Protein AF-0000000087065482 (afdb_homodimer)

Solvent-accessible surface area (backbone atoms only — not comparable to full-atom values): 40815 Å² total; per-residue (Å²): 97,74,73,60,77,60,77,69,69,95,68,48,76,60,43,48,53,49,53,46,51,50,52,52,36,44,49,33,24,51,51,35,50,45,48,53,46,38,72,64,52,52,76,45,61,90,49,74,65,44,70,29,66,30,63,21,30,50,22,56,90,40,60,22,90,38,36,29,34,67,36,28,48,53,86,35,71,38,40,22,32,47,19,33,72,34,11,63,23,33,34,43,20,55,79,52,82,34,69,70,69,41,76,53,77,70,40,51,54,90,76,18,91,61,50,42,74,32,43,43,86,34,71,69,29,38,45,27,20,79,38,45,74,28,58,45,45,62,44,82,91,70,42,34,12,23,43,45,40,68,58,50,47,78,24,34,37,26,32,38,29,26,24,22,35,33,30,47,55,87,44,76,39,74,68,39,61,32,34,39,19,22,42,36,46,63,84,58,29,29,35,38,35,35,40,10,48,14,45,25,64,57,3,52,42,48,66,38,23,58,46,21,58,31,22,33,30,38,21,40,27,52,82,52,88,86,41,22,2,31,38,31,38,16,77,63,69,84,79,58,71,53,83,48,74,70,28,44,25,59,47,47,60,36,69,85,52,53,40,50,49,27,32,41,39,53,40,42,29,51,56,84,43,64,60,67,58,81,80,53,41,80,37,64,25,33,52,24,43,59,39,49,61,23,30,29,29,37,68,59,34,52,53,51,50,52,54,48,50,62,75,48,58,90,52,50,70,32,75,59,52,89,76,22,72,51,24,24,34,47,51,90,48,65,68,56,90,72,72,47,42,36,41,31,28,46,78,76,10,48,43,73,36,32,76,79,19,46,48,39,70,69,34,64,69,28,53,32,30,21,42,40,48,30,62,39,95,47,72,88,51,73,22,34,48,14,35,37,51,43,21,35,18,36,42,35,41,32,54,49,75,40,28,37,30,25,23,48,17,80,39,59,61,128,97,74,73,60,76,60,76,71,68,95,68,49,76,60,43,47,51,49,52,45,52,50,52,50,38,45,50,32,23,51,52,35,51,46,48,53,46,39,71,65,52,51,75,47,62,92,48,74,65,45,70,30,67,31,65,20,30,48,21,57,90,40,58,22,89,40,35,28,36,67,34,27,48,53,88,35,71,39,40,21,32,47,20,33,72,36,12,62,20,33,35,43,21,54,79,52,82,35,71,71,69,41,74,54,78,70,40,50,56,90,77,17,91,61,49,43,74,32,43,42,87,35,72,69,30,39,44,26,20,80,36,45,72,29,60,45,45,63,46,85,92,69,42,35,14,22,42,46,41,66,59,49,46,78,23,36,37,26,32,39,29,26,24,22,33,33,30,46,56,88,43,77,39,75,68,38,62,33,34,39,20,21,41,35,45,63,84,58,29,28,35,39,36,36,41,10,47,14,44,24,66,58,3,52,42,47,66,38,23,58,45,22,59,31,21,33,30,38,20,40,28,53,81,52,88,86,41,22,2,31,39,32,38,16,78,63,69,81,78,57,72,54,80,48,75,70,28,45,26,61,47,46,60,36,69,83,51,55,40,50,47,28,34,40,38,53,41,44,31,50,58,83,42,65,60,66,58,82,79,54,41,80,39,63,25,35,52,25,42,58,40,50,61,22,31,29,30,37,71,62,33,51,54,51,50,52,54,47,47,61,76,48,58,90,52,50,71,32,76,60,53,89,78,22,72,49,23,24,35,47,51,88,48,66,68,55,91,73,71,47,42,34,43,29,30,47,78,76,9,49,44,70,36,31,74,78,20,46,51,37,71,69,33,65,69,28,55,32,30,21,40,40,49,29,60,39,95,47,72,87,50,72,22,33,47,14,34,36,52,43,22,34,18,37,41,35,40,32,54,50,76,40,28,37,30,25,22,49,17,80,38,59,61,129

Sequence (828 aa):
MKHRDYCYGGRHKDWNKLLNKRLILDDLRVRSLQTRIKKTMSPAEKQDVSVARIPLTSGVELGTLNYIVTVEIGSRKMTVIVDTGSDLTWVQCQPCKSCYGQKEPIFNPSASPSYRTVSCNSSECQSLAFATGNTGICGENPPTCNYVVSYGDGSYTRGDLAHDRINLGKTPVENFIFGCGRNNKGLFGGASGLLGLGRSSISLVSQTWAIFGGFFSYCLPSTESGASGSLVLGGSSSVYNTSNPFSYTRMIPNPKLSTFYFLNLTGVGVGGVTLRDSSIGKTTMLIDSGTVITRLPPTLYKALKTEFQKQFSGFPTAPAFSILDTCFNLSAYQEVDVPTLKLQFEGNAEMNVDVTGVFYFVKTDASQVCLALASLTFEDEIGIIANYQQRNQRVIYDTKGSRLGFAQESCSFSMKHRDYCYGGRHKDWNKLLNKRLILDDLRVRSLQTRIKKTMSPAEKQDVSVARIPLTSGVELGTLNYIVTVEIGSRKMTVIVDTGSDLTWVQCQPCKSCYGQKEPIFNPSASPSYRTVSCNSSECQSLAFATGNTGICGENPPTCNYVVSYGDGSYTRGDLAHDRINLGKTPVENFIFGCGRNNKGLFGGASGLLGLGRSSISLVSQTWAIFGGFFSYCLPSTESGASGSLVLGGSSSVYNTSNPFSYTRMIPNPKLSTFYFLNLTGVGVGGVTLRDSSIGKTTMLIDSGTVITRLPPTLYKALKTEFQKQFSGFPTAPAFSILDTCFNLSAYQEVDVPTLKLQFEGNAEMNVDVTGVFYFVKTDASQVCLALASLTFEDEIGIIANYQQRNQRVIYDTKGSRLGFAQESCSFS

Structure (mmCIF, N/CA/C/O backbone):
data_AF-0000000087065482-model_v1
#
loop_
_entity.id
_entity.type
_entity.pdbx_description
1 polymer 'Putative transporter'
#
loop_
_atom_site.group_PDB
_atom_site.id
_atom_site.type_symbol
_atom_site.label_atom_id
_atom_site.label_alt_id
_atom_site.label_comp_id
_atom_site.label_asym_id
_atom_site.label_entity_id
_atom_site.label_seq_id
_atom_site.pdbx_PDB_ins_code
_atom_site.Cartn_x
_atom_site.Cartn_y
_atom_site.Cartn_z
_atom_site.occupancy
_atom_site.B_iso_or_equiv
_atom_site.auth_seq_id
_atom_site.auth_comp_id
_atom_site.auth_asym_id
_atom_site.auth_atom_id
_atom_site.pdbx_PDB_model_num
ATOM 1 N N . MET A 1 1 ? 13.516 -28.094 -28.219 1 41.69 1 MET A N 1
ATOM 2 C CA . MET A 1 1 ? 12.641 -28.812 -27.297 1 41.69 1 MET A CA 1
ATOM 3 C C . MET A 1 1 ? 12.602 -30.297 -27.609 1 41.69 1 MET A C 1
ATOM 5 O O . MET A 1 1 ? 12.375 -30.688 -28.766 1 41.69 1 MET A O 1
ATOM 9 N N . LYS A 1 2 ? 13.477 -31.172 -26.984 1 46.5 2 LYS A N 1
ATOM 10 C CA . LYS A 1 2 ? 13.508 -32.625 -27.188 1 46.5 2 LYS A CA 1
ATOM 11 C C . LYS A 1 2 ? 12.242 -33.281 -26.641 1 46.5 2 LYS A C 1
ATOM 13 O O . LYS A 1 2 ? 11.703 -32.844 -25.625 1 46.5 2 LYS A O 1
ATOM 18 N N . HIS A 1 3 ? 11.586 -34.062 -27.562 1 45.88 3 HIS A N 1
ATOM 19 C CA . HIS A 1 3 ? 10.383 -34.844 -27.266 1 45.88 3 HIS A CA 1
ATOM 20 C C . HIS A 1 3 ? 10.625 -35.844 -26.141 1 45.88 3 HIS A C 1
ATOM 22 O O . HIS A 1 3 ? 11.508 -36.688 -26.25 1 45.88 3 HIS A O 1
ATOM 28 N N . ARG A 1 4 ? 10.609 -35.656 -25.031 1 43.78 4 ARG A N 1
ATOM 29 C CA . ARG A 1 4 ? 10.672 -36.812 -24.141 1 43.78 4 ARG A CA 1
ATOM 30 C C . ARG A 1 4 ? 9.273 -37.375 -23.891 1 43.78 4 ARG A C 1
ATOM 32 O O . ARG A 1 4 ? 8.312 -36.594 -23.734 1 43.78 4 ARG A O 1
ATOM 39 N N . ASP A 1 5 ? 9.094 -38.688 -24.25 1 38.38 5 ASP A N 1
ATOM 40 C CA . ASP A 1 5 ? 7.945 -39.562 -24.016 1 38.38 5 ASP A CA 1
ATOM 41 C C . ASP A 1 5 ? 7.477 -39.5 -22.578 1 38.38 5 ASP A C 1
ATOM 43 O O . ASP A 1 5 ? 8.211 -39.875 -21.656 1 38.38 5 ASP A O 1
ATOM 47 N N . TYR A 1 6 ? 6.895 -38.5 -22.234 1 38.62 6 TYR A N 1
ATOM 48 C CA . TYR A 1 6 ? 6.254 -38.688 -20.938 1 38.62 6 TYR A CA 1
ATOM 49 C C . TYR A 1 6 ? 5.301 -39.875 -20.969 1 38.62 6 TYR A C 1
ATOM 51 O O . TYR A 1 6 ? 4.344 -39.906 -21.75 1 38.62 6 TYR A O 1
ATOM 59 N N . CYS A 1 7 ? 5.797 -41.156 -20.922 1 34.09 7 CYS A N 1
ATOM 60 C CA . CYS A 1 7 ? 5.086 -42.438 -20.844 1 34.09 7 CYS A CA 1
ATOM 61 C C . CYS A 1 7 ? 3.998 -42.375 -19.781 1 34.09 7 CYS A C 1
ATOM 63 O O . CYS A 1 7 ? 4.211 -42.844 -18.656 1 34.09 7 CYS A O 1
ATOM 65 N N . TYR A 1 8 ? 3.23 -41.375 -19.688 1 39.06 8 TYR A N 1
ATOM 66 C CA . TYR A 1 8 ? 2.119 -41.719 -18.797 1 39.06 8 TYR A CA 1
ATOM 67 C C . TYR A 1 8 ? 1.177 -42.719 -19.453 1 39.06 8 TYR A C 1
ATOM 69 O O . TYR A 1 8 ? 0.503 -42.406 -20.438 1 39.06 8 TYR A O 1
ATOM 77 N N . GLY A 1 9 ? 1.363 -44.031 -19.547 1 35.66 9 GLY A N 1
ATOM 78 C CA . GLY A 1 9 ? 0.613 -45.125 -20.109 1 35.66 9 GLY A CA 1
ATOM 79 C C . GLY A 1 9 ? -0.869 -44.844 -20.25 1 35.66 9 GLY A C 1
ATOM 80 O O . GLY A 1 9 ? -1.259 -43.906 -20.938 1 35.66 9 GLY A O 1
ATOM 81 N N . GLY A 1 10 ? -1.895 -45.812 -19.719 1 43.22 10 GLY A N 1
ATOM 82 C CA . GLY A 1 10 ? -3.305 -46.125 -19.875 1 43.22 10 GLY A CA 1
ATOM 83 C C . GLY A 1 10 ? -4.215 -44.938 -19.656 1 43.22 10 GLY A C 1
ATOM 84 O O . GLY A 1 10 ? -5.426 -45.031 -19.859 1 43.22 10 GLY A O 1
ATOM 85 N N . ARG A 1 11 ? -4.164 -43.938 -18.688 1 48.19 11 ARG A N 1
ATOM 86 C CA . ARG A 1 11 ? -5.039 -42.938 -18.094 1 48.19 11 ARG A CA 1
ATOM 87 C C . ARG A 1 11 ? -4.922 -41.625 -18.844 1 48.19 11 ARG A C 1
ATOM 89 O O . ARG A 1 11 ? -5.035 -40.531 -18.234 1 48.19 11 ARG A O 1
ATOM 96 N N . HIS A 1 12 ? -4.695 -41.531 -20.141 1 51.88 12 HIS A N 1
ATOM 97 C CA . HIS A 1 12 ? -4.492 -40.406 -21.047 1 51.88 12 HIS A CA 1
ATOM 98 C C . HIS A 1 12 ? -5.754 -39.562 -21.156 1 51.88 12 HIS A C 1
ATOM 100 O O . HIS A 1 12 ? -5.695 -38.312 -21.094 1 51.88 12 HIS A O 1
ATOM 106 N N . LYS A 1 13 ? -6.918 -40.25 -21.625 1 56.06 13 LYS A N 1
ATOM 107 C CA . LYS A 1 13 ? -8.164 -39.5 -21.828 1 56.06 13 LYS A CA 1
ATOM 108 C C . LYS A 1 13 ? -8.531 -38.688 -20.578 1 56.06 13 LYS A C 1
ATOM 110 O O . LYS A 1 13 ? -8.992 -37.562 -20.672 1 56.06 13 LYS A O 1
ATOM 115 N N . ASP A 1 14 ? -8.141 -39.312 -19.516 1 71.12 14 ASP A N 1
ATOM 116 C CA . ASP A 1 14 ? -8.484 -38.688 -18.234 1 71.12 14 ASP A CA 1
ATOM 117 C C . ASP A 1 14 ? -7.562 -37.5 -17.938 1 71.12 14 ASP A C 1
ATOM 119 O O . ASP A 1 14 ? -8.008 -36.469 -17.406 1 71.12 14 ASP A O 1
ATOM 123 N N . TRP A 1 15 ? -6.438 -37.438 -18.719 1 71.81 15 TRP A N 1
ATOM 124 C CA . TRP A 1 15 ? -5.473 -36.375 -18.469 1 71.81 15 TRP A CA 1
ATOM 125 C C . TRP A 1 15 ? -5.84 -35.094 -19.234 1 71.81 15 TRP A C 1
ATOM 127 O O . TRP A 1 15 ? -5.793 -34 -18.688 1 71.81 15 TRP A O 1
ATOM 137 N N . ASN A 1 16 ? -6.262 -35.312 -20.516 1 75 16 ASN A N 1
ATOM 138 C CA . ASN A 1 16 ? -6.66 -34.188 -21.344 1 75 16 ASN A CA 1
ATOM 139 C C . ASN A 1 16 ? -7.875 -33.469 -20.766 1 75 16 ASN A C 1
ATOM 141 O O . ASN A 1 16 ? -7.953 -32.219 -20.797 1 75 16 ASN A O 1
ATOM 145 N N . LYS A 1 17 ? -8.75 -34.281 -20.328 1 76.12 17 LYS A N 1
ATOM 146 C CA . LYS A 1 17 ? -9.93 -33.719 -19.703 1 76.12 17 LYS A CA 1
ATOM 147 C C . LYS A 1 17 ? -9.562 -32.906 -18.453 1 76.12 17 LYS A C 1
ATOM 149 O O . LYS A 1 17 ? -10.078 -31.828 -18.219 1 76.12 17 LYS A O 1
ATOM 154 N N . LEU A 1 18 ? -8.648 -33.5 -17.719 1 77.19 18 LEU A N 1
ATOM 155 C CA . LEU A 1 18 ? -8.188 -32.812 -16.516 1 77.19 18 LEU A CA 1
ATOM 156 C C . LEU A 1 18 ? -7.469 -31.516 -16.844 1 77.19 18 LEU A C 1
ATOM 158 O O . LEU A 1 18 ? -7.707 -30.484 -16.219 1 77.19 18 LEU A O 1
ATOM 162 N N . LEU A 1 19 ? -6.613 -31.547 -17.906 1 78.94 19 LEU A N 1
ATOM 163 C CA . LEU A 1 19 ? -5.879 -30.359 -18.328 1 78.94 19 LEU A CA 1
ATOM 164 C C . LEU A 1 19 ? -6.832 -29.281 -18.812 1 78.94 19 LEU A C 1
ATOM 166 O O . LEU A 1 19 ? -6.641 -28.094 -18.516 1 78.94 19 LEU A O 1
ATOM 170 N N . ASN A 1 20 ? -7.875 -29.719 -19.562 1 82.75 20 ASN A N 1
ATOM 171 C CA . ASN A 1 20 ? -8.867 -28.766 -20.047 1 82.75 20 ASN A CA 1
ATOM 172 C C . ASN A 1 20 ? -9.609 -28.109 -18.891 1 82.75 20 ASN A C 1
ATOM 174 O O . ASN A 1 20 ? -9.812 -26.891 -18.891 1 82.75 20 ASN A O 1
ATOM 178 N N . LYS A 1 21 ? -10.016 -28.953 -17.969 1 78.81 21 LYS A N 1
ATOM 179 C CA . LYS A 1 21 ? -10.695 -28.406 -16.797 1 78.81 21 LYS A CA 1
ATOM 180 C C . LYS A 1 21 ? -9.812 -27.406 -16.062 1 78.81 21 LYS A C 1
ATOM 182 O O . LYS A 1 21 ? -10.289 -26.359 -15.625 1 78.81 21 LYS A O 1
ATOM 187 N N . ARG A 1 22 ? -8.531 -27.656 -15.953 1 83.5 22 ARG A N 1
ATOM 188 C CA . ARG A 1 22 ? -7.602 -26.781 -15.25 1 83.5 22 ARG A CA 1
ATOM 189 C C . ARG A 1 22 ? -7.445 -25.453 -15.984 1 83.5 22 ARG A C 1
ATOM 191 O O . ARG A 1 22 ? -7.363 -24.391 -15.359 1 83.5 22 ARG A O 1
ATOM 198 N N . LEU A 1 23 ? -7.367 -25.469 -17.312 1 81.88 23 LEU A N 1
ATOM 199 C CA . LEU A 1 23 ? -7.25 -24.25 -18.078 1 81.88 23 LEU A CA 1
ATOM 200 C C . LEU A 1 23 ? -8.531 -23.422 -18 1 81.88 23 LEU A C 1
ATOM 202 O O . LEU A 1 23 ? -8.492 -22.188 -18 1 81.88 23 LEU A O 1
ATOM 206 N N . ILE A 1 24 ? -9.68 -24.188 -17.938 1 79.75 24 ILE A N 1
ATOM 207 C CA . ILE A 1 24 ? -10.961 -23.5 -17.781 1 79.75 24 ILE A CA 1
ATOM 208 C C . ILE A 1 24 ? -10.984 -22.781 -16.422 1 79.75 24 ILE A C 1
ATOM 210 O O . ILE A 1 24 ? -11.391 -21.625 -16.344 1 79.75 24 ILE A O 1
ATOM 214 N N . LEU A 1 25 ? -10.547 -23.438 -15.367 1 79.31 25 LEU A N 1
ATOM 215 C CA . LEU A 1 25 ? -10.508 -22.844 -14.039 1 79.31 25 LEU A CA 1
ATOM 216 C C . LEU A 1 25 ? -9.516 -21.672 -13.992 1 79.31 25 LEU A C 1
ATOM 218 O O . LEU A 1 25 ? -9.773 -20.672 -13.336 1 79.31 25 LEU A O 1
ATOM 222 N N . ASP A 1 26 ? -8.391 -21.844 -14.695 1 85 26 ASP A N 1
ATOM 223 C CA . ASP A 1 26 ? -7.426 -20.766 -14.812 1 85 26 ASP A CA 1
ATOM 224 C C . ASP A 1 26 ? -8.055 -19.531 -15.461 1 85 26 ASP A C 1
ATOM 226 O O . ASP A 1 26 ? -7.824 -18.406 -15.023 1 85 26 ASP A O 1
ATOM 230 N N . ASP A 1 27 ? -8.82 -19.75 -16.484 1 82.69 27 ASP A N 1
ATOM 231 C CA . ASP A 1 27 ? -9.492 -18.656 -17.188 1 82.69 27 ASP A CA 1
ATOM 232 C C . ASP A 1 27 ? -10.523 -17.984 -16.281 1 82.69 27 ASP A C 1
ATOM 234 O O . ASP A 1 27 ? -10.672 -16.766 -16.297 1 82.69 27 ASP A O 1
ATOM 238 N N . LEU A 1 28 ? -11.242 -18.781 -15.531 1 77.38 28 LEU A N 1
ATOM 239 C CA . LEU A 1 28 ? -12.219 -18.25 -14.594 1 77.38 28 LEU A CA 1
ATOM 240 C C . LEU A 1 28 ? -11.531 -17.391 -13.523 1 77.38 28 LEU A C 1
ATOM 242 O O . LEU A 1 28 ? -12.047 -16.344 -13.141 1 77.38 28 LEU A O 1
ATOM 246 N N . ARG A 1 29 ? -10.406 -17.828 -13.055 1 80.06 29 ARG A N 1
ATOM 247 C CA . ARG A 1 29 ? -9.633 -17.062 -12.086 1 80.06 29 ARG A CA 1
ATOM 248 C C . ARG A 1 29 ? -9.227 -15.711 -12.672 1 80.06 29 ARG A C 1
ATOM 250 O O . ARG A 1 29 ? -9.375 -14.672 -12.016 1 80.06 29 ARG A O 1
ATOM 257 N N . VAL A 1 30 ? -8.758 -15.727 -13.898 1 83.12 30 VAL A N 1
ATOM 258 C CA . VAL A 1 30 ? -8.336 -14.492 -14.555 1 83.12 30 VAL A CA 1
ATOM 259 C C . VAL A 1 30 ? -9.523 -13.555 -14.703 1 83.12 30 VAL A C 1
ATOM 261 O O . VAL A 1 30 ? -9.414 -12.352 -14.43 1 83.12 30 VAL A O 1
ATOM 264 N N . ARG A 1 31 ? -10.672 -14.094 -15.109 1 78.44 31 ARG A N 1
ATOM 265 C CA . ARG A 1 31 ? -11.867 -13.266 -15.25 1 78.44 31 ARG A CA 1
ATOM 266 C C . ARG A 1 31 ? -12.273 -12.656 -13.914 1 78.44 31 ARG A C 1
ATOM 268 O O . ARG A 1 31 ? -12.688 -11.5 -13.852 1 78.44 31 ARG A O 1
ATOM 275 N N . SER A 1 32 ? -12.125 -13.438 -12.898 1 73.88 32 SER A N 1
ATOM 276 C CA . SER A 1 32 ? -12.438 -12.938 -11.562 1 73.88 32 SER A CA 1
ATOM 277 C C . SER A 1 32 ? -11.469 -11.836 -11.148 1 73.88 32 SER A C 1
ATOM 279 O O . SER A 1 32 ? -11.883 -10.828 -10.57 1 73.88 32 SER A O 1
ATOM 281 N N . LEU A 1 33 ? -10.203 -12.055 -11.414 1 74.62 33 LEU A N 1
ATOM 282 C CA . LEU A 1 33 ? -9.203 -11.031 -11.117 1 74.62 33 LEU A CA 1
ATOM 283 C C . LEU A 1 33 ? -9.5 -9.742 -11.875 1 74.62 33 LEU A C 1
ATOM 285 O O . LEU A 1 33 ? -9.422 -8.656 -11.312 1 74.62 33 LEU A O 1
ATOM 289 N N . GLN A 1 34 ? -9.922 -9.906 -13.156 1 74.88 34 GLN A N 1
ATOM 290 C CA . GLN A 1 34 ? -10.266 -8.734 -13.969 1 74.88 34 GLN A CA 1
ATOM 291 C C . GLN A 1 34 ? -11.461 -7.992 -13.383 1 74.88 34 GLN A C 1
ATOM 293 O O . GLN A 1 34 ? -11.484 -6.762 -13.367 1 74.88 34 GLN A O 1
ATOM 298 N N . THR A 1 35 ? -12.453 -8.758 -12.961 1 67.44 35 THR A N 1
ATOM 299 C CA . THR A 1 35 ? -13.633 -8.148 -12.352 1 67.44 35 THR A CA 1
ATOM 300 C C . THR A 1 35 ? -13.25 -7.375 -11.094 1 67.44 35 THR A C 1
ATOM 302 O O . THR A 1 35 ? -13.727 -6.258 -10.875 1 67.44 35 THR A O 1
ATOM 305 N N . ARG A 1 36 ? -12.391 -7.992 -10.297 1 63.03 36 ARG A N 1
ATOM 306 C CA . ARG A 1 36 ? -11.914 -7.332 -9.086 1 63.03 36 ARG A CA 1
ATOM 307 C C . ARG A 1 36 ? -11.148 -6.055 -9.422 1 63.03 36 ARG A C 1
ATOM 309 O O . ARG A 1 36 ? -11.352 -5.02 -8.781 1 63.03 36 ARG A O 1
ATOM 316 N N . ILE A 1 37 ? -10.32 -6.137 -10.414 1 64.06 37 ILE A N 1
ATOM 317 C CA . ILE A 1 37 ? -9.523 -4.992 -10.852 1 64.06 37 ILE A CA 1
ATOM 318 C C . ILE A 1 37 ? -10.445 -3.904 -11.406 1 64.06 37 ILE A C 1
ATOM 320 O O . ILE A 1 37 ? -10.305 -2.73 -11.055 1 64.06 37 ILE A O 1
ATOM 324 N N . LYS A 1 38 ? -11.398 -4.383 -12.305 1 59.84 38 LYS A N 1
ATOM 325 C CA . LYS A 1 38 ? -12.32 -3.432 -12.914 1 59.84 38 LYS A CA 1
ATOM 326 C C . LYS A 1 38 ? -13.172 -2.74 -11.859 1 59.84 38 LYS A C 1
ATOM 328 O O . LYS A 1 38 ? -13.422 -1.534 -11.945 1 59.84 38 LYS A O 1
ATOM 333 N N . LYS A 1 39 ? -13.727 -3.656 -11 1 54.41 39 LYS A N 1
ATOM 334 C CA . LYS A 1 39 ? -14.555 -3.094 -9.938 1 54.41 39 LYS A CA 1
ATOM 335 C C . LYS A 1 39 ? -13.789 -2.041 -9.141 1 54.41 39 LYS A C 1
ATOM 337 O O . LYS A 1 39 ? -14.375 -1.046 -8.703 1 54.41 39 LYS A O 1
ATOM 342 N N . THR A 1 40 ? -12.57 -2.469 -9.086 1 54.56 40 THR A N 1
ATOM 343 C CA . THR A 1 40 ? -11.734 -1.572 -8.297 1 54.56 40 THR A CA 1
ATOM 344 C C . THR A 1 40 ? -11.281 -0.38 -9.133 1 54.56 40 THR A C 1
ATOM 346 O O . THR A 1 40 ? -11.18 0.739 -8.625 1 54.56 40 THR A O 1
ATOM 349 N N . MET A 1 41 ? -10.922 -0.793 -10.508 1 46.75 41 MET A N 1
ATOM 350 C CA . MET A 1 41 ? -10.422 0.255 -11.398 1 46.75 41 MET A CA 1
ATOM 351 C C . MET A 1 41 ? -11.578 0.994 -12.062 1 46.75 41 MET A C 1
ATOM 353 O O . MET A 1 41 ? -11.352 1.877 -12.891 1 46.75 41 MET A O 1
ATOM 357 N N . SER A 1 42 ? -12.836 0.489 -12.055 1 43.59 42 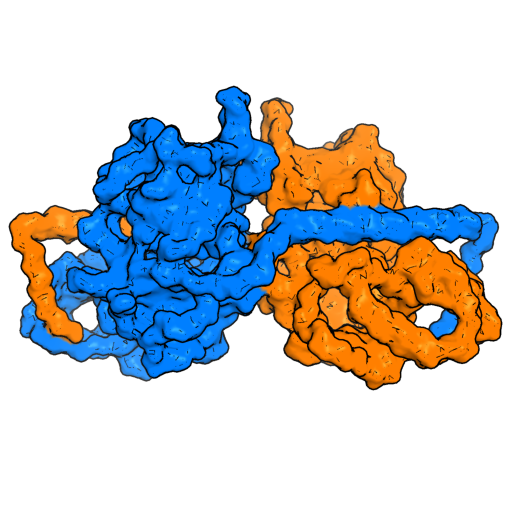SER A N 1
ATOM 358 C CA . SER A 1 42 ? -13.875 1.147 -12.844 1 43.59 42 SER A CA 1
ATOM 359 C C . SER A 1 42 ? -13.422 2.525 -13.305 1 43.59 42 SER A C 1
ATOM 361 O O . SER A 1 42 ? -12.844 3.291 -12.531 1 43.59 42 SER A O 1
ATOM 363 N N . PRO A 1 43 ? -13.461 2.459 -14.773 1 35.88 43 PRO A N 1
ATOM 364 C CA . PRO A 1 43 ? -13.023 3.609 -15.57 1 35.88 43 PRO A CA 1
ATOM 365 C C . PRO A 1 43 ? -13.375 4.945 -14.914 1 35.88 43 PRO A C 1
ATOM 367 O O . PRO A 1 43 ? -14.539 5.195 -14.602 1 35.88 43 PRO A O 1
ATOM 370 N N . ALA A 1 44 ? -12.75 5.375 -14.086 1 33.41 44 ALA A N 1
ATOM 371 C CA . ALA A 1 44 ? -12.812 6.82 -14.297 1 33.41 44 ALA A CA 1
ATOM 372 C C . ALA A 1 44 ? -12.695 7.16 -15.781 1 33.41 44 ALA A C 1
ATOM 374 O O . ALA A 1 44 ? -11.883 6.57 -16.5 1 33.41 44 ALA A O 1
ATOM 375 N N . GLU A 1 45 ? -13.562 7.402 -16.625 1 31.23 45 GLU A N 1
ATOM 376 C CA . GLU A 1 45 ? -13.484 8.086 -17.906 1 31.23 45 GLU A CA 1
ATOM 377 C C . GLU A 1 45 ? -12.109 8.711 -18.125 1 31.23 45 GLU A C 1
ATOM 379 O O . GLU A 1 45 ? -11.469 9.148 -17.172 1 31.23 45 GLU A O 1
ATOM 384 N N . LYS A 1 46 ? -11.328 8.266 -19.25 1 36.78 46 LYS A N 1
ATOM 385 C CA . LYS A 1 46 ? -10.242 9.078 -19.781 1 36.78 46 LYS A CA 1
ATOM 386 C C . LYS A 1 46 ? -10.398 10.547 -19.375 1 36.78 46 LYS A C 1
ATOM 388 O O . LYS A 1 46 ? -10.898 11.359 -20.156 1 36.78 46 LYS A O 1
ATOM 393 N N . GLN A 1 47 ? -10.969 10.875 -18.391 1 36.22 47 GLN A N 1
ATOM 394 C CA . GLN A 1 47 ? -11.062 12.32 -18.234 1 36.22 47 GLN A CA 1
ATOM 395 C C . GLN A 1 47 ? -9.672 12.945 -18.109 1 36.22 47 GLN A C 1
ATOM 397 O O . GLN A 1 47 ? -8.766 12.344 -17.531 1 36.22 47 GLN A O 1
ATOM 402 N N . ASP A 1 48 ? -9.273 13.719 -18.906 1 45.19 48 ASP A N 1
ATOM 403 C CA . ASP A 1 48 ? -8.25 14.75 -18.734 1 45.19 48 ASP A CA 1
ATOM 404 C C . ASP A 1 48 ? -7.953 14.984 -17.25 1 45.19 48 ASP A C 1
ATOM 406 O O . ASP A 1 48 ? -8.859 15.312 -16.484 1 45.19 48 ASP A O 1
ATOM 410 N N . VAL A 1 49 ? -7.027 14.203 -16.734 1 56.44 49 VAL A N 1
ATOM 411 C CA . VAL A 1 49 ? -6.621 14.461 -15.352 1 56.44 49 VAL A CA 1
ATOM 412 C C . VAL A 1 49 ? -6.812 15.938 -15.023 1 56.44 49 VAL A C 1
ATOM 414 O O . VAL A 1 49 ? -6.324 16.812 -15.742 1 56.44 49 VAL A O 1
ATOM 417 N N . SER A 1 50 ? -7.824 16.25 -14.312 1 75.56 50 SER A N 1
ATOM 418 C CA . SER A 1 50 ? -8.195 17.594 -13.891 1 75.56 50 SER A CA 1
ATOM 419 C C . SER A 1 50 ? -7.277 18.109 -12.781 1 75.56 50 SER A C 1
ATOM 421 O O . SER A 1 50 ? -6.441 17.359 -12.273 1 75.56 50 SER A O 1
ATOM 423 N N . VAL A 1 51 ? -7.059 19.203 -12.852 1 85.12 51 VAL A N 1
ATOM 424 C CA . VAL A 1 51 ? -6.328 19.875 -11.781 1 85.12 51 VAL A CA 1
ATOM 425 C C . VAL A 1 51 ? -7.285 20.766 -10.977 1 85.12 51 VAL A C 1
ATOM 427 O O . VAL A 1 51 ? -8.133 21.453 -11.547 1 85.12 51 VAL A O 1
ATOM 430 N N . ALA A 1 52 ? -7.293 20.547 -9.664 1 91.12 52 ALA A N 1
ATOM 431 C CA . ALA A 1 52 ? -8.039 21.438 -8.773 1 91.12 52 ALA A CA 1
ATOM 432 C C . ALA A 1 52 ? -7.094 22.203 -7.848 1 91.12 52 ALA A C 1
ATOM 434 O O . ALA A 1 52 ? -6.172 21.609 -7.27 1 91.12 52 ALA A O 1
ATOM 435 N N . ARG A 1 53 ? -7.281 23.453 -7.852 1 93.06 53 ARG A N 1
ATOM 436 C CA . ARG A 1 53 ? -6.508 24.312 -6.965 1 93.06 53 ARG A CA 1
ATOM 437 C C . ARG A 1 53 ? -7.387 24.891 -5.863 1 93.06 53 ARG A C 1
ATOM 439 O O . ARG A 1 53 ? -8.422 25.5 -6.148 1 93.06 53 ARG A O 1
ATOM 446 N N . ILE A 1 54 ? -7.004 24.688 -4.609 1 95.94 54 ILE A N 1
ATOM 447 C CA . ILE A 1 54 ? -7.758 25.156 -3.453 1 95.94 54 ILE A CA 1
ATOM 448 C C . ILE A 1 54 ? -6.871 26.047 -2.582 1 95.94 54 ILE A C 1
ATOM 450 O O . ILE A 1 54 ? -5.738 25.672 -2.258 1 95.94 54 ILE A O 1
ATOM 454 N N . PRO A 1 55 ? -7.363 27.25 -2.234 1 96.38 55 PRO A N 1
ATOM 455 C CA . PRO A 1 55 ? -6.566 28.078 -1.324 1 96.38 55 PRO A CA 1
ATOM 456 C C . PRO A 1 55 ? -6.309 27.391 0.017 1 96.38 55 PRO A C 1
ATOM 458 O O . PRO A 1 55 ? -7.207 26.75 0.572 1 96.38 55 PRO A O 1
ATOM 461 N N . LEU A 1 56 ? -5.102 27.438 0.433 1 97.81 56 LEU A N 1
ATOM 462 C CA . LEU A 1 56 ? -4.656 26.859 1.696 1 97.81 56 LEU A CA 1
ATOM 463 C C . LEU A 1 56 ? -4.055 27.938 2.6 1 97.81 56 LEU A C 1
ATOM 465 O O . LEU A 1 56 ? -3.27 28.766 2.145 1 97.81 56 LEU A O 1
ATOM 469 N N . THR A 1 57 ? -4.527 28 3.896 1 97.31 57 THR A N 1
ATOM 470 C CA . THR A 1 57 ? -4.02 28.984 4.844 1 97.31 57 THR A CA 1
ATOM 471 C C . THR A 1 57 ? -3.674 28.328 6.176 1 97.31 57 THR A C 1
ATOM 473 O O . THR A 1 57 ? -4.07 27.188 6.434 1 97.31 57 THR A O 1
ATOM 476 N N . SER A 1 58 ? -2.875 29.078 6.902 1 95.44 58 SER A N 1
ATOM 477 C CA . SER A 1 58 ? -2.652 28.656 8.281 1 95.44 58 SER A CA 1
ATOM 478 C C . SER A 1 58 ? -3.947 28.703 9.086 1 95.44 58 SER A C 1
ATOM 480 O O . SER A 1 58 ? -4.777 29.594 8.898 1 95.44 58 SER A O 1
ATOM 482 N N . GLY A 1 59 ? -4.109 27.781 9.992 1 94.25 59 GLY A N 1
ATOM 483 C CA . GLY A 1 59 ? -5.297 27.719 10.828 1 94.25 59 GLY A CA 1
ATOM 484 C C . GLY A 1 59 ? -5.184 28.547 12.086 1 94.25 59 GLY A C 1
ATOM 485 O O . GLY A 1 59 ? -6.039 28.469 12.977 1 94.25 59 GLY A O 1
ATOM 486 N N . VAL A 1 60 ? -4.195 29.328 12.172 1 88 60 VAL A N 1
ATOM 487 C CA . VAL A 1 60 ? -3.904 30.062 13.406 1 88 60 VAL A CA 1
ATOM 488 C C . VAL A 1 60 ? -5.102 30.922 13.789 1 88 60 VAL A C 1
ATOM 490 O O . VAL A 1 60 ? -5.445 31.031 14.969 1 88 60 VAL A O 1
ATOM 493 N N . GLU A 1 61 ? -5.762 31.531 12.836 1 87.75 61 GLU A N 1
ATOM 494 C CA . GLU A 1 61 ? -6.918 32.375 13.117 1 87.75 61 GLU A CA 1
ATOM 495 C C . GLU A 1 61 ? -8.078 31.562 13.664 1 87.75 61 GLU A C 1
ATOM 497 O O . GLU A 1 61 ? -8.984 32.094 14.312 1 87.75 61 GLU A O 1
ATOM 502 N N . LEU A 1 62 ? -8.055 30.328 13.375 1 90.25 62 LEU A N 1
ATOM 503 C CA . LEU A 1 62 ? -9.094 29.453 13.891 1 90.25 62 LEU A CA 1
ATOM 504 C C . LEU A 1 62 ? -8.625 28.734 15.148 1 90.25 62 LEU A C 1
ATOM 506 O O . LEU A 1 62 ? -9.344 27.891 15.695 1 90.25 62 LEU A O 1
ATOM 510 N N . GLY A 1 63 ? -7.469 28.984 15.57 1 86.12 63 GLY A N 1
ATOM 511 C CA . GLY A 1 63 ? -6.988 28.406 16.812 1 86.12 63 GLY A CA 1
ATOM 512 C C . GLY A 1 63 ? -6.285 27.078 16.625 1 86.12 63 GLY A C 1
ATOM 513 O O . GLY A 1 63 ? -6.242 26.266 17.562 1 86.12 63 GLY A O 1
ATOM 514 N N . THR A 1 64 ? -5.883 26.703 15.477 1 88.06 64 THR A N 1
ATOM 515 C CA . THR A 1 64 ? -5.074 25.516 15.242 1 88.06 64 THR A CA 1
ATOM 516 C C . THR A 1 64 ? -3.754 25.891 14.57 1 88.06 64 THR A C 1
ATOM 518 O O . THR A 1 64 ? -3.674 26.891 13.852 1 88.06 64 THR A O 1
ATOM 521 N N . LEU A 1 65 ? -2.73 25.094 14.859 1 89.06 65 LEU A N 1
ATOM 522 C CA . LEU A 1 65 ? -1.417 25.344 14.281 1 89.06 65 LEU A CA 1
ATOM 523 C C . LEU A 1 65 ? -1.254 24.594 12.961 1 89.06 65 LEU A C 1
ATOM 525 O O . LEU A 1 65 ? -0.206 24.688 12.32 1 89.06 65 LEU A O 1
ATOM 529 N N . ASN A 1 66 ? -2.344 23.938 12.555 1 94.5 66 ASN A N 1
ATOM 530 C CA . ASN A 1 66 ? -2.336 23.188 11.305 1 94.5 66 ASN A CA 1
ATOM 531 C C . ASN A 1 66 ? -2.854 24.031 10.148 1 94.5 66 ASN A C 1
ATOM 533 O O . ASN A 1 66 ? -3.219 25.203 10.336 1 94.5 66 ASN A O 1
ATOM 537 N N . TYR A 1 67 ? -2.736 23.516 9.031 1 97.62 67 TYR A N 1
ATOM 538 C CA . TYR A 1 67 ? -3.18 24.234 7.836 1 97.62 67 TYR A CA 1
ATOM 539 C C . TYR A 1 67 ? -4.559 23.75 7.398 1 97.62 67 TYR A C 1
ATOM 541 O O . TYR A 1 67 ? -4.926 22.594 7.633 1 97.62 67 TYR A O 1
ATOM 549 N N . ILE A 1 68 ? -5.305 24.719 6.801 1 97.75 68 ILE A N 1
ATOM 550 C CA . ILE A 1 68 ? -6.715 24.438 6.551 1 97.75 68 ILE A CA 1
ATOM 551 C C . ILE A 1 68 ? -7.066 24.797 5.109 1 97.75 68 ILE A C 1
ATOM 553 O O . ILE A 1 68 ? -6.43 25.672 4.512 1 97.75 68 ILE A O 1
ATOM 557 N N . VAL A 1 69 ? -7.992 24.109 4.578 1 98.25 69 VAL A N 1
ATOM 558 C CA . VAL A 1 69 ? -8.656 24.422 3.32 1 98.25 69 VAL A CA 1
ATOM 559 C C . VAL A 1 69 ? -10.172 24.406 3.52 1 98.25 69 VAL A C 1
ATOM 561 O O . VAL A 1 69 ? -10.664 23.844 4.504 1 98.25 69 VAL A O 1
ATOM 564 N N . THR A 1 70 ? -10.82 25.109 2.623 1 97.75 70 THR A N 1
ATOM 565 C CA . THR A 1 70 ? -12.281 25.047 2.6 1 97.75 70 THR A CA 1
ATOM 566 C C . THR A 1 70 ? -12.766 24.234 1.409 1 97.75 70 THR A C 1
ATOM 568 O O . THR A 1 70 ? -12.391 24.5 0.266 1 97.75 70 THR A O 1
ATOM 571 N N . VAL A 1 71 ? -13.547 23.219 1.737 1 97.81 71 VAL A N 1
ATOM 572 C CA . VAL A 1 71 ? -14.172 22.391 0.712 1 97.81 71 VAL A CA 1
ATOM 573 C C . VAL A 1 71 ? -15.688 22.453 0.852 1 97.81 71 VAL A C 1
ATOM 575 O O . VAL A 1 71 ? -16.203 23.016 1.816 1 97.81 71 VAL A O 1
ATOM 578 N N . GLU A 1 72 ? -16.312 21.969 -0.176 1 97.38 72 GLU A N 1
ATOM 579 C CA . GLU A 1 72 ? -17.766 21.922 -0.11 1 97.38 72 GLU A CA 1
ATOM 580 C C . GLU A 1 72 ? -18.281 20.484 -0.062 1 97.38 72 GLU A C 1
ATOM 582 O O . GLU A 1 72 ? -18.016 19.703 -0.971 1 97.38 72 GLU A O 1
ATOM 587 N N . ILE A 1 73 ? -18.938 20.172 1.016 1 96.88 73 ILE A N 1
ATOM 588 C CA . ILE A 1 73 ? -19.578 18.875 1.153 1 96.88 73 ILE A CA 1
ATOM 589 C C . ILE A 1 73 ? -21.109 19.047 1.156 1 96.88 73 ILE A C 1
ATOM 591 O O . ILE A 1 73 ? -21.641 19.828 1.936 1 96.88 73 ILE A O 1
ATOM 595 N N . GLY A 1 74 ? -21.812 18.297 0.317 1 95.19 74 GLY A N 1
ATOM 596 C CA . GLY A 1 74 ? -23.266 18.438 0.24 1 95.19 74 GLY A CA 1
ATOM 597 C C . GLY A 1 74 ? -23.719 19.875 0.073 1 95.19 74 GLY A C 1
ATOM 598 O O . GLY A 1 74 ? -24.609 20.344 0.787 1 95.19 74 GLY A O 1
ATOM 599 N N . SER A 1 75 ? -22.938 20.656 -0.596 1 91.38 75 SER A N 1
ATOM 600 C CA . SER A 1 75 ? -23.219 22.047 -0.942 1 91.38 75 SER A CA 1
ATOM 601 C C . SER A 1 75 ? -23 22.969 0.255 1 91.38 75 SER A C 1
ATOM 603 O O . SER A 1 75 ? -23.5 24.094 0.27 1 91.38 75 SER A O 1
ATOM 605 N N . ARG A 1 76 ? -22.375 22.5 1.197 1 96.44 76 ARG A N 1
ATOM 606 C CA . ARG A 1 76 ? -22.016 23.328 2.346 1 96.44 76 ARG A CA 1
ATOM 607 C C . ARG A 1 76 ? -20.5 23.469 2.469 1 96.44 76 ARG A C 1
ATOM 609 O O . ARG A 1 76 ? -19.781 22.469 2.379 1 96.44 76 ARG A O 1
ATOM 616 N N . LYS A 1 77 ? -20.109 24.656 2.67 1 97.19 77 LYS A N 1
ATOM 617 C CA . LYS A 1 77 ? -18.672 24.891 2.859 1 97.19 77 LYS A CA 1
ATOM 618 C C . LYS A 1 77 ? -18.219 24.406 4.227 1 97.19 77 LYS A C 1
ATOM 620 O O . LYS A 1 77 ? -18.891 24.609 5.234 1 97.19 77 LYS A O 1
ATOM 625 N N . MET A 1 78 ? -17.156 23.688 4.266 1 98.12 78 MET A N 1
ATOM 626 C CA . MET A 1 78 ? -16.516 23.172 5.477 1 98.12 78 MET A CA 1
ATOM 627 C C . MET A 1 78 ? -15.023 23.453 5.469 1 98.12 78 MET A C 1
ATOM 629 O O . MET A 1 78 ? -14.328 23.078 4.52 1 98.12 78 MET A O 1
ATOM 633 N N . THR A 1 79 ? -14.555 24.125 6.492 1 98.19 79 THR A N 1
ATOM 634 C CA . THR A 1 79 ? -13.117 24.328 6.664 1 98.19 79 THR A CA 1
ATOM 635 C C . THR A 1 79 ? -12.492 23.141 7.402 1 98.19 79 THR A C 1
ATOM 637 O O . THR A 1 79 ? -12.875 22.828 8.531 1 98.19 79 THR A O 1
ATOM 640 N N . VAL A 1 80 ? -11.547 22.5 6.719 1 98.5 80 VAL A N 1
ATOM 641 C CA . VAL A 1 80 ? -10.992 21.266 7.277 1 98.5 80 VAL A CA 1
ATOM 642 C C . VAL A 1 80 ? -9.469 21.359 7.336 1 98.5 80 VAL A C 1
ATOM 644 O O . VAL A 1 80 ? -8.852 22.078 6.539 1 98.5 80 VAL A O 1
ATOM 647 N N . ILE A 1 81 ? -8.859 20.656 8.297 1 96.75 81 ILE A N 1
ATOM 648 C CA . ILE A 1 81 ? -7.418 20.578 8.469 1 96.75 81 ILE A CA 1
ATOM 649 C C . ILE A 1 81 ? -6.824 19.625 7.438 1 96.75 81 ILE A C 1
ATOM 651 O O . ILE A 1 81 ? -7.328 18.5 7.254 1 96.75 81 ILE A O 1
ATOM 655 N N . VAL A 1 82 ? -5.789 20.016 6.766 1 97.81 82 VAL A N 1
ATOM 656 C CA . VAL A 1 82 ? -5.09 19.172 5.797 1 97.81 82 VAL A CA 1
ATOM 657 C C . VAL A 1 82 ? -4.105 18.266 6.523 1 97.81 82 VAL A C 1
ATOM 659 O O . VAL A 1 82 ? -3.201 18.734 7.215 1 97.81 82 VAL A O 1
ATOM 662 N N . ASP A 1 83 ? -4.266 16.938 6.348 1 96.12 83 ASP A N 1
ATOM 663 C CA . ASP A 1 83 ? -3.479 16.031 7.172 1 96.12 83 ASP A CA 1
ATOM 664 C C . ASP A 1 83 ? -2.996 14.836 6.355 1 96.12 83 ASP A C 1
ATOM 666 O O . ASP A 1 83 ? -3.781 13.945 6.023 1 96.12 83 ASP A O 1
ATOM 670 N N . THR A 1 84 ? -1.683 14.773 6.098 1 96.44 84 THR A N 1
ATOM 671 C CA . THR A 1 84 ? -1.093 13.672 5.348 1 96.44 84 THR A CA 1
ATOM 672 C C . THR A 1 84 ? -0.859 12.469 6.258 1 96.44 84 THR A C 1
ATOM 674 O O . THR A 1 84 ? -0.574 11.367 5.777 1 96.44 84 THR A O 1
ATOM 677 N N . GLY A 1 85 ? -1.06 12.633 7.551 1 91 85 GLY A N 1
ATOM 678 C CA . GLY A 1 85 ? -0.873 11.539 8.492 1 91 85 GLY A CA 1
ATOM 679 C C . GLY A 1 85 ? -2.164 10.82 8.844 1 91 85 GLY A C 1
ATOM 680 O O . GLY A 1 85 ? -2.168 9.906 9.664 1 91 85 GLY A O 1
ATOM 681 N N . SER A 1 86 ? -3.24 11.25 8.219 1 89.44 86 SER A N 1
ATOM 682 C CA . SER A 1 86 ? -4.547 10.641 8.438 1 89.44 86 SER A CA 1
ATOM 683 C C . SER A 1 86 ? -5.211 10.273 7.117 1 89.44 86 SER A C 1
ATOM 685 O O . SER A 1 86 ? -4.875 10.828 6.07 1 89.44 86 SER A O 1
ATOM 687 N N . ASP A 1 87 ? -6.18 9.359 7.195 1 89.75 87 ASP A N 1
ATOM 688 C CA . ASP A 1 87 ? -6.738 8.805 5.965 1 89.75 87 ASP A CA 1
ATOM 689 C C . ASP A 1 87 ? -8.18 9.266 5.762 1 89.75 87 ASP A C 1
ATOM 691 O O . ASP A 1 87 ? -8.531 9.766 4.691 1 89.75 87 ASP A O 1
ATOM 695 N N . LEU A 1 88 ? -8.984 9.156 6.777 1 92.81 88 LEU A N 1
ATOM 696 C CA . LEU A 1 88 ? -10.414 9.414 6.637 1 92.81 88 LEU A CA 1
ATOM 697 C C . LEU A 1 88 ? -10.711 10.906 6.75 1 92.81 88 LEU A C 1
ATOM 699 O O . LEU A 1 88 ? -10.328 11.547 7.734 1 92.81 88 LEU A O 1
ATOM 703 N N . THR A 1 89 ? -11.328 11.398 5.719 1 96.88 89 THR A N 1
ATOM 704 C CA . THR A 1 89 ? -11.922 12.727 5.82 1 96.88 89 THR A CA 1
ATOM 705 C C . THR A 1 89 ? -13.195 12.688 6.66 1 96.88 89 THR A C 1
ATOM 707 O O . THR A 1 89 ? -14.008 11.766 6.527 1 96.88 89 THR A O 1
ATOM 710 N N . TRP A 1 90 ? -13.32 13.711 7.512 1 97.31 90 TRP A N 1
ATOM 711 C CA . TRP A 1 90 ? -14.531 13.766 8.312 1 97.31 90 TRP A CA 1
ATOM 712 C C . TRP A 1 90 ? -14.891 15.211 8.664 1 97.31 90 TRP A C 1
ATOM 714 O O . TRP A 1 90 ? -14.031 16.094 8.617 1 97.31 90 TRP A O 1
ATOM 724 N N . VAL A 1 91 ? -16.188 15.445 8.945 1 98.44 91 VAL A N 1
ATOM 725 C CA . VAL A 1 91 ? -16.688 16.703 9.477 1 98.44 91 VAL A CA 1
ATOM 726 C C . VAL A 1 91 ? -17.688 16.438 10.586 1 98.44 91 VAL A C 1
ATOM 728 O O . VAL A 1 91 ? -18.266 15.344 10.664 1 98.44 91 VAL A O 1
ATOM 731 N N . GLN A 1 92 ? -17.844 17.469 11.445 1 97.75 92 GLN A N 1
ATOM 732 C CA . GLN A 1 92 ? -18.891 17.344 12.453 1 97.75 92 GLN A CA 1
ATOM 733 C C . GLN A 1 92 ? -20.281 17.391 11.82 1 97.75 92 GLN A C 1
ATOM 735 O O . GLN A 1 92 ? -20.531 18.188 10.914 1 97.75 92 GLN A O 1
ATOM 740 N N . CYS A 1 93 ? -21.156 16.484 12.32 1 97.25 93 CYS A N 1
ATOM 741 C CA . CYS A 1 93 ? -22.469 16.344 11.695 1 97.25 93 CYS A CA 1
ATOM 742 C C . CYS A 1 93 ? -23.578 16.438 12.727 1 97.25 93 CYS A C 1
ATOM 744 O O . CYS A 1 93 ? -23.406 16.047 13.883 1 97.25 93 CYS A O 1
ATOM 746 N N . GLN A 1 94 ? -24.688 16.984 12.25 1 96.5 94 GLN A N 1
ATOM 747 C CA . GLN A 1 94 ? -25.906 16.938 13.031 1 96.5 94 GLN A CA 1
ATOM 748 C C . GLN A 1 94 ? -26.594 15.578 12.875 1 96.5 94 GLN A C 1
ATOM 750 O O . GLN A 1 94 ? -26.578 14.984 11.789 1 96.5 94 GLN A O 1
ATOM 755 N N . PRO A 1 95 ? -27.375 15.109 13.961 1 95.12 95 PRO A N 1
ATOM 756 C CA . PRO A 1 95 ? -27.234 15.625 15.328 1 95.12 95 PRO A CA 1
ATOM 757 C C . PRO A 1 95 ? -25.844 15.359 15.914 1 95.12 95 PRO A C 1
ATOM 759 O O . PRO A 1 95 ? -25.234 14.328 15.625 1 95.12 95 PRO A O 1
ATOM 762 N N . CYS A 1 96 ? -25.438 16.234 16.562 1 94.31 96 CYS A N 1
ATOM 763 C CA . CYS A 1 96 ? -24.109 16.172 17.156 1 94.31 96 CYS A CA 1
ATOM 764 C C . CYS A 1 96 ? -24.203 16.047 18.672 1 94.31 96 CYS A C 1
ATOM 766 O O . CYS A 1 96 ? -24.531 17.016 19.359 1 94.31 96 CYS A O 1
ATOM 768 N N . LYS A 1 97 ? -23.891 14.844 19.156 1 89.19 97 LYS A N 1
ATOM 769 C CA . LYS A 1 97 ? -23.969 14.578 20.594 1 89.19 97 LYS A CA 1
ATOM 770 C C . LYS A 1 97 ? -22.875 15.328 21.344 1 89.19 97 LYS A C 1
ATOM 772 O O . LYS A 1 97 ? -23.109 15.875 22.422 1 89.19 97 LYS A O 1
ATOM 777 N N . SER A 1 98 ? -21.719 15.203 20.891 1 91.12 98 SER A N 1
ATOM 778 C CA . SER A 1 98 ? -20.578 15.953 21.406 1 91.12 98 SER A CA 1
ATOM 779 C C . SER A 1 98 ? -19.812 16.625 20.266 1 91.12 98 SER A C 1
ATOM 781 O O . SER A 1 98 ? -19.234 15.938 19.422 1 91.12 98 SER A O 1
ATOM 783 N N . CYS A 1 99 ? -19.875 18 20.281 1 93.56 99 CYS A N 1
ATOM 784 C CA . CYS A 1 99 ? -19.203 18.75 19.234 1 93.56 99 CYS A CA 1
ATOM 785 C C . CYS A 1 99 ? -18.469 19.953 19.812 1 93.56 99 CYS A C 1
ATOM 787 O O . CYS A 1 99 ? -18.812 20.453 20.875 1 93.56 99 CYS A O 1
ATOM 789 N N . TYR A 1 100 ? -17.422 20.328 19.172 1 92.06 100 TYR A N 1
ATOM 790 C CA . TYR A 1 100 ? -16.719 21.562 19.5 1 92.06 100 TYR A CA 1
ATOM 791 C C . TYR A 1 100 ? -17.125 22.703 18.578 1 92.06 100 TYR A C 1
ATOM 793 O O . TYR A 1 100 ? -17.812 22.484 17.578 1 92.06 100 TYR A O 1
ATOM 801 N N . GLY A 1 101 ? -16.828 23.906 19.016 1 93.31 101 GLY A N 1
ATOM 802 C CA . GLY A 1 101 ? -17.141 25.062 18.203 1 93.31 101 GLY A CA 1
ATOM 803 C C . GLY A 1 101 ? -16.359 25.109 16.891 1 93.31 101 GLY A C 1
ATOM 804 O O . GLY A 1 101 ? -15.172 24.766 16.859 1 93.31 101 GLY A O 1
ATOM 805 N N . GLN A 1 102 ? -17.062 25.406 15.766 1 95.44 102 GLN A N 1
ATOM 806 C CA . GLN A 1 102 ? -16.422 25.531 14.469 1 95.44 102 GLN A CA 1
ATOM 807 C C . GLN A 1 102 ? -16.875 26.797 13.734 1 95.44 102 GLN A C 1
ATOM 809 O O . GLN A 1 102 ? -17.891 27.406 14.109 1 95.44 102 GLN A O 1
ATOM 814 N N . LYS A 1 103 ? -16.094 27.172 12.75 1 95 103 LYS A N 1
ATOM 815 C CA . LYS A 1 103 ? -16.344 28.406 12 1 95 103 LYS A CA 1
ATOM 816 C C . LYS A 1 103 ? -17.688 28.359 11.297 1 95 103 LYS A C 1
ATOM 818 O O . LYS A 1 103 ? -18.484 29.297 11.398 1 95 103 LYS A O 1
ATOM 823 N N . GLU A 1 104 ? -18 27.297 10.578 1 96.31 104 GLU A N 1
ATOM 824 C CA . GLU A 1 104 ? -19.25 27.125 9.852 1 96.31 104 GLU A CA 1
ATOM 825 C C . GLU A 1 104 ? -20.281 26.375 10.688 1 96.31 104 GLU A C 1
ATOM 827 O O . GLU A 1 104 ? -19.922 25.703 11.664 1 96.31 104 GLU A O 1
ATOM 832 N N . PRO A 1 105 ? -21.562 26.516 10.266 1 95.69 105 PRO A N 1
ATOM 833 C CA . PRO A 1 105 ? -22.531 25.625 10.906 1 95.69 105 PRO A CA 1
ATOM 834 C C . PRO A 1 105 ? -22.172 24.156 10.758 1 95.69 105 PRO A C 1
ATOM 836 O O . PRO A 1 105 ? -21.609 23.75 9.734 1 95.69 105 PRO A O 1
ATOM 839 N N . ILE A 1 106 ? -22.547 23.438 11.773 1 97.62 106 ILE A N 1
ATOM 840 C CA . ILE A 1 106 ? -22.328 22 11.719 1 97.62 106 ILE A CA 1
ATOM 841 C C . ILE A 1 106 ? -23.078 21.406 10.516 1 97.62 106 ILE A C 1
ATOM 843 O O . ILE A 1 106 ? -24.203 21.812 10.227 1 97.62 106 ILE A O 1
ATOM 847 N N . PHE A 1 107 ? -22.453 20.469 9.883 1 98.06 107 PHE A N 1
ATOM 848 C CA . PHE A 1 107 ? -23.031 19.875 8.688 1 98.06 107 PHE A CA 1
ATOM 849 C C . PHE A 1 107 ? -24.328 19.156 9.016 1 98.06 107 PHE A C 1
ATOM 851 O O . PHE A 1 107 ? -24.391 18.375 9.969 1 98.06 107 PHE A O 1
ATOM 858 N N . ASN A 1 108 ? -25.297 19.438 8.234 1 97.31 108 ASN A N 1
ATOM 859 C CA . ASN A 1 108 ? -26.594 18.781 8.375 1 97.31 108 ASN A CA 1
ATOM 860 C C . ASN A 1 108 ? -26.859 17.812 7.227 1 97.31 108 ASN A C 1
ATOM 862 O O . ASN A 1 108 ? -27.266 18.219 6.141 1 97.31 108 ASN A O 1
ATOM 866 N N . PRO A 1 109 ? -26.688 16.484 7.512 1 95.62 109 PRO A N 1
ATOM 867 C CA . PRO A 1 109 ? -26.891 15.492 6.449 1 95.62 109 PRO A CA 1
ATOM 868 C C . PRO A 1 109 ? -28.297 15.531 5.863 1 95.62 109 PRO A C 1
ATOM 870 O O . PRO A 1 109 ? -28.484 15.242 4.68 1 95.62 109 PRO A O 1
ATOM 873 N N . SER A 1 110 ? -29.266 15.875 6.625 1 94.75 110 SER A N 1
ATOM 874 C CA . SER A 1 110 ? -30.656 15.883 6.168 1 94.75 110 SER A CA 1
ATOM 875 C C . SER A 1 110 ? -30.891 16.953 5.117 1 94.75 110 SER A C 1
ATOM 877 O O . SER A 1 110 ? -31.859 16.906 4.359 1 94.75 110 SER A O 1
ATOM 879 N N . ALA A 1 111 ? -30.047 17.875 5.09 1 95 111 ALA A N 1
ATOM 880 C CA . ALA A 1 111 ? -30.188 18.984 4.141 1 95 111 ALA A CA 1
ATOM 881 C C . ALA A 1 111 ? -29.453 18.688 2.844 1 95 111 ALA A C 1
ATOM 883 O O . ALA A 1 111 ? -29.422 19.516 1.929 1 95 111 ALA A O 1
ATOM 884 N N . SER A 1 112 ? -28.75 17.562 2.738 1 95.56 112 SER A N 1
ATOM 885 C CA . SER A 1 112 ? -28 17.188 1.546 1 95.56 112 SER A CA 1
ATOM 886 C C . SER A 1 112 ? -28.672 16.016 0.823 1 95.56 112 SER A C 1
ATOM 888 O O . SER A 1 112 ? -28.641 14.883 1.31 1 95.56 112 SER A O 1
ATOM 890 N N . PRO A 1 113 ? -29.188 16.203 -0.38 1 92.81 113 PRO A N 1
ATOM 891 C CA . PRO A 1 113 ? -29.859 15.125 -1.106 1 92.81 113 PRO A CA 1
ATOM 892 C C . PRO A 1 113 ? -28.906 14.008 -1.521 1 92.81 113 PRO A C 1
ATOM 894 O O . PRO A 1 113 ? -29.328 12.883 -1.765 1 92.81 113 PRO A O 1
ATOM 897 N N . SER A 1 114 ? -27.625 14.297 -1.585 1 93.69 114 SER A N 1
ATOM 898 C CA . SER A 1 114 ? -26.656 13.305 -2.047 1 93.69 114 SER A CA 1
ATOM 899 C C . SER A 1 114 ? -26.078 12.516 -0.879 1 93.69 114 SER A C 1
ATOM 901 O O . SER A 1 114 ? -25.297 11.578 -1.082 1 93.69 114 SER A O 1
ATOM 903 N N . TYR A 1 115 ? -26.531 12.852 0.302 1 95.88 115 TYR A N 1
ATOM 904 C CA . TYR A 1 115 ? -26.031 12.164 1.484 1 95.88 115 TYR A CA 1
ATOM 905 C C . TYR A 1 115 ? -26.625 10.766 1.603 1 95.88 115 TYR A C 1
ATOM 907 O O . TYR A 1 115 ? -27.844 10.594 1.455 1 95.88 115 TYR A O 1
ATOM 915 N N . ARG A 1 116 ? -25.719 9.758 1.812 1 93.12 116 ARG A N 1
ATOM 916 C CA . ARG A 1 116 ? -26.156 8.398 2.111 1 93.12 116 ARG A CA 1
ATOM 917 C C . ARG A 1 116 ? -25.188 7.711 3.064 1 93.12 116 ARG A C 1
ATOM 919 O O . ARG A 1 116 ? -23.969 7.879 2.949 1 93.12 116 ARG A O 1
ATOM 926 N N . THR A 1 117 ? -25.719 6.961 3.982 1 91.19 117 THR A N 1
ATOM 927 C CA . THR A 1 117 ? -24.875 6.184 4.875 1 91.19 117 THR A CA 1
ATOM 928 C C . THR A 1 117 ? -24.281 4.98 4.145 1 91.19 117 THR A C 1
ATOM 930 O O . THR A 1 117 ? -24.844 4.516 3.148 1 91.19 117 THR A O 1
ATOM 933 N N . VAL A 1 118 ? -23.141 4.594 4.598 1 86.31 118 VAL A N 1
ATOM 934 C CA . VAL A 1 118 ? -22.453 3.428 4.047 1 86.31 118 VAL A CA 1
ATOM 935 C C . VAL A 1 118 ? -22.891 2.17 4.793 1 86.31 118 VAL A C 1
ATOM 937 O O . VAL A 1 118 ? -23.031 2.184 6.016 1 86.31 118 VAL A O 1
ATOM 940 N N . SER A 1 119 ? -23.172 1.172 3.996 1 79.75 119 SER A N 1
ATOM 941 C CA . SER A 1 119 ? -23.609 -0.078 4.605 1 79.75 119 SER A CA 1
ATOM 942 C C . SER A 1 119 ? -22.453 -0.816 5.262 1 79.75 119 SER A C 1
ATOM 944 O O . SER A 1 119 ? -21.312 -0.693 4.824 1 79.75 119 SER A O 1
ATOM 946 N N . CYS A 1 120 ? -22.812 -1.593 6.238 1 70.75 120 CYS A N 1
ATOM 947 C CA . CYS A 1 120 ? -21.812 -2.34 6.996 1 70.75 120 CYS A CA 1
ATOM 948 C C . CYS A 1 120 ? -21.109 -3.359 6.105 1 70.75 120 CYS A C 1
ATOM 950 O O . CYS A 1 120 ? -19.953 -3.686 6.332 1 70.75 120 CYS A O 1
ATOM 952 N N . ASN A 1 121 ? -21.781 -3.742 5.121 1 61.56 121 ASN A N 1
ATOM 953 C CA . ASN A 1 121 ? -21.219 -4.797 4.281 1 61.56 121 ASN A CA 1
ATOM 954 C C . ASN A 1 121 ? -20.453 -4.219 3.092 1 61.56 121 ASN A C 1
ATOM 956 O O . ASN A 1 121 ? -20.016 -4.965 2.215 1 61.56 121 ASN A O 1
ATOM 960 N N . SER A 1 122 ? -20.219 -2.979 3.168 1 69.31 122 SER A N 1
ATOM 961 C CA . SER A 1 122 ? -19.531 -2.324 2.059 1 69.31 122 SER A CA 1
ATOM 962 C C . SER A 1 122 ? -18.016 -2.475 2.176 1 69.31 122 SER A C 1
ATOM 964 O O . SER A 1 122 ? -17.484 -2.703 3.268 1 69.31 122 SER A O 1
ATOM 966 N N . SER A 1 123 ? -17.281 -2.389 1.049 1 65.5 123 SER A N 1
ATOM 967 C CA . SER A 1 123 ? -15.812 -2.387 1.031 1 65.5 123 SER A CA 1
ATOM 968 C C . SER A 1 123 ? -15.258 -1.181 1.777 1 65.5 123 SER A C 1
ATOM 970 O O . SER A 1 123 ? -14.203 -1.271 2.412 1 65.5 123 SER A O 1
ATOM 972 N N . GLU A 1 124 ? -15.953 -0.102 1.723 1 73.25 124 GLU A N 1
ATOM 973 C CA . GLU A 1 124 ? -15.531 1.106 2.426 1 73.25 124 GLU A CA 1
ATOM 974 C C . GLU A 1 124 ? -15.539 0.895 3.938 1 73.25 124 GLU A C 1
ATOM 976 O O . GLU A 1 124 ? -14.617 1.337 4.633 1 73.25 124 GLU A O 1
ATOM 981 N N . CYS A 1 125 ? -16.516 0.241 4.387 1 75.19 125 CYS A N 1
ATOM 982 C CA . CYS A 1 125 ? -16.578 -0.049 5.812 1 75.19 125 CYS A CA 1
ATOM 983 C C . CYS A 1 125 ? -15.438 -0.973 6.234 1 75.19 125 CYS A C 1
ATOM 985 O O . CYS A 1 125 ? -14.836 -0.784 7.289 1 75.19 125 CYS A O 1
ATOM 987 N N . GLN A 1 126 ? -15.125 -1.75 5.367 1 63.09 126 GLN A N 1
ATOM 988 C CA . GLN A 1 126 ? -14.07 -2.713 5.652 1 63.09 126 GLN A CA 1
ATOM 989 C C . GLN A 1 126 ? -12.695 -2.041 5.656 1 63.09 126 GLN A C 1
ATOM 991 O O . GLN A 1 126 ? -11.797 -2.463 6.379 1 63.09 126 GLN A O 1
ATOM 996 N N . SER A 1 127 ? -12.539 -1.021 4.961 1 65 127 SER A N 1
ATOM 997 C CA . SER A 1 127 ? -11.266 -0.332 4.812 1 65 127 SER A CA 1
ATOM 998 C C . SER A 1 127 ? -10.953 0.521 6.035 1 65 127 SER A C 1
ATOM 1000 O O . SER A 1 127 ? -9.836 1.021 6.184 1 65 127 SER A O 1
ATOM 1002 N N . LEU A 1 128 ? -11.875 0.621 6.945 1 67.31 128 LEU A N 1
ATOM 1003 C CA . LEU A 1 128 ? -11.711 1.505 8.094 1 67.31 128 LEU A CA 1
ATOM 1004 C C . LEU A 1 128 ? -10.586 1.018 9 1 67.31 128 LEU A C 1
ATOM 1006 O O . LEU A 1 128 ? -9.844 1.825 9.57 1 67.31 128 LEU A O 1
ATOM 1010 N N . ALA A 1 129 ? -10.508 -0.206 9.039 1 59.62 129 ALA A N 1
ATOM 1011 C CA . ALA A 1 129 ? -9.469 -0.748 9.914 1 59.62 129 ALA A CA 1
ATOM 1012 C C . ALA A 1 129 ? -8.086 -0.307 9.461 1 59.62 129 ALA A C 1
ATOM 1014 O O . ALA A 1 129 ? -7.266 0.125 10.281 1 59.62 129 ALA A O 1
ATOM 1015 N N . PHE A 1 130 ? -7.855 -0.447 8.227 1 60.16 130 PHE A N 1
ATOM 1016 C CA . PHE A 1 130 ? -6.574 -0.058 7.648 1 60.16 130 PHE A CA 1
ATOM 1017 C C . PHE A 1 130 ? -6.406 1.456 7.68 1 60.16 130 PHE A C 1
ATOM 1019 O O . PHE A 1 130 ? -5.309 1.957 7.934 1 60.16 130 PHE A O 1
ATOM 1026 N N . ALA A 1 131 ? -7.43 2.133 7.512 1 64.25 131 ALA A N 1
ATOM 1027 C CA . ALA A 1 131 ? -7.387 3.586 7.371 1 64.25 131 ALA A CA 1
ATOM 1028 C C . ALA A 1 131 ? -7.285 4.266 8.734 1 64.25 131 ALA A C 1
ATOM 1030 O O . ALA A 1 131 ? -6.617 5.293 8.875 1 64.25 131 ALA A O 1
ATOM 1031 N N . THR A 1 132 ? -7.973 3.684 9.75 1 70.38 132 THR A N 1
ATOM 1032 C CA . THR A 1 132 ? -8.125 4.418 11 1 70.38 132 THR A CA 1
ATOM 1033 C C . THR A 1 132 ? -7.559 3.621 12.172 1 70.38 132 THR A C 1
ATOM 1035 O O . THR A 1 132 ? -7.41 4.148 13.273 1 70.38 132 THR A O 1
ATOM 1038 N N . GLY A 1 133 ? -7.191 2.441 11.867 1 60.69 133 GLY A N 1
ATOM 1039 C CA . GLY A 1 133 ? -6.762 1.57 12.945 1 60.69 133 GLY A CA 1
ATOM 1040 C C . GLY A 1 133 ? -7.918 0.937 13.695 1 60.69 133 GLY A C 1
ATOM 1041 O O . GLY A 1 133 ? -7.711 0.091 14.57 1 60.69 133 GLY A O 1
ATOM 1042 N N . ASN A 1 134 ? -9.227 1.406 13.359 1 63.78 134 ASN A N 1
ATOM 1043 C CA . ASN A 1 134 ? -10.438 0.901 14 1 63.78 134 ASN A CA 1
ATOM 1044 C C . ASN A 1 134 ? -11.406 0.311 12.984 1 63.78 134 ASN A C 1
ATOM 1046 O O . ASN A 1 134 ? -11.633 0.897 11.922 1 63.78 134 ASN A O 1
ATOM 1050 N N . THR A 1 135 ? -11.945 -0.862 13.344 1 60.59 135 THR A N 1
ATOM 1051 C CA . THR A 1 135 ? -12.945 -1.469 12.469 1 60.59 135 THR A CA 1
ATOM 1052 C C . THR A 1 135 ? -14.258 -0.686 12.523 1 60.59 135 THR A C 1
ATOM 1054 O O . THR A 1 135 ? -14.547 -0.014 13.516 1 60.59 135 THR A O 1
ATOM 1057 N N . GLY A 1 136 ? -14.945 -0.812 11.398 1 64.81 136 GLY A N 1
ATOM 1058 C CA . GLY A 1 136 ? -16.281 -0.237 11.406 1 64.81 136 GLY A CA 1
ATOM 1059 C C . GLY A 1 136 ? -17.219 -0.925 12.375 1 64.81 136 GLY A C 1
ATOM 1060 O O . GLY A 1 136 ? -17.156 -2.143 12.555 1 64.81 136 GLY A O 1
ATOM 1061 N N . ILE A 1 137 ? -17.984 -0.194 13.062 1 67.44 137 ILE A N 1
ATOM 1062 C CA . ILE A 1 137 ? -18.984 -0.708 13.984 1 67.44 137 ILE A CA 1
ATOM 1063 C C . ILE A 1 137 ? -20.359 -0.659 13.328 1 67.44 137 ILE A C 1
ATOM 1065 O O . ILE A 1 137 ? -20.766 0.378 12.797 1 67.44 137 ILE A O 1
ATOM 1069 N N . CYS A 1 138 ? -20.875 -1.931 13.141 1 71.81 138 CYS A N 1
ATOM 1070 C CA . CYS A 1 138 ? -22.141 -2.002 12.422 1 71.81 138 CYS A CA 1
ATOM 1071 C C . CYS A 1 138 ? -23.312 -1.844 13.375 1 71.81 138 CYS A C 1
ATOM 1073 O O . CYS A 1 138 ? -23.328 -2.439 14.453 1 71.81 138 CYS A O 1
ATOM 1075 N N . GLY A 1 139 ? -24.156 -0.852 13.094 1 58.97 139 GLY A N 1
ATOM 1076 C CA . GLY A 1 139 ? -25.391 -0.66 13.836 1 58.97 139 GLY A CA 1
ATOM 1077 C C . GLY A 1 139 ? -26.469 -1.651 13.461 1 58.97 139 GLY A C 1
ATOM 1078 O O . GLY A 1 139 ? -26.297 -2.449 12.531 1 58.97 139 GLY A O 1
ATOM 1079 N N . GLU A 1 140 ? -27.406 -2.15 14.305 1 55.59 140 GLU A N 1
ATOM 1080 C CA . GLU A 1 140 ? -28.453 -3.158 14.102 1 55.59 140 GLU A CA 1
ATOM 1081 C C . GLU A 1 140 ? -29.406 -2.75 12.984 1 55.59 140 GLU A C 1
ATOM 1083 O O . GLU A 1 140 ? -29.734 -3.557 12.109 1 55.59 140 GLU A O 1
ATOM 1088 N N . ASN A 1 141 ? -30.328 -1.72 12.992 1 57.12 141 ASN A N 1
ATOM 1089 C CA . ASN A 1 141 ? -31.469 -1.367 12.156 1 57.12 141 ASN A CA 1
ATOM 1090 C C . ASN A 1 141 ? -31.281 -0.002 11.5 1 57.12 141 ASN A C 1
ATOM 1092 O O . ASN A 1 141 ? -31.562 1.03 12.117 1 57.12 141 ASN A O 1
ATOM 1096 N N . PRO A 1 142 ? -31.031 -0.021 10.102 1 55.59 142 PRO A N 1
ATOM 1097 C CA . PRO A 1 142 ? -30.234 -0.699 9.07 1 55.59 142 PRO A CA 1
ATOM 1098 C C . PRO A 1 142 ? -28.75 -0.786 9.43 1 55.59 142 PRO A C 1
ATOM 1100 O O . PRO A 1 142 ? -28.234 0.063 10.164 1 55.59 142 PRO A O 1
ATOM 1103 N N . PRO A 1 143 ? -28.156 -1.762 8.992 1 71.88 143 PRO A N 1
ATOM 1104 C CA . PRO A 1 143 ? -26.766 -1.959 9.406 1 71.88 143 PRO A CA 1
ATOM 1105 C C . PRO A 1 143 ? -25.812 -0.953 8.766 1 71.88 143 PRO A C 1
ATOM 1107 O O . PRO A 1 143 ? -25.266 -1.219 7.695 1 71.88 143 PRO A O 1
ATOM 1110 N N . THR A 1 144 ? -25.828 0.288 9.367 1 79.94 144 THR A N 1
ATOM 1111 C CA . THR A 1 144 ? -24.953 1.355 8.906 1 79.94 144 THR A CA 1
ATOM 1112 C C . THR A 1 144 ? -23.562 1.208 9.523 1 79.94 144 THR A C 1
ATOM 1114 O O . THR A 1 144 ? -23.422 0.779 10.672 1 79.94 144 THR A O 1
ATOM 1117 N N . CYS A 1 145 ? -22.641 1.573 8.68 1 83.56 145 CYS A N 1
ATOM 1118 C CA . CYS A 1 145 ? -21.266 1.485 9.125 1 83.56 145 CYS A CA 1
ATOM 1119 C C . CYS A 1 145 ? -20.859 2.719 9.922 1 83.56 145 CYS A C 1
ATOM 1121 O O . CYS A 1 145 ? -21 3.846 9.445 1 83.56 145 CYS A O 1
ATOM 1123 N N . ASN A 1 146 ? -20.422 2.473 11.18 1 85.19 146 ASN A N 1
ATOM 1124 C CA . ASN A 1 146 ? -19.891 3.549 12.008 1 85.19 146 ASN A CA 1
ATOM 1125 C C . ASN A 1 146 ? -18.359 3.498 12.086 1 85.19 146 ASN A C 1
ATOM 1127 O O . ASN A 1 146 ? -17.781 2.416 12.055 1 85.19 146 ASN A O 1
ATOM 1131 N N . TYR A 1 147 ? -17.797 4.695 12.109 1 87.94 147 TYR A N 1
ATOM 1132 C CA . TYR A 1 147 ? -16.344 4.762 12.203 1 87.94 147 TYR A CA 1
ATOM 1133 C C . TYR A 1 147 ? -15.914 5.344 13.547 1 87.94 147 TYR A C 1
ATOM 1135 O O . TYR A 1 147 ? -16.703 5.996 14.227 1 87.94 147 TYR A O 1
ATOM 1143 N N . VAL A 1 148 ? -14.656 5.043 13.93 1 83 148 VAL A N 1
ATOM 1144 C CA . VAL A 1 148 ? -13.961 5.672 15.047 1 83 148 VAL A CA 1
ATOM 1145 C C . VAL A 1 148 ? -12.531 6.012 14.633 1 83 148 VAL A C 1
ATOM 1147 O O . VAL A 1 148 ? -11.828 5.188 14.039 1 83 148 VAL A O 1
ATOM 1150 N N . VAL A 1 149 ? -12.172 7.23 14.789 1 87.88 149 VAL A N 1
ATOM 1151 C CA . VAL A 1 149 ? -10.797 7.684 14.578 1 87.88 149 VAL A CA 1
ATOM 1152 C C . VAL A 1 149 ? -10.273 8.352 15.844 1 87.88 149 VAL A C 1
ATOM 1154 O O . VAL A 1 149 ? -10.969 9.172 16.453 1 87.88 149 VAL A O 1
ATOM 1157 N N . SER A 1 150 ? -9.117 7.961 16.281 1 80.31 150 SER A N 1
ATOM 1158 C CA . SER A 1 150 ? -8.398 8.609 17.375 1 80.31 150 SER A CA 1
ATOM 1159 C C . SER A 1 150 ? -7.035 9.125 16.906 1 80.31 150 SER A C 1
ATOM 1161 O O . SER A 1 150 ? -6.344 8.461 16.141 1 80.31 150 SER A O 1
ATOM 1163 N N . TYR A 1 151 ? -6.676 10.258 17.328 1 76.44 151 TYR A N 1
ATOM 1164 C CA . TYR A 1 151 ? -5.473 10.898 16.797 1 76.44 151 TYR A CA 1
ATOM 1165 C C . TYR A 1 151 ? -4.336 10.836 17.812 1 76.44 151 TYR A C 1
ATOM 1167 O O . TYR A 1 151 ? -3.238 11.328 17.547 1 76.44 151 TYR A O 1
ATOM 1175 N N . GLY A 1 152 ? -4.504 10.234 18.922 1 68.31 152 GLY A N 1
ATOM 1176 C CA . GLY A 1 152 ? -3.43 9.992 19.859 1 68.31 152 GLY A CA 1
ATOM 1177 C C . GLY A 1 152 ? -3.225 11.133 20.844 1 68.31 152 GLY A C 1
ATOM 1178 O O . GLY A 1 152 ? -2.588 10.961 21.891 1 68.31 152 GLY A O 1
ATOM 1179 N N . ASP A 1 153 ? -3.773 12.297 20.562 1 72.06 153 ASP A N 1
ATOM 1180 C CA . ASP A 1 153 ? -3.664 13.453 21.438 1 72.06 153 ASP A CA 1
ATOM 1181 C C . ASP A 1 153 ? -4.91 13.602 22.312 1 72.06 153 ASP A C 1
ATOM 1183 O O . ASP A 1 153 ? -5.145 14.664 22.891 1 72.06 153 ASP A O 1
ATOM 1187 N N . GLY A 1 154 ? -5.695 12.578 22.375 1 70.38 154 GLY A N 1
ATOM 1188 C CA . GLY A 1 154 ? -6.949 12.641 23.109 1 70.38 154 GLY A CA 1
ATOM 1189 C C . GLY A 1 154 ? -8.133 13.039 22.25 1 70.38 154 GLY A C 1
ATOM 1190 O O . GLY A 1 154 ? -9.281 12.82 22.625 1 70.38 154 GLY A O 1
ATOM 1191 N N . SER A 1 155 ? -7.828 13.562 21.141 1 81.31 155 SER A N 1
ATOM 1192 C CA . SER A 1 155 ? -8.906 13.922 20.219 1 81.31 155 SER A CA 1
ATOM 1193 C C . SER A 1 155 ? -9.43 12.695 19.469 1 81.31 155 SER A C 1
ATOM 1195 O O . SER A 1 155 ? -8.695 11.727 19.266 1 81.31 155 SER A O 1
ATOM 1197 N N . TYR A 1 156 ? -10.68 12.742 19.172 1 86.31 156 TYR A N 1
ATOM 1198 C CA . TYR A 1 156 ? -11.305 11.641 18.438 1 86.31 156 TYR A CA 1
ATOM 1199 C C . TYR A 1 156 ? -12.555 12.117 17.719 1 86.31 156 TYR A C 1
ATOM 1201 O O . TYR A 1 156 ? -13.062 13.203 17.984 1 86.31 156 TYR A O 1
ATOM 1209 N N . THR A 1 157 ? -12.938 11.383 16.781 1 92 157 THR A N 1
ATOM 1210 C CA . THR A 1 157 ? -14.219 11.539 16.094 1 92 157 THR A CA 1
ATOM 1211 C C . THR A 1 157 ? -14.875 10.18 15.859 1 92 157 THR A C 1
ATOM 1213 O O . THR A 1 157 ? -14.188 9.195 15.57 1 92 157 THR A O 1
ATOM 1216 N N . ARG A 1 158 ? -16.125 10.109 16.094 1 91.38 158 ARG A N 1
ATOM 1217 C CA . ARG A 1 158 ? -16.891 8.914 15.758 1 91.38 158 ARG A CA 1
ATOM 1218 C C . ARG A 1 158 ? -18.281 9.281 15.258 1 91.38 158 ARG A C 1
ATOM 1220 O O . ARG A 1 158 ? -18.828 10.32 15.633 1 91.38 158 ARG A O 1
ATOM 1227 N N . GLY A 1 159 ? -18.766 8.453 14.406 1 92.94 159 GLY A N 1
ATOM 1228 C CA . GLY A 1 159 ? -20.062 8.672 13.797 1 92.94 159 GLY A CA 1
ATOM 1229 C C . GLY A 1 159 ? -20.344 7.727 12.641 1 92.94 159 GLY A C 1
ATOM 1230 O O . GLY A 1 159 ? -19.938 6.566 12.672 1 92.94 159 GLY A O 1
ATOM 1231 N N . ASP A 1 160 ? -21.094 8.305 11.695 1 91.81 160 ASP A N 1
ATOM 1232 C CA . ASP A 1 160 ? -21.469 7.496 10.547 1 91.81 160 ASP A CA 1
ATOM 1233 C C . ASP A 1 160 ? -20.453 7.605 9.422 1 91.81 160 ASP A C 1
ATOM 1235 O O . ASP A 1 160 ? -19.953 8.695 9.133 1 91.81 160 ASP A O 1
ATOM 1239 N N . LEU A 1 161 ? -20.078 6.402 8.938 1 92.25 161 LEU A N 1
ATOM 1240 C CA . LEU A 1 161 ? -19.469 6.453 7.613 1 92.25 161 LEU A CA 1
ATOM 1241 C C . LEU A 1 161 ? -20.531 6.719 6.539 1 92.25 161 LEU A C 1
ATOM 1243 O O . LEU A 1 161 ? -21.562 6.066 6.516 1 92.25 161 LEU A O 1
ATOM 1247 N N . ALA A 1 162 ? -20.297 7.734 5.703 1 94.5 162 ALA A N 1
ATOM 1248 C CA . ALA A 1 162 ? -21.297 8.141 4.727 1 94.5 162 ALA A CA 1
ATOM 1249 C C . ALA A 1 162 ? -20.641 8.57 3.412 1 94.5 162 ALA A C 1
ATOM 1251 O O . ALA A 1 162 ? -19.406 8.617 3.309 1 94.5 162 ALA A O 1
ATOM 1252 N N . HIS A 1 163 ? -21.438 8.68 2.367 1 92.94 163 HIS A N 1
ATOM 1253 C CA . HIS A 1 163 ? -20.953 9.312 1.146 1 92.94 163 HIS A CA 1
ATOM 1254 C C . HIS A 1 163 ? -21.812 10.508 0.764 1 92.94 163 HIS A C 1
ATOM 1256 O O . HIS A 1 163 ? -22.984 10.578 1.136 1 92.94 163 HIS A O 1
ATOM 1262 N N . ASP A 1 164 ? -21.219 11.438 0.253 1 96.56 164 ASP A N 1
ATOM 1263 C CA . ASP A 1 164 ? -21.828 12.672 -0.248 1 96.56 164 ASP A CA 1
ATOM 1264 C C . ASP A 1 164 ? -21 13.258 -1.396 1 96.56 164 ASP A C 1
ATOM 1266 O O . ASP A 1 164 ? -19.953 12.711 -1.753 1 96.56 164 ASP A O 1
ATOM 1270 N N . ARG A 1 165 ? -21.625 14.234 -2.055 1 94.81 165 ARG A N 1
ATOM 1271 C CA . ARG A 1 165 ? -20.844 14.977 -3.043 1 94.81 165 ARG A CA 1
ATOM 1272 C C . ARG A 1 165 ? -19.859 15.93 -2.365 1 94.81 165 ARG A C 1
ATOM 1274 O O . ARG A 1 165 ? -20.219 16.609 -1.398 1 94.81 165 ARG A O 1
ATOM 1281 N N . ILE A 1 166 ? -18.609 15.906 -2.838 1 96.94 166 ILE A N 1
ATOM 1282 C CA . ILE A 1 166 ? -17.641 16.891 -2.377 1 96.94 166 ILE A CA 1
ATOM 1283 C C . ILE A 1 166 ? -17.141 17.719 -3.562 1 96.94 166 ILE A C 1
ATOM 1285 O O . ILE A 1 166 ? -16.922 17.172 -4.648 1 96.94 166 ILE A O 1
ATOM 1289 N N . ASN A 1 167 ? -17.125 18.969 -3.428 1 96 167 ASN A N 1
ATOM 1290 C CA . ASN A 1 167 ? -16.5 19.844 -4.41 1 96 167 ASN A CA 1
ATOM 1291 C C . ASN A 1 167 ? -15.102 20.266 -3.973 1 96 167 ASN A C 1
ATOM 1293 O O . ASN A 1 167 ? -14.938 20.891 -2.928 1 96 167 ASN A O 1
ATOM 1297 N N . LEU A 1 168 ? -14.148 19.906 -4.727 1 95.94 168 LEU A N 1
ATOM 1298 C CA . LEU A 1 168 ? -12.766 20.328 -4.562 1 95.94 168 LEU A CA 1
ATOM 1299 C C . LEU A 1 168 ? -12.406 21.438 -5.539 1 95.94 168 LEU A C 1
ATOM 1301 O O . LEU A 1 168 ? -12.031 21.172 -6.684 1 95.94 168 LEU A O 1
ATOM 1305 N N . GLY A 1 169 ? -12.414 22.641 -4.934 1 92.19 169 GLY A N 1
ATOM 1306 C CA . GLY A 1 169 ? -12.461 23.734 -5.887 1 92.19 169 GLY A CA 1
ATOM 1307 C C . GLY A 1 169 ? -13.68 23.688 -6.789 1 92.19 169 GLY A C 1
ATOM 1308 O O . GLY A 1 169 ? -14.812 23.625 -6.305 1 92.19 169 GLY A O 1
ATOM 1309 N N . LYS A 1 170 ? -13.383 23.625 -8.062 1 90.06 170 LYS A N 1
ATOM 1310 C CA . LYS A 1 170 ? -14.477 23.594 -9.023 1 90.06 170 LYS A CA 1
ATOM 1311 C C . LYS A 1 170 ? -14.758 22.172 -9.484 1 90.06 170 LYS A C 1
ATOM 1313 O O . LYS A 1 170 ? -15.648 21.938 -10.305 1 90.06 170 LYS A O 1
ATOM 1318 N N . THR A 1 171 ? -14.109 21.266 -8.938 1 92.19 171 THR A N 1
ATOM 1319 C CA . THR A 1 171 ? -14.234 19.875 -9.391 1 92.19 171 THR A CA 1
ATOM 1320 C C . THR A 1 171 ? -15.125 19.078 -8.453 1 92.19 171 THR A C 1
ATOM 1322 O O . THR A 1 171 ? -14.773 18.828 -7.301 1 92.19 171 THR A O 1
ATOM 1325 N N . PRO A 1 172 ? -16.25 18.641 -8.984 1 93.06 172 PRO A N 1
ATOM 1326 C CA . PRO A 1 172 ? -17.125 17.812 -8.148 1 93.06 172 PRO A CA 1
ATOM 1327 C C . PRO A 1 172 ? -16.672 16.344 -8.102 1 93.06 172 PRO A C 1
ATOM 1329 O O . PRO A 1 172 ? -16.203 15.812 -9.109 1 93.06 172 PRO A O 1
ATOM 1332 N N . VAL A 1 173 ? -16.75 15.742 -6.984 1 92.5 173 VAL A N 1
ATOM 1333 C CA . VAL A 1 173 ? -16.547 14.312 -6.773 1 92.5 173 VAL A CA 1
ATOM 1334 C C . VAL A 1 173 ? -17.797 13.695 -6.172 1 92.5 173 VAL A C 1
ATOM 1336 O O . VAL A 1 173 ? -18.219 14.07 -5.07 1 92.5 173 VAL A O 1
ATOM 1339 N N . GLU A 1 174 ? -18.391 12.781 -6.871 1 90.88 174 GLU A N 1
ATOM 1340 C CA . GLU A 1 174 ? -19.625 12.141 -6.414 1 90.88 174 GLU A CA 1
ATOM 1341 C C . GLU A 1 174 ? -19.328 10.961 -5.492 1 90.88 174 GLU A C 1
ATOM 1343 O O . GLU A 1 174 ? -18.266 10.344 -5.586 1 90.88 174 GLU A O 1
ATOM 1348 N N . ASN A 1 175 ? -20.25 10.734 -4.59 1 90.94 175 ASN A N 1
ATOM 1349 C CA . ASN A 1 175 ? -20.219 9.578 -3.707 1 90.94 175 ASN A CA 1
ATOM 1350 C C . ASN A 1 175 ? -18.922 9.508 -2.92 1 90.94 175 ASN A C 1
ATOM 1352 O O . ASN A 1 175 ? -18.328 8.43 -2.777 1 90.94 175 ASN A O 1
ATOM 1356 N N . PHE A 1 176 ? -18.438 10.617 -2.527 1 94.88 176 PHE A N 1
ATOM 1357 C CA . PHE A 1 176 ? -17.203 10.68 -1.736 1 94.88 176 PHE A CA 1
ATOM 1358 C C . PHE A 1 176 ? -17.453 10.156 -0.326 1 94.88 176 PHE A C 1
ATOM 1360 O O . PHE A 1 176 ? -18.328 10.641 0.384 1 94.88 176 PHE A O 1
ATOM 1367 N N . ILE A 1 177 ? -16.641 9.18 0.075 1 92.69 177 ILE A N 1
ATOM 1368 C CA . ILE A 1 177 ? -16.766 8.57 1.396 1 92.69 177 ILE A CA 1
ATOM 1369 C C . ILE A 1 177 ? -16.109 9.477 2.441 1 92.69 177 ILE A C 1
ATOM 1371 O O . ILE A 1 177 ? -14.969 9.914 2.273 1 92.69 177 ILE A O 1
ATOM 1375 N N . PHE A 1 178 ? -16.844 9.789 3.504 1 96.31 178 PHE A N 1
ATOM 1376 C CA . PHE A 1 178 ? -16.312 10.578 4.609 1 96.31 178 PHE A CA 1
ATOM 1377 C C . PHE A 1 178 ? -16.984 10.188 5.922 1 96.31 178 PHE A C 1
ATOM 1379 O O . PHE A 1 178 ? -17.969 9.43 5.926 1 96.31 178 PHE A O 1
ATOM 1386 N N . GLY A 1 179 ? -16.375 10.602 7.008 1 96.75 179 GLY A N 1
ATOM 1387 C CA . GLY A 1 179 ? -16.984 10.406 8.312 1 96.75 179 GLY A CA 1
ATOM 1388 C C . GLY A 1 179 ? -17.891 11.547 8.727 1 96.75 179 GLY A C 1
ATOM 1389 O O . GLY A 1 179 ? -17.469 12.703 8.773 1 96.75 179 GLY A O 1
ATOM 1390 N N . CYS A 1 180 ? -19.109 11.211 8.969 1 97 180 CYS A N 1
ATOM 1391 C CA . CYS A 1 180 ? -20.047 12.133 9.602 1 97 180 CYS A CA 1
ATOM 1392 C C . CYS A 1 180 ? -19.984 12.016 11.125 1 97 180 CYS A C 1
ATOM 1394 O O . CYS A 1 180 ? -20.703 11.203 11.719 1 97 180 CYS A O 1
ATOM 1396 N N . GLY A 1 181 ? -19.188 12.977 11.719 1 96.44 181 GLY A N 1
ATOM 1397 C CA . GLY A 1 181 ? -18.859 12.875 13.133 1 96.44 181 GLY A CA 1
ATOM 1398 C C . GLY A 1 181 ? -19.969 13.375 14.031 1 96.44 181 GLY A C 1
ATOM 1399 O O . GLY A 1 181 ? -20.359 14.539 13.961 1 96.44 181 GLY A O 1
ATOM 1400 N N . ARG A 1 182 ? -20.438 12.492 14.93 1 93.94 182 ARG A N 1
ATOM 1401 C CA . ARG A 1 182 ? -21.531 12.836 15.828 1 93.94 182 ARG A CA 1
ATOM 1402 C C . ARG A 1 182 ? -21.047 13.008 17.25 1 93.94 182 ARG A C 1
ATOM 1404 O O . ARG A 1 182 ? -21.719 13.633 18.078 1 93.94 182 ARG A O 1
ATOM 1411 N N . ASN A 1 183 ? -19.984 12.359 17.562 1 89.56 183 ASN A N 1
ATOM 1412 C CA . ASN A 1 183 ? -19.266 12.492 18.812 1 89.56 183 ASN A CA 1
ATOM 1413 C C . ASN A 1 183 ? -17.812 12.859 18.594 1 89.56 183 ASN A C 1
ATOM 1415 O O . ASN A 1 183 ? -17 12 18.219 1 89.56 183 ASN A O 1
ATOM 1419 N N . ASN A 1 184 ? -17.5 14.117 18.828 1 93.06 184 ASN A N 1
ATOM 1420 C CA . ASN A 1 184 ? -16.188 14.648 18.484 1 93.06 184 ASN A CA 1
ATOM 1421 C C . ASN A 1 184 ? -15.555 15.383 19.672 1 93.06 184 ASN A C 1
ATOM 1423 O O . ASN A 1 184 ? -16.25 16.094 20.406 1 93.06 184 ASN A O 1
ATOM 1427 N N . LYS A 1 185 ? -14.336 15.047 19.859 1 86.19 185 LYS A N 1
ATOM 1428 C CA . LYS A 1 185 ? -13.586 15.727 20.906 1 86.19 185 LYS A CA 1
ATOM 1429 C C . LYS A 1 185 ? -12.18 16.078 20.422 1 86.19 185 LYS A C 1
ATOM 1431 O O . LYS A 1 185 ? -11.539 15.297 19.719 1 86.19 185 LYS A O 1
ATOM 1436 N N . GLY A 1 186 ? -11.758 17.281 20.781 1 84.88 186 GLY A N 1
ATOM 1437 C CA . GLY A 1 186 ? -10.383 17.656 20.484 1 84.88 186 GLY A CA 1
ATOM 1438 C C . GLY A 1 186 ? -10.219 19.125 20.188 1 84.88 186 GLY A C 1
ATOM 1439 O O . GLY A 1 186 ? -11.195 19.875 20.141 1 84.88 186 GLY A O 1
ATOM 1440 N N . LEU A 1 187 ? -8.969 19.531 20.125 1 77.38 187 LEU A N 1
ATOM 1441 C CA . LEU A 1 187 ? -8.633 20.922 19.828 1 77.38 187 LEU A CA 1
ATOM 1442 C C . LEU A 1 187 ? -8.344 21.109 18.344 1 77.38 187 LEU A C 1
ATOM 1444 O O . LEU A 1 187 ? -7.195 21.328 17.953 1 77.38 187 LEU A O 1
ATOM 1448 N N . PHE A 1 188 ? -9.414 21.047 17.547 1 89.25 188 PHE A N 1
ATOM 1449 C CA . PHE A 1 188 ? -9.297 21.219 16.109 1 89.25 188 PHE A CA 1
ATOM 1450 C C . PHE A 1 188 ? -9.484 22.688 15.719 1 89.25 188 PHE A C 1
ATOM 1452 O O . PHE A 1 188 ? -9.633 23 14.539 1 89.25 188 PHE A O 1
ATOM 1459 N N . GLY A 1 189 ? -9.484 23.484 16.844 1 89.75 189 GLY A N 1
ATOM 1460 C CA . GLY A 1 189 ? -9.805 24.891 16.609 1 89.75 189 GLY A CA 1
ATOM 1461 C C . GLY A 1 189 ? -11.195 25.094 16.047 1 89.75 189 GLY A C 1
ATOM 1462 O O . GLY A 1 189 ? -12.156 24.484 16.5 1 89.75 189 GLY A O 1
ATOM 1463 N N . GLY A 1 190 ? -11.289 26.078 15.109 1 93.12 190 GLY A N 1
ATOM 1464 C CA . GLY A 1 190 ? -12.57 26.344 14.477 1 93.12 190 GLY A CA 1
ATOM 1465 C C . GLY A 1 190 ? -12.797 25.547 13.219 1 93.12 190 GLY A C 1
ATOM 1466 O O . GLY A 1 190 ? -13.719 25.828 12.445 1 93.12 190 GLY A O 1
ATOM 1467 N N . ALA A 1 191 ? -11.945 24.516 12.969 1 96.25 191 ALA A N 1
ATOM 1468 C CA . ALA A 1 191 ? -12.117 23.688 11.781 1 96.25 191 ALA A CA 1
ATOM 1469 C C . ALA A 1 191 ? -13.32 22.75 11.938 1 96.25 191 ALA A C 1
ATOM 1471 O O . ALA A 1 191 ? -13.664 22.344 13.047 1 96.25 191 ALA A O 1
ATOM 1472 N N . SER A 1 192 ? -13.922 22.391 10.836 1 97.88 192 SER A N 1
ATOM 1473 C CA . SER A 1 192 ? -15.094 21.531 10.805 1 97.88 192 SER A CA 1
ATOM 1474 C C . SER A 1 192 ? -14.695 20.062 10.914 1 97.88 192 SER A C 1
ATOM 1476 O O . SER A 1 192 ? -15.531 19.203 11.195 1 97.88 192 SER A O 1
ATOM 1478 N N . GLY A 1 193 ? -13.492 19.797 10.664 1 97.56 193 GLY A N 1
ATOM 1479 C CA . GLY A 1 193 ? -12.977 18.438 10.617 1 97.56 193 GLY A CA 1
ATOM 1480 C C . GLY A 1 193 ? -11.602 18.344 9.984 1 97.56 193 GLY A C 1
ATOM 1481 O O . GLY A 1 193 ? -10.766 19.219 10.18 1 97.56 193 GLY A O 1
ATOM 1482 N N . LEU A 1 194 ? -11.414 17.219 9.352 1 96.62 194 LEU A N 1
ATOM 1483 C CA . LEU A 1 194 ? -10.086 16.906 8.82 1 96.62 194 LEU A CA 1
ATOM 1484 C C . LEU A 1 194 ? -10.188 16.328 7.414 1 96.62 194 LEU A C 1
ATOM 1486 O O . LEU A 1 194 ? -11.141 15.602 7.102 1 96.62 194 LEU A O 1
ATOM 1490 N N . LEU A 1 195 ? -9.289 16.781 6.547 1 97.75 195 LEU A N 1
ATOM 1491 C CA . LEU A 1 195 ? -9.109 16.234 5.211 1 97.75 195 LEU A CA 1
ATOM 1492 C C . LEU A 1 195 ? -7.973 15.203 5.203 1 97.75 195 LEU A C 1
ATOM 1494 O O . LEU A 1 195 ? -6.801 15.57 5.277 1 97.75 195 LEU A O 1
ATOM 1498 N N . GLY A 1 196 ? -8.328 13.961 5.066 1 96.5 196 GLY A N 1
ATOM 1499 C CA . GLY A 1 196 ? -7.336 12.891 5.113 1 96.5 196 GLY A CA 1
ATOM 1500 C C . GLY A 1 196 ? -6.625 12.68 3.789 1 96.5 196 GLY A C 1
ATOM 1501 O O . GLY A 1 196 ? -7.242 12.258 2.809 1 96.5 196 GLY A O 1
ATOM 1502 N N . LEU A 1 197 ? -5.309 12.875 3.836 1 96.56 197 LEU A N 1
ATOM 1503 C CA . LEU A 1 197 ? -4.516 12.789 2.615 1 96.56 197 LEU A CA 1
ATOM 1504 C C . LEU A 1 197 ? -3.586 11.578 2.654 1 96.56 197 LEU A C 1
ATOM 1506 O O . LEU A 1 197 ? -2.6 11.523 1.916 1 96.56 197 LEU A O 1
ATOM 1510 N N . GLY A 1 198 ? -3.895 10.68 3.541 1 93 198 GLY A N 1
ATOM 1511 C CA . GLY A 1 198 ? -3.117 9.445 3.562 1 93 198 GLY A CA 1
ATOM 1512 C C . GLY A 1 198 ? -3.26 8.625 2.293 1 93 198 GLY A C 1
ATOM 1513 O O . GLY A 1 198 ? -3.439 9.188 1.207 1 93 198 GLY A O 1
ATOM 1514 N N . ARG A 1 199 ? -3.041 7.266 2.424 1 85.69 199 ARG A N 1
ATOM 1515 C CA . ARG A 1 199 ? -2.949 6.477 1.199 1 85.69 199 ARG A CA 1
ATOM 1516 C C . ARG A 1 199 ? -3.916 5.297 1.235 1 85.69 199 ARG A C 1
ATOM 1518 O O . ARG A 1 199 ? -3.918 4.461 0.328 1 85.69 199 ARG A O 1
ATOM 1525 N N . SER A 1 200 ? -4.75 5.262 2.256 1 81.31 200 SER A N 1
ATOM 1526 C CA . SER A 1 200 ? -5.727 4.176 2.279 1 81.31 200 SER A CA 1
ATOM 1527 C C . SER A 1 200 ? -6.766 4.344 1.178 1 81.31 200 SER A C 1
ATOM 1529 O O . SER A 1 200 ? -6.832 5.391 0.532 1 81.31 200 SER A O 1
ATOM 1531 N N . SER A 1 201 ? -7.594 3.365 1.052 1 76.88 201 SER A N 1
ATOM 1532 C CA . SER A 1 201 ? -8.586 3.375 -0.022 1 76.88 201 SER A CA 1
ATOM 1533 C C . SER A 1 201 ? -9.648 4.445 0.215 1 76.88 201 SER A C 1
ATOM 1535 O O . SER A 1 201 ? -10.289 4.906 -0.729 1 76.88 201 SER A O 1
ATOM 1537 N N . ILE A 1 202 ? -9.773 4.875 1.48 1 86.25 202 ILE A N 1
ATOM 1538 C CA . ILE A 1 202 ? -10.852 5.828 1.743 1 86.25 202 ILE A CA 1
ATOM 1539 C C . ILE A 1 202 ? -10.266 7.227 1.925 1 86.25 202 ILE A C 1
ATOM 1541 O O . ILE A 1 202 ? -10.984 8.164 2.289 1 86.25 202 ILE A O 1
ATOM 1545 N N . SER A 1 203 ? -8.961 7.344 1.656 1 91.75 203 SER A N 1
ATOM 1546 C CA . SER A 1 203 ? -8.359 8.672 1.677 1 91.75 203 SER A CA 1
ATOM 1547 C C . SER A 1 203 ? -8.82 9.508 0.489 1 91.75 203 SER A C 1
ATOM 1549 O O . SER A 1 203 ? -9.305 8.969 -0.507 1 91.75 203 SER A O 1
ATOM 1551 N N . LEU A 1 204 ? -8.68 10.797 0.642 1 94.94 204 LEU A N 1
ATOM 1552 C CA . LEU A 1 204 ? -9.016 11.68 -0.468 1 94.94 204 LEU A CA 1
ATOM 1553 C C . LEU A 1 204 ? -8.227 11.305 -1.72 1 94.94 204 LEU A C 1
ATOM 1555 O O . LEU A 1 204 ? -8.781 11.281 -2.82 1 94.94 204 LEU A O 1
ATOM 1559 N N . VAL A 1 205 ? -6.992 11.008 -1.559 1 92.19 205 VAL A N 1
ATOM 1560 C CA . VAL A 1 205 ? -6.078 10.766 -2.666 1 92.19 205 VAL A CA 1
ATOM 1561 C C . VAL A 1 205 ? -6.52 9.523 -3.439 1 92.19 205 VAL A C 1
ATOM 1563 O O . VAL A 1 205 ? -6.602 9.547 -4.668 1 92.19 205 VAL A O 1
ATOM 1566 N N . SER A 1 206 ? -6.844 8.523 -2.715 1 85.38 206 SER A N 1
ATOM 1567 C CA . SER A 1 206 ? -7.242 7.27 -3.348 1 85.38 206 SER A CA 1
ATOM 1568 C C . SER A 1 206 ? -8.625 7.387 -3.984 1 85.38 206 SER A C 1
ATOM 1570 O O . SER A 1 206 ? -8.852 6.867 -5.078 1 85.38 206 SER A O 1
ATOM 1572 N N . GLN A 1 207 ? -9.516 8.055 -3.334 1 86.25 207 GLN A N 1
ATOM 1573 C CA . GLN A 1 207 ? -10.883 8.172 -3.838 1 86.25 207 GLN A CA 1
ATOM 1574 C C . GLN A 1 207 ? -10.93 9.031 -5.102 1 86.25 207 GLN A C 1
ATOM 1576 O O . GLN A 1 207 ? -11.836 8.883 -5.922 1 86.25 207 GLN A O 1
ATOM 1581 N N . THR A 1 208 ? -9.969 9.891 -5.262 1 90.88 208 THR A N 1
ATOM 1582 C CA . THR A 1 208 ? -9.992 10.789 -6.41 1 90.88 208 THR A CA 1
ATOM 1583 C C . THR A 1 208 ? -8.914 10.398 -7.422 1 90.88 208 THR A C 1
ATOM 1585 O O . THR A 1 208 ? -8.523 11.211 -8.258 1 90.88 208 THR A O 1
ATOM 1588 N N . TRP A 1 209 ? -8.414 9.273 -7.293 1 82.94 209 TRP A N 1
ATOM 1589 C CA . TRP A 1 209 ? -7.324 8.797 -8.141 1 82.94 209 TRP A CA 1
ATOM 1590 C C . TRP A 1 209 ? -7.691 8.906 -9.617 1 82.94 209 TRP A C 1
ATOM 1592 O O . TRP A 1 209 ? -6.859 9.289 -10.445 1 82.94 209 TRP A O 1
ATOM 1602 N N . ALA A 1 210 ? -8.922 8.57 -10.023 1 77.5 210 ALA A N 1
ATOM 1603 C CA . ALA A 1 210 ? -9.367 8.578 -11.414 1 77.5 210 ALA A CA 1
ATOM 1604 C C . ALA A 1 210 ? -9.398 10 -11.969 1 77.5 210 ALA A C 1
ATOM 1606 O O . ALA A 1 210 ? -9.227 10.211 -13.172 1 77.5 210 ALA A O 1
ATOM 1607 N N . ILE A 1 211 ? -9.586 10.977 -11.086 1 85 211 ILE A N 1
ATOM 1608 C CA . ILE A 1 211 ? -9.734 12.367 -11.5 1 85 211 ILE A CA 1
ATOM 1609 C C . ILE A 1 211 ? -8.367 13.055 -11.484 1 85 211 ILE A C 1
ATOM 1611 O O . ILE A 1 211 ? -8.023 13.789 -12.414 1 85 211 ILE A O 1
ATOM 1615 N N . PHE A 1 212 ? -7.617 12.766 -10.438 1 90.44 212 PHE A N 1
ATOM 1616 C CA . PHE A 1 212 ? -6.41 13.555 -10.227 1 90.44 212 PHE A CA 1
ATOM 1617 C C . PHE A 1 212 ? -5.164 12.695 -10.391 1 90.44 212 PHE A C 1
ATOM 1619 O O . PHE A 1 212 ? -4.039 13.195 -10.305 1 90.44 212 PHE A O 1
ATOM 1626 N N . GLY A 1 213 ? -5.297 11.43 -10.562 1 81.06 213 GLY A N 1
ATOM 1627 C CA . GLY A 1 213 ? -4.199 10.539 -10.922 1 81.06 213 GLY A CA 1
ATOM 1628 C C . GLY A 1 213 ? -3.297 10.211 -9.75 1 81.06 213 GLY A C 1
ATOM 1629 O O . GLY A 1 213 ? -2.143 9.82 -9.938 1 81.06 213 GLY A O 1
ATOM 1630 N N . GLY A 1 214 ? -3.736 10.445 -8.539 1 87.31 214 GLY A N 1
ATOM 1631 C CA . GLY A 1 214 ? -2.939 10.133 -7.367 1 87.31 214 GLY A CA 1
ATOM 1632 C C . GLY A 1 214 ? -1.88 11.18 -7.07 1 87.31 214 GLY A C 1
ATOM 1633 O O . GLY A 1 214 ? -0.914 10.906 -6.355 1 87.31 214 GLY A O 1
ATOM 1634 N N . PHE A 1 215 ? -2.08 12.359 -7.645 1 89.31 215 PHE A N 1
ATOM 1635 C CA . PHE A 1 215 ? -1.148 13.469 -7.473 1 89.31 215 PHE A CA 1
ATOM 1636 C C . PHE A 1 215 ? -1.771 14.57 -6.629 1 89.31 215 PHE A C 1
ATOM 1638 O O . PHE A 1 215 ? -2.916 14.969 -6.859 1 89.31 215 PHE A O 1
ATOM 1645 N N . PHE A 1 216 ? -0.987 14.961 -5.637 1 96.06 216 PHE A N 1
ATOM 1646 C CA . PHE A 1 216 ? -1.354 16.203 -4.973 1 96.06 216 PHE A CA 1
ATOM 1647 C C . PHE A 1 216 ? -0.117 16.922 -4.434 1 96.06 216 PHE A C 1
ATOM 1649 O O . PHE A 1 216 ? 0.96 16.328 -4.352 1 96.06 216 PHE A O 1
ATOM 1656 N N . SER A 1 217 ? -0.299 18.156 -4.23 1 96.69 217 SER A N 1
ATOM 1657 C CA . SER A 1 217 ? 0.763 18.984 -3.67 1 96.69 217 SER A CA 1
ATOM 1658 C C . SER A 1 217 ? 0.191 20.141 -2.844 1 96.69 217 SER A C 1
ATOM 1660 O O . SER A 1 217 ? -0.997 20.453 -2.947 1 96.69 217 SER A O 1
ATOM 1662 N N . TYR A 1 218 ? 1.006 20.609 -1.963 1 97.69 218 TYR A N 1
ATOM 1663 C CA . TYR A 1 218 ? 0.599 21.828 -1.27 1 97.69 218 TYR A CA 1
ATOM 1664 C C . TYR A 1 218 ? 1.784 22.766 -1.067 1 97.69 218 TYR A C 1
ATOM 1666 O O . TYR A 1 218 ? 2.939 22.328 -1.101 1 97.69 218 TYR A O 1
ATOM 1674 N N . CYS A 1 219 ? 1.494 24 -1.036 1 97.25 219 CYS A N 1
ATOM 1675 C CA . CYS A 1 219 ? 2.375 25.062 -0.563 1 97.25 219 CYS A CA 1
ATOM 1676 C C . CYS A 1 219 ? 1.854 25.672 0.736 1 97.25 219 CYS A C 1
ATOM 1678 O O . CYS A 1 219 ? 0.812 26.328 0.748 1 97.25 219 CYS A O 1
ATOM 1680 N N . LEU A 1 220 ? 2.576 25.375 1.831 1 97.94 220 LEU A N 1
ATOM 1681 C CA . LEU A 1 220 ? 2.162 25.859 3.139 1 97.94 220 LEU A CA 1
ATOM 1682 C C . LEU A 1 220 ? 2.725 27.266 3.396 1 97.94 220 LEU A C 1
ATOM 1684 O O . LEU A 1 220 ? 3.943 27.438 3.469 1 97.94 220 LEU A O 1
ATOM 1688 N N . PRO A 1 221 ? 1.872 28.25 3.516 1 96.94 221 PRO A N 1
ATOM 1689 C CA . PRO A 1 221 ? 2.359 29.609 3.736 1 96.94 221 PRO A CA 1
ATOM 1690 C C . PRO A 1 221 ? 2.834 29.844 5.168 1 96.94 221 PRO A C 1
ATOM 1692 O O . PRO A 1 221 ? 2.631 28.984 6.035 1 96.94 221 PRO A O 1
ATOM 1695 N N . SER A 1 222 ? 3.5 30.984 5.32 1 92.19 222 SER A N 1
ATOM 1696 C CA . SER A 1 222 ? 3.783 31.406 6.688 1 92.19 222 SER A CA 1
ATOM 1697 C C . SER A 1 222 ? 2.496 31.688 7.457 1 92.19 222 SER A C 1
ATOM 1699 O O . SER A 1 222 ? 1.407 31.672 6.883 1 92.19 222 SER A O 1
ATOM 1701 N N . THR A 1 223 ? 2.637 31.828 8.75 1 88.69 223 THR A N 1
ATOM 1702 C CA . THR A 1 223 ? 1.459 32.031 9.586 1 88.69 223 THR A CA 1
ATOM 1703 C C . THR A 1 223 ? 1.072 33.531 9.617 1 88.69 223 THR A C 1
ATOM 1705 O O . THR A 1 223 ? 0.161 33.906 10.352 1 88.69 223 THR A O 1
ATOM 1708 N N . GLU A 1 224 ? 1.732 34.281 8.82 1 84.38 224 GLU A N 1
ATOM 1709 C CA . GLU A 1 224 ? 1.414 35.719 8.766 1 84.38 224 GLU A CA 1
ATOM 1710 C C . GLU A 1 224 ? 0.011 35.938 8.211 1 84.38 224 GLU A C 1
ATOM 1712 O O . GLU A 1 224 ? -0.446 35.219 7.336 1 84.38 224 GLU A O 1
ATOM 1717 N N . SER A 1 225 ? -0.609 37 8.812 1 83.44 225 SER A N 1
ATOM 1718 C CA . SER A 1 225 ? -1.946 37.344 8.344 1 83.44 225 SER A CA 1
ATOM 1719 C C . SER A 1 225 ? -1.949 37.625 6.844 1 83.44 225 SER A C 1
ATOM 1721 O O . SER A 1 225 ? -1.068 38.312 6.34 1 83.44 225 SER A O 1
ATOM 1723 N N . GLY A 1 226 ? -2.893 37.062 6.223 1 87 226 GLY A N 1
ATOM 1724 C CA . GLY A 1 226 ? -3.047 37.312 4.797 1 87 226 GLY A CA 1
ATOM 1725 C C . GLY A 1 226 ? -2.25 36.375 3.934 1 87 226 GLY A C 1
ATOM 1726 O O . GLY A 1 226 ? -2.488 36.25 2.729 1 87 226 GLY A O 1
ATOM 1727 N N . ALA A 1 227 ? -1.261 35.688 4.527 1 91.56 227 ALA A N 1
ATOM 1728 C CA . ALA A 1 227 ? -0.493 34.688 3.758 1 91.56 227 ALA A CA 1
ATOM 1729 C C . ALA A 1 227 ? -1.377 33.531 3.307 1 91.56 227 ALA A C 1
ATOM 1731 O O . ALA A 1 227 ? -2.264 33.094 4.047 1 91.56 227 ALA A O 1
ATOM 1732 N N . SER A 1 228 ? -1.173 33.125 2.061 1 94.88 228 SER A N 1
ATOM 1733 C CA . SER A 1 228 ? -1.957 32.031 1.515 1 94.88 228 SER A CA 1
ATOM 1734 C C . SER A 1 228 ? -1.111 31.156 0.601 1 94.88 228 SER A C 1
ATOM 1736 O O . SER A 1 228 ? -0.104 31.609 0.053 1 94.88 228 SER A O 1
ATOM 1738 N N . GLY A 1 229 ? -1.402 29.938 0.617 1 96.69 229 GLY A N 1
ATOM 1739 C CA . GLY A 1 229 ? -0.884 28.953 -0.326 1 96.69 229 GLY A CA 1
ATOM 1740 C C . GLY A 1 229 ? -1.975 28.172 -1.039 1 96.69 229 GLY A C 1
ATOM 1741 O O . GLY A 1 229 ? -3.055 28.719 -1.301 1 96.69 229 GLY A O 1
ATOM 1742 N N . SER A 1 230 ? -1.562 26.984 -1.47 1 96.31 230 SER A N 1
ATOM 1743 C CA . SER A 1 230 ? -2.561 26.219 -2.215 1 96.31 230 SER A CA 1
ATOM 1744 C C . SER A 1 230 ? -2.381 24.719 -2.008 1 96.31 230 SER A C 1
ATOM 1746 O O . SER A 1 230 ? -1.261 24.25 -1.812 1 96.31 230 SER A O 1
ATOM 1748 N N . LEU A 1 231 ? -3.473 24.078 -1.889 1 97.19 231 LEU A N 1
ATOM 1749 C CA . LEU A 1 231 ? -3.561 22.641 -2.131 1 97.19 231 LEU A CA 1
ATOM 1750 C C . LEU A 1 231 ? -3.947 22.359 -3.578 1 97.19 231 LEU A C 1
ATOM 1752 O O . LEU A 1 231 ? -4.977 22.828 -4.055 1 97.19 231 LEU A O 1
ATOM 1756 N N . VAL A 1 232 ? -3.092 21.656 -4.254 1 95.62 232 VAL A N 1
ATOM 1757 C CA . VAL A 1 232 ? -3.359 21.312 -5.648 1 95.62 232 VAL A CA 1
ATOM 1758 C C . VAL A 1 232 ? -3.559 19.812 -5.785 1 95.62 232 VAL A C 1
ATOM 1760 O O . VAL A 1 232 ? -2.711 19.016 -5.359 1 95.62 232 VAL A O 1
ATOM 1763 N N . LEU A 1 233 ? -4.691 19.484 -6.309 1 95.12 233 LEU A N 1
ATOM 1764 C CA . LEU A 1 233 ? -4.957 18.094 -6.668 1 95.12 233 LEU A CA 1
ATOM 1765 C C . LEU A 1 233 ? -4.738 17.859 -8.156 1 95.12 233 LEU A C 1
ATOM 1767 O O . LEU A 1 233 ? -5.254 18.625 -8.984 1 95.12 233 LEU A O 1
ATOM 1771 N N . GLY A 1 234 ? -3.908 16.844 -8.461 1 91.38 234 GLY A N 1
ATOM 1772 C CA . GLY A 1 234 ? -3.51 16.609 -9.844 1 91.38 234 GLY A CA 1
ATOM 1773 C C . GLY A 1 234 ? -2.062 16.969 -10.117 1 91.38 234 GLY A C 1
ATOM 1774 O O . GLY A 1 234 ? -1.412 17.625 -9.289 1 91.38 234 GLY A O 1
ATOM 1775 N N . GLY A 1 235 ? -1.515 16.516 -11.234 1 79.06 235 GLY A N 1
ATOM 1776 C CA . GLY A 1 235 ? -0.082 16.609 -11.469 1 79.06 235 GLY A CA 1
ATOM 1777 C C . GLY A 1 235 ? 0.298 17.688 -12.461 1 79.06 235 GLY A C 1
ATOM 1778 O O . GLY A 1 235 ? 1.318 17.594 -13.141 1 79.06 235 GLY A O 1
ATOM 1779 N N . SER A 1 236 ? -0.411 18.688 -12.594 1 74.94 236 SER A N 1
ATOM 1780 C CA . SER A 1 236 ? -0.053 19.719 -13.562 1 74.94 236 SER A CA 1
ATOM 1781 C C . SER A 1 236 ? 0.928 20.719 -12.961 1 74.94 236 SER A C 1
ATOM 1783 O O . SER A 1 236 ? 0.619 21.375 -11.969 1 74.94 236 SER A O 1
ATOM 1785 N N . SER A 1 237 ? 2.027 20.797 -13.594 1 71.56 237 SER A N 1
ATOM 1786 C CA . SER A 1 237 ? 3.086 21.672 -13.117 1 71.56 237 SER A CA 1
ATOM 1787 C C . SER A 1 237 ? 2.766 23.141 -13.422 1 71.56 237 SER A C 1
ATOM 1789 O O . SER A 1 237 ? 3.371 24.047 -12.844 1 71.56 237 SER A O 1
ATOM 1791 N N . SER A 1 238 ? 1.866 23.344 -14.219 1 72.88 238 SER A N 1
ATOM 1792 C CA . SER A 1 238 ? 1.574 24.703 -14.68 1 72.88 238 SER A CA 1
ATOM 1793 C C . SER A 1 238 ? 0.963 25.531 -13.562 1 72.88 238 SER A C 1
ATOM 1795 O O . SER A 1 238 ? 0.949 26.766 -13.641 1 72.88 238 SER A O 1
ATOM 1797 N N . VAL A 1 239 ? 0.615 24.969 -12.562 1 78 239 VAL A N 1
ATOM 1798 C CA . VAL A 1 239 ? -0.1 25.719 -11.531 1 78 239 VAL A CA 1
ATOM 1799 C C . VAL A 1 239 ? 0.854 26.078 -10.398 1 78 239 VAL A C 1
ATOM 1801 O O . VAL A 1 239 ? 0.47 26.766 -9.453 1 78 239 VAL A O 1
ATOM 1804 N N . TYR A 1 240 ? 2.057 25.703 -10.625 1 83.44 240 TYR A N 1
ATOM 1805 C CA . TYR A 1 240 ? 3.027 25.969 -9.57 1 83.44 240 TYR A CA 1
ATOM 1806 C C . TYR A 1 240 ? 3.803 27.25 -9.852 1 83.44 240 TYR A C 1
ATOM 1808 O O . TYR A 1 240 ? 3.947 27.656 -11.008 1 83.44 240 TYR A O 1
ATOM 1816 N N . ASN A 1 241 ? 4.199 27.953 -8.875 1 85.88 241 ASN A N 1
ATOM 1817 C CA . ASN A 1 241 ? 5.07 29.109 -8.961 1 85.88 241 ASN A CA 1
ATOM 1818 C C . ASN A 1 241 ? 6.41 28.875 -8.273 1 85.88 241 ASN A C 1
ATOM 1820 O O . ASN A 1 241 ? 6.824 29.656 -7.418 1 85.88 241 ASN A O 1
ATOM 1824 N N . THR A 1 242 ? 7.039 27.797 -8.734 1 86.94 242 THR A N 1
ATOM 1825 C CA . THR A 1 242 ? 8.281 27.406 -8.078 1 86.94 242 THR A CA 1
ATOM 1826 C C . THR A 1 242 ? 9.469 28.172 -8.656 1 86.94 242 THR A C 1
ATOM 1828 O O . THR A 1 242 ? 9.469 28.531 -9.828 1 86.94 242 THR A O 1
ATOM 1831 N N . SER A 1 243 ? 10.445 28.406 -7.887 1 85.44 243 SER A N 1
ATOM 1832 C CA . SER A 1 243 ? 11.633 29.156 -8.305 1 85.44 243 SER A CA 1
ATOM 1833 C C . SER A 1 243 ? 12.719 28.219 -8.82 1 85.44 243 SER A C 1
ATOM 1835 O O . SER A 1 243 ? 13.711 28.672 -9.406 1 85.44 243 SER A O 1
ATOM 1837 N N . ASN A 1 244 ? 12.609 26.969 -8.555 1 86.44 244 ASN A N 1
ATOM 1838 C CA . ASN A 1 244 ? 13.531 25.938 -9.023 1 86.44 244 ASN A CA 1
ATOM 1839 C C . ASN A 1 244 ? 12.781 24.656 -9.406 1 86.44 244 ASN A C 1
ATOM 1841 O O . ASN A 1 244 ? 11.617 24.484 -9.047 1 86.44 244 ASN A O 1
ATOM 1845 N N . PRO A 1 245 ? 13.445 23.797 -10.195 1 88.62 245 PRO A N 1
ATOM 1846 C CA . PRO A 1 245 ? 12.82 22.516 -10.531 1 88.62 245 PRO A CA 1
ATOM 1847 C C . PRO A 1 245 ? 12.625 21.625 -9.305 1 88.62 245 PRO A C 1
ATOM 1849 O O . PRO A 1 245 ? 13.367 21.734 -8.328 1 88.62 245 PRO A O 1
ATOM 1852 N N . PHE A 1 246 ? 11.734 20.812 -9.422 1 92.44 246 PHE A N 1
ATOM 1853 C CA . PHE A 1 246 ? 11.5 19.844 -8.352 1 92.44 246 PHE A CA 1
ATOM 1854 C C . PHE A 1 246 ? 12.664 18.875 -8.242 1 92.44 246 PHE A C 1
ATOM 1856 O O . PHE A 1 246 ? 13.219 18.438 -9.258 1 92.44 246 PHE A O 1
ATOM 1863 N N . SER A 1 247 ? 13.047 18.594 -7.047 1 94.44 247 SER A N 1
ATOM 1864 C CA . SER A 1 247 ? 13.906 17.453 -6.742 1 94.44 247 SER A CA 1
ATOM 1865 C C . SER A 1 247 ? 13.117 16.328 -6.082 1 94.44 247 SER A C 1
ATOM 1867 O O . SER A 1 247 ? 12.352 16.562 -5.145 1 94.44 247 SER A O 1
ATOM 1869 N N . TYR A 1 248 ? 13.312 15.141 -6.598 1 92.62 248 TYR A N 1
ATOM 1870 C CA . TYR A 1 248 ? 12.445 14.047 -6.172 1 92.62 248 TYR A CA 1
ATOM 1871 C C . TYR A 1 248 ? 13.227 13.016 -5.359 1 92.62 248 TYR A C 1
ATOM 1873 O O . TYR A 1 248 ? 14.43 12.844 -5.555 1 92.62 248 TYR A O 1
ATOM 1881 N N . THR A 1 249 ? 12.531 12.383 -4.418 1 92.81 249 THR A N 1
ATOM 1882 C CA . THR A 1 249 ? 13.008 11.227 -3.67 1 92.81 249 THR A CA 1
ATOM 1883 C C . THR A 1 249 ? 11.961 10.109 -3.676 1 92.81 249 THR A C 1
ATOM 1885 O O . THR A 1 249 ? 10.766 10.383 -3.791 1 92.81 249 THR A O 1
ATOM 1888 N N . ARG A 1 250 ? 12.43 8.922 -3.605 1 87.19 250 ARG A N 1
ATOM 1889 C CA . ARG A 1 250 ? 11.484 7.809 -3.598 1 87.19 250 ARG A CA 1
ATOM 1890 C C . ARG A 1 250 ? 10.773 7.707 -2.252 1 87.19 250 ARG A C 1
ATOM 1892 O O . ARG A 1 250 ? 11.375 7.945 -1.204 1 87.19 250 ARG A O 1
ATOM 1899 N N . MET A 1 251 ? 9.469 7.312 -2.254 1 86.94 251 MET A N 1
ATOM 1900 C CA . MET A 1 251 ? 8.758 6.922 -1.04 1 86.94 251 MET A CA 1
ATOM 1901 C C . MET A 1 251 ? 9.227 5.555 -0.548 1 86.94 251 MET A C 1
ATOM 1903 O O . MET A 1 251 ? 9.461 4.648 -1.349 1 86.94 251 MET A O 1
ATOM 1907 N N . ILE A 1 252 ? 9.43 5.504 0.738 1 78.19 252 ILE A N 1
ATOM 1908 C CA . ILE A 1 252 ? 9.852 4.23 1.313 1 78.19 252 ILE A CA 1
ATOM 1909 C C . ILE A 1 252 ? 8.625 3.406 1.695 1 78.19 252 ILE A C 1
ATOM 1911 O O . ILE A 1 252 ? 7.844 3.807 2.561 1 78.19 252 ILE A O 1
ATOM 1915 N N . PRO A 1 253 ? 8.523 2.32 0.985 1 65.56 253 PRO A N 1
ATOM 1916 C CA . PRO A 1 253 ? 7.359 1.491 1.299 1 65.56 253 PRO A CA 1
ATOM 1917 C C . PRO A 1 253 ? 7.461 0.828 2.672 1 65.56 253 PRO A C 1
ATOM 1919 O O . PRO A 1 253 ? 8.547 0.418 3.084 1 65.56 253 PRO A O 1
ATOM 1922 N N . ASN A 1 254 ? 6.375 0.927 3.385 1 63.16 254 ASN A N 1
ATOM 1923 C CA . ASN A 1 254 ? 6.168 0.185 4.625 1 63.16 254 ASN A CA 1
ATOM 1924 C C . ASN A 1 254 ? 4.82 -0.535 4.629 1 63.16 254 ASN A C 1
ATOM 1926 O O . ASN A 1 254 ? 3.775 0.096 4.781 1 63.16 254 ASN A O 1
ATOM 1930 N N . PRO A 1 255 ? 4.852 -1.815 4.457 1 54.53 255 PRO A N 1
ATOM 1931 C CA . PRO A 1 255 ? 3.584 -2.531 4.293 1 54.53 255 PRO A CA 1
ATOM 1932 C C . PRO A 1 255 ? 2.689 -2.439 5.527 1 54.53 255 PRO A C 1
ATOM 1934 O O . PRO A 1 255 ? 1.463 -2.496 5.41 1 54.53 255 PRO A O 1
ATOM 1937 N N . LYS A 1 256 ? 3.352 -2.35 6.676 1 57.25 256 LYS A N 1
ATOM 1938 C CA . LYS A 1 256 ? 2.559 -2.283 7.902 1 57.25 256 LYS A CA 1
ATOM 1939 C C . LYS A 1 256 ? 2.066 -0.862 8.164 1 57.25 256 LYS A C 1
ATOM 1941 O O . LYS A 1 256 ? 1.107 -0.658 8.906 1 57.25 256 LYS A O 1
ATOM 1946 N N . LEU A 1 257 ? 2.723 0.065 7.566 1 69 257 LEU A N 1
ATOM 1947 C CA . LEU A 1 257 ? 2.377 1.477 7.688 1 69 257 LEU A CA 1
ATOM 1948 C C . LEU A 1 257 ? 2.223 2.117 6.312 1 69 257 LEU A C 1
ATOM 1950 O O . LEU A 1 257 ? 2.775 3.189 6.055 1 69 257 LEU A O 1
ATOM 1954 N N . SER A 1 258 ? 1.527 1.373 5.516 1 68.62 258 SER A N 1
ATOM 1955 C CA . SER A 1 258 ? 1.534 1.694 4.094 1 68.62 258 SER A CA 1
ATOM 1956 C C . SER A 1 258 ? 0.75 2.973 3.812 1 68.62 258 SER A C 1
ATOM 1958 O O . SER A 1 258 ? 0.858 3.547 2.727 1 68.62 258 SER A O 1
ATOM 1960 N N . THR A 1 259 ? 0.048 3.498 4.793 1 81.06 259 THR A N 1
ATOM 1961 C CA . THR A 1 259 ? -0.771 4.672 4.512 1 81.06 259 THR A CA 1
ATOM 1962 C C . THR A 1 259 ? 0.019 5.957 4.762 1 81.06 259 THR A C 1
ATOM 1964 O O . THR A 1 259 ? -0.399 7.039 4.348 1 81.06 259 THR A O 1
ATOM 1967 N N . PHE A 1 260 ? 1.185 5.797 5.426 1 85.69 260 PHE A N 1
ATOM 1968 C CA . PHE A 1 260 ? 2.029 6.945 5.73 1 85.69 260 PHE A CA 1
ATOM 1969 C C . PHE A 1 260 ? 3.006 7.215 4.59 1 85.69 260 PHE A C 1
ATOM 1971 O O . PHE A 1 260 ? 3.232 6.352 3.742 1 85.69 260 PHE A O 1
ATOM 1978 N N . TYR A 1 261 ? 3.527 8.383 4.602 1 92.94 261 TYR A N 1
ATOM 1979 C CA . TYR A 1 261 ? 4.543 8.781 3.635 1 92.94 261 TYR A CA 1
ATOM 1980 C C . TYR A 1 261 ? 5.926 8.812 4.277 1 92.94 261 TYR A C 1
ATOM 1982 O O . TYR A 1 261 ? 6.211 9.68 5.109 1 92.94 261 TYR A O 1
ATOM 1990 N N . PHE A 1 262 ? 6.734 7.82 3.852 1 88.5 262 PHE A N 1
ATOM 1991 C CA . PHE A 1 262 ? 8.078 7.719 4.402 1 88.5 262 PHE A CA 1
ATOM 1992 C C . PHE A 1 262 ? 9.125 8.086 3.352 1 88.5 262 PHE A C 1
ATOM 1994 O O . PHE A 1 262 ? 8.922 7.855 2.158 1 88.5 262 PHE A O 1
ATOM 2001 N N . LEU A 1 263 ? 10.156 8.664 3.762 1 92 263 LEU A N 1
ATOM 2002 C CA . LEU A 1 263 ? 11.32 8.961 2.934 1 92 263 LEU A CA 1
ATOM 2003 C C . LEU A 1 263 ? 12.609 8.797 3.732 1 92 263 LEU A C 1
ATOM 2005 O O . LEU A 1 263 ? 12.578 8.688 4.961 1 92 263 LEU A O 1
ATOM 2009 N N . ASN A 1 264 ? 13.695 8.734 2.988 1 89.56 264 ASN A N 1
ATOM 2010 C CA . ASN A 1 264 ? 14.984 8.578 3.66 1 89.56 264 ASN A CA 1
ATOM 2011 C C . ASN A 1 264 ? 15.75 9.898 3.711 1 89.56 264 ASN A C 1
ATOM 2013 O O . ASN A 1 264 ? 16.062 10.477 2.672 1 89.56 264 ASN A O 1
ATOM 2017 N N . LEU A 1 265 ? 16.016 10.32 4.898 1 93.5 265 LEU A N 1
ATOM 2018 C CA . LEU A 1 265 ? 16.906 11.453 5.129 1 93.5 265 LEU A CA 1
ATOM 2019 C C . LEU A 1 265 ? 18.375 11.023 5.023 1 93.5 265 LEU A C 1
ATOM 2021 O O . LEU A 1 265 ? 18.797 10.094 5.703 1 93.5 265 LEU A O 1
ATOM 2025 N N . THR A 1 266 ? 19.141 11.672 4.152 1 92.44 266 THR A N 1
ATOM 2026 C CA . THR A 1 266 ? 20.516 11.266 3.928 1 92.44 266 THR A CA 1
ATOM 2027 C C . THR A 1 266 ? 21.484 12.305 4.48 1 92.44 266 THR A C 1
ATOM 2029 O O . THR A 1 266 ? 22.672 12.031 4.637 1 92.44 266 THR A O 1
ATOM 2032 N N . GLY A 1 267 ? 20.969 13.5 4.789 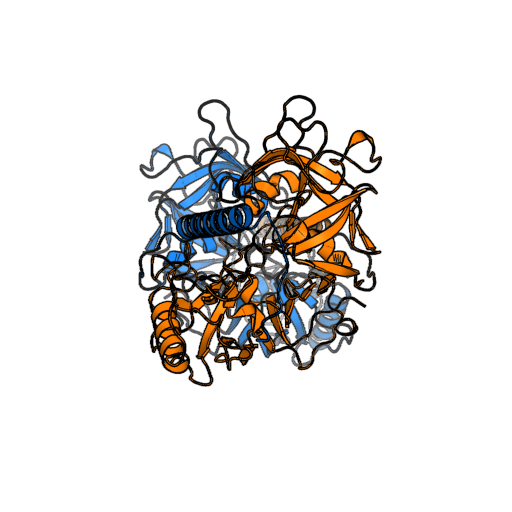1 92.62 267 GLY A N 1
ATOM 2033 C CA . GLY A 1 267 ? 21.828 14.539 5.328 1 92.62 267 GLY A CA 1
ATOM 2034 C C . GLY A 1 267 ? 21.062 15.734 5.848 1 92.62 267 GLY A C 1
ATOM 2035 O O . GLY A 1 267 ? 19.922 15.961 5.461 1 92.62 267 GLY A O 1
ATOM 2036 N N . VAL A 1 268 ? 21.766 16.438 6.738 1 94.69 268 VAL A N 1
ATOM 2037 C CA . VAL A 1 268 ? 21.25 17.703 7.266 1 94.69 268 VAL A CA 1
ATOM 2038 C C . VAL A 1 268 ? 22.344 18.766 7.215 1 94.69 268 VAL A C 1
ATOM 2040 O O . VAL A 1 268 ? 23.5 18.5 7.547 1 94.69 268 VAL A O 1
ATOM 2043 N N . GLY A 1 269 ? 21.969 19.922 6.727 1 94.62 269 GLY A N 1
ATOM 2044 C CA . GLY A 1 269 ? 22.875 21.062 6.699 1 94.62 269 GLY A CA 1
ATOM 2045 C C . GLY A 1 269 ? 22.422 22.203 7.59 1 94.62 269 GLY A C 1
ATOM 2046 O O . GLY A 1 269 ? 21.234 22.531 7.617 1 94.62 269 GLY A O 1
ATOM 2047 N N . VAL A 1 270 ? 23.359 22.781 8.32 1 96.44 270 VAL A N 1
ATOM 2048 C CA . VAL A 1 270 ? 23.109 23.953 9.148 1 96.44 270 VAL A CA 1
ATOM 2049 C C . VAL A 1 270 ? 24.109 25.062 8.797 1 96.44 270 VAL A C 1
ATOM 2051 O O . VAL A 1 270 ? 25.312 24.938 9.062 1 96.44 270 VAL A O 1
ATOM 2054 N N . GLY A 1 271 ? 23.531 26.172 8.203 1 95.69 271 GLY A N 1
ATOM 2055 C CA . GLY A 1 271 ? 24.391 27.297 7.852 1 95.69 271 GLY A CA 1
ATOM 2056 C C . GLY A 1 271 ? 25.547 26.906 6.953 1 95.69 271 GLY A C 1
ATOM 2057 O O . GLY A 1 271 ? 26.672 27.328 7.172 1 95.69 271 GLY A O 1
ATOM 2058 N N . GLY A 1 272 ? 25.281 25.984 6.164 1 91.5 272 GLY A N 1
ATOM 2059 C CA . GLY A 1 272 ? 26.312 25.562 5.223 1 91.5 272 GLY A CA 1
ATOM 2060 C C . GLY A 1 272 ? 27.156 24.422 5.73 1 91.5 272 GLY A C 1
ATOM 2061 O O . GLY A 1 272 ? 27.938 23.828 4.977 1 91.5 272 GLY A O 1
ATOM 2062 N N . VAL A 1 273 ? 27.078 24.062 6.902 1 92.75 273 VAL A N 1
ATOM 2063 C CA . VAL A 1 273 ? 27.828 22.938 7.469 1 92.75 273 VAL A CA 1
ATOM 2064 C C . VAL A 1 273 ? 27 21.656 7.375 1 92.75 273 VAL A C 1
ATOM 2066 O O . VAL A 1 273 ? 25.875 21.594 7.883 1 92.75 273 VAL A O 1
ATOM 2069 N N . THR A 1 274 ? 27.469 20.688 6.691 1 90.81 274 THR A N 1
ATOM 2070 C CA . THR A 1 274 ? 26.812 19.391 6.625 1 90.81 274 THR A CA 1
ATOM 2071 C C . THR A 1 274 ? 27.109 18.578 7.879 1 90.81 274 THR A C 1
ATOM 2073 O O . THR A 1 274 ? 28.266 18.406 8.258 1 90.81 274 THR A O 1
ATOM 2076 N N . LEU A 1 275 ? 26.016 18.219 8.453 1 88.62 275 LEU A N 1
ATOM 2077 C CA . LEU A 1 275 ? 26.188 17.453 9.672 1 88.62 275 LEU A CA 1
ATOM 2078 C C . LEU A 1 275 ? 26.688 16.047 9.352 1 88.62 275 LEU A C 1
ATOM 2080 O O . LEU A 1 275 ? 26.281 15.438 8.359 1 88.62 275 LEU A O 1
ATOM 2084 N N . ARG A 1 276 ? 27.984 15.625 9.508 1 61.41 276 ARG A N 1
ATOM 2085 C CA . ARG A 1 276 ? 28.688 14.391 9.219 1 61.41 276 ARG A CA 1
ATOM 2086 C C . ARG A 1 276 ? 28.234 13.266 10.141 1 61.41 276 ARG A C 1
ATOM 2088 O O . ARG A 1 276 ? 28.922 12.25 10.289 1 61.41 276 ARG A O 1
ATOM 2095 N N . ASP A 1 277 ? 27.266 13.359 10.82 1 51.75 277 ASP A N 1
ATOM 2096 C CA . ASP A 1 277 ? 27.297 12.219 11.734 1 51.75 277 ASP A CA 1
ATOM 2097 C C . ASP A 1 277 ? 27.25 10.898 10.969 1 51.75 277 ASP A C 1
ATOM 2099 O O . ASP A 1 277 ? 26.375 10.695 10.133 1 51.75 277 ASP A O 1
ATOM 2103 N N . SER A 1 278 ? 28.391 10.266 10.812 1 46.5 278 SER A N 1
ATOM 2104 C CA . SER A 1 278 ? 28.609 8.898 10.344 1 46.5 278 SER A CA 1
ATOM 2105 C C . SER A 1 278 ? 27.359 8.047 10.508 1 46.5 278 SER A C 1
ATOM 2107 O O . SER A 1 278 ? 27.188 7.051 9.805 1 46.5 278 SER A O 1
ATOM 2109 N N . SER A 1 2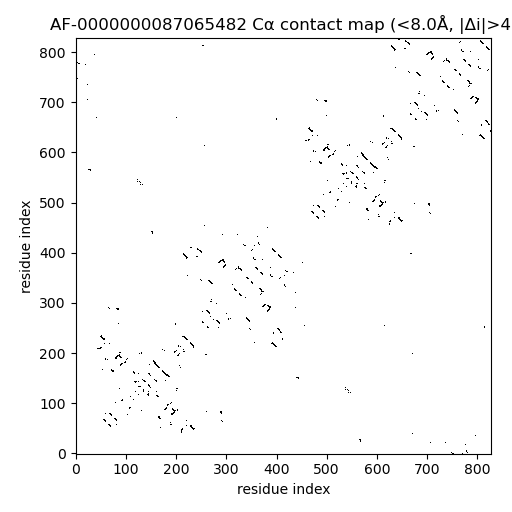79 ? 26.75 8.391 11.594 1 46.69 279 SER A N 1
ATOM 2110 C CA . SER A 1 279 ? 25.609 7.543 11.922 1 46.69 279 SER A CA 1
ATOM 2111 C C . SER A 1 279 ? 24.375 7.93 11.109 1 46.69 279 SER A C 1
ATOM 2113 O O . SER A 1 279 ? 23.344 7.258 11.172 1 46.69 279 SER A O 1
ATOM 2115 N N . ILE A 1 280 ? 24.609 9.148 10.531 1 54.38 280 ILE A N 1
ATOM 2116 C CA . ILE A 1 280 ? 23.406 9.531 9.805 1 54.38 280 ILE A CA 1
ATOM 2117 C C . ILE A 1 280 ? 23.281 8.695 8.531 1 54.38 280 ILE A C 1
ATOM 2119 O O . ILE A 1 280 ? 23.891 9.016 7.512 1 54.38 280 ILE A O 1
ATOM 2123 N N . GLY A 1 281 ? 23.641 7.66 8.602 1 57.72 281 GLY A N 1
ATOM 2124 C CA . GLY A 1 281 ? 23.219 6.848 7.473 1 57.72 281 GLY A CA 1
ATOM 2125 C C . GLY A 1 281 ? 21.812 7.156 7.004 1 57.72 281 GLY A C 1
ATOM 2126 O O . GLY A 1 281 ? 21.297 8.25 7.238 1 57.72 281 GLY A O 1
ATOM 2127 N N . LYS A 1 282 ? 21.266 6.484 6.195 1 73.56 282 LYS A N 1
ATOM 2128 C CA . LYS A 1 282 ? 19.891 6.566 5.73 1 73.56 282 LYS A CA 1
ATOM 2129 C C . LYS A 1 282 ? 18.906 6.379 6.883 1 73.56 282 LYS A C 1
ATOM 2131 O O . LYS A 1 282 ? 18.969 5.383 7.605 1 73.56 282 LYS A O 1
ATOM 2136 N N . THR A 1 283 ? 18.328 7.641 7.246 1 80.12 283 THR A N 1
ATOM 2137 C CA . THR A 1 283 ? 17.297 7.602 8.281 1 80.12 283 THR A CA 1
ATOM 2138 C C . THR A 1 283 ? 15.906 7.723 7.668 1 80.12 283 THR A C 1
ATOM 2140 O O . THR A 1 283 ? 15.602 8.703 6.984 1 80.12 283 THR A O 1
ATOM 2143 N N . THR A 1 284 ? 15.125 6.715 7.961 1 86.12 284 THR A N 1
ATOM 2144 C CA . THR A 1 284 ? 13.75 6.781 7.477 1 86.12 284 THR A CA 1
ATOM 2145 C C . THR A 1 284 ? 12.93 7.762 8.305 1 86.12 284 THR A C 1
ATOM 2147 O O . THR A 1 284 ? 12.977 7.73 9.539 1 86.12 284 THR A O 1
ATOM 2150 N N . MET A 1 285 ? 12.312 8.734 7.617 1 92.94 285 MET A N 1
ATOM 2151 C CA . MET A 1 285 ? 11.477 9.758 8.234 1 92.94 285 MET A CA 1
ATOM 2152 C C . MET A 1 285 ? 10.055 9.703 7.695 1 92.94 285 MET A C 1
ATOM 2154 O O . MET A 1 285 ? 9.828 9.25 6.566 1 92.94 285 MET A O 1
ATOM 2158 N N . LEU A 1 286 ? 9.148 10.039 8.586 1 92.56 286 LEU A N 1
ATOM 2159 C CA . LEU A 1 286 ? 7.789 10.344 8.156 1 92.56 286 LEU A CA 1
ATOM 2160 C C . LEU A 1 286 ? 7.648 11.812 7.781 1 92.56 286 LEU A C 1
ATOM 2162 O O . LEU A 1 286 ? 8.18 12.688 8.469 1 92.56 286 LEU A O 1
ATOM 2166 N N . ILE A 1 287 ? 7.09 12.148 6.66 1 96.81 287 ILE A N 1
ATOM 2167 C CA . ILE A 1 287 ? 6.695 13.531 6.383 1 96.81 287 ILE A CA 1
ATOM 2168 C C . ILE A 1 287 ? 5.195 13.695 6.621 1 96.81 287 ILE A C 1
ATOM 2170 O O . ILE A 1 287 ? 4.395 12.891 6.148 1 96.81 287 ILE A O 1
ATOM 2174 N N . ASP A 1 288 ? 4.855 14.672 7.383 1 96.38 288 ASP A N 1
ATOM 2175 C CA . ASP A 1 288 ? 3.484 14.797 7.871 1 96.38 288 ASP A CA 1
ATOM 2176 C C . ASP A 1 288 ? 3.088 16.266 8.031 1 96.38 288 ASP A C 1
ATOM 2178 O O . ASP A 1 288 ? 3.73 17 8.781 1 96.38 288 ASP A O 1
ATOM 2182 N N . SER A 1 289 ? 1.953 16.609 7.371 1 97.12 289 SER A N 1
ATOM 2183 C CA . SER A 1 289 ? 1.474 17.984 7.477 1 97.12 289 SER A CA 1
ATOM 2184 C C . SER A 1 289 ? 0.651 18.188 8.742 1 97.12 289 SER A C 1
ATOM 2186 O O . SER A 1 289 ? 0.388 19.328 9.148 1 97.12 289 SER A O 1
ATOM 2188 N N . GLY A 1 290 ? 0.247 17.094 9.383 1 94 290 GLY A N 1
ATOM 2189 C CA . GLY A 1 290 ? -0.629 17.188 10.539 1 94 290 GLY A CA 1
ATOM 2190 C C . GLY A 1 290 ? 0.121 17.406 11.836 1 94 290 GLY A C 1
ATOM 2191 O O . GLY A 1 290 ? -0.476 17.781 12.844 1 94 290 GLY A O 1
ATOM 2192 N N . THR A 1 291 ? 1.397 17.094 11.82 1 92.88 291 THR A N 1
ATOM 2193 C CA . THR A 1 291 ? 2.264 17.406 12.953 1 92.88 291 THR A CA 1
ATOM 2194 C C . THR A 1 291 ? 2.891 18.781 12.797 1 92.88 291 THR A C 1
ATOM 2196 O O . THR A 1 291 ? 3.197 19.219 11.688 1 92.88 291 THR A O 1
ATOM 2199 N N . VAL A 1 292 ? 3.072 19.469 13.898 1 93.19 292 VAL A N 1
ATOM 2200 C CA . VAL A 1 292 ? 3.465 20.875 13.836 1 93.19 292 VAL A CA 1
ATOM 2201 C C . VAL A 1 292 ? 4.984 20.984 13.93 1 93.19 292 VAL A C 1
ATOM 2203 O O . VAL A 1 292 ? 5.613 21.656 13.109 1 93.19 292 VAL A O 1
ATOM 2206 N N . ILE A 1 293 ? 5.578 20.359 14.953 1 95.06 293 ILE A N 1
ATOM 2207 C CA . ILE A 1 293 ? 7.008 20.484 15.203 1 95.06 293 ILE A CA 1
ATOM 2208 C C . ILE A 1 293 ? 7.734 19.25 14.695 1 95.06 293 ILE A C 1
ATOM 2210 O O . ILE A 1 293 ? 7.344 18.125 15.008 1 95.06 293 ILE A O 1
ATOM 2214 N N . THR A 1 294 ? 8.711 19.438 13.906 1 97.44 294 THR A N 1
ATOM 2215 C CA . THR A 1 294 ? 9.547 18.328 13.43 1 97.44 294 THR A CA 1
ATOM 2216 C C . THR A 1 294 ? 10.234 17.641 14.602 1 97.44 294 THR A C 1
ATOM 2218 O O . THR A 1 294 ? 10.727 18.281 15.523 1 97.44 294 THR A O 1
ATOM 2221 N N . ARG A 1 295 ? 10.242 16.328 14.547 1 94 295 ARG A N 1
ATOM 2222 C CA . ARG A 1 295 ? 10.922 15.5 15.531 1 94 295 ARG A CA 1
ATOM 2223 C C . ARG A 1 295 ? 12.07 14.727 14.898 1 94 295 ARG A C 1
ATOM 2225 O O . ARG A 1 295 ? 11.891 14.078 13.859 1 94 295 ARG A O 1
ATOM 2232 N N . LEU A 1 296 ? 13.227 14.828 15.5 1 94.44 296 LEU A N 1
ATOM 2233 C CA . LEU A 1 296 ? 14.398 14.109 15.016 1 94.44 296 LEU A CA 1
ATOM 2234 C C . LEU A 1 296 ? 14.875 13.094 16.047 1 94.44 296 LEU A C 1
ATOM 2236 O O . LEU A 1 296 ? 14.68 13.289 17.25 1 94.44 296 LEU A O 1
ATOM 2240 N N . PRO A 1 297 ? 15.484 11.992 15.523 1 88.25 297 PRO A N 1
ATOM 2241 C CA . PRO A 1 297 ? 16.156 11.125 16.5 1 88.25 297 PRO A CA 1
ATOM 2242 C C . PRO A 1 297 ? 17.141 11.875 17.375 1 88.25 297 PRO A C 1
ATOM 2244 O O . PRO A 1 297 ? 17.781 12.828 16.938 1 88.25 297 PRO A O 1
ATOM 2247 N N . PRO A 1 298 ? 17.281 11.422 18.641 1 87 298 PRO A N 1
ATOM 2248 C CA . PRO A 1 298 ? 18.047 12.172 19.641 1 87 298 PRO A CA 1
ATOM 2249 C C . PRO A 1 298 ? 19.453 12.508 19.156 1 87 298 PRO A C 1
ATOM 2251 O O . PRO A 1 298 ? 19.906 13.648 19.297 1 87 298 PRO A O 1
ATOM 2254 N N . THR A 1 299 ? 20.172 11.578 18.547 1 88.88 299 THR A N 1
ATOM 2255 C CA . THR A 1 299 ? 21.547 11.812 18.125 1 88.88 299 THR A CA 1
ATOM 2256 C C . THR A 1 299 ? 21.609 12.875 17.031 1 88.88 299 THR A C 1
ATOM 2258 O O . THR A 1 299 ? 22.438 13.773 17.078 1 88.88 299 THR A O 1
ATOM 2261 N N . LEU A 1 300 ? 20.766 12.766 16.094 1 91.81 300 LEU A N 1
ATOM 2262 C CA . LEU A 1 300 ? 20.703 13.734 15.008 1 91.81 300 LEU A CA 1
ATOM 2263 C C . LEU A 1 300 ? 20.297 15.109 15.516 1 91.81 300 LEU A C 1
ATOM 2265 O O . LEU A 1 300 ? 20.859 16.125 15.102 1 91.81 300 LEU A O 1
ATOM 2269 N N . TYR A 1 301 ? 19.297 15.172 16.406 1 95.38 301 TYR A N 1
ATOM 2270 C CA . TYR A 1 301 ? 18.844 16.438 16.953 1 95.38 301 TYR A CA 1
ATOM 2271 C C . TYR A 1 301 ? 19.969 17.125 17.734 1 95.38 301 TYR A C 1
ATOM 2273 O O . TYR A 1 301 ? 20.156 18.344 17.609 1 95.38 301 TYR A O 1
ATOM 2281 N N . LYS A 1 302 ? 20.625 16.344 18.562 1 93.81 302 LYS A N 1
ATOM 2282 C CA . LYS A 1 302 ? 21.719 16.906 19.344 1 93.81 302 LYS A CA 1
ATOM 2283 C C . LYS A 1 302 ? 22.766 17.531 18.438 1 93.81 302 LYS A C 1
ATOM 2285 O O . LYS A 1 302 ? 23.281 18.625 18.719 1 93.81 302 LYS A O 1
ATOM 2290 N N . ALA A 1 303 ? 23.141 16.797 17.344 1 93.56 303 ALA A N 1
ATOM 2291 C CA . ALA A 1 303 ? 24.125 17.312 16.406 1 93.56 303 ALA A CA 1
ATOM 2292 C C . ALA A 1 303 ? 23.625 18.609 15.773 1 93.56 303 ALA A C 1
ATOM 2294 O O . ALA A 1 303 ? 24.391 19.578 15.648 1 93.56 303 ALA A O 1
ATOM 2295 N N . LEU A 1 304 ? 22.406 18.641 15.352 1 95.81 304 LEU A N 1
ATOM 2296 C CA . LEU A 1 304 ? 21.828 19.812 14.727 1 95.81 304 LEU A CA 1
ATOM 2297 C C . LEU A 1 304 ? 21.781 20.984 15.703 1 95.81 304 LEU A C 1
ATOM 2299 O O . LEU A 1 304 ? 22.219 22.094 15.367 1 95.81 304 LEU A O 1
ATOM 2303 N N . LYS A 1 305 ? 21.328 20.734 16.891 1 95.88 305 LYS A N 1
ATOM 2304 C CA . LYS A 1 305 ? 21.219 21.734 17.938 1 95.88 305 LYS A CA 1
ATOM 2305 C C . LYS A 1 305 ? 22.578 22.359 18.266 1 95.88 305 LYS A C 1
ATOM 2307 O O . LYS A 1 305 ? 22.703 23.578 18.359 1 95.88 305 LYS A O 1
ATOM 2312 N N . THR A 1 306 ? 23.516 21.5 18.406 1 96 306 THR A N 1
ATOM 2313 C CA . THR A 1 306 ? 24.859 21.953 18.75 1 96 306 THR A CA 1
ATOM 2314 C C . THR A 1 306 ? 25.406 22.875 17.672 1 96 306 THR A C 1
ATOM 2316 O O . THR A 1 306 ? 25.938 23.953 17.969 1 96 306 THR A O 1
ATOM 2319 N N . GLU A 1 307 ? 25.328 22.469 16.422 1 96.12 307 GLU A N 1
ATOM 2320 C CA . GLU A 1 307 ? 25.828 23.281 15.328 1 96.12 307 GLU A CA 1
ATOM 2321 C C . GLU A 1 307 ? 25.078 24.609 15.219 1 96.12 307 GLU A C 1
ATOM 2323 O O . GLU A 1 307 ? 25.672 25.656 14.961 1 96.12 307 GLU A O 1
ATOM 2328 N N . PHE A 1 308 ? 23.797 24.594 15.383 1 97.5 308 PHE A N 1
ATOM 2329 C CA . PHE A 1 308 ? 22.984 25.797 15.297 1 97.5 308 PHE A CA 1
ATOM 2330 C C . PHE A 1 308 ? 23.359 26.781 16.391 1 97.5 308 PHE A C 1
ATOM 2332 O O . PHE A 1 308 ? 23.516 27.969 16.141 1 97.5 308 PHE A O 1
ATOM 2339 N N . GLN A 1 309 ? 23.438 26.266 17.625 1 97.31 309 GLN A N 1
ATOM 2340 C CA . GLN A 1 309 ? 23.781 27.109 18.766 1 97.31 309 GLN A CA 1
ATOM 2341 C C . GLN A 1 309 ? 25.172 27.719 18.594 1 97.31 309 GLN A C 1
ATOM 2343 O O . GLN A 1 309 ? 25.406 28.859 18.984 1 97.31 309 GLN A O 1
ATOM 2348 N N . LYS A 1 310 ? 26.047 26.906 18.016 1 97.19 310 LYS A N 1
ATOM 2349 C CA . LYS A 1 310 ? 27.375 27.422 17.734 1 97.19 310 LYS A CA 1
ATOM 2350 C C . LYS A 1 310 ? 27.328 28.609 16.797 1 97.19 310 LYS A C 1
ATOM 2352 O O . LYS A 1 310 ? 27.953 29.641 17.047 1 97.19 310 LYS A O 1
ATOM 2357 N N . GLN A 1 311 ? 26.562 28.531 15.734 1 96.31 311 GLN A N 1
ATOM 2358 C CA . GLN A 1 311 ? 26.484 29.578 14.727 1 96.31 311 GLN A CA 1
ATOM 2359 C C . GLN A 1 311 ? 25.641 30.75 15.219 1 96.31 311 GLN A C 1
ATOM 2361 O O . GLN A 1 311 ? 25.781 31.875 14.734 1 96.31 311 GLN A O 1
ATOM 2366 N N . PHE A 1 312 ? 24.828 30.547 16.141 1 96.75 312 PHE A N 1
ATOM 2367 C CA . PHE A 1 312 ? 23.906 31.562 16.656 1 96.75 312 PHE A CA 1
ATOM 2368 C C . PHE A 1 312 ? 24.312 32 18.047 1 96.75 312 PHE A C 1
ATOM 2370 O O . PHE A 1 312 ? 23.484 32.562 18.797 1 96.75 312 PHE A O 1
ATOM 2377 N N . SER A 1 313 ? 25.516 31.797 18.469 1 95.25 313 SER A N 1
ATOM 2378 C CA . SER A 1 313 ? 26.047 32.031 19.812 1 95.25 313 SER A CA 1
ATOM 2379 C C . SER A 1 313 ? 26.031 33.5 20.172 1 95.25 313 SER A C 1
ATOM 2381 O O . SER A 1 313 ? 26.125 33.875 21.344 1 95.25 313 SER A O 1
ATOM 2383 N N . GLY A 1 314 ? 25.938 34.406 19.25 1 94.06 314 GLY A N 1
ATOM 2384 C CA . GLY A 1 314 ? 25.984 35.812 19.5 1 94.06 314 GLY A CA 1
ATOM 2385 C C . GLY A 1 314 ? 24.688 36.375 20.047 1 94.06 314 GLY A C 1
ATOM 2386 O O . GLY A 1 314 ? 24.625 37.531 20.484 1 94.06 314 GLY A O 1
ATOM 2387 N N . PHE A 1 315 ? 23.688 35.562 20.125 1 96.06 315 PHE A N 1
ATOM 2388 C CA . PHE A 1 315 ? 22.375 36.031 20.562 1 96.06 315 PHE A CA 1
ATOM 2389 C C . PHE A 1 315 ? 22.031 35.438 21.938 1 96.06 315 PHE A C 1
ATOM 2391 O O . PHE A 1 315 ? 22.375 34.281 22.234 1 96.06 315 PHE A O 1
ATOM 2398 N N . PRO A 1 316 ? 21.375 36.188 22.734 1 96.81 316 PRO A N 1
ATOM 2399 C CA . PRO A 1 316 ? 21.047 35.719 24.078 1 96.81 316 PRO A CA 1
ATOM 2400 C C . PRO A 1 316 ? 20.047 34.562 24.078 1 96.81 316 PRO A C 1
ATOM 2402 O O . PRO A 1 316 ? 19.109 34.562 23.281 1 96.81 316 PRO A O 1
ATOM 2405 N N . THR A 1 317 ? 20.25 33.688 24.969 1 96.56 317 THR A N 1
ATOM 2406 C CA . THR A 1 317 ? 19.344 32.531 25.094 1 96.56 317 THR A CA 1
ATOM 2407 C C . THR A 1 317 ? 18.094 32.906 25.891 1 96.56 317 THR A C 1
ATOM 2409 O O . THR A 1 317 ? 18.078 33.938 26.578 1 96.56 317 THR A O 1
ATOM 2412 N N . ALA A 1 318 ? 17.047 32.219 25.656 1 96.44 318 ALA A N 1
ATOM 2413 C CA . ALA A 1 318 ? 15.797 32.312 26.406 1 96.44 318 ALA A CA 1
ATOM 2414 C C . ALA A 1 318 ? 15.406 30.938 26.969 1 96.44 318 ALA A C 1
ATOM 2416 O O . ALA A 1 318 ? 15.969 29.922 26.578 1 96.44 318 ALA A O 1
ATOM 2417 N N . PRO A 1 319 ? 14.523 30.875 27.984 1 92.56 319 PRO A N 1
ATOM 2418 C CA . PRO A 1 319 ? 14.094 29.594 28.547 1 92.56 319 PRO A CA 1
ATOM 2419 C C . PRO A 1 319 ? 13.406 28.703 27.516 1 92.56 319 PRO A C 1
ATOM 2421 O O . PRO A 1 319 ? 12.742 29.203 26.594 1 92.56 319 PRO A O 1
ATOM 2424 N N . ALA A 1 320 ? 13.57 27.438 27.734 1 92.94 320 ALA A N 1
ATOM 2425 C CA . ALA A 1 320 ? 12.867 26.469 26.922 1 92.94 320 ALA A CA 1
ATOM 2426 C C . ALA A 1 320 ? 11.352 26.672 27 1 92.94 320 ALA A C 1
ATOM 2428 O O . ALA A 1 320 ? 10.859 27.312 27.922 1 92.94 320 ALA A O 1
ATOM 2429 N N . PHE A 1 321 ? 10.656 26.25 26.016 1 89.31 321 PHE A N 1
ATOM 2430 C CA . PHE A 1 321 ? 9.195 26.312 25.953 1 89.31 321 PHE A CA 1
ATOM 2431 C C . PHE A 1 321 ? 8.617 24.984 25.5 1 89.31 321 PHE A C 1
ATOM 2433 O O . PHE A 1 321 ? 8.805 24.578 24.344 1 89.31 321 PHE A O 1
ATOM 2440 N N . SER A 1 322 ? 7.82 24.328 26.422 1 88.75 322 SER A N 1
ATOM 2441 C CA . SER A 1 322 ? 7.246 23.016 26.141 1 88.75 322 SER A CA 1
ATOM 2442 C C . SER A 1 322 ? 8.312 22.047 25.641 1 88.75 322 SER A C 1
ATOM 2444 O O . SER A 1 322 ? 9.344 21.859 26.297 1 88.75 322 SER A O 1
ATOM 2446 N N . ILE A 1 323 ? 8.156 21.5 24.406 1 88.19 323 ILE A N 1
ATOM 2447 C CA . ILE A 1 323 ? 9.07 20.5 23.891 1 88.19 323 ILE A CA 1
ATOM 2448 C C . ILE A 1 323 ? 10.242 21.172 23.188 1 88.19 323 ILE A C 1
ATOM 2450 O O . ILE A 1 323 ? 11.164 20.5 22.719 1 88.19 323 ILE A O 1
ATOM 2454 N N . LEU A 1 324 ? 10.242 22.469 23.125 1 94.75 324 LEU A N 1
ATOM 2455 C CA . LEU A 1 324 ? 11.289 23.234 22.453 1 94.75 324 LEU A CA 1
ATOM 2456 C C . LEU A 1 324 ? 12.367 23.656 23.438 1 94.75 324 LEU A C 1
ATOM 2458 O O . LEU A 1 324 ? 12.117 24.484 24.312 1 94.75 324 LEU A O 1
ATOM 2462 N N . ASP A 1 325 ? 13.586 23.188 23.25 1 95.56 325 ASP A N 1
ATOM 2463 C CA . ASP A 1 325 ? 14.594 23.375 24.297 1 95.56 325 ASP A CA 1
ATOM 2464 C C . ASP A 1 325 ? 15.727 24.281 23.812 1 95.56 325 ASP A C 1
ATOM 2466 O O . ASP A 1 325 ? 16.75 24.406 24.484 1 95.56 325 ASP A O 1
ATOM 2470 N N . THR A 1 326 ? 15.695 24.812 22.672 1 96.94 326 THR A N 1
ATOM 2471 C CA . THR A 1 326 ? 16.656 25.781 22.141 1 96.94 326 THR A CA 1
ATOM 2472 C C . THR A 1 326 ? 15.953 27.094 21.781 1 96.94 326 THR A C 1
ATOM 2474 O O . THR A 1 326 ? 15.383 27.219 20.703 1 96.94 326 THR A O 1
ATOM 2477 N N . CYS A 1 327 ? 16.062 28.062 22.75 1 97 327 CYS A N 1
ATOM 2478 C CA . CYS A 1 327 ? 15.305 29.297 22.609 1 97 327 CYS A CA 1
ATOM 2479 C C . CYS A 1 327 ? 16.203 30.516 22.812 1 97 327 CYS A C 1
ATOM 2481 O O . CYS A 1 327 ? 17.234 30.422 23.469 1 97 327 CYS A O 1
ATOM 2483 N N . PHE A 1 328 ? 15.828 31.625 22.203 1 97.44 328 PHE A N 1
ATOM 2484 C CA . PHE A 1 328 ? 16.609 32.844 22.219 1 97.44 328 PHE A CA 1
ATOM 2485 C C . PHE A 1 328 ? 15.719 34.062 22.469 1 97.44 328 PHE A C 1
ATOM 2487 O O . PHE A 1 328 ? 14.523 34.031 22.141 1 97.44 328 PHE A O 1
ATOM 2494 N N . ASN A 1 329 ? 16.266 35.031 23.062 1 97.44 329 ASN A N 1
ATOM 2495 C CA . ASN A 1 329 ? 15.656 36.375 23.172 1 97.44 329 ASN A CA 1
ATOM 2496 C C . ASN A 1 329 ? 16.188 37.312 22.094 1 97.44 329 ASN A C 1
ATOM 2498 O O . ASN A 1 329 ? 17.297 37.812 22.203 1 97.44 329 ASN A O 1
ATOM 2502 N N . LEU A 1 330 ? 15.391 37.562 21.125 1 95.12 330 LEU A N 1
ATOM 2503 C CA . LEU A 1 330 ? 15.828 38.375 19.984 1 95.12 330 LEU A CA 1
ATOM 2504 C C . LEU A 1 330 ? 15.109 39.719 19.984 1 95.12 330 LEU A C 1
ATOM 2506 O O . LEU A 1 330 ? 15.062 40.375 18.938 1 95.12 330 LEU A O 1
ATOM 2510 N N . SER A 1 331 ? 14.523 40.125 21.078 1 94.12 331 SER A N 1
ATOM 2511 C CA . SER A 1 331 ? 13.688 41.312 21.156 1 94.12 331 SER A CA 1
ATOM 2512 C C . SER A 1 331 ? 14.508 42.594 20.891 1 94.12 331 SER A C 1
ATOM 2514 O O . SER A 1 331 ? 13.969 43.594 20.453 1 94.12 331 SER A O 1
ATOM 2516 N N . ALA A 1 332 ? 15.727 42.531 21.094 1 93.75 332 ALA A N 1
ATOM 2517 C CA . ALA A 1 332 ? 16.578 43.719 20.984 1 93.75 332 ALA A CA 1
ATOM 2518 C C . ALA A 1 332 ? 17.109 43.875 19.547 1 93.75 332 ALA A C 1
ATOM 2520 O O . ALA A 1 332 ? 17.766 44.875 19.234 1 93.75 332 ALA A O 1
ATOM 2521 N N . TYR A 1 333 ? 16.797 42.938 18.734 1 92.19 333 TYR A N 1
ATOM 2522 C CA . TYR A 1 333 ? 17.391 42.938 17.406 1 92.19 333 TYR A CA 1
ATOM 2523 C C . TYR A 1 333 ? 16.328 43.156 16.328 1 92.19 333 TYR A C 1
ATOM 2525 O O . TYR A 1 333 ? 15.25 42.531 16.375 1 92.19 333 TYR A O 1
ATOM 2533 N N . GLN A 1 334 ? 16.594 44.031 15.43 1 87.06 334 GLN A N 1
ATOM 2534 C CA . GLN A 1 334 ? 15.664 44.281 14.328 1 87.06 334 GLN A CA 1
ATOM 2535 C C . GLN A 1 334 ? 15.812 43.219 13.227 1 87.06 334 GLN A C 1
ATOM 2537 O O . GLN A 1 334 ? 14.82 42.812 12.633 1 87.06 334 GLN A O 1
ATOM 2542 N N . GLU A 1 335 ? 17.047 42.875 12.953 1 89.88 335 GLU A N 1
ATOM 2543 C CA . GLU A 1 335 ? 17.359 41.875 11.953 1 89.88 335 GLU A CA 1
ATOM 2544 C C . GLU A 1 335 ? 18.438 40.906 12.453 1 89.88 335 GLU A C 1
ATOM 2546 O O . GLU A 1 335 ? 19.391 41.312 13.102 1 89.88 335 GLU A O 1
ATOM 2551 N N . VAL A 1 336 ? 18.125 39.688 12.227 1 91.75 336 VAL A N 1
ATOM 2552 C CA . VAL A 1 336 ? 19.109 38.688 12.641 1 91.75 336 VAL A CA 1
ATOM 2553 C C . VAL A 1 336 ? 19.406 37.75 11.469 1 91.75 336 VAL A C 1
ATOM 2555 O O . VAL A 1 336 ? 18.5 37.406 10.695 1 91.75 336 VAL A O 1
ATOM 2558 N N . ASP A 1 337 ? 20.656 37.406 11.305 1 92.06 337 ASP A N 1
ATOM 2559 C CA . ASP A 1 337 ? 21.047 36.406 10.32 1 92.06 337 ASP A CA 1
ATOM 2560 C C . ASP A 1 337 ? 20.891 35 10.883 1 92.06 337 ASP A C 1
ATOM 2562 O O . ASP A 1 337 ? 21.688 34.562 11.719 1 92.06 337 ASP A O 1
ATOM 2566 N N . VAL A 1 338 ? 19.906 34.25 10.414 1 95 338 VAL A N 1
ATOM 2567 C CA . VAL A 1 338 ? 19.594 32.938 10.914 1 95 338 VAL A CA 1
ATOM 2568 C C . VAL A 1 338 ? 20.297 31.875 10.055 1 95 338 VAL A C 1
ATOM 2570 O O . VAL A 1 338 ? 20.25 31.938 8.828 1 95 338 VAL A O 1
ATOM 2573 N N . PRO A 1 339 ? 21 30.922 10.68 1 96.25 339 PRO A N 1
ATOM 2574 C CA . PRO A 1 339 ? 21.594 29.828 9.891 1 96.25 339 PRO A CA 1
ATOM 2575 C C . PRO A 1 339 ? 20.578 29.078 9.039 1 96.25 339 PRO A C 1
ATOM 2577 O O . PRO A 1 339 ? 19.453 28.828 9.5 1 96.25 339 PRO A O 1
ATOM 2580 N N . THR A 1 340 ? 20.984 28.781 7.84 1 96.06 340 THR A N 1
ATOM 2581 C CA . THR A 1 340 ? 20.094 28.016 6.961 1 96.06 340 THR A CA 1
ATOM 2582 C C . THR A 1 340 ? 19.984 26.562 7.418 1 96.06 340 THR A C 1
ATOM 2584 O O . THR A 1 340 ? 20.906 26.031 8.039 1 96.06 340 THR A O 1
ATOM 2587 N N . LEU A 1 341 ? 18.844 26.016 7.207 1 97.06 341 LEU A N 1
ATOM 2588 C CA . LEU A 1 341 ? 18.625 24.594 7.441 1 97.06 341 LEU A CA 1
ATOM 2589 C C . LEU A 1 341 ? 18.266 23.891 6.141 1 97.06 341 LEU A C 1
ATOM 2591 O O . LEU A 1 341 ? 17.391 24.328 5.395 1 97.06 341 LEU A O 1
ATOM 2595 N N . LYS A 1 342 ? 18.969 22.844 5.891 1 95.94 342 LYS A N 1
ATOM 2596 C CA . LYS A 1 342 ? 18.75 22.047 4.688 1 95.94 342 LYS A CA 1
ATOM 2597 C C . LYS A 1 342 ? 18.594 20.578 5.031 1 95.94 342 LYS A C 1
ATOM 2599 O O . LYS A 1 342 ? 19.375 20.031 5.812 1 95.94 342 LYS A O 1
ATOM 2604 N N . LEU A 1 343 ? 17.562 19.969 4.508 1 95.94 343 LEU A N 1
ATOM 2605 C CA . LEU A 1 343 ? 17.375 18.516 4.617 1 95.94 343 LEU A CA 1
ATOM 2606 C C . LEU A 1 343 ? 17.609 17.844 3.273 1 95.94 343 LEU A C 1
ATOM 2608 O O . LEU A 1 343 ? 17.047 18.25 2.256 1 95.94 343 LEU A O 1
ATOM 2612 N N . GLN A 1 344 ? 18.422 16.875 3.307 1 95 344 GLN A N 1
ATOM 2613 C CA . GLN A 1 344 ? 18.766 16.141 2.086 1 95 344 GLN A CA 1
ATOM 2614 C C . GLN A 1 344 ? 18.203 14.727 2.111 1 95 344 GLN A C 1
ATOM 2616 O O . GLN A 1 344 ? 18.188 14.078 3.158 1 95 344 GLN A O 1
ATOM 2621 N N . PHE A 1 345 ? 17.75 14.289 0.905 1 94.19 345 PHE A N 1
ATOM 2622 C CA . PHE A 1 345 ? 17.109 12.977 0.79 1 94.19 345 PHE A CA 1
ATOM 2623 C C . PHE A 1 345 ? 17.75 12.164 -0.327 1 94.19 345 PHE A C 1
ATOM 2625 O O . PHE A 1 345 ? 18.641 12.648 -1.028 1 94.19 345 PHE A O 1
ATOM 2632 N N . GLU A 1 346 ? 17.297 10.922 -0.394 1 88.88 346 GLU A N 1
ATOM 2633 C CA . GLU A 1 346 ? 17.766 10.062 -1.475 1 88.88 346 GLU A CA 1
ATOM 2634 C C . GLU A 1 346 ? 17.484 10.688 -2.84 1 88.88 346 GLU A C 1
ATOM 2636 O O . GLU A 1 346 ? 16.516 11.438 -2.992 1 88.88 346 GLU A O 1
ATOM 2641 N N . GLY A 1 347 ? 18.312 10.422 -3.771 1 85.81 347 GLY A N 1
ATOM 2642 C CA . GLY A 1 347 ? 18.109 10.922 -5.121 1 85.81 347 GLY A CA 1
ATOM 2643 C C . GLY A 1 347 ? 18.469 12.391 -5.277 1 85.81 347 GLY A C 1
ATOM 2644 O O . GLY A 1 347 ? 17.953 13.07 -6.16 1 85.81 347 GLY A O 1
ATOM 2645 N N . ASN A 1 348 ? 19.172 12.883 -4.375 1 90.12 348 ASN A N 1
ATOM 2646 C CA . ASN A 1 348 ? 19.641 14.266 -4.355 1 90.12 348 ASN A CA 1
ATOM 2647 C C . ASN A 1 348 ? 18.484 15.25 -4.172 1 90.12 348 ASN A C 1
ATOM 2649 O O . ASN A 1 348 ? 18.562 16.391 -4.617 1 90.12 348 ASN A O 1
ATOM 2653 N N . ALA A 1 349 ? 17.5 14.766 -3.658 1 94.19 349 ALA A N 1
ATOM 2654 C CA . ALA A 1 349 ? 16.406 15.664 -3.299 1 94.19 349 ALA A CA 1
ATOM 2655 C C . ALA A 1 349 ? 16.75 16.469 -2.047 1 94.19 349 ALA A C 1
ATOM 2657 O O . ALA A 1 349 ? 17.453 15.984 -1.159 1 94.19 349 ALA A O 1
ATOM 2658 N N . GLU A 1 350 ? 16.25 17.703 -2.033 1 95.12 350 GLU A N 1
ATOM 2659 C CA . GLU A 1 350 ? 16.547 18.516 -0.858 1 95.12 350 GLU A CA 1
ATOM 2660 C C . GLU A 1 350 ? 15.391 19.453 -0.534 1 95.12 350 GLU A C 1
ATOM 2662 O O . GLU A 1 350 ? 14.648 19.859 -1.428 1 95.12 350 GLU A O 1
ATOM 2667 N N . MET A 1 351 ? 15.258 19.719 0.693 1 96 351 MET A N 1
ATOM 2668 C CA . MET A 1 351 ? 14.352 20.734 1.22 1 96 351 MET A CA 1
ATOM 2669 C C . MET A 1 351 ? 15.125 21.859 1.895 1 96 351 MET A C 1
ATOM 2671 O O . MET A 1 351 ? 15.836 21.641 2.877 1 96 351 MET A O 1
ATOM 2675 N N . ASN A 1 352 ? 15.047 23 1.274 1 95.31 352 ASN A N 1
ATOM 2676 C CA . ASN A 1 352 ? 15.57 24.188 1.93 1 95.31 352 ASN A CA 1
ATOM 2677 C C . ASN A 1 352 ? 14.523 24.828 2.842 1 95.31 352 ASN A C 1
ATOM 2679 O O . ASN A 1 352 ? 13.57 25.438 2.365 1 95.31 352 ASN A O 1
ATOM 2683 N N . VAL A 1 353 ? 14.789 24.734 4.117 1 96.69 353 VAL A N 1
ATOM 2684 C CA . VAL A 1 353 ? 13.805 25.219 5.086 1 96.69 353 VAL A CA 1
ATOM 2685 C C . VAL A 1 353 ? 13.734 26.734 5.051 1 96.69 353 VAL A C 1
ATOM 2687 O O . VAL A 1 353 ? 14.758 27.422 5.195 1 96.69 353 VAL A O 1
ATOM 2690 N N . ASP A 1 354 ? 12.555 27.25 4.781 1 93.5 354 ASP A N 1
ATOM 2691 C CA . ASP A 1 354 ? 12.336 28.703 4.836 1 93.5 354 ASP A CA 1
ATOM 2692 C C . ASP A 1 354 ? 12.633 29.25 6.23 1 93.5 354 ASP A C 1
ATOM 2694 O O . ASP A 1 354 ? 12.43 28.547 7.23 1 93.5 354 ASP A O 1
ATOM 2698 N N . VAL A 1 355 ? 13.016 30.5 6.266 1 93.62 355 VAL A N 1
ATOM 2699 C CA . VAL A 1 355 ? 13.367 31.109 7.543 1 93.62 355 VAL A CA 1
ATOM 2700 C C . VAL A 1 355 ? 12.172 31.031 8.5 1 93.62 355 VAL A C 1
ATOM 2702 O O . VAL A 1 355 ? 12.352 30.875 9.703 1 93.62 355 VAL A O 1
ATOM 2705 N N . THR A 1 356 ? 10.961 31.094 7.953 1 92.75 356 THR A N 1
ATOM 2706 C CA . THR A 1 356 ? 9.75 31.062 8.766 1 92.75 356 THR A CA 1
ATOM 2707 C C . THR A 1 356 ? 9.523 29.656 9.328 1 92.75 356 THR A C 1
ATOM 2709 O O . THR A 1 356 ? 8.688 29.469 10.219 1 92.75 356 THR A O 1
ATOM 2712 N N . GLY A 1 357 ? 10.281 28.703 8.883 1 95.75 357 GLY A N 1
ATOM 2713 C CA . GLY A 1 357 ? 10.18 27.328 9.367 1 95.75 357 GLY A CA 1
ATOM 2714 C C . GLY A 1 357 ? 11.281 26.953 10.336 1 95.75 357 GLY A C 1
ATOM 2715 O O . GLY A 1 357 ? 11.312 25.844 10.844 1 95.75 357 GLY A O 1
ATOM 2716 N N . VAL A 1 358 ? 12.164 27.906 10.625 1 96.44 358 VAL A N 1
ATOM 2717 C CA . VAL A 1 358 ? 13.305 27.609 11.477 1 96.44 358 VAL A CA 1
ATOM 2718 C C . VAL A 1 358 ? 12.938 27.875 12.938 1 96.44 358 VAL A C 1
ATOM 2720 O O . VAL A 1 358 ? 13.312 27.109 13.828 1 96.44 358 VAL A O 1
ATOM 2723 N N . PHE A 1 359 ? 12.195 28.969 13.148 1 95.25 359 PHE A N 1
ATOM 2724 C CA . PHE A 1 359 ? 11.922 29.375 14.523 1 95.25 359 PHE A CA 1
ATOM 2725 C C . PHE A 1 359 ? 10.43 29.297 14.82 1 95.25 359 PHE A C 1
ATOM 2727 O O . PHE A 1 359 ? 9.602 29.578 13.953 1 95.25 359 PHE A O 1
ATOM 2734 N N . TYR A 1 360 ? 10.148 28.891 15.984 1 94.19 360 TYR A N 1
ATOM 2735 C CA . TYR A 1 360 ? 8.82 28.969 16.594 1 94.19 360 TYR A CA 1
ATOM 2736 C C . TYR A 1 360 ? 8.727 30.188 17.516 1 94.19 360 TYR A C 1
ATOM 2738 O O . TYR A 1 360 ? 9.406 30.234 18.547 1 94.19 360 TYR A O 1
ATOM 2746 N N . PHE A 1 361 ? 7.914 31.172 17.203 1 90.38 361 PHE A N 1
ATOM 2747 C CA . PHE A 1 361 ? 7.758 32.375 18.016 1 90.38 361 PHE A CA 1
ATOM 2748 C C . PHE A 1 361 ? 6.785 32.125 19.156 1 90.38 361 PHE A C 1
ATOM 2750 O O . PHE A 1 361 ? 5.57 32.094 18.953 1 90.38 361 PHE A O 1
ATOM 2757 N N . VAL A 1 362 ? 7.363 32 20.297 1 88.81 362 VAL A N 1
ATOM 2758 C CA . VAL A 1 362 ? 6.555 31.812 21.5 1 88.81 362 VAL A CA 1
ATOM 2759 C C . VAL A 1 362 ? 5.883 33.125 21.875 1 88.81 362 VAL A C 1
ATOM 2761 O O . VAL A 1 362 ? 4.699 33.156 22.219 1 88.81 362 VAL A O 1
ATOM 2764 N N . LYS A 1 363 ? 6.703 34.156 21.844 1 88.44 363 LYS A N 1
ATOM 2765 C CA . LYS A 1 363 ? 6.199 35.5 22.078 1 88.44 363 LYS A CA 1
ATOM 2766 C C . LYS A 1 363 ? 6.328 36.375 20.828 1 88.44 363 LYS A C 1
ATOM 2768 O O . LYS A 1 363 ? 7.352 36.312 20.141 1 88.44 363 LYS A O 1
ATOM 2773 N N . THR A 1 364 ? 5.344 37.188 20.594 1 83.94 364 THR A N 1
ATOM 2774 C CA . THR A 1 364 ? 5.273 37.969 19.359 1 83.94 364 THR A CA 1
ATOM 2775 C C . THR A 1 364 ? 6.344 39.062 19.344 1 83.94 364 THR A C 1
ATOM 2777 O O . THR A 1 364 ? 6.73 39.531 18.281 1 83.94 364 THR A O 1
ATOM 2780 N N . ASP A 1 365 ? 6.816 39.469 20.516 1 89 365 ASP A N 1
ATOM 2781 C CA . ASP A 1 365 ? 7.828 40.531 20.578 1 89 365 ASP A CA 1
ATOM 2782 C C . ASP A 1 365 ? 9.234 39.938 20.406 1 89 365 ASP A C 1
ATOM 2784 O O . ASP A 1 365 ? 10.227 40.656 20.609 1 89 365 ASP A O 1
ATOM 2788 N N . ALA A 1 366 ? 9.344 38.625 20.203 1 91.19 366 ALA A N 1
ATOM 2789 C CA . ALA A 1 366 ? 10.578 37.906 19.906 1 91.19 366 ALA A CA 1
ATOM 2790 C C . ALA A 1 366 ? 11.438 37.75 21.172 1 91.19 366 ALA A C 1
ATOM 2792 O O . ALA A 1 366 ? 12.625 37.438 21.078 1 91.19 366 ALA A O 1
ATOM 2793 N N . SER A 1 367 ? 10.883 38.094 22.297 1 94 367 SER A N 1
ATOM 2794 C CA . SER A 1 367 ? 11.656 37.938 23.531 1 94 367 SER A CA 1
ATOM 2795 C C . SER A 1 367 ? 11.867 36.438 23.828 1 94 367 SER A C 1
ATOM 2797 O O . SER A 1 367 ? 12.711 36.094 24.656 1 94 367 SER A O 1
ATOM 2799 N N . GLN A 1 368 ? 11.031 35.594 23.141 1 94.06 368 GLN A N 1
ATOM 2800 C CA . GLN A 1 368 ? 11.195 34.156 23.234 1 94.06 368 GLN A CA 1
ATOM 2801 C C . GLN A 1 368 ? 10.883 33.469 21.906 1 94.06 368 GLN A C 1
ATOM 2803 O O . GLN A 1 368 ? 9.719 33.281 21.562 1 94.06 368 GLN A O 1
ATOM 2808 N N . VAL A 1 369 ? 11.938 33.188 21.266 1 95.25 369 VAL A N 1
ATOM 2809 C CA . VAL A 1 369 ? 11.891 32.5 19.984 1 95.25 369 VAL A CA 1
ATOM 2810 C C . VAL A 1 369 ? 12.695 31.203 20.047 1 95.25 369 VAL A C 1
ATOM 2812 O O . VAL A 1 369 ? 13.844 31.203 20.484 1 95.25 369 VAL A O 1
ATOM 2815 N N . CYS A 1 370 ? 12.031 30.062 19.688 1 95.81 370 CYS A N 1
ATOM 2816 C CA . CYS A 1 370 ? 12.68 28.766 19.844 1 95.81 370 CYS A CA 1
ATOM 2817 C C . CYS A 1 370 ? 12.891 28.078 18.5 1 95.81 370 CYS A C 1
ATOM 2819 O O . CYS A 1 370 ? 12.133 28.312 17.562 1 95.81 370 CYS A O 1
ATOM 2821 N N . LEU A 1 371 ? 13.953 27.297 18.406 1 97.19 371 LEU A N 1
ATOM 2822 C CA . LEU A 1 371 ? 14.094 26.406 17.25 1 97.19 371 LEU A CA 1
ATOM 2823 C C . LEU A 1 371 ? 12.875 25.5 17.109 1 97.19 371 LEU A C 1
ATOM 2825 O O . LEU A 1 371 ? 12.445 24.875 18.094 1 97.19 371 LEU A O 1
ATOM 2829 N N . ALA A 1 372 ? 12.25 25.438 15.922 1 97.25 372 ALA A N 1
ATOM 2830 C CA . ALA A 1 372 ? 11.031 24.672 15.688 1 97.25 372 ALA A CA 1
ATOM 2831 C C . ALA A 1 372 ? 11.344 23.203 15.43 1 97.25 372 ALA A C 1
ATOM 2833 O O . ALA A 1 372 ? 10.852 22.609 14.469 1 97.25 372 ALA A O 1
ATOM 2834 N N . LEU A 1 373 ? 12.211 22.656 16.156 1 97.62 373 LEU A N 1
ATOM 2835 C CA . LEU A 1 373 ? 12.609 21.25 16.156 1 97.62 373 LEU A CA 1
ATOM 2836 C C . LEU A 1 373 ? 12.695 20.719 17.578 1 97.62 373 LEU A C 1
ATOM 2838 O O . LEU A 1 373 ? 13 21.453 18.516 1 97.62 373 LEU A O 1
ATOM 2842 N N . ALA A 1 374 ? 12.383 19.469 17.719 1 95.56 374 ALA A N 1
ATOM 2843 C CA . ALA A 1 374 ? 12.508 18.812 19.016 1 95.56 374 ALA A CA 1
ATOM 2844 C C . ALA A 1 374 ? 13.031 17.391 18.859 1 95.56 374 ALA A C 1
ATOM 2846 O O . ALA A 1 374 ? 13.016 16.828 17.766 1 95.56 374 ALA A O 1
ATOM 2847 N N . SER A 1 375 ? 13.562 16.875 19.938 1 93.44 375 SER A N 1
ATOM 2848 C CA . SER A 1 375 ? 14.102 15.516 19.969 1 93.44 375 SER A CA 1
ATOM 2849 C C . SER A 1 375 ? 13.016 14.484 20.25 1 93.44 375 SER A C 1
ATOM 2851 O O . SER A 1 375 ? 12.109 14.742 21.047 1 93.44 375 SER A O 1
ATOM 2853 N N . LEU A 1 376 ? 13.164 13.383 19.531 1 88.12 376 LEU A N 1
ATOM 2854 C CA . LEU A 1 376 ? 12.438 12.203 19.984 1 88.12 376 LEU A CA 1
ATOM 2855 C C . LEU A 1 376 ? 13.047 11.664 21.281 1 88.12 376 LEU A C 1
ATOM 2857 O O . LEU A 1 376 ? 14.109 12.125 21.719 1 88.12 376 LEU A O 1
ATOM 2861 N N . THR A 1 377 ? 12.312 10.797 22 1 78.44 377 THR A N 1
ATOM 2862 C CA . THR A 1 377 ? 12.766 10.25 23.266 1 78.44 377 THR A CA 1
ATOM 2863 C C . THR A 1 377 ? 13.812 9.164 23.047 1 78.44 377 THR A C 1
ATOM 2865 O O . THR A 1 377 ? 14.789 9.078 23.797 1 78.44 377 THR A O 1
ATOM 2868 N N . PHE A 1 378 ? 13.555 8.289 21.984 1 78.75 378 PHE A N 1
ATOM 2869 C CA . PHE A 1 378 ? 14.422 7.137 21.766 1 78.75 378 PHE A CA 1
ATOM 2870 C C . PHE A 1 378 ? 14.992 7.141 20.359 1 78.75 378 PHE A C 1
ATOM 2872 O O . PHE A 1 378 ? 14.336 7.602 19.422 1 78.75 378 PHE A O 1
ATOM 2879 N N . GLU A 1 379 ? 16.188 6.555 20.172 1 80.31 379 GLU A N 1
ATOM 2880 C CA . GLU A 1 379 ? 16.906 6.562 18.906 1 80.31 379 GLU A CA 1
ATOM 2881 C C . GLU A 1 379 ? 16.188 5.727 17.859 1 80.31 379 GLU A C 1
ATOM 2883 O O . GLU A 1 379 ? 16.312 5.984 16.656 1 80.31 379 GLU A O 1
ATOM 2888 N N . ASP A 1 380 ? 15.414 4.738 18.25 1 73.44 380 ASP A N 1
ATOM 2889 C CA . ASP A 1 380 ? 14.82 3.801 17.297 1 73.44 380 ASP A CA 1
ATOM 2890 C C . ASP A 1 380 ? 13.445 4.273 16.844 1 73.44 380 ASP A C 1
ATOM 2892 O O . ASP A 1 380 ? 12.797 3.621 16.031 1 73.44 380 ASP A O 1
ATOM 2896 N N . GLU A 1 381 ? 12.984 5.41 17.297 1 80.44 381 GLU A N 1
ATOM 2897 C CA . GLU A 1 381 ? 11.734 6 16.844 1 80.44 381 GLU A CA 1
ATOM 2898 C C . GLU A 1 381 ? 11.891 6.637 15.469 1 80.44 381 GLU A C 1
ATOM 2900 O O . GLU A 1 381 ? 13 6.996 15.07 1 80.44 381 GLU A O 1
ATOM 2905 N N . ILE A 1 382 ? 10.75 6.727 14.734 1 85.62 382 ILE A N 1
ATOM 2906 C CA . ILE A 1 382 ? 10.781 7.273 13.383 1 85.62 382 ILE A CA 1
ATOM 2907 C C . ILE A 1 382 ? 10.633 8.789 13.438 1 85.62 382 ILE A C 1
ATOM 2909 O O . ILE A 1 382 ? 9.648 9.305 13.977 1 85.62 382 ILE A O 1
ATOM 2913 N N . GLY A 1 383 ? 11.617 9.492 12.977 1 92.75 383 GLY A N 1
ATOM 2914 C CA . GLY A 1 383 ? 11.531 10.945 12.898 1 92.75 383 GLY A CA 1
ATOM 2915 C C . GLY A 1 383 ? 10.383 11.43 12.039 1 92.75 383 GLY A C 1
ATOM 2916 O O . GLY A 1 383 ? 9.875 10.688 11.188 1 92.75 383 GLY A O 1
ATOM 2917 N N . ILE A 1 384 ? 9.953 12.656 12.281 1 93.75 384 ILE A N 1
ATOM 2918 C CA . ILE A 1 384 ? 8.836 13.258 11.547 1 93.75 384 ILE A CA 1
ATOM 2919 C C . ILE A 1 384 ? 9.25 14.625 11.016 1 93.75 384 ILE A C 1
ATOM 2921 O O . ILE A 1 384 ? 9.711 15.484 11.781 1 93.75 384 ILE A O 1
ATOM 2925 N N . ILE A 1 385 ? 9.203 14.828 9.75 1 97.56 385 ILE A N 1
ATOM 2926 C CA . ILE A 1 385 ? 9.273 16.156 9.164 1 97.56 385 ILE A CA 1
ATOM 2927 C C . ILE A 1 385 ? 7.891 16.812 9.203 1 97.56 385 ILE A C 1
ATOM 2929 O O . ILE A 1 385 ? 7.008 16.453 8.422 1 97.56 385 ILE A O 1
ATOM 2933 N N . ALA A 1 386 ? 7.734 17.781 10.031 1 97.38 386 ALA A N 1
ATOM 2934 C CA . ALA A 1 386 ? 6.426 18.344 10.344 1 97.38 386 ALA A C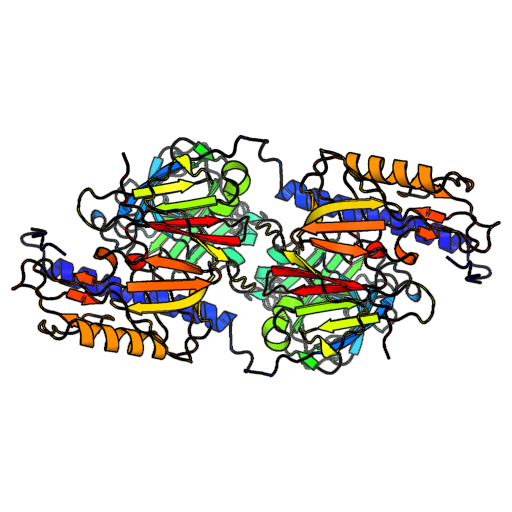A 1
ATOM 2935 C C . ALA A 1 386 ? 6.172 19.609 9.539 1 97.38 386 ALA A C 1
ATOM 2937 O O . ALA A 1 386 ? 6.965 19.969 8.664 1 97.38 386 ALA A O 1
ATOM 2938 N N . ASN A 1 387 ? 5.023 20.219 9.711 1 97.25 387 ASN A N 1
ATOM 2939 C CA . ASN A 1 387 ? 4.547 21.234 8.766 1 97.25 387 ASN A CA 1
ATOM 2940 C C . ASN A 1 387 ? 5.363 22.516 8.852 1 97.25 387 ASN A C 1
ATOM 2942 O O . ASN A 1 387 ? 5.48 23.25 7.871 1 97.25 387 ASN A O 1
ATOM 2946 N N . TYR A 1 388 ? 6.098 22.844 9.938 1 96.44 388 TYR A N 1
ATOM 2947 C CA . TYR A 1 388 ? 6.914 24.047 10.031 1 96.44 388 TYR A CA 1
ATOM 2948 C C . TYR A 1 388 ? 8 24.047 8.969 1 96.44 388 TYR A C 1
ATOM 2950 O O . TYR A 1 388 ? 8.242 25.078 8.32 1 96.44 388 TYR A O 1
ATOM 2958 N N . GLN A 1 389 ? 8.641 22.922 8.797 1 97.44 389 GLN A N 1
ATOM 2959 C CA . GLN A 1 389 ? 9.766 22.859 7.875 1 97.44 389 GLN A CA 1
ATOM 2960 C C . GLN A 1 389 ? 9.289 22.812 6.426 1 97.44 389 GLN A C 1
ATOM 2962 O O . GLN A 1 389 ? 10.078 23 5.496 1 97.44 389 GLN A O 1
ATOM 2967 N N . GLN A 1 390 ? 7.996 22.641 6.289 1 97.62 390 GLN A N 1
ATOM 2968 C CA . GLN A 1 390 ? 7.465 22.5 4.938 1 97.62 390 GLN A CA 1
ATOM 2969 C C . GLN A 1 390 ? 6.938 23.844 4.418 1 97.62 390 GLN A C 1
ATOM 2971 O O . GLN A 1 390 ? 6.387 23.906 3.316 1 97.62 390 GLN A O 1
ATOM 2976 N N . ARG A 1 391 ? 7.145 24.922 5.148 1 96.88 391 ARG A N 1
ATOM 2977 C CA . ARG A 1 391 ? 6.609 26.219 4.789 1 96.88 391 ARG A CA 1
ATOM 2978 C C . ARG A 1 391 ? 7.328 26.797 3.568 1 96.88 391 ARG A C 1
ATOM 2980 O O . ARG A 1 391 ? 8.539 26.609 3.41 1 96.88 391 ARG A O 1
ATOM 2987 N N . ASN A 1 392 ? 6.562 27.469 2.777 1 95.88 392 ASN A N 1
ATOM 2988 C CA . ASN A 1 392 ? 7.031 28.234 1.622 1 95.88 392 ASN A CA 1
ATOM 2989 C C . ASN A 1 392 ? 7.883 27.375 0.695 1 95.88 392 ASN A C 1
ATOM 2991 O O . ASN A 1 392 ? 8.984 27.766 0.317 1 95.88 392 ASN A O 1
ATOM 2995 N N . GLN A 1 393 ? 7.434 26.25 0.404 1 95.56 393 GLN A N 1
ATOM 2996 C CA . GLN A 1 393 ? 7.895 25.312 -0.617 1 95.56 393 GLN A CA 1
ATOM 2997 C C . GLN A 1 393 ? 6.758 24.406 -1.079 1 95.56 393 GLN A C 1
ATOM 2999 O O . GLN A 1 393 ? 5.789 24.188 -0.349 1 95.56 393 GLN A O 1
ATOM 3004 N N . ARG A 1 394 ? 6.918 24.047 -2.289 1 96 394 ARG A N 1
ATOM 3005 C CA . ARG A 1 394 ? 5.934 23.109 -2.826 1 96 394 ARG A CA 1
ATOM 3006 C C . ARG A 1 394 ? 6.367 21.672 -2.586 1 96 394 ARG A C 1
ATOM 3008 O O . ARG A 1 394 ? 7.465 21.266 -2.98 1 96 394 ARG A O 1
ATOM 3015 N N . VAL A 1 395 ? 5.535 20.969 -1.848 1 97 395 VAL A N 1
ATOM 3016 C CA . VAL A 1 395 ? 5.75 19.531 -1.636 1 97 395 VAL A CA 1
ATOM 3017 C C . VAL A 1 395 ? 4.781 18.734 -2.504 1 97 395 VAL A C 1
ATOM 3019 O O . VAL A 1 395 ? 3.562 18.875 -2.379 1 97 395 VAL A O 1
ATOM 3022 N N . ILE A 1 396 ? 5.328 17.922 -3.344 1 96 396 ILE A N 1
ATOM 3023 C CA . ILE A 1 396 ? 4.5 17.125 -4.25 1 96 396 ILE A CA 1
ATOM 3024 C C . ILE A 1 396 ? 4.492 15.672 -3.799 1 96 396 ILE A C 1
ATOM 3026 O O . ILE A 1 396 ? 5.535 15.125 -3.426 1 96 396 ILE A O 1
ATOM 3030 N N . TYR A 1 397 ? 3.316 15.133 -3.748 1 95.56 397 TYR A N 1
ATOM 3031 C CA . TYR A 1 397 ? 3.1 13.711 -3.504 1 95.56 397 TYR A CA 1
ATOM 3032 C C . TYR A 1 397 ? 2.662 13 -4.777 1 95.56 397 TYR A C 1
ATOM 3034 O O . TYR A 1 397 ? 1.537 13.188 -5.246 1 95.56 397 TYR A O 1
ATOM 3042 N N . ASP A 1 398 ? 3.584 12.305 -5.309 1 90.19 398 ASP A N 1
ATOM 3043 C CA . ASP A 1 398 ? 3.328 11.477 -6.48 1 90.19 398 ASP A CA 1
ATOM 3044 C C . ASP A 1 398 ? 3.145 10.016 -6.086 1 90.19 398 ASP A C 1
ATOM 3046 O O . ASP A 1 398 ? 4.086 9.219 -6.152 1 90.19 398 ASP A O 1
ATOM 3050 N N . THR A 1 399 ? 1.899 9.688 -5.688 1 85.5 399 THR A N 1
ATOM 3051 C CA . THR A 1 399 ? 1.654 8.344 -5.18 1 85.5 399 THR A CA 1
ATOM 3052 C C . THR A 1 399 ? 1.716 7.316 -6.309 1 85.5 399 THR A C 1
ATOM 3054 O O . THR A 1 399 ? 2.059 6.152 -6.082 1 85.5 399 THR A O 1
ATOM 3057 N N . LYS A 1 400 ? 1.424 7.75 -7.469 1 74.56 400 LYS A N 1
ATOM 3058 C CA . LYS A 1 400 ? 1.543 6.875 -8.633 1 74.56 400 LYS A CA 1
ATOM 3059 C C . LYS A 1 400 ? 2.992 6.457 -8.859 1 74.56 400 LYS A C 1
ATOM 3061 O O . LYS A 1 400 ? 3.275 5.281 -9.102 1 74.56 400 LYS A O 1
ATOM 3066 N N . GLY A 1 401 ? 3.844 7.418 -8.805 1 74.25 401 GLY A N 1
ATOM 3067 C CA . GLY A 1 401 ? 5.262 7.16 -9 1 74.25 401 GLY A CA 1
ATOM 3068 C C . GLY A 1 401 ? 5.988 6.809 -7.715 1 74.25 401 GLY A C 1
ATOM 3069 O O . GLY A 1 401 ? 7.195 6.566 -7.727 1 74.25 401 GLY A O 1
ATOM 3070 N N . SER A 1 402 ? 5.281 6.797 -6.625 1 79.25 402 SER A N 1
ATOM 3071 C CA . SER A 1 402 ? 5.832 6.539 -5.297 1 79.25 402 SER A CA 1
ATOM 3072 C C . SER A 1 402 ? 7.016 7.453 -5 1 79.25 402 SER A C 1
ATOM 3074 O O . SER A 1 402 ? 8.094 6.98 -4.637 1 79.25 402 SER A O 1
ATOM 3076 N N . ARG A 1 403 ? 6.836 8.633 -5.211 1 89.19 403 ARG A N 1
ATOM 3077 C CA . ARG A 1 403 ? 7.914 9.586 -4.949 1 89.19 403 ARG A CA 1
ATOM 3078 C C . ARG A 1 403 ? 7.371 10.891 -4.379 1 89.19 403 ARG A C 1
ATOM 3080 O O . ARG A 1 403 ? 6.188 11.195 -4.527 1 89.19 403 ARG A O 1
ATOM 3087 N N . LEU A 1 404 ? 8.219 11.555 -3.68 1 94.5 404 LEU A N 1
ATOM 3088 C CA . LEU A 1 404 ? 7.984 12.883 -3.141 1 94.5 404 LEU A CA 1
ATOM 3089 C C . LEU A 1 404 ? 8.891 13.914 -3.812 1 94.5 404 LEU A C 1
ATOM 3091 O O . LEU A 1 404 ? 10.031 13.609 -4.16 1 94.5 404 LEU A O 1
ATOM 3095 N N . GLY A 1 405 ? 8.398 15.109 -4.051 1 95.31 405 GLY A N 1
ATOM 3096 C CA . GLY A 1 405 ? 9.164 16.188 -4.664 1 95.31 405 GLY A CA 1
ATOM 3097 C C . GLY A 1 405 ? 9.141 17.469 -3.861 1 95.31 405 GLY A C 1
ATOM 3098 O O . GLY A 1 405 ? 8.141 17.781 -3.201 1 95.31 405 GLY A O 1
ATOM 3099 N N . PHE A 1 406 ? 10.227 18.219 -4.039 1 96.12 406 PHE A N 1
ATOM 3100 C CA . PHE A 1 406 ? 10.359 19.484 -3.311 1 96.12 406 PHE A CA 1
ATOM 3101 C C . PHE A 1 406 ? 10.852 20.594 -4.234 1 96.12 406 PHE A C 1
ATOM 3103 O O . PHE A 1 406 ? 11.719 20.359 -5.082 1 96.12 406 PHE A O 1
ATOM 3110 N N . ALA A 1 407 ? 10.266 21.734 -4.113 1 94.75 407 ALA A N 1
ATOM 3111 C CA . ALA A 1 407 ? 10.711 22.938 -4.816 1 94.75 407 ALA A CA 1
ATOM 3112 C C . ALA A 1 407 ? 10.383 24.188 -4.016 1 94.75 407 ALA A C 1
ATOM 3114 O O . ALA A 1 407 ? 9.328 24.266 -3.383 1 94.75 407 ALA A O 1
ATOM 3115 N N . GLN A 1 408 ? 11.289 25.094 -4.094 1 92.75 408 GLN A N 1
ATOM 3116 C CA . GLN A 1 408 ? 11.031 26.359 -3.408 1 92.75 408 GLN A CA 1
ATOM 3117 C C . GLN A 1 408 ? 9.914 27.141 -4.094 1 92.75 408 GLN A C 1
ATOM 3119 O O . GLN A 1 408 ? 9.852 27.203 -5.324 1 92.75 408 GLN A O 1
ATOM 3124 N N . GLU A 1 409 ? 9.039 27.547 -3.246 1 93.88 409 GLU A N 1
ATOM 3125 C CA . GLU A 1 409 ? 7.914 28.344 -3.727 1 93.88 409 GLU A CA 1
ATOM 3126 C C . GLU A 1 409 ? 7.465 29.359 -2.67 1 93.88 409 GLU A C 1
ATOM 3128 O O . GLU A 1 409 ? 7.23 28.984 -1.516 1 93.88 409 GLU A O 1
ATOM 3133 N N . SER A 1 410 ? 7.504 30.672 -3.047 1 90.38 410 SER A N 1
ATOM 3134 C CA . SER A 1 410 ? 6.812 31.641 -2.207 1 90.38 410 SER A CA 1
ATOM 3135 C C . SER A 1 410 ? 5.301 31.484 -2.303 1 90.38 410 SER A C 1
ATOM 3137 O O . SER A 1 410 ? 4.684 31.906 -3.283 1 90.38 410 SER A O 1
ATOM 3139 N N . CYS A 1 411 ? 4.746 30.922 -1.236 1 93.56 411 CYS A N 1
ATOM 3140 C CA . CYS A 1 411 ? 3.346 30.531 -1.301 1 93.56 411 CYS A CA 1
ATOM 3141 C C . CYS A 1 411 ? 2.438 31.75 -1.441 1 93.56 411 CYS A C 1
ATOM 3143 O O . CYS A 1 411 ? 2.584 32.719 -0.706 1 93.56 411 CYS A O 1
ATOM 3145 N N . SER A 1 412 ? 1.595 31.688 -2.451 1 88.94 412 SER A N 1
ATOM 3146 C CA . SER A 1 412 ? 0.553 32.688 -2.672 1 88.94 412 SER A CA 1
ATOM 3147 C C . SER A 1 412 ? -0.592 32.125 -3.502 1 88.94 412 SER A C 1
ATOM 3149 O O . SER A 1 412 ? -0.375 31.266 -4.363 1 88.94 412 SER A O 1
ATOM 3151 N N . PHE A 1 413 ? -1.781 32.469 -2.973 1 82.56 413 PHE A N 1
ATOM 3152 C CA . PHE A 1 413 ? -2.932 32.062 -3.777 1 82.56 413 PHE A CA 1
ATOM 3153 C C . PHE A 1 413 ? -3.523 33.281 -4.496 1 82.56 413 PHE A C 1
ATOM 3155 O O . PHE A 1 413 ? -3.965 34.25 -3.855 1 82.56 413 PHE A O 1
ATOM 3162 N N . SER A 1 414 ? -3.141 33.562 -5.719 1 69.38 414 SER A N 1
ATOM 3163 C CA . SER A 1 414 ? -3.699 34.625 -6.531 1 69.38 414 SER A CA 1
ATOM 3164 C C . SER A 1 414 ? -4.82 34.125 -7.43 1 69.38 414 SER A C 1
ATOM 3166 O O . SER A 1 414 ? -4.836 32.969 -7.809 1 69.38 414 SER A O 1
ATOM 3168 N N . MET B 1 1 ? 14.93 37.625 9.5 1 40.44 1 MET B N 1
ATOM 3169 C CA . MET B 1 1 ? 13.586 37.562 10.062 1 40.44 1 MET B CA 1
ATOM 3170 C C . MET B 1 1 ? 13.172 38.906 10.672 1 40.44 1 MET B C 1
ATOM 3172 O O . MET B 1 1 ? 13.914 39.469 11.477 1 40.44 1 MET B O 1
ATOM 3176 N N . LYS B 1 2 ? 12.484 39.812 9.914 1 45.72 2 LYS B N 1
ATOM 3177 C CA . LYS B 1 2 ? 12.008 41.125 10.414 1 45.72 2 LYS B CA 1
ATOM 3178 C C . LYS B 1 2 ? 10.906 40.906 11.453 1 45.72 2 LYS B C 1
ATOM 3180 O O . LYS B 1 2 ? 10.094 40 11.344 1 45.72 2 LYS B O 1
ATOM 3185 N N . HIS B 1 3 ? 11.156 41.531 12.641 1 44.97 3 HIS B N 1
ATOM 3186 C CA . HIS B 1 3 ? 10.234 41.562 13.773 1 44.97 3 HIS B CA 1
ATOM 3187 C C . HIS B 1 3 ? 8.891 42.156 13.383 1 44.97 3 HIS B C 1
ATOM 3189 O O . HIS B 1 3 ? 8.828 43.312 12.922 1 44.97 3 HIS B O 1
ATOM 3195 N N . ARG B 1 4 ? 8.031 41.656 12.852 1 43.12 4 ARG B N 1
ATOM 3196 C CA . ARG B 1 4 ? 6.762 42.375 12.766 1 43.12 4 ARG B CA 1
ATOM 3197 C C . ARG B 1 4 ? 5.91 42.125 14.008 1 43.12 4 ARG B C 1
ATOM 3199 O O . ARG B 1 4 ? 5.867 41 14.531 1 43.12 4 ARG B O 1
ATOM 3206 N N . ASP B 1 5 ? 5.559 43.281 14.695 1 38.06 5 ASP B N 1
ATOM 3207 C CA . ASP B 1 5 ? 4.66 43.406 15.836 1 38.06 5 ASP B CA 1
ATOM 3208 C C . ASP B 1 5 ? 3.33 42.719 15.578 1 38.06 5 ASP B C 1
ATOM 3210 O O . ASP B 1 5 ? 2.588 43.094 14.672 1 38.06 5 ASP B O 1
ATOM 3214 N N . TYR B 1 6 ? 3.33 41.531 15.609 1 38.22 6 TYR B N 1
ATOM 3215 C CA . TYR B 1 6 ? 1.97 41 15.633 1 38.22 6 TYR B CA 1
ATOM 3216 C C . TYR B 1 6 ? 1.191 41.562 16.812 1 38.22 6 TYR B C 1
ATOM 3218 O O . TYR B 1 6 ? 1.598 41.406 17.969 1 38.22 6 TYR B O 1
ATOM 3226 N N . CYS B 1 7 ? 0.699 42.844 16.766 1 33.72 7 CYS B N 1
ATOM 3227 C CA . CYS B 1 7 ? -0.137 43.531 17.734 1 33.72 7 CYS B CA 1
ATOM 3228 C C . CYS B 1 7 ? -1.313 42.688 18.172 1 33.72 7 CYS B C 1
ATOM 3230 O O . CYS B 1 7 ? -2.422 42.812 17.656 1 33.72 7 CYS B O 1
ATOM 3232 N N . TYR B 1 8 ? -1.14 41.469 18.469 1 38.78 8 TYR B N 1
ATOM 3233 C CA . TYR B 1 8 ? -2.338 40.969 19.125 1 38.78 8 TYR B CA 1
ATOM 3234 C C . TYR B 1 8 ? -2.498 41.562 20.516 1 38.78 8 TYR B C 1
ATOM 3236 O O . TYR B 1 8 ? -1.64 41.375 21.375 1 38.78 8 TYR B O 1
ATOM 3244 N N . GLY B 1 9 ? -2.947 42.781 20.812 1 35.25 9 GLY B N 1
ATOM 3245 C CA . GLY B 1 9 ? -3.186 43.531 22.031 1 35.25 9 GLY B CA 1
ATOM 3246 C C . GLY B 1 9 ? -3.336 42.656 23.266 1 35.25 9 GLY B C 1
ATOM 3247 O O . GLY B 1 9 ? -2.463 41.844 23.562 1 35.25 9 GLY B O 1
ATOM 3248 N N . GLY B 1 10 ? -4.504 42.844 24.219 1 42.91 10 GLY B N 1
ATOM 3249 C CA . GLY B 1 10 ? -4.895 42.5 25.578 1 42.91 10 GLY B CA 1
ATOM 3250 C C . GLY B 1 10 ? -4.777 41.031 25.891 1 42.91 10 GLY B C 1
ATOM 3251 O O . GLY B 1 10 ? -4.961 40.625 27.047 1 42.91 10 GLY B O 1
ATOM 3252 N N . ARG B 1 11 ? -5.156 39.906 25.156 1 47.62 11 ARG B N 1
ATOM 3253 C CA . ARG B 1 11 ? -5.426 38.5 25.328 1 47.62 11 ARG B CA 1
ATOM 3254 C C . ARG B 1 11 ? -4.156 37.656 25.156 1 47.62 11 ARG B C 1
ATOM 3256 O O . ARG B 1 11 ? -4.215 36.531 24.688 1 47.62 11 ARG B O 1
ATOM 3263 N N . HIS B 1 12 ? -2.951 38.094 25.516 1 51.66 12 HIS B N 1
ATOM 3264 C CA . HIS B 1 12 ? -1.614 37.531 25.391 1 51.66 12 HIS B CA 1
ATOM 3265 C C . HIS B 1 12 ? -1.462 36.281 26.25 1 51.66 12 HIS B C 1
ATOM 3267 O O . HIS B 1 12 ? -0.919 35.25 25.797 1 51.66 12 HIS B O 1
ATOM 3273 N N . LYS B 1 13 ? -1.693 36.469 27.672 1 56.5 13 LYS B N 1
ATOM 3274 C CA . LYS B 1 13 ? -1.537 35.344 28.594 1 56.5 13 LYS B CA 1
ATOM 3275 C C . LYS B 1 13 ? -2.324 34.125 28.109 1 56.5 13 LYS B C 1
ATOM 3277 O O . LYS B 1 13 ? -1.841 32.969 28.188 1 56.5 13 LYS B O 1
ATOM 3282 N N . ASP B 1 14 ? -3.381 34.5 27.484 1 70.94 14 ASP B N 1
ATOM 3283 C CA . ASP B 1 14 ? -4.281 33.438 27.031 1 70.94 14 ASP B CA 1
ATOM 3284 C C . ASP B 1 14 ? -3.754 32.781 25.75 1 70.94 14 ASP B C 1
ATOM 3286 O O . ASP B 1 14 ? -3.852 31.562 25.594 1 70.94 14 ASP B O 1
ATOM 3290 N N . TRP B 1 15 ? -2.752 33.469 25.125 1 71.56 15 TRP B N 1
ATOM 3291 C CA . TRP B 1 15 ? -2.223 32.938 23.875 1 71.56 15 TRP B CA 1
ATOM 3292 C C . TRP B 1 15 ? -1.091 31.953 24.125 1 71.56 15 TRP B C 1
ATOM 3294 O O . TRP B 1 15 ? -1.031 30.891 23.516 1 71.56 15 TRP B O 1
ATOM 3304 N N . ASN B 1 16 ? -0.215 32.312 25.125 1 74.88 16 ASN B N 1
ATOM 3305 C CA . ASN B 1 16 ? 0.893 31.453 25.469 1 74.88 16 ASN B CA 1
ATOM 3306 C C . ASN B 1 16 ? 0.396 30.109 26.031 1 74.88 16 ASN B C 1
ATOM 3308 O O . ASN B 1 16 ? 0.968 29.062 25.734 1 74.88 16 ASN B O 1
ATOM 3312 N N . LYS B 1 17 ? -0.585 30.266 26.828 1 75.75 17 LYS B N 1
ATOM 3313 C CA . LYS B 1 17 ? -1.175 29.047 27.375 1 75.75 17 LYS B CA 1
ATOM 3314 C C . LYS B 1 17 ? -1.772 28.188 26.281 1 75.75 17 LYS B C 1
ATOM 3316 O O . LYS B 1 17 ? -1.617 26.969 26.297 1 75.75 17 LYS B O 1
ATOM 3321 N N . LEU B 1 18 ? -2.396 28.859 25.375 1 77.06 18 LEU B N 1
ATOM 3322 C CA . LEU B 1 18 ? -2.992 28.141 24.25 1 77.06 18 LEU B CA 1
ATOM 3323 C C . LEU B 1 18 ? -1.918 27.484 23.391 1 77.06 18 LEU B C 1
ATOM 3325 O O . LEU B 1 18 ? -2.059 26.328 22.984 1 77.06 18 LEU B O 1
ATOM 3329 N N . LEU B 1 19 ? -0.812 28.219 23.125 1 78.62 19 LEU B N 1
ATOM 3330 C CA . LEU B 1 19 ? 0.282 27.688 22.328 1 78.62 19 LEU B CA 1
ATOM 3331 C C . LEU B 1 19 ? 0.936 26.5 23.016 1 78.62 19 LEU B C 1
ATOM 3333 O O . LEU B 1 19 ? 1.285 25.5 22.359 1 78.62 19 LEU B O 1
ATOM 3337 N N . ASN B 1 20 ? 1.092 26.625 24.359 1 83 20 ASN B N 1
ATOM 3338 C CA . ASN B 1 20 ? 1.665 25.516 25.125 1 83 20 ASN B CA 1
ATOM 3339 C C . ASN B 1 20 ? 0.792 24.266 25.047 1 83 20 ASN B C 1
ATOM 3341 O O . ASN B 1 20 ? 1.3 23.172 24.844 1 83 20 ASN B O 1
ATOM 3345 N N . LYS B 1 21 ? -0.487 24.516 25.234 1 78.56 21 LYS B N 1
ATOM 3346 C CA . LYS B 1 21 ? -1.415 23.391 25.141 1 78.56 21 LYS B CA 1
ATOM 3347 C C . LYS B 1 21 ? -1.343 22.734 23.766 1 78.56 21 LYS B C 1
ATOM 3349 O O . LYS B 1 21 ? -1.369 21.516 23.672 1 78.56 21 LYS B O 1
ATOM 3354 N N . ARG B 1 22 ? -1.199 23.5 22.719 1 83.88 22 ARG B N 1
ATOM 3355 C CA . ARG B 1 22 ? -1.136 22.969 21.359 1 83.88 22 ARG B CA 1
ATOM 3356 C C . ARG B 1 22 ? 0.139 22.172 21.141 1 83.88 22 ARG B C 1
ATOM 3358 O O . ARG B 1 22 ? 0.116 21.125 20.484 1 83.88 22 ARG B O 1
ATOM 3365 N N . LEU B 1 23 ? 1.264 22.625 21.656 1 82.31 23 LEU B N 1
ATOM 3366 C CA . LEU B 1 23 ? 2.516 21.891 21.531 1 82.31 23 LEU B CA 1
ATOM 3367 C C . LEU B 1 23 ? 2.477 20.594 22.328 1 82.31 23 LEU B C 1
ATOM 3369 O O . LEU B 1 23 ? 3.057 19.594 21.922 1 82.31 23 LEU B O 1
ATOM 3373 N N . ILE B 1 24 ? 1.774 20.688 23.516 1 79.75 24 ILE B N 1
ATOM 3374 C CA . ILE B 1 24 ? 1.607 19.469 24.312 1 79.75 24 ILE B CA 1
ATOM 3375 C C . ILE B 1 24 ? 0.781 18.453 23.531 1 79.75 24 ILE B C 1
ATOM 3377 O O . ILE B 1 24 ? 1.129 17.266 23.484 1 79.75 24 ILE B O 1
ATOM 3381 N N . LEU B 1 25 ? -0.295 18.891 22.906 1 79.31 25 LEU B N 1
ATOM 3382 C CA . LEU B 1 25 ? -1.135 18 22.109 1 79.31 25 LEU B CA 1
ATOM 3383 C C . LEU B 1 25 ? -0.374 17.469 20.891 1 79.31 25 LEU B C 1
ATOM 3385 O O . LEU B 1 25 ? -0.533 16.297 20.516 1 79.31 25 LEU B O 1
ATOM 3389 N N . ASP B 1 26 ? 0.443 18.328 20.297 1 85.19 26 ASP B N 1
ATOM 3390 C CA . ASP B 1 26 ? 1.298 17.891 19.203 1 85.19 26 ASP B CA 1
ATOM 3391 C C . ASP B 1 26 ? 2.242 16.781 19.641 1 85.19 26 ASP B C 1
ATOM 3393 O O . ASP B 1 26 ? 2.449 15.805 18.906 1 85.19 26 ASP B O 1
ATOM 3397 N N . ASP B 1 27 ? 2.801 16.938 20.797 1 82.81 27 ASP B N 1
ATOM 3398 C CA . ASP B 1 27 ? 3.709 15.93 21.328 1 82.81 27 ASP B CA 1
ATOM 3399 C C . ASP B 1 27 ? 2.973 14.617 21.609 1 82.81 27 ASP B C 1
ATOM 3401 O O . ASP B 1 27 ? 3.51 13.531 21.375 1 82.81 27 ASP B O 1
ATOM 3405 N N . LEU B 1 28 ? 1.792 14.734 22.141 1 77.5 28 LEU B N 1
ATOM 3406 C CA . LEU B 1 28 ? 0.986 13.547 22.391 1 77.5 28 LEU B CA 1
ATOM 3407 C C . LEU B 1 28 ? 0.655 12.82 21.094 1 77.5 28 LEU B C 1
ATOM 3409 O O . LEU B 1 28 ? 0.672 11.586 21.047 1 77.5 28 LEU B O 1
ATOM 3413 N N . ARG B 1 29 ? 0.347 13.547 20.078 1 80.12 29 ARG B N 1
ATOM 3414 C CA . ARG B 1 29 ? 0.094 12.953 18.766 1 80.12 29 ARG B CA 1
ATOM 3415 C C . ARG B 1 29 ? 1.316 12.195 18.266 1 80.12 29 ARG B C 1
ATOM 3417 O O . ARG B 1 29 ? 1.197 11.062 17.781 1 80.12 29 ARG B O 1
ATOM 3424 N N . VAL B 1 30 ? 2.48 12.805 18.391 1 83.25 30 VAL B N 1
ATOM 3425 C CA . VAL B 1 30 ? 3.713 12.172 17.953 1 83.25 30 VAL B CA 1
ATOM 3426 C C . VAL B 1 30 ? 3.947 10.883 18.734 1 83.25 30 VAL B C 1
ATOM 3428 O O . VAL B 1 30 ? 4.305 9.852 18.156 1 83.25 30 VAL B O 1
ATOM 3431 N N . ARG B 1 31 ? 3.74 10.93 20.047 1 78.88 31 ARG B N 1
ATOM 3432 C CA . ARG B 1 31 ? 3.912 9.742 20.875 1 78.88 31 ARG B CA 1
ATOM 3433 C C . ARG B 1 31 ? 2.951 8.641 20.453 1 78.88 31 ARG B C 1
ATOM 3435 O O . ARG B 1 31 ? 3.324 7.461 20.422 1 78.88 31 ARG B O 1
ATOM 3442 N N . SER B 1 32 ? 1.78 9.039 20.125 1 73.81 32 SER B N 1
ATOM 3443 C CA . SER B 1 32 ? 0.794 8.07 19.656 1 73.81 32 SER B CA 1
ATOM 3444 C C . SER B 1 32 ? 1.207 7.461 18.328 1 73.81 32 SER B C 1
ATOM 3446 O O . SER B 1 32 ? 1.063 6.254 18.125 1 73.81 32 SER B O 1
ATOM 3448 N N . LEU B 1 33 ? 1.68 8.305 17.438 1 74.81 33 LEU B N 1
ATOM 3449 C CA . LEU B 1 33 ? 2.168 7.812 16.141 1 74.81 33 LEU B CA 1
ATOM 3450 C C . LEU B 1 33 ? 3.32 6.832 16.344 1 74.81 33 LEU B C 1
ATOM 3452 O O . LEU B 1 33 ? 3.367 5.785 15.688 1 74.81 33 LEU B O 1
ATOM 3456 N N . GLN B 1 34 ? 4.211 7.168 17.312 1 75.31 34 GLN B N 1
ATOM 3457 C CA . GLN B 1 34 ? 5.34 6.285 17.594 1 75.31 34 GLN B CA 1
ATOM 3458 C C . GLN B 1 34 ? 4.859 4.938 18.125 1 75.31 34 GLN B C 1
ATOM 3460 O O . GLN B 1 34 ? 5.406 3.893 17.766 1 75.31 34 GLN B O 1
ATOM 3465 N N . THR B 1 35 ? 3.893 4.996 19.016 1 67.75 35 THR B N 1
ATOM 3466 C CA . THR B 1 35 ? 3.336 3.762 19.562 1 67.75 35 THR B CA 1
ATOM 3467 C C . THR B 1 35 ? 2.725 2.906 18.453 1 67.75 35 THR B C 1
ATOM 3469 O O . THR B 1 35 ? 2.914 1.688 18.438 1 67.75 35 THR B O 1
ATOM 3472 N N . ARG B 1 36 ? 1.996 3.561 17.578 1 62.97 36 ARG B N 1
ATOM 3473 C CA . ARG B 1 36 ? 1.402 2.855 16.438 1 62.97 36 ARG B CA 1
ATOM 3474 C C . ARG B 1 36 ? 2.479 2.238 15.555 1 62.97 36 ARG B C 1
ATOM 3476 O O . ARG B 1 36 ? 2.355 1.088 15.133 1 62.97 36 ARG B O 1
ATOM 3483 N N . ILE B 1 37 ? 3.518 2.986 15.312 1 63.84 37 ILE B N 1
ATOM 3484 C CA . ILE B 1 37 ? 4.625 2.527 14.477 1 63.84 37 ILE B CA 1
ATOM 3485 C C . ILE B 1 37 ? 5.34 1.368 15.172 1 63.84 37 ILE B C 1
ATOM 3487 O O . ILE B 1 37 ? 5.625 0.345 14.539 1 63.84 37 ILE B O 1
ATOM 3491 N N . LYS B 1 38 ? 5.629 1.614 16.516 1 59.78 38 LYS B N 1
ATOM 3492 C CA . LYS B 1 38 ? 6.332 0.585 17.281 1 59.78 38 LYS B CA 1
ATOM 3493 C C . LYS B 1 38 ? 5.523 -0.708 17.328 1 59.78 38 LYS B C 1
ATOM 3495 O O . LYS B 1 38 ? 6.082 -1.801 17.219 1 59.78 38 LYS B O 1
ATOM 3500 N N . LYS B 1 39 ? 4.234 -0.459 17.703 1 54.5 39 LYS B N 1
ATOM 3501 C CA . LYS B 1 39 ? 3.367 -1.632 17.766 1 54.5 39 LYS B CA 1
ATOM 3502 C C . LYS B 1 39 ? 3.381 -2.406 16.453 1 54.5 39 LYS B C 1
ATOM 3504 O O . LYS B 1 39 ? 3.307 -3.637 16.453 1 54.5 39 LYS B O 1
ATOM 3509 N N . THR B 1 40 ? 3.471 -1.509 15.531 1 54.53 40 THR B N 1
ATOM 3510 C CA . THR B 1 40 ? 3.439 -2.119 14.211 1 54.53 40 THR B CA 1
ATOM 3511 C C . THR B 1 40 ? 4.816 -2.65 13.828 1 54.53 40 THR B C 1
ATOM 3513 O O . THR B 1 40 ? 4.926 -3.699 13.188 1 54.53 40 THR B O 1
ATOM 3516 N N . MET B 1 41 ? 5.895 -1.724 14.227 1 46.56 41 MET B N 1
ATOM 3517 C CA . MET B 1 41 ? 7.262 -2.104 13.875 1 46.56 41 MET B CA 1
ATOM 3518 C C . MET B 1 41 ? 7.852 -3.045 14.922 1 46.56 41 MET B C 1
ATOM 3520 O O . MET B 1 41 ? 9.016 -3.432 14.828 1 46.56 41 MET B O 1
ATOM 3524 N N . SER B 1 42 ? 7.262 -3.211 16.125 1 43.38 42 SER B N 1
ATOM 3525 C CA . SER B 1 42 ? 7.945 -3.992 17.141 1 43.38 42 SER B CA 1
ATOM 3526 C C . SER B 1 42 ? 9.094 -4.797 16.547 1 43.38 42 SER B C 1
ATOM 3528 O O . SER B 1 42 ? 8.953 -5.398 15.484 1 43.38 42 SER B O 1
ATOM 3530 N N . PRO B 1 43 ? 10.297 -4.34 17.266 1 35.66 43 PRO B N 1
ATOM 3531 C CA . PRO B 1 43 ? 11.617 -4.863 16.906 1 35.66 43 PRO B CA 1
ATOM 3532 C C . PRO B 1 43 ? 11.578 -6.336 16.5 1 35.66 43 PRO B C 1
ATOM 3534 O O . PRO B 1 43 ? 11.102 -7.18 17.266 1 35.66 43 PRO B O 1
ATOM 3537 N N . ALA B 1 44 ? 11.242 -6.664 15.477 1 33.53 44 ALA B N 1
ATOM 3538 C CA . ALA B 1 44 ? 12.07 -7.836 15.195 1 33.53 44 ALA B CA 1
ATOM 3539 C C . ALA B 1 44 ? 13.516 -7.602 15.617 1 33.53 44 ALA B C 1
ATOM 3541 O O . ALA B 1 44 ? 14.07 -6.523 15.383 1 33.53 44 ALA B O 1
ATOM 3542 N N . GLU B 1 45 ? 14.125 -7.922 16.656 1 31.09 45 GLU B N 1
ATOM 3543 C CA . GLU B 1 45 ? 15.547 -8.062 16.938 1 31.09 45 GLU B CA 1
ATOM 3544 C C . GLU B 1 45 ? 16.375 -7.922 15.664 1 31.09 45 GLU B C 1
ATOM 3546 O O . GLU B 1 45 ? 15.945 -8.32 14.578 1 31.09 45 GLU B O 1
ATOM 3551 N N . LYS B 1 46 ? 17.344 -6.867 15.617 1 36.84 46 LYS B N 1
ATOM 3552 C CA . LYS B 1 46 ? 18.438 -6.887 14.672 1 36.84 46 LYS B CA 1
ATOM 3553 C C . LYS B 1 46 ? 18.734 -8.312 14.195 1 36.84 46 LYS B C 1
ATOM 3555 O O . LYS B 1 46 ? 19.641 -8.961 14.695 1 36.84 46 LYS B O 1
ATOM 3560 N N . GLN B 1 47 ? 17.891 -9.148 14.148 1 35.97 47 GLN B N 1
ATOM 3561 C CA . GLN B 1 47 ? 18.422 -10.438 13.703 1 35.97 47 GLN B CA 1
ATOM 3562 C C . GLN B 1 47 ? 18.969 -10.352 12.281 1 35.97 47 GLN B C 1
ATOM 3564 O O . GLN B 1 47 ? 18.438 -9.625 11.445 1 35.97 47 GLN B O 1
ATOM 3569 N N . ASP B 1 48 ? 20.094 -10.578 12.031 1 44.94 48 ASP B N 1
ATOM 3570 C CA . ASP B 1 48 ? 20.688 -11.008 10.766 1 44.94 48 ASP B CA 1
ATOM 3571 C C . ASP B 1 48 ? 19.625 -11.523 9.805 1 44.94 48 ASP B C 1
ATOM 3573 O O . ASP B 1 48 ? 18.891 -12.453 10.133 1 44.94 48 ASP B O 1
ATOM 3577 N N . VAL B 1 49 ? 19.078 -10.609 9.016 1 56.06 49 VAL B N 1
ATOM 3578 C CA . VAL B 1 49 ? 18.141 -11.062 8 1 56.06 49 VAL B CA 1
ATOM 3579 C C . VAL B 1 49 ? 18.469 -12.484 7.57 1 56.06 49 VAL B C 1
ATOM 3581 O O . VAL B 1 49 ? 19.609 -12.773 7.195 1 56.06 49 VAL B O 1
ATOM 3584 N N . SER B 1 50 ? 17.734 -13.422 8.016 1 75.62 50 SER B N 1
ATOM 3585 C CA . SER B 1 50 ? 17.891 -14.84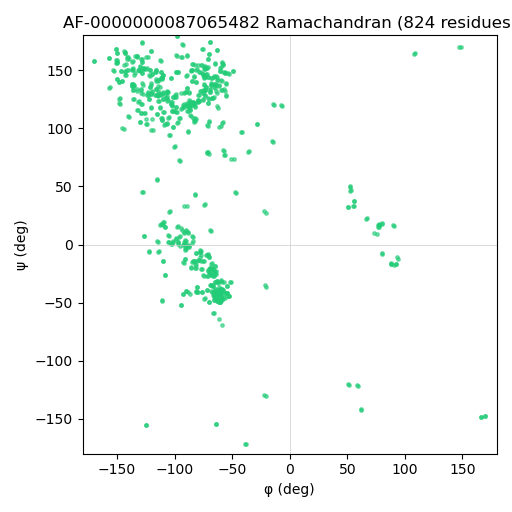4 7.734 1 75.62 50 SER B CA 1
ATOM 3586 C C . SER B 1 50 ? 17.438 -15.18 6.32 1 75.62 50 SER B C 1
ATOM 3588 O O . SER B 1 50 ? 16.891 -14.328 5.617 1 75.62 50 SER B O 1
ATOM 3590 N N . VAL B 1 51 ? 18.062 -15.977 5.816 1 85.12 51 VAL B N 1
ATOM 3591 C CA . VAL B 1 51 ? 17.656 -16.531 4.523 1 85.12 51 VAL B CA 1
ATOM 3592 C C . VAL B 1 51 ? 17.125 -17.938 4.711 1 85.12 51 VAL B C 1
ATOM 3594 O O . VAL B 1 51 ? 17.703 -18.734 5.453 1 85.12 51 VAL B O 1
ATOM 3597 N N . ALA B 1 52 ? 15.914 -18.156 4.219 1 91.06 52 ALA B N 1
ATOM 3598 C CA . ALA B 1 52 ? 15.367 -19.516 4.191 1 91.06 52 ALA B CA 1
ATOM 3599 C C . ALA B 1 52 ? 15.18 -20 2.76 1 91.06 52 ALA B C 1
ATOM 3601 O O . ALA B 1 52 ? 14.672 -19.266 1.909 1 91.06 52 ALA B O 1
ATOM 3602 N N . ARG B 1 53 ? 15.711 -21.141 2.535 1 92.94 53 ARG B N 1
ATOM 3603 C CA . ARG B 1 53 ? 15.555 -21.781 1.232 1 92.94 53 ARG B CA 1
ATOM 3604 C C . ARG B 1 53 ? 14.648 -23 1.323 1 92.94 53 ARG B C 1
ATOM 3606 O O . ARG B 1 53 ? 14.875 -23.891 2.146 1 92.94 53 ARG B O 1
ATOM 3613 N N . ILE B 1 54 ? 13.602 -23.031 0.501 1 95.94 54 ILE B N 1
ATOM 3614 C CA . ILE B 1 54 ? 12.625 -24.125 0.491 1 95.94 54 ILE B CA 1
ATOM 3615 C C . ILE B 1 54 ? 12.531 -24.719 -0.91 1 95.94 54 ILE B C 1
ATOM 3617 O O . ILE B 1 54 ? 12.398 -23.984 -1.896 1 95.94 54 ILE B O 1
ATOM 3621 N N . PRO B 1 55 ? 12.664 -26.047 -1.014 1 96.31 55 PRO B N 1
ATOM 3622 C CA . PRO B 1 55 ? 12.484 -26.656 -2.34 1 96.31 55 PRO B CA 1
ATOM 3623 C C . PRO B 1 55 ? 11.109 -26.375 -2.932 1 96.31 55 PRO B C 1
ATOM 3625 O O . PRO B 1 55 ? 10.102 -26.422 -2.219 1 96.31 55 PRO B O 1
ATOM 3628 N N . LEU B 1 56 ? 11.102 -25.984 -4.148 1 97.81 56 LEU B N 1
ATOM 3629 C CA . LEU B 1 56 ? 9.891 -25.688 -4.902 1 97.81 56 LEU B CA 1
ATOM 3630 C C . LEU B 1 56 ? 9.773 -26.578 -6.133 1 97.81 56 LEU B C 1
ATOM 3632 O O . LEU B 1 56 ? 10.758 -26.781 -6.852 1 97.81 56 LEU B O 1
ATOM 3636 N N . THR B 1 57 ? 8.57 -27.234 -6.312 1 97.25 57 THR B N 1
ATOM 3637 C CA . THR B 1 57 ? 8.352 -28.109 -7.457 1 97.25 57 THR B CA 1
ATOM 3638 C C . THR B 1 57 ? 7.02 -27.812 -8.133 1 97.25 57 THR B C 1
ATOM 3640 O O . THR B 1 57 ? 6.18 -27.109 -7.562 1 97.25 57 THR B O 1
ATOM 3643 N N . SER B 1 58 ? 6.961 -28.297 -9.359 1 95.44 58 SER B N 1
ATOM 3644 C CA . SER B 1 58 ? 5.664 -28.266 -10.023 1 95.44 58 SER B CA 1
ATOM 3645 C C . SER B 1 58 ? 4.645 -29.125 -9.289 1 95.44 58 SER B C 1
ATOM 3647 O O . SER B 1 58 ? 4.988 -30.188 -8.781 1 95.44 58 SER B O 1
ATOM 3649 N N . GLY B 1 59 ? 3.416 -28.703 -9.258 1 94.31 59 GLY B N 1
ATOM 3650 C CA . GLY B 1 59 ? 2.359 -29.453 -8.594 1 94.31 59 GLY B CA 1
ATOM 3651 C C . GLY B 1 59 ? 1.699 -30.469 -9.492 1 94.31 59 GLY B C 1
ATOM 3652 O O . GLY B 1 59 ? 0.683 -31.062 -9.125 1 94.31 59 GLY B O 1
ATOM 3653 N N . VAL B 1 60 ? 2.254 -30.703 -10.617 1 88 60 VAL B N 1
ATOM 3654 C CA . VAL B 1 60 ? 1.62 -31.547 -11.617 1 88 60 VAL B CA 1
ATOM 3655 C C . VAL B 1 60 ? 1.37 -32.938 -11.039 1 88 60 VAL B C 1
ATOM 3657 O O . VAL B 1 60 ? 0.33 -33.562 -11.305 1 88 60 VAL B O 1
ATOM 3660 N N . GLU B 1 61 ? 2.277 -33.469 -10.25 1 87.88 61 GLU B N 1
ATOM 3661 C CA . GLU B 1 61 ? 2.111 -34.781 -9.656 1 87.88 61 GLU B CA 1
ATOM 3662 C C . GLU B 1 61 ? 0.958 -34.812 -8.656 1 87.88 61 GLU B C 1
ATOM 3664 O O . GLU B 1 61 ? 0.42 -35.875 -8.336 1 87.88 61 GLU B O 1
ATOM 3669 N N . LEU B 1 62 ? 0.646 -33.688 -8.172 1 90.25 62 LEU B N 1
ATOM 3670 C CA . LEU B 1 62 ? -0.472 -33.562 -7.238 1 90.25 62 LEU B CA 1
ATOM 3671 C C . LEU B 1 62 ? -1.742 -33.156 -7.965 1 90.25 62 LEU B C 1
ATOM 3673 O O . LEU B 1 62 ? -2.779 -32.938 -7.332 1 90.25 62 LEU B O 1
ATOM 3677 N N . GLY B 1 63 ? -1.673 -32.969 -9.203 1 86.25 63 GLY B N 1
ATOM 3678 C CA . GLY B 1 63 ? -2.861 -32.625 -9.984 1 86.25 63 GLY B CA 1
ATOM 3679 C C . GLY B 1 63 ? -3.125 -31.156 -10.086 1 86.25 63 GLY B C 1
ATOM 3680 O O . GLY B 1 63 ? -4.27 -30.719 -10.258 1 86.25 63 GLY B O 1
ATOM 3681 N N . THR B 1 64 ? -2.223 -30.312 -9.82 1 88.19 64 THR B N 1
ATOM 3682 C CA . THR B 1 64 ? -2.346 -28.875 -10.039 1 88.19 64 THR B CA 1
ATOM 3683 C C . THR B 1 64 ? -1.252 -28.375 -10.977 1 88.19 64 THR B C 1
ATOM 3685 O O . THR B 1 64 ? -0.165 -28.953 -11.039 1 88.19 64 THR B O 1
ATOM 3688 N N . LEU B 1 65 ? -1.569 -27.328 -11.727 1 89.06 65 LEU B N 1
ATOM 3689 C CA . LEU B 1 65 ? -0.605 -26.75 -12.664 1 89.06 65 LEU B CA 1
ATOM 3690 C C . LEU B 1 65 ? 0.21 -25.656 -11.992 1 89.06 65 LEU B C 1
ATOM 3692 O O . LEU B 1 65 ? 1.077 -25.047 -12.625 1 89.06 65 LEU B O 1
ATOM 3696 N N . ASN B 1 66 ? -0.043 -25.469 -10.688 1 94.5 66 ASN B N 1
ATOM 3697 C CA . ASN B 1 66 ? 0.68 -24.469 -9.922 1 94.5 66 ASN B CA 1
ATOM 3698 C C . ASN B 1 66 ? 1.915 -25.062 -9.242 1 94.5 66 ASN B C 1
ATOM 3700 O O . ASN B 1 66 ? 2.199 -26.25 -9.391 1 94.5 66 ASN B O 1
ATOM 3704 N N . TYR B 1 67 ? 2.658 -24.234 -8.703 1 97.62 67 TYR B N 1
ATOM 3705 C CA . TYR B 1 67 ? 3.877 -24.672 -8.023 1 97.62 67 TYR B CA 1
ATOM 3706 C C . TYR B 1 67 ? 3.658 -24.766 -6.52 1 97.62 67 TYR B C 1
ATOM 3708 O O . TYR B 1 67 ? 2.834 -24.047 -5.957 1 97.62 67 TYR B O 1
ATOM 3716 N N . ILE B 1 68 ? 4.398 -25.734 -5.926 1 97.75 68 ILE B N 1
ATOM 3717 C CA . ILE B 1 68 ? 4.102 -26.062 -4.539 1 97.75 68 ILE B CA 1
ATOM 3718 C C . ILE B 1 68 ? 5.391 -26.094 -3.725 1 97.75 68 ILE B C 1
ATOM 3720 O O . ILE B 1 68 ? 6.469 -26.344 -4.27 1 97.75 68 ILE B O 1
ATOM 3724 N N . VAL B 1 69 ? 5.277 -25.781 -2.494 1 98.25 69 VAL B N 1
ATOM 3725 C CA . VAL B 1 69 ? 6.309 -25.969 -1.478 1 98.25 69 VAL B CA 1
ATOM 3726 C C . VAL B 1 69 ? 5.723 -26.703 -0.277 1 98.25 69 VAL B C 1
ATOM 3728 O O . VAL B 1 69 ? 4.5 -26.766 -0.114 1 98.25 69 VAL B O 1
ATOM 3731 N N . THR B 1 70 ? 6.633 -27.328 0.447 1 97.75 70 THR B N 1
ATOM 3732 C CA . THR B 1 70 ? 6.227 -27.938 1.712 1 97.75 70 THR B CA 1
ATOM 3733 C C . THR B 1 70 ? 6.73 -27.109 2.893 1 97.75 70 THR B C 1
ATOM 3735 O O . THR B 1 70 ? 7.922 -26.812 2.984 1 97.75 70 THR B O 1
ATOM 3738 N N . VAL B 1 71 ? 5.785 -26.719 3.729 1 97.81 71 VAL B N 1
ATOM 3739 C CA . VAL B 1 71 ? 6.105 -26 4.961 1 97.81 71 VAL B CA 1
ATOM 3740 C C . VAL B 1 71 ? 5.602 -26.797 6.164 1 97.81 71 VAL B C 1
ATOM 3742 O O . VAL B 1 71 ? 4.902 -27.797 6.008 1 97.81 71 VAL B O 1
ATOM 3745 N N . GLU B 1 72 ? 6.078 -26.375 7.293 1 97.38 72 GLU B N 1
ATOM 3746 C CA . GLU B 1 72 ? 5.605 -27.016 8.508 1 97.38 72 GLU B CA 1
ATOM 3747 C C . GLU B 1 72 ? 4.773 -26.062 9.359 1 97.38 72 GLU B C 1
ATOM 3749 O O . GLU B 1 72 ? 5.254 -25.016 9.766 1 97.38 72 GLU B O 1
ATOM 3754 N N . ILE B 1 73 ? 3.541 -26.438 9.539 1 96.88 73 ILE B N 1
ATOM 3755 C CA . ILE B 1 73 ? 2.654 -25.688 10.422 1 96.88 73 ILE B CA 1
ATOM 3756 C C . ILE B 1 73 ? 2.318 -26.531 11.656 1 96.88 73 ILE B C 1
ATOM 3758 O O . ILE B 1 73 ? 1.877 -27.672 11.531 1 96.88 73 ILE B O 1
ATOM 3762 N N . GLY B 1 74 ? 2.482 -25.984 12.859 1 95.06 74 GLY B N 1
ATOM 3763 C CA . GLY B 1 74 ? 2.219 -26.75 14.07 1 95.06 74 GLY B CA 1
ATOM 3764 C C . GLY B 1 74 ? 2.898 -28.094 14.086 1 95.06 74 GLY B C 1
ATOM 3765 O O . GLY B 1 74 ? 2.264 -29.109 14.383 1 95.06 74 GLY B O 1
ATOM 3766 N N . SER B 1 75 ? 4.047 -28.188 13.477 1 91.25 75 SER B N 1
ATOM 3767 C CA . SER B 1 75 ? 4.902 -29.375 13.438 1 91.25 75 SER B CA 1
ATOM 3768 C C . SER B 1 75 ? 4.371 -30.406 12.453 1 91.25 75 SER B C 1
ATOM 3770 O O . SER B 1 75 ? 4.738 -31.578 12.516 1 91.25 75 SER B O 1
ATOM 3772 N N . ARG B 1 76 ? 3.525 -30.016 11.656 1 96.44 76 ARG B N 1
ATOM 3773 C CA . ARG B 1 76 ? 3.027 -30.891 10.594 1 96.44 76 ARG B CA 1
ATOM 3774 C C . ARG B 1 76 ? 3.395 -30.344 9.219 1 96.44 76 ARG B C 1
ATOM 3776 O O . ARG B 1 76 ? 3.221 -29.156 8.953 1 96.44 76 ARG B O 1
ATOM 3783 N N . LYS B 1 77 ? 3.881 -31.219 8.422 1 97.12 77 LYS B N 1
ATOM 3784 C CA . LYS B 1 77 ? 4.215 -30.812 7.059 1 97.12 77 LYS B CA 1
ATOM 3785 C C . LYS B 1 77 ? 2.955 -30.609 6.223 1 97.12 77 LYS B C 1
ATOM 3787 O O . LYS B 1 77 ? 2.014 -31.406 6.301 1 97.12 77 LYS B O 1
ATOM 3792 N N . MET B 1 78 ? 2.877 -29.547 5.531 1 98.12 78 MET B N 1
ATOM 3793 C CA . MET B 1 78 ? 1.786 -29.188 4.629 1 98.12 78 MET B CA 1
ATOM 3794 C C . MET B 1 78 ? 2.324 -28.719 3.279 1 98.12 78 MET B C 1
ATOM 3796 O O . MET B 1 78 ? 3.152 -27.812 3.215 1 98.12 78 MET B O 1
ATOM 3800 N N . THR B 1 79 ? 1.893 -29.391 2.23 1 98.19 79 THR B N 1
ATOM 3801 C CA . THR B 1 79 ? 2.229 -28.938 0.88 1 98.19 79 THR B CA 1
ATOM 3802 C C . THR B 1 79 ? 1.234 -27.891 0.387 1 98.19 79 THR B C 1
ATOM 3804 O O . THR B 1 79 ? 0.032 -28.156 0.314 1 98.19 79 THR B O 1
ATOM 3807 N N . VAL B 1 80 ? 1.775 -26.719 0.082 1 98.5 80 VAL B N 1
ATOM 3808 C CA . VAL B 1 80 ? 0.891 -25.609 -0.247 1 98.5 80 VAL B CA 1
ATOM 3809 C C . VAL B 1 80 ? 1.294 -25 -1.593 1 98.5 80 VAL B C 1
ATOM 3811 O O . VAL B 1 80 ? 2.459 -25.078 -1.987 1 98.5 80 VAL B O 1
ATOM 3814 N N . ILE B 1 81 ? 0.323 -24.422 -2.309 1 96.75 81 ILE B N 1
ATOM 3815 C CA . ILE B 1 81 ? 0.53 -23.75 -3.584 1 96.75 81 ILE B CA 1
ATOM 3816 C C . ILE B 1 81 ? 1.126 -22.359 -3.344 1 96.75 81 ILE B C 1
ATOM 3818 O O . ILE B 1 81 ? 0.643 -21.609 -2.492 1 96.75 81 ILE B O 1
ATOM 3822 N N . VAL B 1 82 ? 2.154 -22.016 -4.047 1 97.81 82 VAL B N 1
ATOM 3823 C CA . VAL B 1 82 ? 2.783 -20.703 -3.957 1 97.81 82 VAL B CA 1
ATOM 3824 C C . VAL B 1 82 ? 2.02 -19.703 -4.828 1 97.81 82 VAL B C 1
ATOM 3826 O O . VAL B 1 82 ? 1.903 -19.891 -6.043 1 97.81 82 VAL B O 1
ATOM 3829 N N . ASP B 1 83 ? 1.511 -18.625 -4.215 1 96.19 83 ASP B N 1
ATOM 3830 C CA . ASP B 1 83 ? 0.606 -17.75 -4.953 1 96.19 83 ASP B CA 1
ATOM 3831 C C . ASP B 1 83 ? 0.886 -16.281 -4.641 1 96.19 83 ASP B C 1
ATOM 3833 O O . ASP B 1 83 ? 0.544 -15.797 -3.562 1 96.19 83 ASP B O 1
ATOM 3837 N N . THR B 1 84 ? 1.434 -15.562 -5.633 1 96.5 84 THR B N 1
ATOM 3838 C CA . THR B 1 84 ? 1.727 -14.141 -5.469 1 96.5 84 THR B CA 1
ATOM 3839 C C . THR B 1 84 ? 0.474 -13.305 -5.699 1 96.5 84 THR B C 1
ATOM 3841 O O . THR B 1 84 ? 0.462 -12.102 -5.406 1 96.5 84 THR B O 1
ATOM 3844 N N . GLY B 1 85 ? -0.607 -13.922 -6.137 1 91 85 GLY B N 1
ATOM 3845 C CA . GLY B 1 85 ? -1.852 -13.203 -6.371 1 91 85 GLY B CA 1
ATOM 3846 C C . GLY B 1 85 ? -2.822 -13.305 -5.207 1 91 85 GLY B C 1
ATOM 3847 O O . GLY B 1 85 ? -3.939 -12.789 -5.277 1 91 85 GLY B O 1
ATOM 3848 N N . SER B 1 86 ? -2.393 -13.969 -4.156 1 89.5 86 SER B N 1
ATOM 3849 C CA . SER B 1 86 ? -3.211 -14.125 -2.957 1 89.5 86 SER B CA 1
ATOM 3850 C C . SER B 1 86 ? -2.439 -13.719 -1.705 1 89.5 86 SER B C 1
ATOM 3852 O O . SER B 1 86 ? -1.206 -13.711 -1.704 1 89.5 86 SER B O 1
ATOM 3854 N N . ASP B 1 87 ? -3.191 -13.422 -0.637 1 89.69 87 ASP B N 1
ATOM 3855 C CA . ASP B 1 87 ? -2.551 -12.852 0.542 1 89.69 87 ASP B CA 1
ATOM 3856 C C . ASP B 1 87 ? -2.559 -13.836 1.707 1 89.69 87 ASP B C 1
ATOM 3858 O O . ASP B 1 87 ? -1.518 -14.086 2.318 1 89.69 87 ASP B O 1
ATOM 3862 N N . LEU B 1 88 ? -3.684 -14.422 1.979 1 92.88 88 LEU B N 1
ATOM 3863 C CA . LEU B 1 88 ? -3.832 -15.25 3.17 1 92.88 88 LEU B CA 1
ATOM 3864 C C . LEU B 1 88 ? -3.324 -16.672 2.912 1 92.88 88 LEU B C 1
ATOM 3866 O O . LEU B 1 88 ? -3.77 -17.328 1.971 1 92.88 88 LEU B O 1
ATOM 3870 N N . THR B 1 89 ? -2.389 -17.047 3.736 1 96.94 89 THR B N 1
ATOM 3871 C CA . THR B 1 89 ? -2.031 -18.453 3.787 1 96.94 89 THR B CA 1
ATOM 3872 C C . THR B 1 89 ? -3.107 -19.266 4.512 1 96.94 89 THR B C 1
ATOM 3874 O O . THR B 1 89 ? -3.635 -18.828 5.535 1 96.94 89 THR B O 1
ATOM 3877 N N . TRP B 1 90 ? -3.4 -20.422 3.926 1 97.31 90 TRP B N 1
ATOM 3878 C CA . TRP B 1 90 ? -4.383 -21.281 4.59 1 97.31 90 TRP B CA 1
ATOM 3879 C C . TRP B 1 90 ? -4.113 -22.75 4.297 1 97.31 90 TRP B C 1
ATOM 3881 O O . TRP B 1 90 ? -3.443 -23.078 3.316 1 97.31 90 TRP B O 1
ATOM 3891 N N . VAL B 1 91 ? -4.594 -23.625 5.203 1 98.44 91 VAL B N 1
ATOM 3892 C CA . VAL B 1 91 ? -4.602 -25.062 5.012 1 98.44 91 VAL B CA 1
ATOM 3893 C C . VAL B 1 91 ? -5.945 -25.641 5.465 1 98.44 91 VAL B C 1
ATOM 3895 O O . VAL B 1 91 ? -6.66 -25.016 6.25 1 98.44 91 VAL B O 1
ATOM 3898 N N . GLN B 1 92 ? -6.242 -26.828 4.906 1 97.75 92 GLN B N 1
ATOM 3899 C CA . GLN B 1 92 ? -7.438 -27.516 5.391 1 97.75 92 GLN B CA 1
ATOM 3900 C C . GLN B 1 92 ? -7.254 -28 6.828 1 97.75 92 GLN B C 1
ATOM 3902 O O . GLN B 1 92 ? -6.191 -28.5 7.191 1 97.75 92 GLN B O 1
ATOM 3907 N N . CYS B 1 93 ? -8.328 -27.797 7.633 1 97.25 93 CYS B N 1
ATOM 3908 C CA . CYS B 1 93 ? -8.211 -28.094 9.055 1 97.25 93 CYS B CA 1
ATOM 3909 C C . CYS B 1 93 ? -9.344 -29 9.516 1 97.25 93 CYS B C 1
ATOM 3911 O O . CYS B 1 93 ? -10.453 -28.938 8.977 1 97.25 93 CYS B O 1
ATOM 3913 N N . GLN B 1 94 ? -8.992 -29.812 10.484 1 96.44 94 GLN B N 1
ATOM 3914 C CA . GLN B 1 94 ? -10.016 -30.562 11.203 1 96.44 94 GLN B CA 1
ATOM 3915 C C . GLN B 1 94 ? -10.68 -29.703 12.273 1 96.44 94 GLN B C 1
ATOM 3917 O O . GLN B 1 94 ? -10.023 -28.875 12.906 1 96.44 94 GLN B O 1
ATOM 3922 N N . PRO B 1 95 ? -12.031 -30 12.594 1 95.19 95 PRO B N 1
ATOM 3923 C CA . PRO B 1 95 ? -12.914 -30.781 11.719 1 95.19 95 PRO B CA 1
ATOM 3924 C C . PRO B 1 95 ? -13.156 -30.094 10.375 1 95.19 95 PRO B C 1
ATOM 3926 O O . PRO B 1 95 ? -13.211 -28.875 10.297 1 95.19 95 PRO B O 1
ATOM 3929 N N . CYS B 1 96 ? -13.195 -30.844 9.469 1 94.31 96 CYS B N 1
ATOM 3930 C CA . CYS B 1 96 ? -13.375 -30.359 8.109 1 94.31 96 CYS B CA 1
ATOM 3931 C C . CYS B 1 96 ? -14.742 -30.75 7.562 1 94.31 96 CYS B C 1
ATOM 3933 O O . CYS B 1 96 ? -14.969 -31.922 7.262 1 94.31 96 CYS B O 1
ATOM 3935 N N . LYS B 1 97 ? -15.609 -29.75 7.457 1 89.25 97 LYS B N 1
ATOM 3936 C CA . LYS B 1 97 ? -16.969 -30.016 6.977 1 89.25 97 LYS B CA 1
ATOM 3937 C C . LYS B 1 97 ? -16.969 -30.359 5.492 1 89.25 97 LYS B C 1
ATOM 3939 O O . LYS B 1 97 ? -17.672 -31.281 5.062 1 89.25 97 LYS B O 1
ATOM 3944 N N . SER B 1 98 ? -16.344 -29.594 4.758 1 91.12 98 SER B N 1
ATOM 3945 C CA . SER B 1 98 ? -16.109 -29.844 3.34 1 91.12 98 SER B CA 1
ATOM 3946 C C . SER B 1 98 ? -14.641 -29.703 2.977 1 91.12 98 SER B C 1
ATOM 3948 O O . SER B 1 98 ? -14.078 -28.609 3.062 1 91.12 98 SER B O 1
ATOM 3950 N N . CYS B 1 99 ? -14.047 -30.891 2.604 1 93.56 99 CYS B N 1
ATOM 3951 C CA . CYS B 1 99 ? -12.625 -30.891 2.264 1 93.56 99 CYS B CA 1
ATOM 3952 C C . CYS B 1 99 ? -12.367 -31.734 1.017 1 93.56 99 CYS B C 1
ATOM 3954 O O . CYS B 1 99 ? -13.133 -32.656 0.701 1 93.56 99 CYS B O 1
ATOM 3956 N N . TYR B 1 100 ? -11.375 -31.375 0.305 1 92.25 100 TYR B N 1
ATOM 3957 C CA . TYR B 1 100 ? -10.906 -32.188 -0.82 1 92.25 100 TYR B CA 1
ATOM 3958 C C . TYR B 1 100 ? -9.711 -33.031 -0.418 1 92.25 100 TYR B C 1
ATOM 3960 O O . TYR B 1 100 ? -9.156 -32.875 0.669 1 92.25 100 TYR B O 1
ATOM 3968 N N . GLY B 1 101 ? -9.438 -34.031 -1.229 1 93.38 101 GLY B N 1
ATOM 3969 C CA . GLY B 1 101 ? -8.305 -34.906 -0.96 1 93.38 101 GLY B CA 1
ATOM 3970 C C . GLY B 1 101 ? -6.969 -34.188 -1.063 1 93.38 101 GLY B C 1
ATOM 3971 O O . GLY B 1 101 ? -6.773 -33.344 -1.95 1 93.38 101 GLY B O 1
ATOM 3972 N N . GLN B 1 102 ? -6.059 -34.438 -0.073 1 95.56 102 GLN B N 1
ATOM 3973 C CA . GLN B 1 102 ? -4.727 -33.844 -0.095 1 95.56 102 GLN B CA 1
ATOM 3974 C C . GLN B 1 102 ? -3.658 -34.875 0.23 1 95.56 102 GLN B C 1
ATOM 3976 O O . GLN B 1 102 ? -3.969 -35.938 0.737 1 95.56 102 GLN B O 1
ATOM 3981 N N . LYS B 1 103 ? -2.436 -34.531 -0.128 1 95 103 LYS B N 1
ATOM 3982 C CA . LYS B 1 103 ? -1.306 -35.438 0.031 1 95 103 LYS B CA 1
ATOM 3983 C C . LYS B 1 103 ? -1.099 -35.812 1.497 1 95 103 LYS B C 1
ATOM 3985 O O . LYS B 1 103 ? -0.966 -37 1.832 1 95 103 LYS B O 1
ATOM 3990 N N . GLU B 1 104 ? -1.062 -34.844 2.398 1 96.31 104 GLU B N 1
ATOM 3991 C CA . GLU B 1 104 ? -0.86 -35.062 3.826 1 96.31 104 GLU B CA 1
ATOM 3992 C C . GLU B 1 104 ? -2.193 -35.156 4.566 1 96.31 104 GLU B C 1
ATOM 3994 O O . GLU B 1 104 ? -3.225 -34.719 4.047 1 96.31 104 GLU B O 1
ATOM 3999 N N . PRO B 1 105 ? -2.117 -35.75 5.797 1 95.69 105 PRO B N 1
ATOM 4000 C CA . PRO B 1 105 ? -3.332 -35.625 6.609 1 95.69 105 PRO B CA 1
ATOM 4001 C C . PRO B 1 105 ? -3.775 -34.188 6.82 1 95.69 105 PRO B C 1
ATOM 4003 O O . PRO B 1 105 ? -2.938 -33.281 6.914 1 95.69 105 PRO B O 1
ATOM 4006 N N . ILE B 1 106 ? -5.07 -34.062 6.902 1 97.62 106 ILE B N 1
ATOM 4007 C CA . ILE B 1 106 ? -5.621 -32.75 7.188 1 97.62 106 ILE B CA 1
ATOM 4008 C C . ILE B 1 106 ? -5.07 -32.25 8.516 1 97.62 106 ILE B C 1
ATOM 4010 O O . ILE B 1 106 ? -4.953 -33 9.484 1 97.62 106 ILE B O 1
ATOM 4014 N N . PHE B 1 107 ? -4.785 -30.984 8.562 1 98.06 107 PHE B N 1
ATOM 4015 C CA . PHE B 1 107 ? -4.199 -30.375 9.75 1 98.06 107 PHE B CA 1
ATOM 4016 C C . PHE B 1 107 ? -5.16 -30.469 10.938 1 98.06 107 PHE B C 1
ATOM 4018 O O . PHE B 1 107 ? -6.34 -30.141 10.812 1 98.06 107 PHE B O 1
ATOM 4025 N N . ASN B 1 108 ? -4.629 -30.922 12 1 97.25 108 ASN B N 1
ATOM 4026 C CA . ASN B 1 108 ? -5.398 -31 13.234 1 97.25 108 ASN B CA 1
ATOM 4027 C C . ASN B 1 108 ? -4.941 -29.969 14.258 1 97.25 108 ASN B C 1
ATOM 4029 O O . ASN B 1 108 ? -3.943 -30.172 14.953 1 97.25 108 ASN B O 1
ATOM 4033 N N . PRO B 1 109 ? -5.746 -28.875 14.398 1 95.62 109 PRO B N 1
ATOM 4034 C CA . PRO B 1 109 ? -5.352 -27.812 15.328 1 95.62 109 PRO B CA 1
ATOM 4035 C C . PRO B 1 109 ? -5.219 -28.312 16.766 1 95.62 109 PRO B C 1
ATOM 4037 O O . PRO B 1 109 ? -4.398 -27.812 17.531 1 95.62 109 PRO B O 1
ATOM 4040 N N . SER B 1 110 ? -5.969 -29.281 17.141 1 94.62 110 SER B N 1
ATOM 4041 C CA . SER B 1 110 ? -5.957 -29.781 18.516 1 94.62 110 SER B CA 1
ATOM 4042 C C . SER B 1 110 ? -4.633 -30.469 18.844 1 94.62 110 SER B C 1
ATOM 4044 O O . SER B 1 110 ? -4.285 -30.641 20.016 1 94.62 110 SER B O 1
ATOM 4046 N N . ALA B 1 111 ? -3.963 -30.859 17.859 1 95 111 ALA B N 1
ATOM 4047 C CA . ALA B 1 111 ? -2.693 -31.547 18.047 1 95 111 ALA B CA 1
ATOM 4048 C C . ALA B 1 111 ? -1.526 -30.578 18.078 1 95 111 ALA B C 1
ATOM 4050 O O . ALA B 1 111 ? -0.369 -30.969 18.219 1 95 111 ALA B O 1
ATOM 4051 N N . SER B 1 112 ? -1.765 -29.281 17.891 1 95.44 112 SER B N 1
ATOM 4052 C CA . SER B 1 112 ? -0.724 -28.266 17.891 1 95.44 112 SER B CA 1
ATOM 4053 C C . SER B 1 112 ? -0.826 -27.375 19.125 1 95.44 112 SER B C 1
ATOM 4055 O O . SER B 1 112 ? -1.746 -26.562 19.234 1 95.44 112 SER B O 1
ATOM 4057 N N . PRO B 1 113 ? 0.142 -27.406 20.031 1 92.88 113 PRO B N 1
ATOM 4058 C CA . PRO B 1 113 ? 0.084 -26.594 21.234 1 92.88 113 PRO B CA 1
ATOM 4059 C C . PRO B 1 113 ? 0.183 -25.094 20.953 1 92.88 113 PRO B C 1
ATOM 4061 O O . PRO B 1 113 ? -0.244 -24.266 21.781 1 92.88 113 PRO B O 1
ATOM 4064 N N . SER B 1 114 ? 0.725 -24.734 19.812 1 93.69 114 SER B N 1
ATOM 4065 C CA . SER B 1 114 ? 0.923 -23.312 19.5 1 93.69 114 SER B CA 1
ATOM 4066 C C . SER B 1 114 ? -0.269 -22.734 18.75 1 93.69 114 SER B C 1
ATOM 4068 O O . SER B 1 114 ? -0.31 -21.547 18.453 1 93.69 114 SER B O 1
ATOM 4070 N N . TYR B 1 115 ? -1.254 -23.594 18.516 1 95.88 115 TYR B N 1
ATOM 4071 C CA . TYR B 1 115 ? -2.434 -23.141 17.797 1 95.88 115 TYR B CA 1
ATOM 4072 C C . TYR B 1 115 ? -3.332 -22.297 18.672 1 95.88 115 TYR B C 1
ATOM 4074 O O . TYR B 1 115 ? -3.619 -22.656 19.812 1 95.88 115 TYR B O 1
ATOM 4082 N N . ARG B 1 116 ? -3.725 -21.094 18.125 1 93.25 116 ARG B N 1
ATOM 4083 C CA . ARG B 1 116 ? -4.715 -20.234 18.781 1 93.25 116 ARG B CA 1
ATOM 4084 C C . ARG B 1 116 ? -5.578 -19.516 17.75 1 93.25 116 ARG B C 1
ATOM 4086 O O . ARG B 1 116 ? -5.078 -19.062 16.719 1 93.25 116 ARG B O 1
ATOM 4093 N N . THR B 1 117 ? -6.836 -19.406 18.031 1 91.25 117 THR B N 1
ATOM 4094 C CA . THR B 1 117 ? -7.723 -18.641 17.172 1 91.25 117 THR B CA 1
ATOM 4095 C C . THR B 1 117 ? -7.488 -17.141 17.344 1 91.25 117 THR B C 1
ATOM 4097 O O . THR B 1 117 ? -7 -16.703 18.391 1 91.25 117 THR B O 1
ATOM 4100 N N . VAL B 1 118 ? -7.738 -16.422 16.297 1 86.56 118 VAL B N 1
ATOM 4101 C CA . VAL B 1 118 ? -7.617 -14.977 16.312 1 86.56 118 VAL B CA 1
ATOM 4102 C C . VAL B 1 118 ? -8.945 -14.352 16.75 1 86.56 118 VAL B C 1
ATOM 4104 O O . VAL B 1 118 ? -10.016 -14.789 16.328 1 86.56 118 VAL B O 1
ATOM 4107 N N . SER B 1 119 ? -8.797 -13.398 17.641 1 79.81 119 SER B N 1
ATOM 4108 C CA . SER B 1 119 ? -10 -12.742 18.141 1 79.81 119 SER B CA 1
ATOM 4109 C C . SER B 1 119 ? -10.578 -11.789 17.109 1 79.81 119 SER B C 1
ATOM 4111 O O . SER B 1 119 ? -9.844 -11.242 16.281 1 79.81 119 SER B O 1
ATOM 4113 N N . CYS B 1 120 ? -11.859 -11.602 17.219 1 70.88 120 CYS B N 1
ATOM 4114 C CA . CYS B 1 120 ? -12.57 -10.75 16.281 1 70.88 120 CYS B CA 1
ATOM 4115 C C . CYS B 1 120 ? -12.086 -9.305 16.391 1 70.88 120 CYS B C 1
ATOM 4117 O O . CYS B 1 120 ? -12.117 -8.562 15.398 1 70.88 120 CYS B O 1
ATOM 4119 N N . ASN B 1 121 ? -11.602 -8.992 17.5 1 61.59 121 ASN B N 1
ATOM 4120 C CA . ASN B 1 121 ? -11.211 -7.605 17.703 1 61.59 121 ASN B CA 1
ATOM 4121 C C . ASN B 1 121 ? -9.734 -7.379 17.406 1 61.59 121 ASN B C 1
ATOM 4123 O O . ASN B 1 121 ? -9.211 -6.289 17.641 1 61.59 121 ASN B O 1
ATOM 4127 N N . SER B 1 122 ? -9.172 -8.32 16.781 1 69.31 122 SER B N 1
ATOM 4128 C CA . SER B 1 122 ? -7.746 -8.227 16.484 1 69.31 122 SER B CA 1
ATOM 4129 C C . SER B 1 122 ? -7.504 -7.441 15.195 1 69.31 122 SER B C 1
ATOM 4131 O O . SER B 1 122 ? -8.391 -7.34 14.352 1 69.31 122 SER B O 1
ATOM 4133 N N . SER B 1 123 ? -6.316 -6.836 15.031 1 65.69 123 SER B N 1
ATOM 4134 C CA . SER B 1 123 ? -5.906 -6.16 13.805 1 65.69 123 SER B CA 1
ATOM 4135 C C . SER B 1 123 ? -5.84 -7.137 12.633 1 65.69 123 SER B C 1
ATOM 4137 O O . SER B 1 123 ? -6.141 -6.773 11.492 1 65.69 123 SER B O 1
ATOM 4139 N N . GLU B 1 124 ? -5.5 -8.344 12.914 1 73.25 124 GLU B N 1
ATOM 4140 C CA . GLU B 1 124 ? -5.434 -9.375 11.883 1 73.25 124 GLU B CA 1
ATOM 4141 C C . GLU B 1 124 ? -6.812 -9.656 11.289 1 73.25 124 GLU B C 1
ATOM 4143 O O . GLU B 1 124 ? -6.953 -9.812 10.078 1 73.25 124 GLU B O 1
ATOM 4148 N N . CYS B 1 125 ? -7.762 -9.703 12.133 1 75.38 125 CYS B N 1
ATOM 4149 C CA . CYS B 1 125 ? -9.125 -9.922 11.656 1 75.38 125 CYS B CA 1
ATOM 4150 C C . CYS B 1 125 ? -9.594 -8.75 10.797 1 75.38 125 CYS B C 1
ATOM 4152 O O . CYS B 1 125 ? -10.242 -8.961 9.766 1 75.38 125 CYS B O 1
ATOM 4154 N N . GLN B 1 126 ? -9.117 -7.691 11.141 1 63.25 126 GLN B N 1
ATOM 4155 C CA . GLN B 1 126 ? -9.516 -6.488 10.414 1 63.25 126 GLN B CA 1
ATOM 4156 C C . GLN B 1 126 ? -8.836 -6.422 9.047 1 63.25 126 GLN B C 1
ATOM 4158 O O . GLN B 1 126 ? -9.398 -5.875 8.102 1 63.25 126 GLN B O 1
ATOM 4163 N N . SER B 1 127 ? -7.746 -7 8.906 1 65.31 127 SER B N 1
ATOM 4164 C CA . SER B 1 127 ? -6.961 -6.945 7.68 1 65.31 127 SER B CA 1
ATOM 4165 C C . SER B 1 127 ? -7.523 -7.883 6.617 1 65.31 127 SER B C 1
ATOM 4167 O O . SER B 1 127 ? -7.117 -7.832 5.457 1 65.31 127 SER B O 1
ATOM 4169 N N . LEU B 1 128 ? -8.5 -8.656 6.98 1 67.81 128 LEU B N 1
ATOM 4170 C CA . LEU B 1 128 ? -9.023 -9.664 6.066 1 67.81 128 LEU B CA 1
ATOM 4171 C C . LEU B 1 128 ? -9.703 -9.016 4.867 1 67.81 128 LEU B C 1
ATOM 4173 O O . LEU B 1 128 ? -9.609 -9.516 3.748 1 67.81 128 LEU B O 1
ATOM 4177 N N . ALA B 1 129 ? -10.289 -7.977 5.164 1 59.75 129 ALA B N 1
ATOM 4178 C CA . ALA B 1 129 ? -11 -7.312 4.07 1 59.75 129 ALA B CA 1
ATOM 4179 C C . ALA B 1 129 ? -10.039 -6.902 2.959 1 59.75 129 ALA B C 1
ATOM 4181 O O . ALA B 1 129 ? -10.312 -7.129 1.778 1 59.75 129 ALA B O 1
ATOM 4182 N N . PHE B 1 130 ? -8.992 -6.309 3.346 1 60.38 130 PHE B N 1
ATOM 4183 C CA . PHE B 1 130 ? -7.98 -5.867 2.391 1 60.38 130 PHE B CA 1
ATOM 4184 C C . PHE B 1 130 ? -7.266 -7.062 1.77 1 60.38 130 PHE B C 1
ATOM 4186 O O . PHE B 1 130 ? -6.961 -7.059 0.575 1 60.38 130 PHE B O 1
ATOM 4193 N N . ALA B 1 131 ? -7.098 -8.039 2.508 1 64.75 131 ALA B N 1
ATOM 4194 C CA . ALA B 1 131 ? -6.301 -9.195 2.086 1 64.75 131 ALA B CA 1
ATOM 4195 C C . ALA B 1 131 ? -7.117 -10.125 1.195 1 64.75 131 ALA B C 1
ATOM 4197 O O . ALA B 1 131 ? -6.586 -10.719 0.252 1 64.75 131 ALA B O 1
ATOM 4198 N N . THR B 1 132 ? -8.43 -10.273 1.509 1 70.5 132 THR B N 1
ATOM 4199 C CA . THR B 1 132 ? -9.188 -11.336 0.867 1 70.5 132 THR B CA 1
ATOM 4200 C C . THR B 1 132 ? -10.391 -10.766 0.121 1 70.5 132 THR B C 1
ATOM 4202 O O . THR B 1 132 ? -11.039 -11.477 -0.652 1 70.5 132 THR B O 1
ATOM 4205 N N . GLY B 1 133 ? -10.555 -9.516 0.304 1 61 133 GLY B N 1
ATOM 4206 C CA . GLY B 1 133 ? -11.758 -8.922 -0.264 1 61 133 GLY B CA 1
ATOM 4207 C C . GLY B 1 133 ? -12.992 -9.156 0.581 1 61 133 GLY B C 1
ATOM 4208 O O . GLY B 1 133 ? -14.07 -8.633 0.276 1 61 133 GLY B O 1
ATOM 4209 N N . ASN B 1 134 ? -12.859 -10.047 1.696 1 64.25 134 ASN B N 1
ATOM 4210 C CA . ASN B 1 134 ? -13.961 -10.375 2.596 1 64.25 134 ASN B CA 1
ATOM 4211 C C . ASN B 1 134 ? -13.633 -10.016 4.043 1 64.25 134 ASN B C 1
ATOM 4213 O O . ASN B 1 134 ? -12.523 -10.281 4.516 1 64.25 134 ASN B O 1
ATOM 4217 N N . THR B 1 135 ? -14.617 -9.406 4.703 1 60.81 135 THR B N 1
ATOM 4218 C CA . THR B 1 135 ? -14.43 -9.086 6.113 1 60.81 135 THR B CA 1
ATOM 4219 C C . THR B 1 135 ? -14.469 -10.359 6.961 1 60.81 135 THR B C 1
ATOM 4221 O O . THR B 1 135 ? -15.078 -11.352 6.566 1 60.81 135 THR B O 1
ATOM 4224 N N . GLY B 1 136 ? -13.75 -10.219 8.07 1 65.12 136 GLY B N 1
ATOM 4225 C CA . GLY B 1 136 ? -13.852 -11.312 9.023 1 65.12 136 GLY B CA 1
ATOM 4226 C C . GLY B 1 136 ? -15.25 -11.469 9.609 1 65.12 136 GLY B C 1
ATOM 4227 O O . GLY B 1 136 ? -15.945 -10.477 9.836 1 65.12 136 GLY B O 1
ATOM 4228 N N . ILE B 1 137 ? -15.703 -12.641 9.734 1 67.62 137 ILE B N 1
ATOM 4229 C CA . ILE B 1 137 ? -16.984 -12.953 10.344 1 67.62 137 ILE B CA 1
ATOM 4230 C C . ILE B 1 137 ? -16.781 -13.43 11.781 1 67.62 137 ILE B C 1
ATOM 4232 O O . ILE B 1 137 ? -15.961 -14.312 12.039 1 67.62 137 ILE B O 1
ATOM 4236 N N . CYS B 1 138 ? -17.344 -12.539 12.68 1 72.38 138 CYS B N 1
ATOM 4237 C CA . CYS B 1 138 ? -17.094 -12.844 14.086 1 72.38 138 CYS B CA 1
ATOM 4238 C C . CYS B 1 138 ? -18.156 -13.805 14.625 1 72.38 138 CYS B C 1
ATOM 4240 O O . CYS B 1 138 ? -19.344 -13.633 14.359 1 72.38 138 CYS B O 1
ATOM 4242 N N . GLY B 1 139 ? -17.688 -14.914 15.156 1 59.56 139 GLY B N 1
ATOM 4243 C CA . GLY B 1 139 ? -18.562 -15.867 15.82 1 59.56 139 GLY B CA 1
ATOM 4244 C C . GLY B 1 139 ? -19 -15.422 17.203 1 59.56 139 GLY B C 1
ATOM 4245 O O . GLY B 1 139 ? -18.547 -14.383 17.703 1 59.56 139 GLY B O 1
ATOM 4246 N N . GLU B 1 140 ? -20.172 -15.672 17.844 1 56.09 140 GLU B N 1
ATOM 4247 C CA . GLU B 1 140 ? -20.75 -15.234 19.109 1 56.09 140 GLU B CA 1
ATOM 4248 C C . GLU B 1 140 ? -19.891 -15.672 20.281 1 56.09 140 GLU B C 1
ATOM 4250 O O . GLU B 1 140 ? -19.641 -14.883 21.203 1 56.09 140 GLU B O 1
ATOM 4255 N N . ASN B 1 141 ? -19.609 -16.984 20.688 1 57.75 141 ASN B N 1
ATOM 4256 C CA . ASN B 1 141 ? -19.047 -17.547 21.922 1 57.75 141 ASN B CA 1
ATOM 4257 C C . ASN B 1 141 ? -17.828 -18.422 21.625 1 57.75 141 ASN B C 1
ATOM 4259 O O . ASN B 1 141 ? -17.969 -19.594 21.281 1 57.75 141 ASN B O 1
ATOM 4263 N N . PRO B 1 142 ? -16.578 -17.859 22.016 1 55.78 142 PRO B N 1
ATOM 4264 C CA . PRO B 1 142 ? -15.812 -16.609 21.984 1 55.78 142 PRO B CA 1
ATOM 4265 C C . PRO B 1 142 ? -15.766 -15.977 20.609 1 55.78 142 PRO B C 1
ATOM 4267 O O . PRO B 1 142 ? -15.859 -16.672 19.594 1 55.78 142 PRO B O 1
ATOM 4270 N N . PRO B 1 143 ? -15.695 -14.75 20.594 1 72.25 143 PRO B N 1
ATOM 4271 C CA . PRO B 1 143 ? -15.758 -14.078 19.297 1 72.25 143 PRO B CA 1
ATOM 4272 C C . PRO B 1 143 ? -14.5 -14.281 18.469 1 72.25 143 PRO B C 1
ATOM 4274 O O . PRO B 1 143 ? -13.562 -13.477 18.531 1 72.25 143 PRO B O 1
ATOM 4277 N N . THR B 1 144 ? -14.453 -15.516 17.828 1 80.56 144 THR B N 1
ATOM 4278 C CA . THR B 1 144 ? -13.336 -15.859 16.953 1 80.56 144 THR B CA 1
ATOM 4279 C C . THR B 1 144 ? -13.555 -15.289 15.555 1 80.56 144 THR B C 1
ATOM 4281 O O . THR B 1 144 ? -14.695 -15.219 15.078 1 80.56 144 THR B O 1
ATOM 4284 N N . CYS B 1 145 ? -12.438 -14.93 15.039 1 83.38 145 CYS B N 1
ATOM 4285 C CA . CYS B 1 145 ? -12.477 -14.352 13.695 1 83.38 145 CYS B CA 1
ATOM 4286 C C . CYS B 1 145 ? -12.484 -15.445 12.633 1 83.38 145 CYS B C 1
ATOM 4288 O O . CYS B 1 145 ? -11.594 -16.297 12.609 1 83.38 145 CYS B O 1
ATOM 4290 N N . ASN B 1 146 ? -13.555 -15.422 11.797 1 85.12 146 ASN B N 1
ATOM 4291 C CA . ASN B 1 146 ? -13.617 -16.328 10.656 1 85.12 146 ASN B CA 1
ATOM 4292 C C . ASN B 1 146 ? -13.297 -15.609 9.352 1 85.12 146 ASN B C 1
ATOM 4294 O O . ASN B 1 146 ? -13.609 -14.422 9.195 1 85.12 146 ASN B O 1
ATOM 4298 N N . TYR B 1 147 ? -12.617 -16.344 8.492 1 87.88 147 TYR B N 1
ATOM 4299 C CA . TYR B 1 147 ? -12.273 -15.766 7.199 1 87.88 147 TYR B CA 1
ATOM 4300 C C . TYR B 1 147 ? -13.023 -16.453 6.07 1 87.88 147 TYR B C 1
ATOM 4302 O O . TYR B 1 147 ? -13.531 -17.562 6.246 1 87.88 147 TYR B O 1
ATOM 4310 N N . VAL B 1 148 ? -13.148 -15.742 4.926 1 83 148 VAL B N 1
ATOM 4311 C CA . VAL B 1 148 ? -13.617 -16.281 3.654 1 83 148 VAL B CA 1
ATOM 4312 C C . VAL B 1 148 ? -12.727 -15.789 2.52 1 83 148 VAL B C 1
ATOM 4314 O O . VAL B 1 148 ? -12.406 -14.602 2.445 1 83 148 VAL B O 1
ATOM 4317 N N . VAL B 1 149 ? -12.203 -16.703 1.77 1 87.88 149 VAL B N 1
ATOM 4318 C CA . VAL B 1 149 ? -11.453 -16.375 0.559 1 87.88 149 VAL B CA 1
ATOM 4319 C C . VAL B 1 149 ? -12.086 -17.094 -0.64 1 87.88 149 VAL B C 1
ATOM 4321 O O . VAL B 1 149 ? -12.406 -18.281 -0.569 1 87.88 149 VAL B O 1
ATOM 4324 N N . SER B 1 150 ? -12.32 -16.359 -1.685 1 80.31 150 SER B N 1
ATOM 4325 C CA . SER B 1 150 ? -12.766 -16.891 -2.967 1 80.31 150 SER B CA 1
ATOM 4326 C C . SER B 1 150 ? -11.773 -16.562 -4.074 1 80.31 150 SER B C 1
ATOM 4328 O O . SER B 1 150 ? -11.234 -15.453 -4.125 1 80.31 150 SER B O 1
ATOM 4330 N N . TYR B 1 151 ? -11.5 -17.469 -4.906 1 76.44 151 TYR B N 1
ATOM 4331 C CA . TYR B 1 151 ? -10.438 -17.297 -5.895 1 76.44 151 TYR B CA 1
ATOM 4332 C C . TYR B 1 151 ? -11.023 -17.031 -7.281 1 76.44 151 TYR B C 1
ATOM 4334 O O . TYR B 1 151 ? -10.281 -16.875 -8.25 1 76.44 151 TYR B O 1
ATOM 4342 N N . GLY B 1 152 ? -12.281 -16.953 -7.43 1 68.25 152 GLY B N 1
ATOM 4343 C CA . GLY B 1 152 ? -12.906 -16.547 -8.68 1 68.25 152 GLY B CA 1
ATOM 4344 C C . GLY B 1 152 ? -13.156 -17.703 -9.625 1 68.25 152 GLY B C 1
ATOM 4345 O O . GLY B 1 152 ? -13.953 -17.594 -10.555 1 68.25 152 GLY B O 1
ATOM 4346 N N . ASP B 1 153 ? -12.508 -18.844 -9.398 1 72.19 153 ASP B N 1
ATOM 4347 C CA . ASP B 1 153 ? -12.695 -20.031 -10.227 1 72.19 153 A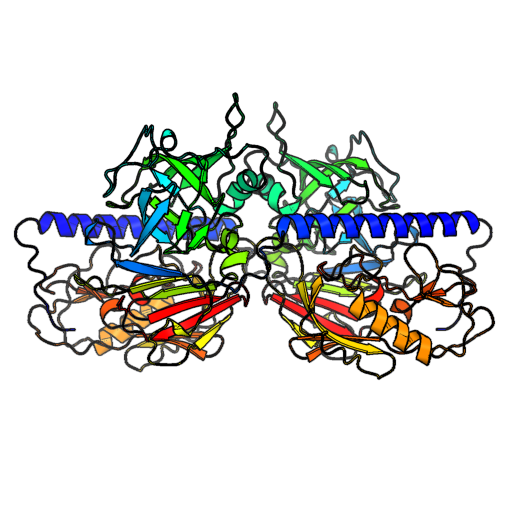SP B CA 1
ATOM 4348 C C . ASP B 1 153 ? -13.695 -20.984 -9.586 1 72.19 153 ASP B C 1
ATOM 4350 O O . ASP B 1 153 ? -13.773 -22.156 -9.969 1 72.19 153 ASP B O 1
ATOM 4354 N N . GLY B 1 154 ? -14.43 -20.5 -8.641 1 70.44 154 GLY B N 1
ATOM 4355 C CA . GLY B 1 154 ? -15.367 -21.344 -7.918 1 70.44 154 GLY B CA 1
ATOM 4356 C C . GLY B 1 154 ? -14.781 -21.953 -6.66 1 70.44 154 GLY B C 1
ATOM 4357 O O . GLY B 1 154 ? -15.516 -22.422 -5.785 1 70.44 154 GLY B O 1
ATOM 4358 N N . SER B 1 155 ? -13.523 -21.922 -6.602 1 81.38 155 SER B N 1
ATOM 4359 C CA . SER B 1 155 ? -12.875 -22.438 -5.398 1 81.38 155 SER B CA 1
ATOM 4360 C C . SER B 1 155 ? -12.945 -21.438 -4.258 1 81.38 155 SER B C 1
ATOM 4362 O O . SER B 1 155 ? -13.016 -20.219 -4.492 1 81.38 155 SER B O 1
ATOM 4364 N N . TYR B 1 156 ? -13.008 -21.938 -3.078 1 86.31 156 TYR B N 1
ATOM 4365 C CA . TYR B 1 156 ? -13.055 -21.094 -1.897 1 86.31 156 TYR B CA 1
ATOM 4366 C C . TYR B 1 156 ? -12.562 -21.844 -0.665 1 86.31 156 TYR B C 1
ATOM 4368 O O . TYR B 1 156 ? -12.438 -23.062 -0.686 1 86.31 156 TYR B O 1
ATOM 4376 N N . THR B 1 157 ? -12.203 -21.125 0.286 1 92.06 157 THR B N 1
ATOM 4377 C CA . THR B 1 157 ? -11.898 -21.625 1.619 1 92.06 157 THR B CA 1
ATOM 4378 C C . THR B 1 157 ? -12.492 -20.719 2.691 1 92.06 157 THR B C 1
ATOM 4380 O O . THR B 1 157 ? -12.516 -19.5 2.535 1 92.06 157 THR B O 1
ATOM 4383 N N . ARG B 1 158 ? -13.062 -21.312 3.67 1 91.38 158 ARG B N 1
ATOM 4384 C CA . ARG B 1 158 ? -13.539 -20.562 4.832 1 91.38 158 ARG B CA 1
ATOM 4385 C C . ARG B 1 158 ? -13.32 -21.344 6.117 1 91.38 158 ARG B C 1
ATOM 4387 O O . ARG B 1 158 ? -13.32 -22.578 6.098 1 91.38 158 ARG B O 1
ATOM 4394 N N . GLY B 1 159 ? -13.102 -20.625 7.152 1 92.88 159 GLY B N 1
ATOM 4395 C CA . GLY B 1 159 ? -12.828 -21.219 8.453 1 92.88 159 GLY B CA 1
ATOM 4396 C C . GLY B 1 159 ? -12.359 -20.219 9.477 1 92.88 159 GLY B C 1
ATOM 4397 O O . GLY B 1 159 ? -12.789 -19.062 9.469 1 92.88 159 GLY B O 1
ATOM 4398 N N . ASP B 1 160 ? -11.492 -20.75 10.352 1 91.81 160 ASP B N 1
ATOM 4399 C CA . ASP B 1 160 ? -11 -19.906 11.43 1 91.81 160 ASP B CA 1
ATOM 4400 C C . ASP B 1 160 ? -9.719 -19.188 11.008 1 91.81 160 ASP B C 1
ATOM 4402 O O . ASP B 1 160 ? -8.836 -19.781 10.391 1 91.81 160 ASP B O 1
ATOM 4406 N N . LEU B 1 161 ? -9.766 -17.859 11.273 1 92.25 161 LEU B N 1
ATOM 4407 C CA . LEU B 1 161 ? -8.453 -17.234 11.32 1 92.25 161 LEU B CA 1
ATOM 4408 C C . LEU B 1 161 ? -7.711 -17.609 12.594 1 92.25 161 LEU B C 1
ATOM 4410 O O . LEU B 1 161 ? -8.273 -17.531 13.688 1 92.25 161 LEU B O 1
ATOM 4414 N N . ALA B 1 162 ? -6.477 -18.078 12.445 1 94.62 162 ALA B N 1
ATOM 4415 C CA . ALA B 1 162 ? -5.734 -18.578 13.602 1 94.62 162 ALA B CA 1
ATOM 4416 C C . ALA B 1 162 ? -4.254 -18.234 13.492 1 94.62 162 ALA B C 1
ATOM 4418 O O . ALA B 1 162 ? -3.811 -17.688 12.477 1 94.62 162 ALA B O 1
ATOM 4419 N N . HIS B 1 163 ? -3.527 -18.391 14.586 1 93.06 163 HIS B N 1
ATOM 4420 C CA . HIS B 1 163 ? -2.072 -18.328 14.508 1 93.06 163 HIS B CA 1
ATOM 4421 C C . HIS B 1 163 ? -1.435 -19.609 15.031 1 93.06 163 HIS B C 1
ATOM 4423 O O . HIS B 1 163 ? -2.037 -20.312 15.836 1 93.06 163 HIS B O 1
ATOM 4429 N N . ASP B 1 164 ? -0.419 -19.953 14.484 1 96.56 164 ASP B N 1
ATOM 4430 C CA . ASP B 1 164 ? 0.407 -21.109 14.828 1 96.56 164 ASP B CA 1
ATOM 4431 C C . ASP B 1 164 ? 1.869 -20.859 14.461 1 96.56 164 ASP B C 1
ATOM 4433 O O . ASP B 1 164 ? 2.207 -19.828 13.883 1 96.56 164 ASP B O 1
ATOM 4437 N N . ARG B 1 165 ? 2.705 -21.781 14.977 1 94.81 165 ARG B N 1
ATOM 4438 C CA . ARG B 1 165 ? 4.09 -21.734 14.516 1 94.81 165 ARG B CA 1
ATOM 4439 C C . ARG B 1 165 ? 4.219 -22.297 13.102 1 94.81 165 ARG B C 1
ATOM 4441 O O . ARG B 1 165 ? 3.609 -23.312 12.773 1 94.81 165 ARG B O 1
ATOM 4448 N N . ILE B 1 166 ? 4.949 -21.547 12.258 1 96.88 166 ILE B N 1
ATOM 4449 C CA . ILE B 1 166 ? 5.27 -22.062 10.93 1 96.88 166 ILE B CA 1
ATOM 4450 C C . ILE B 1 166 ? 6.785 -22.156 10.766 1 96.88 166 ILE B C 1
ATOM 4452 O O . ILE B 1 166 ? 7.52 -21.281 11.227 1 96.88 166 ILE B O 1
ATOM 4456 N N . ASN B 1 167 ? 7.246 -23.25 10.312 1 96 167 ASN B N 1
ATOM 4457 C CA . ASN B 1 167 ? 8.648 -23.391 9.938 1 96 167 ASN B CA 1
ATOM 4458 C C . ASN B 1 167 ? 8.852 -23.234 8.43 1 96 167 ASN B C 1
ATOM 4460 O O . ASN B 1 167 ? 8.305 -24.016 7.645 1 96 167 ASN B O 1
ATOM 4464 N N . LEU B 1 168 ? 9.578 -22.281 8.07 1 95.94 168 LEU B N 1
ATOM 4465 C CA . LEU B 1 168 ? 10 -22.031 6.691 1 95.94 168 LEU B CA 1
ATOM 4466 C C . LEU B 1 168 ? 11.438 -22.5 6.473 1 95.94 168 LEU B C 1
ATOM 4468 O O . LEU B 1 168 ? 12.383 -21.766 6.73 1 95.94 168 LEU B O 1
ATOM 4472 N N . GLY B 1 169 ? 11.469 -23.688 5.844 1 92.25 169 GLY B N 1
ATOM 4473 C CA . GLY B 1 169 ? 12.766 -24.344 5.961 1 92.25 169 GLY B CA 1
ATOM 4474 C C . GLY B 1 169 ? 13.18 -24.594 7.398 1 92.25 169 GLY B C 1
ATOM 4475 O O . GLY B 1 169 ? 12.445 -25.203 8.164 1 92.25 169 GLY B O 1
ATOM 4476 N N . LYS B 1 170 ? 14.312 -24.016 7.723 1 90.06 170 LYS B N 1
ATOM 4477 C CA . LYS B 1 170 ? 14.82 -24.188 9.078 1 90.06 170 LYS B CA 1
ATOM 4478 C C . LYS B 1 170 ? 14.492 -22.984 9.953 1 90.06 170 LYS B C 1
ATOM 4480 O O . LYS B 1 170 ? 14.852 -22.953 11.133 1 90.06 170 LYS B O 1
ATOM 4485 N N . THR B 1 171 ? 13.773 -22.109 9.438 1 92.19 171 THR B N 1
ATOM 4486 C CA . THR B 1 171 ? 13.5 -20.859 10.164 1 92.19 171 THR B CA 1
ATOM 4487 C C . THR B 1 171 ? 12.102 -20.891 10.766 1 92.19 171 THR B C 1
ATOM 4489 O O . THR B 1 171 ? 11.109 -20.875 10.039 1 92.19 171 THR B O 1
ATOM 4492 N N . PRO B 1 172 ? 12.039 -20.875 12.086 1 93.06 172 PRO B N 1
ATOM 4493 C CA . PRO B 1 172 ? 10.719 -20.828 12.719 1 93.06 172 PRO B CA 1
ATOM 4494 C C . PRO B 1 172 ? 10.133 -19.422 12.766 1 93.06 172 PRO B C 1
ATOM 4496 O O . PRO B 1 172 ? 10.867 -18.453 12.969 1 93.06 172 PRO B O 1
ATOM 4499 N N . VAL B 1 173 ? 8.891 -19.297 12.523 1 92.38 173 VAL B N 1
ATOM 4500 C CA . VAL B 1 173 ? 8.117 -18.078 12.695 1 92.38 173 VAL B CA 1
ATOM 4501 C C . VAL B 1 173 ? 6.98 -18.328 13.688 1 92.38 173 VAL B C 1
ATOM 4503 O O . VAL B 1 173 ? 6.102 -19.156 13.445 1 92.38 173 VAL B O 1
ATOM 4506 N N . GLU B 1 174 ? 6.996 -17.625 14.797 1 90.81 174 GLU B N 1
ATOM 4507 C CA . GLU B 1 174 ? 5.98 -17.797 15.828 1 90.81 174 GLU B CA 1
ATOM 4508 C C . GLU B 1 174 ? 4.742 -16.953 15.531 1 90.81 174 GLU B C 1
ATOM 4510 O O . GLU B 1 174 ? 4.828 -15.922 14.859 1 90.81 174 GLU B O 1
ATOM 4515 N N . ASN B 1 175 ? 3.613 -17.453 15.984 1 90.88 175 ASN B N 1
ATOM 4516 C CA . ASN B 1 175 ? 2.344 -16.75 15.93 1 90.88 175 ASN B CA 1
ATOM 4517 C C . ASN B 1 175 ? 1.997 -16.328 14.5 1 90.88 175 ASN B C 1
ATOM 4519 O O . ASN B 1 175 ? 1.545 -15.203 14.266 1 90.88 175 ASN B O 1
ATOM 4523 N N . PHE B 1 176 ? 2.316 -17.156 13.578 1 94.81 176 PHE B N 1
ATOM 4524 C CA . PHE B 1 176 ? 2.008 -16.891 12.172 1 94.81 176 PHE B CA 1
ATOM 4525 C C . PHE B 1 176 ? 0.507 -16.984 11.922 1 94.81 176 PHE B C 1
ATOM 4527 O O . PHE B 1 176 ? -0.111 -18.016 12.211 1 94.81 176 PHE B O 1
ATOM 4534 N N . ILE B 1 177 ? -0.063 -15.914 11.367 1 92.62 177 ILE B N 1
ATOM 4535 C CA . ILE B 1 177 ? -1.493 -15.867 11.078 1 92.62 177 ILE B CA 1
ATOM 4536 C C . ILE B 1 177 ? -1.793 -16.641 9.805 1 92.62 177 ILE B C 1
ATOM 4538 O O . ILE B 1 177 ? -1.139 -16.438 8.773 1 92.62 177 ILE B O 1
ATOM 4542 N N . PHE B 1 178 ? -2.75 -17.562 9.859 1 96.25 178 PHE B N 1
ATOM 4543 C CA . PHE B 1 178 ? -3.184 -18.312 8.688 1 96.25 178 PHE B CA 1
ATOM 4544 C C . PHE B 1 178 ? -4.656 -18.703 8.805 1 96.25 178 PHE B C 1
ATOM 4546 O O . PHE B 1 178 ? -5.266 -18.516 9.859 1 96.25 178 PHE B O 1
ATOM 4553 N N . GLY B 1 179 ? -5.215 -19.094 7.691 1 96.75 179 GLY B N 1
ATOM 4554 C CA . GLY B 1 179 ? -6.578 -19.594 7.695 1 96.75 179 GLY B CA 1
ATOM 4555 C C . GLY B 1 179 ? -6.652 -21.094 7.938 1 96.75 179 GLY B C 1
ATOM 4556 O O . GLY B 1 179 ? -6.051 -21.875 7.199 1 96.75 179 GLY B O 1
ATOM 4557 N N . CYS B 1 180 ? -7.332 -21.438 8.961 1 97 180 CYS B N 1
ATOM 4558 C CA . CYS B 1 180 ? -7.707 -22.828 9.203 1 97 180 CYS B CA 1
ATOM 4559 C C . CYS B 1 180 ? -9.031 -23.172 8.523 1 97 180 CYS B C 1
ATOM 4561 O O . CYS B 1 180 ? -10.102 -23 9.109 1 97 180 CYS B O 1
ATOM 4563 N N . GLY B 1 181 ? -8.875 -23.781 7.297 1 96.5 181 GLY B N 1
ATOM 4564 C CA . GLY B 1 181 ? -10.039 -23.984 6.438 1 96.5 181 GLY B CA 1
ATOM 4565 C C . GLY B 1 181 ? -10.875 -25.188 6.836 1 96.5 181 GLY B C 1
ATOM 4566 O O . GLY B 1 181 ? -10.383 -26.312 6.844 1 96.5 181 GLY B O 1
ATOM 4567 N N . ARG B 1 182 ? -12.156 -24.938 7.105 1 94 182 ARG B N 1
ATOM 4568 C CA . ARG B 1 182 ? -13.062 -25.984 7.547 1 94 182 ARG B CA 1
ATOM 4569 C C . ARG B 1 182 ? -14.07 -26.344 6.453 1 94 182 ARG B C 1
ATOM 4571 O O . ARG B 1 182 ? -14.664 -27.422 6.477 1 94 182 ARG B O 1
ATOM 4578 N N . ASN B 1 183 ? -14.328 -25.422 5.621 1 89.62 183 ASN B N 1
ATOM 4579 C CA . ASN B 1 183 ? -15.141 -25.578 4.422 1 89.62 183 ASN B CA 1
ATOM 4580 C C . ASN B 1 183 ? -14.391 -25.141 3.17 1 89.62 183 ASN B C 1
ATOM 4582 O O . ASN B 1 183 ? -14.25 -23.938 2.916 1 89.62 183 ASN B O 1
ATOM 4586 N N . ASN B 1 184 ? -13.93 -26.125 2.422 1 93.06 184 ASN B N 1
ATOM 4587 C CA . ASN B 1 184 ? -13.047 -25.859 1.29 1 93.06 184 ASN B CA 1
ATOM 4588 C C . ASN B 1 184 ? -13.547 -26.547 0.022 1 93.06 184 ASN B C 1
ATOM 4590 O O . ASN B 1 184 ? -14.023 -27.688 0.074 1 93.06 184 ASN B O 1
ATOM 4594 N N . LYS B 1 185 ? -13.531 -25.766 -0.982 1 86.25 185 LYS B N 1
ATOM 4595 C CA . LYS B 1 185 ? -13.898 -26.312 -2.287 1 86.25 185 LYS B CA 1
ATOM 4596 C C . LYS B 1 185 ? -12.953 -25.812 -3.377 1 86.25 185 LYS B C 1
ATOM 4598 O O . LYS B 1 185 ? -12.547 -24.641 -3.367 1 86.25 185 LYS B O 1
ATOM 4603 N N . GLY B 1 186 ? -12.578 -26.719 -4.246 1 85 186 GLY B N 1
ATOM 4604 C CA . GLY B 1 186 ? -11.789 -26.312 -5.395 1 85 186 GLY B CA 1
ATOM 4605 C C . GLY B 1 186 ? -10.82 -27.375 -5.871 1 85 186 GLY B C 1
ATOM 4606 O O . GLY B 1 186 ? -10.695 -28.438 -5.242 1 85 186 GLY B O 1
ATOM 4607 N N . LEU B 1 187 ? -10.25 -27.125 -7.023 1 77.62 187 LEU B N 1
ATOM 4608 C CA . LEU B 1 187 ? -9.273 -28.047 -7.605 1 77.62 187 LEU B CA 1
ATOM 4609 C C . LEU B 1 187 ? -7.848 -27.609 -7.266 1 77.62 187 LEU B C 1
ATOM 4611 O O . LEU B 1 187 ? -7.109 -27.156 -8.141 1 77.62 187 LEU B O 1
ATOM 4615 N N . PHE B 1 188 ? -7.5 -27.812 -5.996 1 89.19 188 PHE B N 1
ATOM 4616 C CA . PHE B 1 188 ? -6.164 -27.469 -5.527 1 89.19 188 PHE B CA 1
ATOM 4617 C C . PHE B 1 188 ? -5.223 -28.656 -5.645 1 89.19 188 PHE B C 1
ATOM 4619 O O . PHE B 1 188 ? -4.117 -28.641 -5.098 1 89.19 188 PHE B O 1
ATOM 4626 N N . GLY B 1 189 ? -5.805 -29.672 -6.387 1 89.81 189 GLY B N 1
ATOM 4627 C CA . GLY B 1 189 ? -5.047 -30.906 -6.441 1 89.81 189 GLY B CA 1
ATOM 4628 C C . GLY B 1 189 ? -4.859 -31.547 -5.078 1 89.81 189 GLY B C 1
ATOM 4629 O O . GLY B 1 189 ? -5.797 -31.609 -4.281 1 89.81 189 GLY B O 1
ATOM 4630 N N . GLY B 1 190 ? -3.654 -32.125 -4.887 1 93.19 190 GLY B N 1
ATOM 4631 C CA . GLY B 1 190 ? -3.342 -32.75 -3.611 1 93.19 190 GLY B CA 1
ATOM 4632 C C . GLY B 1 190 ? -2.703 -31.812 -2.617 1 93.19 190 GLY B C 1
ATOM 4633 O O . GLY B 1 190 ? -2.16 -32.25 -1.599 1 93.19 190 GLY B O 1
ATOM 4634 N N . ALA B 1 191 ? -2.729 -30.484 -2.92 1 96.25 191 ALA B N 1
ATOM 4635 C CA . ALA B 1 191 ? -2.146 -29.5 -2.002 1 96.25 191 ALA B CA 1
ATOM 4636 C C . ALA B 1 191 ? -3.023 -29.328 -0.767 1 96.25 191 ALA B C 1
ATOM 4638 O O . ALA B 1 191 ? -4.246 -29.469 -0.84 1 96.25 191 ALA B O 1
ATOM 4639 N N . SER B 1 192 ? -2.408 -28.969 0.334 1 97.88 192 SER B N 1
ATOM 4640 C CA . SER B 1 192 ? -3.1 -28.781 1.604 1 97.88 192 SER B CA 1
ATOM 4641 C C . SER B 1 192 ? -3.748 -27.391 1.673 1 97.88 192 SER B C 1
ATOM 4643 O O . SER B 1 192 ? -4.605 -27.156 2.523 1 97.88 192 SER B O 1
ATOM 4645 N N . GLY B 1 193 ? -3.334 -26.547 0.844 1 97.62 193 GLY B N 1
ATOM 4646 C CA . GLY B 1 193 ? -3.777 -25.156 0.844 1 97.62 193 GLY B CA 1
ATOM 4647 C C . GLY B 1 193 ? -2.91 -24.266 -0.012 1 97.62 193 GLY B C 1
ATOM 4648 O O . GLY B 1 193 ? -2.438 -24.672 -1.075 1 97.62 193 GLY B O 1
ATOM 4649 N N . LEU B 1 194 ? -2.832 -23.047 0.436 1 96.69 194 LEU B N 1
ATOM 4650 C CA . LEU B 1 194 ? -2.172 -22 -0.354 1 96.69 194 LEU B CA 1
ATOM 4651 C C . LEU B 1 194 ? -1.268 -21.141 0.523 1 96.69 194 LEU B C 1
ATOM 4653 O O . LEU B 1 194 ? -1.587 -20.891 1.686 1 96.69 194 LEU B O 1
ATOM 4657 N N . LEU B 1 195 ? -0.079 -20.859 0 1 97.81 195 LEU B N 1
ATOM 4658 C CA . LEU B 1 195 ? 0.848 -19.906 0.596 1 97.81 195 LEU B CA 1
ATOM 4659 C C . LEU B 1 195 ? 0.694 -18.531 -0.043 1 97.81 195 LEU B C 1
ATOM 4661 O O . LEU B 1 195 ? 1.114 -18.328 -1.184 1 97.81 195 LEU B O 1
ATOM 4665 N N . GLY B 1 196 ? 0.145 -17.609 0.701 1 96.56 196 GLY B N 1
ATOM 4666 C CA . GLY B 1 196 ? -0.116 -16.281 0.171 1 96.56 196 GLY B CA 1
ATOM 4667 C C . GLY B 1 196 ? 1.1 -15.375 0.211 1 96.56 196 GLY B C 1
ATOM 4668 O O . GLY B 1 196 ? 1.573 -15.008 1.289 1 96.56 196 GLY B O 1
ATOM 4669 N N . LEU B 1 197 ? 1.505 -14.953 -0.985 1 96.62 197 LEU B N 1
ATOM 4670 C CA . LEU B 1 197 ? 2.715 -14.148 -1.1 1 96.62 197 LEU B CA 1
ATOM 4671 C C . LEU B 1 197 ? 2.383 -12.719 -1.533 1 96.62 197 LEU B C 1
ATOM 4673 O O . LEU B 1 197 ? 3.248 -12 -2.037 1 96.62 197 LEU B O 1
ATOM 4677 N N . GLY B 1 198 ? 1.138 -12.367 -1.376 1 93.06 198 GLY B N 1
ATOM 4678 C CA . GLY B 1 198 ? 0.768 -10.992 -1.668 1 93.06 198 GLY B CA 1
ATOM 4679 C C . GLY B 1 198 ? 1.43 -9.984 -0.744 1 93.06 198 GLY B C 1
ATOM 4680 O O . GLY B 1 198 ? 2.551 -10.203 -0.283 1 93.06 198 GLY B O 1
ATOM 4681 N N . ARG B 1 199 ? 0.755 -8.789 -0.573 1 85.75 199 ARG B N 1
ATOM 4682 C CA . ARG B 1 199 ? 1.454 -7.715 0.122 1 85.75 199 ARG B CA 1
ATOM 4683 C C . ARG B 1 199 ? 0.622 -7.18 1.283 1 85.75 199 ARG B C 1
ATOM 4685 O O . ARG B 1 199 ? 1.004 -6.203 1.931 1 85.75 199 ARG B O 1
ATOM 4692 N N . SER B 1 200 ? -0.483 -7.844 1.564 1 81.31 200 SER B N 1
ATOM 4693 C CA . SER B 1 200 ? -1.265 -7.391 2.711 1 81.31 200 SER B CA 1
ATOM 4694 C C . SER B 1 200 ? -0.538 -7.672 4.02 1 81.31 200 SER B C 1
ATOM 4696 O O . SER B 1 200 ? 0.471 -8.383 4.039 1 81.31 200 SER B O 1
ATOM 4698 N N . SER B 1 201 ? -1.104 -7.195 5.078 1 76.81 201 SER B N 1
ATOM 4699 C CA . SER B 1 201 ? -0.457 -7.332 6.379 1 76.81 201 SER B CA 1
ATOM 4700 C C . SER B 1 201 ? -0.458 -8.781 6.848 1 76.81 201 SER B C 1
ATOM 4702 O O . SER B 1 201 ? 0.379 -9.18 7.664 1 76.81 201 SER B O 1
ATOM 4704 N N . ILE B 1 202 ? -1.359 -9.594 6.273 1 86.25 202 ILE B N 1
ATOM 4705 C CA . ILE B 1 202 ? -1.438 -10.961 6.777 1 86.25 202 ILE B CA 1
ATOM 4706 C C . ILE B 1 202 ? -0.795 -11.914 5.77 1 86.25 202 ILE B C 1
ATOM 4708 O O . ILE B 1 202 ? -0.874 -13.141 5.926 1 86.25 202 ILE B O 1
ATOM 4712 N N . SER B 1 203 ? -0.16 -11.336 4.754 1 91.81 203 SER B N 1
ATOM 4713 C CA . SER B 1 203 ? 0.593 -12.172 3.826 1 91.81 203 SER B CA 1
ATOM 4714 C C . SER B 1 203 ? 1.857 -12.727 4.48 1 91.81 203 SER B C 1
ATOM 4716 O O . SER B 1 203 ? 2.33 -12.188 5.484 1 91.81 203 SER B O 1
ATOM 4718 N N . LEU B 1 204 ? 2.35 -13.781 3.895 1 94.94 204 LEU B N 1
ATOM 4719 C CA . LEU B 1 204 ? 3.6 -14.336 4.395 1 94.94 204 LEU B CA 1
ATOM 4720 C C . LEU B 1 204 ? 4.707 -13.289 4.387 1 94.94 204 LEU B C 1
ATOM 4722 O O . LEU B 1 204 ? 5.477 -13.188 5.344 1 94.94 204 LEU B O 1
ATOM 4726 N N . VAL B 1 205 ? 4.77 -12.523 3.357 1 92.19 205 VAL B N 1
ATOM 4727 C CA . VAL B 1 205 ? 5.844 -11.562 3.137 1 92.19 205 VAL B CA 1
ATOM 4728 C C . VAL B 1 205 ? 5.812 -10.492 4.23 1 92.19 205 VAL B C 1
ATOM 4730 O O . VAL B 1 205 ? 6.844 -10.172 4.824 1 92.19 205 VAL B O 1
ATOM 4733 N N . SER B 1 206 ? 4.648 -10.023 4.5 1 85.38 206 SER B N 1
ATOM 4734 C CA . SER B 1 206 ? 4.508 -8.969 5.496 1 85.38 206 SER B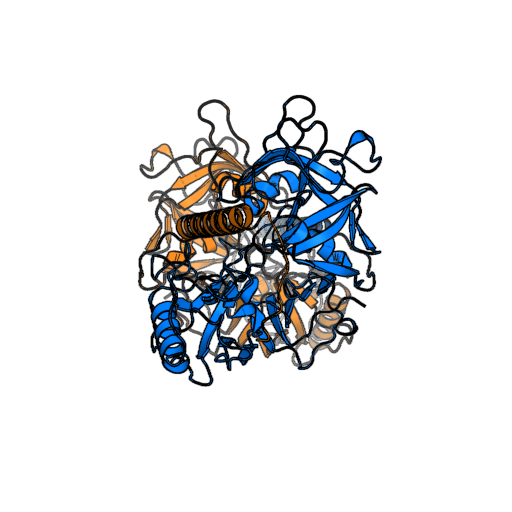 CA 1
ATOM 4735 C C . SER B 1 206 ? 4.73 -9.508 6.906 1 85.38 206 SER B C 1
ATOM 4737 O O . SER B 1 206 ? 5.355 -8.844 7.738 1 85.38 206 SER B O 1
ATOM 4739 N N . GLN B 1 207 ? 4.246 -10.68 7.172 1 86.19 207 GLN B N 1
ATOM 4740 C CA . GLN B 1 207 ? 4.355 -11.25 8.516 1 86.19 207 GLN B CA 1
ATOM 4741 C C . GLN B 1 207 ? 5.801 -11.602 8.844 1 86.19 207 GLN B C 1
ATOM 4743 O O . GLN B 1 207 ? 6.184 -11.648 10.016 1 86.19 207 GLN B O 1
ATOM 4748 N N . THR B 1 208 ? 6.594 -11.828 7.84 1 90.88 208 THR B N 1
ATOM 4749 C CA . THR B 1 208 ? 7.973 -12.234 8.078 1 90.88 208 THR B CA 1
ATOM 4750 C C . THR B 1 208 ? 8.938 -11.109 7.727 1 90.88 208 THR B C 1
ATOM 4752 O O . THR B 1 208 ? 10.125 -11.352 7.504 1 90.88 208 THR B O 1
ATOM 4755 N N . TRP B 1 209 ? 8.445 -9.977 7.594 1 82.94 209 TRP B N 1
ATOM 4756 C CA . TRP B 1 209 ? 9.242 -8.82 7.184 1 82.94 209 TRP B CA 1
ATOM 4757 C C . TRP B 1 209 ? 10.445 -8.633 8.102 1 82.94 209 TRP B C 1
ATOM 4759 O O . TRP B 1 209 ? 11.539 -8.32 7.641 1 82.94 209 TRP B O 1
ATOM 4769 N N . ALA B 1 210 ? 10.305 -8.789 9.422 1 77.38 210 ALA B N 1
ATOM 4770 C CA . ALA B 1 210 ? 11.367 -8.586 10.406 1 77.38 210 ALA B CA 1
ATOM 4771 C C . ALA B 1 210 ? 12.477 -9.617 10.234 1 77.38 210 ALA B C 1
ATOM 4773 O O . ALA B 1 210 ? 13.641 -9.344 10.547 1 77.38 210 ALA B O 1
ATOM 4774 N N . ILE B 1 211 ? 12.125 -10.789 9.703 1 84.81 211 ILE B N 1
ATOM 4775 C CA . ILE B 1 211 ? 13.07 -11.891 9.578 1 84.81 211 ILE B CA 1
ATOM 4776 C C . ILE B 1 211 ? 13.742 -11.844 8.211 1 84.81 211 ILE B C 1
ATOM 4778 O O . ILE B 1 211 ? 14.961 -12 8.102 1 84.81 211 ILE B O 1
ATOM 4782 N N . PHE B 1 212 ? 12.922 -11.578 7.211 1 90.31 212 PHE B N 1
ATOM 4783 C CA . PHE B 1 212 ? 13.43 -11.75 5.855 1 90.31 212 PHE B CA 1
ATOM 4784 C C . PHE B 1 212 ? 13.516 -10.406 5.137 1 90.31 212 PHE B C 1
ATOM 4786 O O . PHE B 1 212 ? 13.977 -10.336 3.994 1 90.31 212 PHE B O 1
ATOM 4793 N N . GLY B 1 213 ? 13.055 -9.352 5.707 1 80.94 213 GLY B N 1
ATOM 4794 C CA . GLY B 1 213 ? 13.25 -8 5.207 1 80.94 213 GLY B CA 1
ATOM 4795 C C . GLY B 1 213 ? 12.352 -7.66 4.031 1 80.94 213 GLY B C 1
ATOM 4796 O O . GLY B 1 213 ? 12.648 -6.754 3.256 1 80.94 213 GLY B O 1
ATOM 4797 N N . GLY B 1 214 ? 11.312 -8.438 3.811 1 87.25 214 GLY B N 1
ATOM 4798 C CA . GLY B 1 214 ? 10.398 -8.164 2.717 1 87.25 214 GLY B CA 1
ATOM 4799 C C . GLY B 1 214 ? 10.906 -8.648 1.373 1 87.25 214 GLY B C 1
ATOM 4800 O O . GLY B 1 214 ? 10.445 -8.188 0.326 1 87.25 214 GLY B O 1
ATOM 4801 N N . PHE B 1 215 ? 11.883 -9.547 1.437 1 89.19 215 PHE B N 1
ATOM 4802 C CA . PHE B 1 215 ? 12.492 -10.102 0.235 1 89.19 215 PHE B CA 1
ATOM 4803 C C . PHE B 1 215 ? 12.109 -11.562 0.057 1 89.19 215 PHE B C 1
ATOM 4805 O O . PHE B 1 215 ? 12.172 -12.352 1.008 1 89.19 215 PHE B O 1
ATOM 4812 N N . PHE B 1 216 ? 11.672 -11.844 -1.165 1 96 216 PHE B N 1
ATOM 4813 C CA . PHE B 1 216 ? 11.57 -13.25 -1.525 1 96 216 PHE B CA 1
ATOM 4814 C C . PHE B 1 216 ? 11.773 -13.438 -3.025 1 96 216 PHE B C 1
ATOM 4816 O O . PHE B 1 216 ? 11.719 -12.477 -3.791 1 96 216 PHE B O 1
ATOM 4823 N N . SER B 1 217 ? 12.109 -14.617 -3.336 1 96.69 217 SER B N 1
ATOM 4824 C CA . SER B 1 217 ? 12.305 -14.992 -4.73 1 96.69 217 SER B CA 1
ATOM 4825 C C . SER B 1 217 ? 11.977 -16.469 -4.961 1 96.69 217 SER B C 1
ATOM 4827 O O . SER B 1 217 ? 11.883 -17.234 -4.008 1 96.69 217 SER B O 1
ATOM 4829 N N . TYR B 1 218 ? 11.672 -16.766 -6.18 1 97.62 218 TYR B N 1
ATOM 4830 C CA . TYR B 1 218 ? 11.523 -18.172 -6.512 1 97.62 218 TYR B CA 1
ATOM 4831 C C . TYR B 1 218 ? 12.102 -18.469 -7.891 1 97.62 218 TYR B C 1
ATOM 4833 O O . TYR B 1 218 ? 12.242 -17.578 -8.719 1 97.62 218 TYR B O 1
ATOM 4841 N N . CYS B 1 219 ? 12.562 -19.641 -8.039 1 97.19 219 CYS B N 1
ATOM 4842 C CA . CYS B 1 219 ? 12.883 -20.266 -9.312 1 97.19 219 CYS B CA 1
ATOM 4843 C C . CYS B 1 219 ? 11.922 -21.406 -9.625 1 97.19 219 CYS B C 1
ATOM 4845 O O . CYS B 1 219 ? 11.93 -22.438 -8.953 1 97.19 219 CYS B O 1
ATOM 4847 N N . LEU B 1 220 ? 11.039 -21.172 -10.617 1 97.94 220 LEU B N 1
ATOM 4848 C CA . LEU B 1 220 ? 10.039 -22.172 -10.984 1 97.94 220 LEU B CA 1
ATOM 4849 C C . LEU B 1 220 ? 10.617 -23.156 -12 1 97.94 220 LEU B C 1
ATOM 4851 O O . LEU B 1 220 ? 10.969 -22.766 -13.117 1 97.94 220 LEU B O 1
ATOM 4855 N N . PRO B 1 221 ? 10.742 -24.391 -11.641 1 96.94 221 PRO B N 1
ATOM 4856 C CA . PRO B 1 221 ? 11.305 -25.375 -12.562 1 96.94 221 PRO B CA 1
ATOM 4857 C C . PRO B 1 221 ? 10.328 -25.797 -13.664 1 96.94 221 PRO B C 1
ATOM 4859 O O . PRO B 1 221 ? 9.148 -25.438 -13.602 1 96.94 221 PRO B O 1
ATOM 4862 N N . SER B 1 222 ? 10.898 -26.5 -14.641 1 92.19 222 SER B N 1
ATOM 4863 C CA . SER B 1 222 ? 10.008 -27.141 -15.602 1 92.19 222 SER B CA 1
ATOM 4864 C C . SER B 1 222 ? 9.133 -28.188 -14.938 1 92.19 222 SER B C 1
ATOM 4866 O O . SER B 1 222 ? 9.328 -28.5 -13.758 1 92.19 222 SER B O 1
ATOM 4868 N N . THR B 1 223 ? 8.133 -28.625 -15.664 1 88.62 223 THR B N 1
ATOM 4869 C CA . THR B 1 223 ? 7.199 -29.594 -15.094 1 88.62 223 THR B CA 1
ATOM 4870 C C . THR B 1 223 ? 7.742 -31.016 -15.234 1 88.62 223 THR B C 1
ATOM 4872 O O . THR B 1 223 ? 7.059 -31.984 -14.883 1 88.62 223 THR B O 1
ATOM 4875 N N . GLU B 1 224 ? 8.961 -31.109 -15.688 1 84.38 224 GLU B N 1
ATOM 4876 C CA . GLU B 1 224 ? 9.57 -32.438 -15.828 1 84.38 224 GLU B CA 1
ATOM 4877 C C . GLU B 1 224 ? 9.758 -33.094 -14.469 1 84.38 224 GLU B C 1
ATOM 4879 O O . GLU B 1 224 ? 10.047 -32.438 -13.477 1 84.38 224 GLU B O 1
ATOM 4884 N N . SER B 1 225 ? 9.562 -34.438 -14.531 1 83.44 225 SER B N 1
ATOM 4885 C CA . SER B 1 225 ? 9.75 -35.219 -13.297 1 83.44 225 SER B CA 1
ATOM 4886 C C . SER B 1 225 ? 11.156 -35 -12.727 1 83.44 225 SER B C 1
ATOM 4888 O O . SER B 1 225 ? 12.141 -35.031 -13.469 1 83.44 225 SER B O 1
ATOM 4890 N N . GLY B 1 226 ? 11.164 -34.75 -11.484 1 87 226 GLY B N 1
ATOM 4891 C CA . GLY B 1 226 ? 12.445 -34.625 -10.805 1 87 226 GLY B CA 1
ATOM 4892 C C . GLY B 1 226 ? 12.961 -33.188 -10.812 1 87 226 GLY B C 1
ATOM 4893 O O . GLY B 1 226 ? 13.875 -32.844 -10.062 1 87 226 GLY B O 1
ATOM 4894 N N . ALA B 1 227 ? 12.414 -32.344 -11.703 1 91.56 227 ALA B N 1
ATOM 4895 C CA . ALA B 1 227 ? 12.828 -30.938 -11.719 1 91.56 227 ALA B CA 1
ATOM 4896 C C . ALA B 1 227 ? 12.445 -30.234 -10.422 1 91.56 227 ALA B C 1
ATOM 4898 O O . ALA B 1 227 ? 11.375 -30.5 -9.859 1 91.56 227 ALA B O 1
ATOM 4899 N N . SER B 1 228 ? 13.375 -29.438 -9.93 1 94.94 228 SER B N 1
ATOM 4900 C CA . SER B 1 228 ? 13.125 -28.719 -8.688 1 94.94 228 SER B CA 1
ATOM 4901 C C . SER B 1 228 ? 13.727 -27.312 -8.742 1 94.94 228 SER B C 1
ATOM 4903 O O . SER B 1 228 ? 14.672 -27.062 -9.492 1 94.94 228 SER B O 1
ATOM 4905 N N . GLY B 1 229 ? 13.086 -26.422 -8.133 1 96.69 229 GLY B N 1
ATOM 4906 C CA . GLY B 1 229 ? 13.578 -25.094 -7.859 1 96.69 229 GLY B CA 1
ATOM 4907 C C . GLY B 1 229 ? 13.531 -24.719 -6.391 1 96.69 229 GLY B C 1
ATOM 4908 O O . GLY B 1 229 ? 13.703 -25.578 -5.523 1 96.69 229 GLY B O 1
ATOM 4909 N N . SER B 1 230 ? 13.469 -23.406 -6.176 1 96.25 230 SER B N 1
ATOM 4910 C CA . SER B 1 230 ? 13.484 -23.016 -4.77 1 96.25 230 SER B CA 1
ATOM 4911 C C . SER B 1 230 ? 12.672 -21.734 -4.551 1 96.25 230 SER B C 1
ATOM 4913 O O . SER B 1 230 ? 12.586 -20.891 -5.441 1 96.25 230 SER B O 1
ATOM 4915 N N . LEU B 1 231 ? 11.977 -21.734 -3.486 1 97.12 231 LEU B N 1
ATOM 4916 C CA . LEU B 1 231 ? 11.5 -20.5 -2.867 1 97.12 231 LEU B CA 1
ATOM 4917 C C . LEU B 1 231 ? 12.492 -20 -1.822 1 97.12 231 LEU B C 1
ATOM 4919 O O . LEU B 1 231 ? 12.836 -20.719 -0.888 1 97.12 231 LEU B O 1
ATOM 4923 N N . VAL B 1 232 ? 12.977 -18.812 -2.031 1 95.62 232 VAL B N 1
ATOM 4924 C CA . VAL B 1 232 ? 13.93 -18.234 -1.097 1 95.62 232 VAL B CA 1
ATOM 4925 C C . VAL B 1 232 ? 13.305 -17.016 -0.406 1 95.62 232 VAL B C 1
ATOM 4927 O O . VAL B 1 232 ? 12.812 -16.109 -1.069 1 95.62 232 VAL B O 1
ATOM 4930 N N . LEU B 1 233 ? 13.297 -17.109 0.88 1 95.19 233 LEU B N 1
ATOM 4931 C CA . LEU B 1 233 ? 12.891 -15.961 1.686 1 95.19 233 LEU B CA 1
ATOM 4932 C C . LEU B 1 233 ? 14.109 -15.219 2.225 1 95.19 233 LEU B C 1
ATOM 4934 O O . LEU B 1 233 ? 15.016 -15.828 2.791 1 95.19 233 LEU B O 1
ATOM 4938 N N . GLY B 1 234 ? 14.125 -13.891 1.954 1 91.38 234 GLY B N 1
ATOM 4939 C CA . GLY B 1 234 ? 15.289 -13.086 2.295 1 91.38 234 GLY B CA 1
ATOM 4940 C C . GLY B 1 234 ? 16.094 -12.648 1.08 1 91.38 234 GLY B C 1
ATOM 4941 O O . GLY B 1 234 ? 15.867 -13.148 -0.027 1 91.38 234 GLY B O 1
ATOM 4942 N N . GLY B 1 235 ? 16.969 -11.664 1.236 1 78.94 235 GLY B N 1
ATOM 4943 C CA . GLY B 1 235 ? 17.609 -11.008 0.106 1 78.94 235 GLY B CA 1
ATOM 4944 C C . GLY B 1 235 ? 19.047 -11.445 -0.107 1 78.94 235 GLY B C 1
ATOM 4945 O O . GLY B 1 235 ? 19.859 -10.68 -0.611 1 78.94 235 GLY B O 1
ATOM 4946 N N . SER B 1 236 ? 19.422 -12.578 0.218 1 74.62 236 SER B N 1
ATOM 4947 C CA . SER B 1 236 ? 20.797 -12.984 0.023 1 74.62 236 SER B CA 1
ATOM 4948 C C . SER B 1 236 ? 21.016 -13.547 -1.376 1 74.62 236 SER B C 1
ATOM 4950 O O . SER B 1 236 ? 20.406 -14.547 -1.751 1 74.62 236 SER B O 1
ATOM 4952 N N . SER B 1 237 ? 21.891 -12.906 -2.068 1 71.06 237 SER B N 1
ATOM 4953 C CA . SER B 1 237 ? 22.188 -13.297 -3.443 1 71.06 237 SER B CA 1
ATOM 4954 C C . SER B 1 237 ? 23.031 -14.57 -3.484 1 71.06 237 SER B C 1
ATOM 4956 O O . SER B 1 237 ? 23.125 -15.227 -4.527 1 71.06 237 SER B O 1
ATOM 4958 N N . SER B 1 238 ? 23.547 -14.914 -2.43 1 72.62 238 SER B N 1
ATOM 4959 C CA . SER B 1 238 ? 24.469 -16.047 -2.396 1 72.62 238 SER B CA 1
ATOM 4960 C C . SER B 1 238 ? 23.75 -17.359 -2.617 1 72.62 238 SER B C 1
ATOM 4962 O O . SER B 1 238 ? 24.375 -18.375 -2.943 1 72.62 238 SER B O 1
ATOM 4964 N N . VAL B 1 239 ? 22.531 -17.359 -2.586 1 78.25 239 VAL B N 1
ATOM 4965 C CA . VAL B 1 239 ? 21.812 -18.625 -2.65 1 78.25 239 VAL B CA 1
ATOM 4966 C C . VAL B 1 239 ? 21.281 -18.844 -4.062 1 78.25 239 VAL B C 1
ATOM 4968 O O . VAL B 1 239 ? 20.688 -19.875 -4.359 1 78.25 239 VAL B O 1
ATOM 4971 N N . TYR B 1 240 ? 21.625 -17.906 -4.875 1 83.62 240 TYR B N 1
ATOM 4972 C CA . TYR B 1 240 ? 21.109 -18.016 -6.238 1 83.62 240 TYR B CA 1
ATOM 4973 C C . TYR B 1 240 ? 22.141 -18.641 -7.164 1 83.62 240 TYR B C 1
ATOM 4975 O O . TYR B 1 240 ? 23.359 -18.547 -6.91 1 83.62 240 TYR B O 1
ATOM 4983 N N . ASN B 1 241 ? 21.734 -19.344 -8.141 1 85.94 241 ASN B N 1
ATOM 4984 C CA . ASN B 1 241 ? 22.594 -19.891 -9.195 1 85.94 241 ASN B CA 1
ATOM 4985 C C . ASN B 1 241 ? 22.25 -19.281 -10.555 1 85.94 241 ASN B C 1
ATOM 4987 O O . ASN B 1 241 ? 22 -20 -11.523 1 85.94 241 ASN B O 1
ATOM 4991 N N . THR B 1 242 ? 22.328 -17.953 -10.562 1 87.19 242 THR B N 1
ATOM 4992 C CA . THR B 1 242 ? 21.922 -17.25 -11.773 1 87.19 242 THR B CA 1
ATOM 4993 C C . THR B 1 242 ? 23.078 -17.172 -12.758 1 87.19 242 THR B C 1
ATOM 4995 O O . THR B 1 242 ? 24.234 -17.109 -12.359 1 87.19 242 THR B O 1
ATOM 4998 N N . SER B 1 243 ? 22.797 -17.156 -14.008 1 85.94 243 SER B N 1
ATOM 4999 C CA . SER B 1 243 ? 23.812 -17.109 -15.062 1 85.94 243 SER B CA 1
ATOM 5000 C C . SER B 1 243 ? 24.109 -15.672 -15.461 1 85.94 243 SER B C 1
ATOM 5002 O O . SER B 1 243 ? 25.078 -15.422 -16.188 1 85.94 243 SER B O 1
ATOM 5004 N N . ASN B 1 244 ? 23.297 -14.766 -15.109 1 86.75 244 ASN B N 1
ATOM 5005 C CA . ASN B 1 244 ? 23.469 -13.336 -15.359 1 86.75 244 ASN B CA 1
ATOM 5006 C C . ASN B 1 244 ? 23.016 -12.5 -14.172 1 86.75 244 ASN B C 1
ATOM 5008 O O . ASN B 1 244 ? 22.312 -12.992 -13.289 1 86.75 244 ASN B O 1
ATOM 5012 N N . PRO B 1 245 ? 23.469 -11.242 -14.117 1 88.81 245 PRO B N 1
ATOM 5013 C CA . PRO B 1 245 ? 23 -10.359 -13.055 1 88.81 245 PRO B CA 1
ATOM 5014 C C . PRO B 1 245 ? 21.5 -10.07 -13.148 1 88.81 245 PRO B C 1
ATOM 5016 O O . PRO B 1 245 ? 20.922 -10.125 -14.234 1 88.81 245 PRO B O 1
ATOM 5019 N N . PHE B 1 246 ? 20.984 -9.75 -12.078 1 92.5 246 PHE B N 1
ATOM 5020 C CA . PHE B 1 246 ? 19.578 -9.375 -12.055 1 92.5 246 PHE B CA 1
ATOM 5021 C C . PHE B 1 246 ? 19.359 -8.055 -12.789 1 92.5 246 PHE B C 1
ATOM 5023 O O . PHE B 1 246 ? 20.156 -7.133 -12.672 1 92.5 246 PHE B O 1
ATOM 5030 N N . SER B 1 247 ? 18.312 -8 -13.539 1 94.56 247 SER B N 1
ATOM 5031 C CA . SER B 1 247 ? 17.766 -6.75 -14.047 1 94.56 247 SER B CA 1
ATOM 5032 C C . SER B 1 247 ? 16.484 -6.371 -13.32 1 94.56 247 SER B C 1
ATOM 5034 O O . SER B 1 247 ? 15.594 -7.211 -13.148 1 94.56 247 SER B O 1
ATOM 5036 N N . TYR B 1 248 ? 16.438 -5.141 -12.898 1 92.69 248 TYR B N 1
ATOM 5037 C CA . TYR B 1 248 ? 15.344 -4.754 -12.016 1 92.69 248 TYR B CA 1
ATOM 5038 C C . TYR B 1 248 ? 14.398 -3.785 -12.719 1 92.69 248 TYR B C 1
ATOM 5040 O O . TYR B 1 248 ? 14.812 -3.031 -13.602 1 92.69 248 TYR B O 1
ATOM 5048 N N . THR B 1 249 ? 13.117 -3.863 -12.352 1 92.88 249 THR B N 1
ATOM 5049 C CA . THR B 1 249 ? 12.086 -2.904 -12.727 1 92.88 249 THR B CA 1
ATOM 5050 C C . THR B 1 249 ? 11.297 -2.451 -11.5 1 92.88 249 THR B C 1
ATOM 5052 O O . THR B 1 249 ? 11.195 -3.189 -10.516 1 92.88 249 THR B O 1
ATOM 5055 N N . ARG B 1 250 ? 10.828 -1.265 -11.547 1 87.31 250 ARG B N 1
ATOM 5056 C CA . ARG B 1 250 ? 10.055 -0.769 -10.414 1 87.31 250 ARG B CA 1
ATOM 5057 C C . ARG B 1 250 ? 8.672 -1.418 -10.367 1 87.31 250 ARG B C 1
ATOM 5059 O O . ARG B 1 250 ? 8.062 -1.665 -11.406 1 87.31 250 ARG B O 1
ATOM 5066 N N . MET B 1 251 ? 8.133 -1.686 -9.141 1 87 251 MET B N 1
ATOM 5067 C CA . MET B 1 251 ? 6.734 -2.053 -8.953 1 87 251 MET B CA 1
ATOM 5068 C C . MET B 1 251 ? 5.824 -0.845 -9.148 1 87 251 MET B C 1
ATOM 5070 O O . MET B 1 251 ? 6.148 0.261 -8.711 1 87 251 MET B O 1
ATOM 5074 N N . ILE B 1 252 ? 4.762 -1.096 -9.875 1 78.31 252 ILE B N 1
ATOM 5075 C CA . ILE B 1 252 ? 3.809 -0.013 -10.094 1 78.31 252 ILE B CA 1
ATOM 5076 C C . ILE B 1 252 ? 2.777 0.003 -8.969 1 78.31 252 ILE B C 1
ATOM 5078 O O . ILE B 1 252 ? 2.016 -0.953 -8.805 1 78.31 252 ILE B O 1
ATOM 5082 N N . PRO B 1 253 ? 2.857 1.082 -8.242 1 65.81 253 PRO B N 1
ATOM 5083 C CA . PRO B 1 253 ? 1.899 1.15 -7.141 1 65.81 253 PRO B CA 1
ATOM 5084 C C . PRO B 1 253 ? 0.46 1.331 -7.617 1 65.81 253 PRO B C 1
ATOM 5086 O O . PRO B 1 253 ? 0.215 2.041 -8.594 1 65.81 253 PRO B O 1
ATOM 5089 N N . ASN B 1 254 ? -0.397 0.534 -7.039 1 63.06 254 ASN B N 1
ATOM 5090 C CA . ASN B 1 254 ? -1.842 0.682 -7.176 1 63.06 254 ASN B CA 1
ATOM 5091 C C . ASN B 1 254 ? -2.537 0.663 -5.816 1 63.06 254 ASN B C 1
ATOM 5093 O O . ASN B 1 254 ? -2.654 -0.391 -5.191 1 63.06 254 ASN B O 1
ATOM 5097 N N . PRO B 1 255 ? -2.967 1.805 -5.363 1 54.88 255 PRO B N 1
ATOM 5098 C CA . PRO B 1 255 ? -3.492 1.868 -3.998 1 54.88 255 PRO B CA 1
ATOM 5099 C C . PRO B 1 255 ? -4.738 1.009 -3.805 1 54.88 255 PRO B C 1
ATOM 5101 O O . PRO B 1 255 ? -4.992 0.522 -2.699 1 54.88 255 PRO B O 1
ATOM 5104 N N . LYS B 1 256 ? -5.5 0.9 -4.895 1 57.16 256 LYS B N 1
ATOM 5105 C CA . LYS B 1 256 ? -6.723 0.11 -4.773 1 57.16 256 LYS B CA 1
ATOM 5106 C C . LYS B 1 256 ? -6.43 -1.381 -4.91 1 57.16 256 LYS B C 1
ATOM 5108 O O . LYS B 1 256 ? -7.23 -2.217 -4.488 1 57.16 256 LYS B O 1
ATOM 5113 N N . LEU B 1 257 ? -5.316 -1.683 -5.484 1 69.31 257 LEU B N 1
ATOM 5114 C CA . LEU B 1 257 ? -4.871 -3.057 -5.676 1 69.31 257 LEU B CA 1
ATOM 5115 C C . LEU B 1 257 ? -3.455 -3.248 -5.141 1 69.31 257 LEU B C 1
ATOM 5117 O O . LEU B 1 257 ? -2.602 -3.82 -5.824 1 69.31 257 LEU B O 1
ATOM 5121 N N . SER B 1 258 ? -3.316 -2.699 -3.969 1 69 258 SER B N 1
ATOM 5122 C CA . SER B 1 258 ? -1.961 -2.537 -3.451 1 69 258 SER B CA 1
ATOM 5123 C C . SER B 1 258 ? -1.357 -3.879 -3.053 1 69 258 SER B C 1
ATOM 5125 O O . SER B 1 258 ? -0.148 -3.982 -2.838 1 69 258 SER B O 1
ATOM 5127 N N . THR B 1 259 ? -2.141 -4.941 -3.057 1 81.12 259 THR B N 1
ATOM 5128 C CA . THR B 1 259 ? -1.597 -6.215 -2.6 1 81.12 259 THR B CA 1
ATOM 5129 C C . THR B 1 259 ? -1.007 -7 -3.77 1 81.12 259 THR B C 1
ATOM 5131 O O . THR B 1 259 ? -0.281 -7.977 -3.564 1 81.12 259 THR B O 1
ATOM 5134 N N . PHE B 1 260 ? -1.318 -6.531 -5 1 85.69 260 PHE B N 1
ATOM 5135 C CA . PHE B 1 260 ? -0.823 -7.199 -6.199 1 85.69 260 PHE B CA 1
ATOM 5136 C C . PHE B 1 260 ? 0.529 -6.633 -6.613 1 85.69 260 PHE B C 1
ATOM 5138 O O . PHE B 1 260 ? 0.92 -5.555 -6.164 1 85.69 260 PHE B O 1
ATOM 5145 N N . TYR B 1 261 ? 1.196 -7.367 -7.43 1 93 261 TYR B N 1
ATOM 5146 C CA . TYR B 1 261 ? 2.475 -6.945 -7.992 1 93 261 TYR B CA 1
ATOM 5147 C C . TYR B 1 261 ? 2.32 -6.535 -9.453 1 93 261 TYR B C 1
ATOM 5149 O O . TYR B 1 261 ? 2.088 -7.379 -10.32 1 93 261 TYR B O 1
ATOM 5157 N N . PHE B 1 262 ? 2.443 -5.199 -9.648 1 88.5 262 PHE B N 1
ATOM 5158 C CA . PHE B 1 262 ? 2.295 -4.668 -11 1 88.5 262 PHE B CA 1
ATOM 5159 C C . PHE B 1 262 ? 3.635 -4.176 -11.539 1 88.5 262 PHE B C 1
ATOM 5161 O O . PHE B 1 262 ? 4.48 -3.707 -10.773 1 88.5 262 PHE B O 1
ATOM 5168 N N . LEU B 1 263 ? 3.834 -4.324 -12.766 1 92.06 263 LEU B N 1
ATOM 5169 C CA . LEU B 1 263 ? 4.988 -3.787 -13.477 1 92.06 263 LEU B CA 1
ATOM 5170 C C . LEU B 1 263 ? 4.586 -3.305 -14.867 1 92.06 263 LEU B C 1
ATOM 5172 O O . LEU B 1 263 ? 3.488 -3.604 -15.344 1 92.06 263 LEU B O 1
ATOM 5176 N N . ASN B 1 264 ? 5.484 -2.527 -15.445 1 89.5 264 ASN B N 1
ATOM 5177 C CA . ASN B 1 264 ? 5.195 -2.014 -16.781 1 89.5 264 ASN B CA 1
ATOM 5178 C C . ASN B 1 264 ? 5.961 -2.781 -17.859 1 89.5 264 ASN B C 1
ATOM 5180 O O . ASN B 1 264 ? 7.195 -2.812 -17.844 1 89.5 264 ASN B O 1
ATOM 5184 N N . LEU B 1 265 ? 5.219 -3.379 -18.719 1 93.5 265 LEU B N 1
ATOM 5185 C CA . LEU B 1 265 ? 5.781 -3.99 -19.922 1 93.5 265 LEU B CA 1
ATOM 5186 C C . LEU B 1 265 ? 6.07 -2.934 -20.984 1 93.5 265 LEU B C 1
ATOM 5188 O O . LEU B 1 265 ? 5.18 -2.164 -21.359 1 93.5 265 LEU B O 1
ATOM 5192 N N . THR B 1 266 ? 7.316 -2.861 -21.453 1 92.44 266 THR B N 1
ATOM 5193 C CA . THR B 1 266 ? 7.695 -1.819 -22.406 1 92.44 266 THR B CA 1
ATOM 5194 C C . THR B 1 266 ? 7.965 -2.416 -23.781 1 92.44 266 THR B C 1
ATOM 5196 O O . THR B 1 266 ? 8.031 -1.688 -24.766 1 92.44 266 THR B O 1
ATOM 5199 N N . GLY B 1 267 ? 8.109 -3.73 -23.844 1 92.62 267 GLY B N 1
ATOM 5200 C CA . GLY B 1 267 ? 8.359 -4.371 -25.125 1 92.62 267 GLY B CA 1
ATOM 5201 C C . GLY B 1 267 ? 8.258 -5.883 -25.062 1 92.62 267 GLY B C 1
ATOM 5202 O O . GLY B 1 267 ? 8.367 -6.477 -23.984 1 92.62 267 GLY B O 1
ATOM 5203 N N . VAL B 1 268 ? 8.008 -6.426 -26.266 1 94.69 268 VAL B N 1
ATOM 5204 C CA . VAL B 1 268 ? 7.992 -7.875 -26.438 1 94.69 268 VAL B CA 1
ATOM 5205 C C . VAL B 1 268 ? 8.812 -8.258 -27.672 1 94.69 268 VAL B C 1
ATOM 5207 O O . VAL B 1 268 ? 8.727 -7.605 -28.719 1 94.69 268 VAL B O 1
ATOM 5210 N N . GLY B 1 269 ? 9.664 -9.219 -27.5 1 94.62 269 GLY B N 1
ATOM 5211 C CA . GLY B 1 269 ? 10.453 -9.75 -28.594 1 94.62 269 GLY B CA 1
ATOM 5212 C C . GLY B 1 269 ? 10.094 -11.188 -28.953 1 94.62 269 GLY B C 1
ATOM 5213 O O . GLY B 1 269 ? 9.906 -12.016 -28.062 1 94.62 269 GLY B O 1
ATOM 5214 N N . VAL B 1 270 ? 9.984 -11.469 -30.25 1 96.44 270 VAL B N 1
ATOM 5215 C CA . VAL B 1 270 ? 9.75 -12.82 -30.75 1 96.44 270 VAL B CA 1
ATOM 5216 C C . VAL B 1 270 ? 10.82 -13.18 -31.781 1 96.44 270 VAL B C 1
ATOM 5218 O O . VAL B 1 270 ? 10.859 -12.602 -32.875 1 96.44 270 VAL B O 1
ATOM 5221 N N . GLY B 1 271 ? 11.672 -14.195 -31.375 1 95.69 271 GLY B N 1
ATOM 5222 C CA . GLY B 1 271 ? 12.711 -14.625 -32.281 1 95.69 271 GLY B CA 1
ATOM 5223 C C . GLY B 1 271 ? 13.609 -13.492 -32.75 1 95.69 271 GLY B C 1
ATOM 5224 O O . GLY B 1 271 ? 13.922 -13.391 -33.938 1 95.69 271 GLY B O 1
ATOM 5225 N N . GLY B 1 272 ? 13.789 -12.602 -31.906 1 91.5 272 GLY B N 1
ATOM 5226 C CA . GLY B 1 272 ? 14.68 -11.492 -32.25 1 91.5 272 GLY B CA 1
ATOM 5227 C C . GLY B 1 272 ? 13.953 -10.297 -32.812 1 91.5 272 GLY B C 1
ATOM 5228 O O . GLY B 1 272 ? 14.539 -9.227 -32.969 1 91.5 272 GLY B O 1
ATOM 5229 N N . VAL B 1 273 ? 12.766 -10.391 -33.156 1 92.69 273 VAL B N 1
ATOM 5230 C CA . VAL B 1 273 ? 11.977 -9.289 -33.688 1 92.69 273 VAL B CA 1
ATOM 5231 C C . VAL B 1 273 ? 11.25 -8.57 -32.562 1 92.69 273 VAL B C 1
ATOM 5233 O O . VAL B 1 273 ? 10.477 -9.188 -31.812 1 92.69 273 VAL B O 1
ATOM 5236 N N . THR B 1 274 ? 11.523 -7.352 -32.375 1 90.62 274 THR B N 1
ATOM 5237 C CA . THR B 1 274 ? 10.805 -6.551 -31.375 1 90.62 274 THR B CA 1
ATOM 5238 C C . THR B 1 274 ? 9.453 -6.113 -31.922 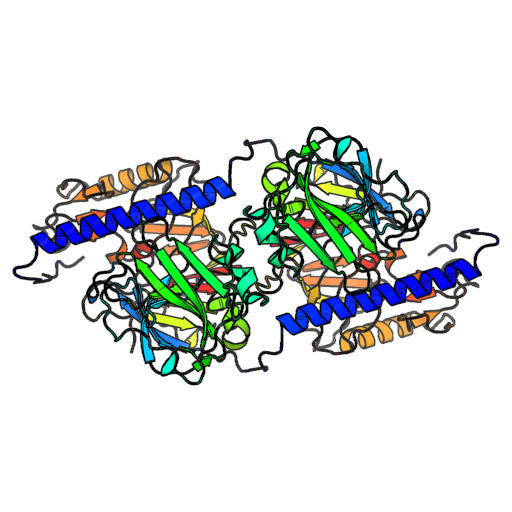1 90.62 274 THR B C 1
ATOM 5240 O O . THR B 1 274 ? 9.367 -5.555 -33.031 1 90.62 274 THR B O 1
ATOM 5243 N N . LEU B 1 275 ? 8.5 -6.488 -31.141 1 88.62 275 LEU B N 1
ATOM 5244 C CA . LEU B 1 275 ? 7.16 -6.125 -31.578 1 88.62 275 LEU B CA 1
ATOM 5245 C C . LEU B 1 275 ? 6.922 -4.629 -31.438 1 88.62 275 LEU B C 1
ATOM 5247 O O . LEU B 1 275 ? 7.367 -4.02 -30.453 1 88.62 275 LEU B O 1
ATOM 5251 N N . ARG B 1 276 ? 6.965 -3.723 -32.469 1 61.69 276 ARG B N 1
ATOM 5252 C CA . ARG B 1 276 ? 6.832 -2.271 -32.562 1 61.69 276 ARG B CA 1
ATOM 5253 C C . ARG B 1 276 ? 5.402 -1.834 -32.25 1 61.69 276 ARG B C 1
ATOM 5255 O O . ARG B 1 276 ? 5.008 -0.711 -32.562 1 61.69 276 ARG B O 1
ATOM 5262 N N . ASP B 1 277 ? 4.582 -2.562 -31.781 1 51.84 277 ASP B N 1
ATOM 5263 C CA . ASP B 1 277 ? 3.291 -1.885 -31.875 1 51.84 277 ASP B CA 1
ATOM 5264 C C . ASP B 1 277 ? 3.311 -0.566 -31.109 1 51.84 277 ASP B C 1
ATOM 5266 O O . ASP B 1 277 ? 3.701 -0.529 -29.938 1 51.84 277 ASP B O 1
ATOM 5270 N N . SER B 1 278 ? 3.436 0.54 -31.797 1 46.81 278 SER B N 1
ATOM 5271 C CA . SER B 1 278 ? 3.262 1.923 -31.359 1 46.81 278 SER B CA 1
ATOM 5272 C C . SER B 1 278 ? 2.408 2.004 -30.109 1 46.81 278 SER B C 1
ATOM 5274 O O . SER B 1 278 ? 2.504 2.971 -29.344 1 46.81 278 SER B O 1
ATOM 5276 N N . SER B 1 279 ? 1.501 1.083 -30.141 1 46.88 279 SER B N 1
ATOM 5277 C CA . SER B 1 279 ? 0.533 1.145 -29.047 1 46.88 279 SER B CA 1
ATOM 5278 C C . SER B 1 279 ? 1.093 0.515 -27.766 1 46.88 279 SER B C 1
ATOM 5280 O O . SER B 1 279 ? 0.472 0.593 -26.703 1 46.88 279 SER B O 1
ATOM 5282 N N . ILE B 1 280 ? 2.217 -0.204 -28.109 1 54.62 280 ILE B N 1
ATOM 5283 C CA . ILE B 1 280 ? 2.699 -0.862 -26.891 1 54.62 280 ILE B CA 1
ATOM 5284 C C . ILE B 1 280 ? 3.373 0.162 -25.984 1 54.62 280 ILE B C 1
ATOM 5286 O O . ILE B 1 280 ? 4.547 0.496 -26.172 1 54.62 280 ILE B O 1
ATOM 5290 N N . GLY B 1 281 ? 2.934 1.176 -26 1 58.19 281 GLY B N 1
ATOM 5291 C CA . GLY B 1 281 ? 3.416 2.014 -24.906 1 58.19 281 GLY B CA 1
ATOM 5292 C C . GLY B 1 281 ? 3.572 1.263 -23.609 1 58.19 281 GLY B C 1
ATOM 5293 O O . GLY B 1 281 ? 3.732 0.04 -23.594 1 58.19 281 GLY B O 1
ATOM 5294 N N . LYS B 1 282 ? 3.811 1.815 -22.594 1 74.12 282 LYS B N 1
ATOM 5295 C CA . LYS B 1 282 ? 3.863 1.27 -21.25 1 74.12 282 LYS B CA 1
ATOM 5296 C C . LYS B 1 282 ? 2.533 0.629 -20.859 1 74.12 282 LYS B C 1
ATOM 5298 O O . LYS B 1 282 ? 1.483 1.269 -20.938 1 74.12 282 LYS B O 1
ATOM 5303 N N . THR B 1 283 ? 2.631 -0.793 -20.891 1 80.44 283 THR B N 1
ATOM 5304 C CA . THR B 1 283 ? 1.456 -1.542 -20.453 1 80.44 283 THR B CA 1
ATOM 5305 C C . THR B 1 283 ? 1.656 -2.092 -19.047 1 80.44 283 THR B C 1
ATOM 5307 O O . THR B 1 283 ? 2.605 -2.838 -18.797 1 80.44 283 THR B O 1
ATOM 5310 N N . THR B 1 284 ? 0.733 -1.698 -18.203 1 86.19 284 THR B N 1
ATOM 5311 C CA . THR B 1 284 ? 0.803 -2.236 -16.859 1 86.19 284 THR B CA 1
ATOM 5312 C C . THR B 1 284 ? 0.324 -3.684 -16.812 1 86.19 284 THR B C 1
ATOM 5314 O O . THR B 1 284 ? -0.721 -4.012 -17.391 1 86.19 284 THR B O 1
ATOM 5317 N N . MET B 1 285 ? 1.188 -4.566 -16.297 1 93.06 285 MET B N 1
ATOM 5318 C CA . MET B 1 285 ? 0.905 -5.992 -16.172 1 93.06 285 MET B CA 1
ATOM 5319 C C . MET B 1 285 ? 0.952 -6.43 -14.711 1 93.06 285 MET B C 1
ATOM 5321 O O . MET B 1 285 ? 1.646 -5.82 -13.891 1 93.06 285 MET B O 1
ATOM 5325 N N . LEU B 1 286 ? 0.105 -7.398 -14.43 1 92.56 286 LEU B N 1
ATOM 5326 C CA . LEU B 1 286 ? 0.232 -8.141 -13.188 1 92.56 286 LEU B CA 1
ATOM 5327 C C . LEU B 1 286 ? 1.184 -9.32 -13.352 1 92.56 286 LEU B C 1
ATOM 5329 O O . LEU B 1 286 ? 1.136 -10.023 -14.367 1 92.56 286 LEU B O 1
ATOM 5333 N N . ILE B 1 287 ? 2.143 -9.508 -12.5 1 96.94 287 ILE B N 1
ATOM 5334 C CA . ILE B 1 287 ? 2.898 -10.758 -12.461 1 96.94 287 ILE B CA 1
ATOM 5335 C C . ILE B 1 287 ? 2.363 -11.656 -11.352 1 96.94 287 ILE B C 1
ATOM 5337 O O . ILE B 1 287 ? 2.18 -11.203 -10.211 1 96.94 287 ILE B O 1
ATOM 5341 N N . ASP B 1 288 ? 2.078 -12.867 -11.688 1 96.38 288 ASP B N 1
ATOM 5342 C CA . ASP B 1 288 ? 1.348 -13.742 -10.773 1 96.38 288 ASP B CA 1
ATOM 5343 C C . ASP B 1 288 ? 1.772 -15.203 -10.961 1 96.38 288 ASP B C 1
ATOM 5345 O O . ASP B 1 288 ? 1.661 -15.75 -12.055 1 96.38 288 ASP B O 1
ATOM 5349 N N . SER B 1 289 ? 2.186 -15.812 -9.82 1 97.19 289 SER B N 1
ATOM 5350 C CA . SER B 1 289 ? 2.596 -17.219 -9.875 1 97.19 289 SER B CA 1
ATOM 5351 C C . SER B 1 289 ? 1.392 -18.141 -9.789 1 97.19 289 SER B C 1
ATOM 5353 O O . SER B 1 289 ? 1.5 -19.344 -10.086 1 97.19 289 SER B O 1
ATOM 5355 N N . GLY B 1 290 ? 0.238 -17.609 -9.398 1 93.88 290 GLY B N 1
ATOM 5356 C CA . GLY B 1 290 ? -0.935 -18.438 -9.195 1 93.88 290 GLY B CA 1
ATOM 5357 C C . GLY B 1 290 ? -1.729 -18.672 -10.461 1 93.88 290 GLY B C 1
ATOM 5358 O O . GLY B 1 290 ? -2.572 -19.578 -10.516 1 93.88 290 GLY B O 1
ATOM 5359 N N . THR B 1 291 ? -1.528 -17.812 -11.438 1 92.88 291 THR B N 1
ATOM 5360 C CA . THR B 1 291 ? -2.115 -18.016 -12.758 1 92.88 291 THR B CA 1
ATOM 5361 C C . THR B 1 291 ? -1.184 -18.844 -13.641 1 92.88 291 THR B C 1
ATOM 5363 O O . THR B 1 291 ? 0.039 -18.734 -13.539 1 92.88 291 THR B O 1
ATOM 5366 N N . VAL B 1 292 ? -1.76 -19.656 -14.492 1 93.12 292 VAL B N 1
ATOM 5367 C CA . VAL B 1 292 ? -0.962 -20.641 -15.227 1 93.12 292 VAL B CA 1
ATOM 5368 C C . VAL B 1 292 ? -0.572 -20.078 -16.594 1 93.12 292 VAL B C 1
ATOM 5370 O O . VAL B 1 292 ? 0.601 -20.109 -16.969 1 93.12 292 VAL B O 1
ATOM 5373 N N . ILE B 1 293 ? -1.552 -19.594 -17.344 1 94.94 293 ILE B N 1
ATOM 5374 C CA . ILE B 1 293 ? -1.324 -19.125 -18.703 1 94.94 293 ILE B CA 1
ATOM 5375 C C . ILE B 1 293 ? -1.262 -17.594 -18.719 1 94.94 293 ILE B C 1
ATOM 5377 O O . ILE B 1 293 ? -2.148 -16.922 -18.172 1 94.94 293 ILE B O 1
ATOM 5381 N N . THR B 1 294 ? -0.241 -17.062 -19.266 1 97.38 294 THR B N 1
ATOM 5382 C CA . THR B 1 294 ? -0.11 -15.617 -19.422 1 97.38 294 THR B CA 1
ATOM 5383 C C . THR B 1 294 ? -1.232 -15.062 -20.297 1 97.38 294 THR B C 1
ATOM 5385 O O . THR B 1 294 ? -1.583 -15.664 -21.312 1 97.38 294 THR B O 1
ATOM 5388 N N . ARG B 1 295 ? -1.789 -13.961 -19.875 1 94 295 ARG B N 1
ATOM 5389 C CA . ARG B 1 295 ? -2.822 -13.25 -20.625 1 94 295 ARG B CA 1
ATOM 5390 C C . ARG B 1 295 ? -2.328 -11.883 -21.078 1 94 295 ARG B C 1
ATOM 5392 O O . ARG B 1 295 ? -1.794 -11.109 -20.281 1 94 295 ARG B O 1
ATOM 5399 N N . LEU B 1 296 ? -2.471 -11.625 -22.344 1 94.44 296 LEU B N 1
ATOM 5400 C CA . LEU B 1 296 ? -2.07 -10.336 -22.906 1 94.44 296 LEU B CA 1
ATOM 5401 C C . LEU B 1 296 ? -3.279 -9.586 -23.453 1 94.44 296 LEU B C 1
ATOM 5403 O O . LEU B 1 296 ? -4.266 -10.195 -23.875 1 94.44 296 LEU B O 1
ATOM 5407 N N . PRO B 1 297 ? -3.182 -8.227 -23.406 1 88.25 297 PRO B N 1
ATOM 5408 C CA . PRO B 1 297 ? -4.215 -7.48 -24.141 1 88.25 297 PRO B CA 1
ATOM 5409 C C . PRO B 1 297 ? -4.355 -7.93 -25.594 1 88.25 297 PRO B C 1
ATOM 5411 O O . PRO B 1 297 ? -3.365 -8.297 -26.219 1 88.25 297 PRO B O 1
ATOM 5414 N N . PRO B 1 298 ? -5.594 -7.871 -26.109 1 87.12 298 PRO B N 1
ATOM 5415 C CA . PRO B 1 298 ? -5.887 -8.445 -27.422 1 87.12 298 PRO B CA 1
ATOM 5416 C C . PRO B 1 298 ? -4.941 -7.938 -28.5 1 87.12 298 PRO B C 1
ATOM 5418 O O . PRO B 1 298 ? -4.426 -8.727 -29.297 1 87.12 298 PRO B O 1
ATOM 5421 N N . THR B 1 299 ? -4.648 -6.637 -28.562 1 88.88 299 THR B N 1
ATOM 5422 C CA . THR B 1 299 ? -3.809 -6.078 -29.609 1 88.88 299 THR B CA 1
ATOM 5423 C C . THR B 1 299 ? -2.383 -6.613 -29.516 1 88.88 299 THR B C 1
ATOM 5425 O O . THR B 1 299 ? -1.782 -6.992 -30.516 1 88.88 299 THR B O 1
ATOM 5428 N N . LEU B 1 300 ? -1.874 -6.629 -28.344 1 91.81 300 LEU B N 1
ATOM 5429 C CA . LEU B 1 300 ? -0.523 -7.133 -28.125 1 91.81 300 LEU B CA 1
ATOM 5430 C C . LEU B 1 300 ? -0.442 -8.625 -28.422 1 91.81 300 LEU B C 1
ATOM 5432 O O . LEU B 1 300 ? 0.524 -9.086 -29.031 1 91.81 300 LEU B O 1
ATOM 5436 N N . TYR B 1 301 ? -1.438 -9.406 -27.984 1 95.31 301 TYR B N 1
ATOM 5437 C CA . TYR B 1 301 ? -1.452 -10.844 -28.234 1 95.31 301 TYR B CA 1
ATOM 5438 C C . TYR B 1 301 ? -1.487 -11.141 -29.734 1 95.31 301 TYR B C 1
ATOM 5440 O O . TYR B 1 301 ? -0.787 -12.031 -30.219 1 95.31 301 TYR B O 1
ATOM 5448 N N . LYS B 1 302 ? -2.371 -10.438 -30.406 1 93.75 302 LYS B N 1
ATOM 5449 C CA . LYS B 1 302 ? -2.479 -10.641 -31.844 1 93.75 302 LYS B CA 1
ATOM 5450 C C . LYS B 1 302 ? -1.137 -10.406 -32.531 1 93.75 302 LYS B C 1
ATOM 5452 O O . LYS B 1 302 ? -0.747 -11.172 -33.406 1 93.75 302 LYS B O 1
ATOM 5457 N N . ALA B 1 303 ? -0.456 -9.297 -32.156 1 93.5 303 ALA B N 1
ATOM 5458 C CA . ALA B 1 303 ? 0.85 -9 -32.719 1 93.5 303 ALA B CA 1
ATOM 5459 C C . ALA B 1 303 ? 1.848 -10.117 -32.438 1 93.5 303 ALA B C 1
ATOM 5461 O O . ALA B 1 303 ? 2.59 -10.539 -33.312 1 93.5 303 ALA B O 1
ATOM 5462 N N . LEU B 1 304 ? 1.882 -10.562 -31.219 1 95.75 304 LEU B N 1
ATOM 5463 C CA . LEU B 1 304 ? 2.793 -11.633 -30.812 1 95.75 304 LEU B CA 1
ATOM 5464 C C . LEU B 1 304 ? 2.488 -12.922 -31.562 1 95.75 304 LEU B C 1
ATOM 5466 O O . LEU B 1 304 ? 3.391 -13.547 -32.125 1 95.75 304 LEU B O 1
ATOM 5470 N N . LYS B 1 305 ? 1.247 -13.281 -31.609 1 95.88 305 LYS B N 1
ATOM 5471 C CA . LYS B 1 305 ? 0.78 -14.492 -32.281 1 95.88 305 LYS B CA 1
ATOM 5472 C C . LYS B 1 305 ? 1.159 -14.477 -33.75 1 95.88 305 LYS B C 1
ATOM 5474 O O . LYS B 1 305 ? 1.665 -15.469 -34.281 1 95.88 305 LYS B O 1
ATOM 5479 N N . THR B 1 306 ? 0.9 -13.375 -34.375 1 96 306 THR B N 1
ATOM 5480 C CA . THR B 1 306 ? 1.176 -13.242 -35.781 1 96 306 THR B CA 1
ATOM 5481 C C . THR B 1 306 ? 2.664 -13.43 -36.062 1 96 306 THR B C 1
ATOM 5483 O O . THR B 1 306 ? 3.039 -14.18 -36.969 1 96 306 THR B O 1
ATOM 5486 N N . GLU B 1 307 ? 3.512 -12.766 -35.344 1 96.06 307 GLU B N 1
ATOM 5487 C CA . GLU B 1 307 ? 4.953 -12.875 -35.531 1 96.06 307 GLU B CA 1
ATOM 5488 C C . GLU B 1 307 ? 5.441 -14.297 -35.25 1 96.06 307 GLU B C 1
ATOM 5490 O O . GLU B 1 307 ? 6.297 -14.82 -35.969 1 96.06 307 GLU B O 1
ATOM 5495 N N . PHE B 1 308 ? 4.945 -14.914 -34.219 1 97.5 308 PHE B N 1
ATOM 5496 C CA . PHE B 1 308 ? 5.344 -16.266 -33.875 1 97.5 308 PHE B CA 1
ATOM 5497 C C . PHE B 1 308 ? 4.969 -17.25 -34.969 1 97.5 308 PHE B C 1
ATOM 5499 O O . PHE B 1 308 ? 5.781 -18.094 -35.344 1 97.5 308 PHE B O 1
ATOM 5506 N N . GLN B 1 309 ? 3.711 -17.156 -35.406 1 97.25 309 GLN B N 1
ATOM 5507 C CA . GLN B 1 309 ? 3.229 -18.047 -36.469 1 97.25 309 GLN B CA 1
ATOM 5508 C C . GLN B 1 309 ? 4.035 -17.875 -37.75 1 97.25 309 GLN B C 1
ATOM 5510 O O . GLN B 1 309 ? 4.281 -18.844 -38.469 1 97.25 309 GLN B O 1
ATOM 5515 N N . LYS B 1 310 ? 4.375 -16.609 -38 1 97.19 310 LYS B N 1
ATOM 5516 C CA . LYS B 1 310 ? 5.207 -16.344 -39.156 1 97.19 310 LYS B CA 1
ATOM 5517 C C . LYS B 1 310 ? 6.539 -17.078 -39.062 1 97.19 310 LYS B C 1
ATOM 5519 O O . LYS B 1 310 ? 6.961 -17.734 -40.031 1 97.19 310 LYS B O 1
ATOM 5524 N N . GLN B 1 311 ? 7.195 -17.047 -37.938 1 96.25 311 GLN B N 1
ATOM 5525 C CA . GLN B 1 311 ? 8.508 -17.656 -37.75 1 96.25 311 GLN B CA 1
ATOM 5526 C C . GLN B 1 311 ? 8.398 -19.172 -37.594 1 96.25 311 GLN B C 1
ATOM 5528 O O . GLN B 1 311 ? 9.352 -19.891 -37.844 1 96.25 311 GLN B O 1
ATOM 5533 N N . PHE B 1 312 ? 7.297 -19.656 -37.25 1 96.69 312 PHE B N 1
ATOM 5534 C CA . PHE B 1 312 ? 7.086 -21.078 -37 1 96.69 312 PHE B CA 1
ATOM 5535 C C . PHE B 1 312 ? 6.211 -21.688 -38.094 1 96.69 312 PHE B C 1
ATOM 5537 O O . PHE B 1 312 ? 5.617 -22.75 -37.906 1 96.69 312 PHE B O 1
ATOM 5544 N N . SER B 1 313 ? 6.09 -21.062 -39.25 1 95.25 313 SER B N 1
ATOM 5545 C CA . SER B 1 313 ? 5.195 -21.422 -40.344 1 95.25 313 SER B CA 1
ATOM 5546 C C . SER B 1 313 ? 5.57 -22.781 -40.938 1 95.25 313 SER B C 1
ATOM 5548 O O . SER B 1 313 ? 4.758 -23.406 -41.625 1 95.25 313 SER B O 1
ATOM 5550 N N . GLY B 1 314 ? 6.734 -23.266 -40.719 1 94.06 314 GLY B N 1
ATOM 5551 C CA . GLY B 1 314 ? 7.188 -24.516 -41.312 1 94.06 314 GLY B CA 1
ATOM 5552 C C . GLY B 1 314 ? 6.617 -25.75 -40.625 1 94.06 314 GLY B C 1
ATOM 5553 O O . GLY B 1 314 ? 6.766 -26.859 -41.094 1 94.06 314 GLY B O 1
ATOM 5554 N N . PHE B 1 315 ? 5.914 -25.547 -39.562 1 96.12 315 PHE B N 1
ATOM 5555 C CA . PHE B 1 315 ? 5.391 -26.672 -38.781 1 96.12 315 PHE B CA 1
ATOM 5556 C C . PHE B 1 315 ? 3.873 -26.75 -38.906 1 96.12 315 PHE B C 1
ATOM 5558 O O . PHE B 1 315 ? 3.193 -25.719 -38.969 1 96.12 315 PHE B O 1
ATOM 5565 N N . PRO B 1 316 ? 3.359 -27.938 -38.938 1 96.81 316 PRO B N 1
ATOM 5566 C CA . PRO B 1 316 ? 1.915 -28.094 -39.125 1 96.81 316 PRO B CA 1
ATOM 5567 C C . PRO B 1 316 ? 1.119 -27.594 -37.906 1 96.81 316 PRO B C 1
ATOM 5569 O O . PRO B 1 316 ? 1.536 -27.781 -36.781 1 96.81 316 PRO B O 1
ATOM 5572 N N . THR B 1 317 ? 0.006 -27.016 -38.188 1 96.56 317 THR B N 1
ATOM 5573 C CA . THR B 1 317 ? -0.866 -26.516 -37.156 1 96.56 317 THR B CA 1
ATOM 5574 C C . THR B 1 317 ? -1.698 -27.656 -36.531 1 96.56 317 THR B C 1
ATOM 5576 O O . THR B 1 317 ? -1.814 -28.719 -37.125 1 96.56 317 THR B O 1
ATOM 5579 N N . ALA B 1 318 ? -2.107 -27.484 -35.344 1 96.5 318 ALA B N 1
ATOM 5580 C CA . ALA B 1 318 ? -3.045 -28.359 -34.656 1 96.5 318 ALA B CA 1
ATOM 5581 C C . ALA B 1 318 ? -4.25 -27.562 -34.125 1 96.5 318 ALA B C 1
ATOM 5583 O O . ALA B 1 318 ? -4.234 -26.328 -34.125 1 96.5 318 ALA B O 1
ATOM 5584 N N . PRO B 1 319 ? -5.371 -28.219 -33.812 1 92.81 319 PRO B N 1
ATOM 5585 C CA . PRO B 1 319 ? -6.551 -27.516 -33.312 1 92.81 319 PRO B CA 1
ATOM 5586 C C . PRO B 1 319 ? -6.277 -26.781 -32 1 92.81 319 PRO B C 1
ATOM 5588 O O . PRO B 1 319 ? -5.449 -27.219 -31.188 1 92.81 319 PRO B O 1
ATOM 5591 N N . ALA B 1 320 ? -7 -25.688 -31.859 1 93.19 320 ALA B N 1
ATOM 5592 C CA . ALA B 1 320 ? -6.934 -24.953 -30.594 1 93.19 320 ALA B CA 1
ATOM 5593 C C . ALA B 1 320 ? -7.324 -25.844 -29.422 1 93.19 320 ALA B C 1
ATOM 5595 O O . ALA B 1 320 ? -7.945 -26.891 -29.609 1 93.19 320 ALA B O 1
ATOM 5596 N N . PHE B 1 321 ? -6.855 -25.531 -28.266 1 89.56 321 PHE B N 1
ATOM 5597 C CA . PHE B 1 321 ? -7.16 -26.234 -27.016 1 89.56 321 PHE B CA 1
ATOM 5598 C C . PHE B 1 321 ? -7.543 -25.25 -25.922 1 89.56 321 PHE B C 1
ATOM 5600 O O . PHE B 1 321 ? -6.707 -24.484 -25.453 1 89.56 321 PHE B O 1
ATOM 5607 N N . SER B 1 322 ? -8.844 -25.359 -25.453 1 89 322 SER B N 1
ATOM 5608 C CA . SER B 1 322 ? -9.352 -24.438 -24.438 1 89 322 SER B CA 1
ATOM 5609 C C . SER B 1 322 ? -9.102 -23 -24.828 1 89 322 SER B C 1
ATOM 5611 O O . SER B 1 322 ? -9.469 -22.562 -25.922 1 89 322 SER B O 1
ATOM 5613 N N . ILE B 1 323 ? -8.344 -22.234 -23.984 1 88.38 323 ILE B N 1
ATOM 5614 C CA . ILE B 1 323 ? -8.117 -20.812 -24.219 1 88.38 323 ILE B CA 1
ATOM 5615 C C . ILE B 1 323 ? -6.895 -20.625 -25.125 1 88.38 323 ILE B C 1
ATOM 5617 O O . ILE B 1 323 ? -6.555 -19.5 -25.484 1 88.38 323 ILE B O 1
ATOM 5621 N N . LEU B 1 324 ? -6.254 -21.688 -25.5 1 94.75 324 LEU B N 1
ATOM 5622 C CA . LEU B 1 324 ? -5.051 -21.641 -26.312 1 94.75 324 LEU B CA 1
ATOM 5623 C C . LEU B 1 324 ? -5.398 -21.797 -27.797 1 94.75 324 LEU B C 1
ATOM 5625 O O . LEU B 1 324 ? -5.848 -22.875 -28.219 1 94.75 324 LEU B O 1
ATOM 5629 N N . ASP B 1 325 ? -5.129 -20.797 -28.609 1 95.62 325 ASP B N 1
ATOM 5630 C CA . ASP B 1 325 ? -5.652 -20.812 -29.969 1 95.62 325 ASP B CA 1
ATOM 5631 C C . ASP B 1 325 ? -4.523 -20.906 -30.984 1 95.62 325 ASP B C 1
ATOM 5633 O O . ASP B 1 325 ? -4.75 -20.734 -32.188 1 95.62 325 ASP B O 1
ATOM 5637 N N . THR B 1 326 ? -3.32 -21 -30.625 1 96.94 326 THR B N 1
ATOM 5638 C CA . THR B 1 326 ? -2.172 -21.219 -31.5 1 96.94 326 THR B CA 1
ATOM 5639 C C . THR B 1 326 ? -1.465 -22.531 -31.141 1 96.94 326 THR B C 1
ATOM 5641 O O . THR B 1 326 ? -0.644 -22.562 -30.234 1 96.94 326 THR B O 1
ATOM 5644 N N . CYS B 1 327 ? -1.819 -23.594 -31.969 1 97 327 CYS B N 1
ATOM 5645 C CA . CYS B 1 327 ? -1.334 -24.922 -31.641 1 97 327 CYS B CA 1
ATOM 5646 C C . CYS B 1 327 ? -0.704 -25.578 -32.875 1 97 327 CYS B C 1
ATOM 5648 O O . CYS B 1 327 ? -1.029 -25.234 -34 1 97 327 CYS B O 1
ATOM 5650 N N . PHE B 1 328 ? 0.217 -26.5 -32.594 1 97.5 328 PHE B N 1
ATOM 5651 C CA . PHE B 1 328 ? 0.974 -27.172 -33.656 1 97.5 328 PHE B CA 1
ATOM 5652 C C . PHE B 1 328 ? 1.061 -28.672 -33.375 1 97.5 328 PHE B C 1
ATOM 5654 O O . PHE B 1 328 ? 0.997 -29.109 -32.219 1 97.5 328 PHE B O 1
ATOM 5661 N N . ASN B 1 329 ? 1.166 -29.422 -34.406 1 97.44 329 ASN B N 1
ATOM 5662 C CA . ASN B 1 329 ? 1.511 -30.828 -34.344 1 97.44 329 ASN B CA 1
ATOM 5663 C C . ASN B 1 329 ? 2.996 -31.062 -34.625 1 97.44 329 ASN B C 1
ATOM 5665 O O . ASN B 1 329 ? 3.441 -31.016 -35.781 1 97.44 329 ASN B O 1
ATOM 5669 N N . LEU B 1 330 ? 3.725 -31.328 -33.594 1 95.12 330 LEU B N 1
ATOM 5670 C CA . LEU B 1 330 ? 5.172 -31.469 -33.719 1 95.12 330 LEU B CA 1
ATOM 5671 C C . LEU B 1 330 ? 5.598 -32.906 -33.531 1 95.12 330 LEU B C 1
ATOM 5673 O O . LEU B 1 330 ? 6.766 -33.188 -33.25 1 95.12 330 LEU B O 1
ATOM 5677 N N . SER B 1 331 ? 4.691 -33.875 -33.625 1 94.12 331 SER B N 1
ATOM 5678 C CA . SER B 1 331 ? 4.941 -35.281 -33.344 1 94.12 331 SER B CA 1
ATOM 5679 C C . SER B 1 331 ? 5.957 -35.875 -34.312 1 94.12 331 SER B C 1
ATOM 5681 O O . SER B 1 331 ? 6.648 -36.844 -33.969 1 94.12 331 SER B O 1
ATOM 5683 N N . ALA B 1 332 ? 6.105 -35.312 -35.406 1 93.69 332 ALA B N 1
ATOM 5684 C CA . ALA B 1 332 ? 6.98 -35.875 -36.438 1 93.69 332 ALA B CA 1
ATOM 5685 C C . ALA B 1 332 ? 8.398 -35.344 -36.312 1 93.69 332 ALA B C 1
ATOM 5687 O O . ALA B 1 332 ? 9.297 -35.75 -37.031 1 93.69 332 ALA B O 1
ATOM 5688 N N . TYR B 1 333 ? 8.57 -34.438 -35.406 1 92.12 333 TYR B N 1
ATOM 5689 C CA . TYR B 1 333 ? 9.852 -33.75 -35.312 1 92.12 333 TYR B CA 1
ATOM 5690 C C . TYR B 1 333 ? 10.57 -34.094 -34 1 92.12 333 TYR B C 1
ATOM 5692 O O . TYR B 1 333 ? 9.961 -34.094 -32.938 1 92.12 333 TYR B O 1
ATOM 5700 N N . GLN B 1 334 ? 11.812 -34.469 -34.094 1 86.88 334 GLN B N 1
ATOM 5701 C CA . GLN B 1 334 ? 12.602 -34.781 -32.906 1 86.88 334 GLN B CA 1
ATOM 5702 C C . GLN B 1 334 ? 13.102 -33.5 -32.25 1 86.88 334 GLN B C 1
ATOM 5704 O O . GLN B 1 334 ? 13.133 -33.406 -31 1 86.88 334 GLN B O 1
ATOM 5709 N N . GLU B 1 335 ? 13.523 -32.562 -33.062 1 89.69 335 GLU B N 1
ATOM 5710 C CA . GLU B 1 335 ? 14 -31.25 -32.562 1 89.69 335 GLU B CA 1
ATOM 5711 C C . GLU B 1 335 ? 13.43 -30.109 -33.406 1 89.69 335 GLU B C 1
ATOM 5713 O O . GLU B 1 335 ? 13.328 -30.219 -34.625 1 89.69 335 GLU B O 1
ATOM 5718 N N . VAL B 1 336 ? 12.961 -29.156 -32.688 1 91.69 336 VAL B N 1
ATOM 5719 C CA . VAL B 1 336 ? 12.422 -28 -33.375 1 91.69 336 VAL B CA 1
ATOM 5720 C C . VAL B 1 336 ? 13.062 -26.719 -32.844 1 91.69 336 VAL B C 1
ATOM 5722 O O . VAL B 1 336 ? 13.328 -26.609 -31.625 1 91.69 336 VAL B O 1
ATOM 5725 N N . ASP B 1 337 ? 13.398 -25.828 -33.719 1 92.12 337 ASP B N 1
ATOM 5726 C CA . ASP B 1 337 ? 13.883 -24.516 -33.312 1 92.12 337 ASP B CA 1
ATOM 5727 C C . ASP B 1 337 ? 12.727 -23.562 -33 1 92.12 337 ASP B C 1
ATOM 5729 O O . ASP B 1 337 ? 12.031 -23.094 -33.906 1 92.12 337 ASP B O 1
ATOM 5733 N N . VAL B 1 338 ? 12.508 -23.281 -31.734 1 95 338 VAL B N 1
ATOM 5734 C CA . VAL B 1 338 ? 11.391 -22.453 -31.266 1 95 338 VAL B CA 1
ATOM 5735 C C . VAL B 1 338 ? 11.836 -21 -31.188 1 95 338 VAL B C 1
ATOM 5737 O O . VAL B 1 338 ? 12.883 -20.688 -30.609 1 95 338 VAL B O 1
ATOM 5740 N N . PRO B 1 339 ? 11.062 -20.047 -31.766 1 96.25 339 PRO B N 1
ATOM 5741 C CA . PRO B 1 339 ? 11.398 -18.641 -31.594 1 96.25 339 PRO B CA 1
ATOM 5742 C C . PRO B 1 339 ? 11.5 -18.219 -30.125 1 96.25 339 PRO B C 1
ATOM 5744 O O . PRO B 1 339 ? 10.695 -18.656 -29.297 1 96.25 339 PRO B O 1
ATOM 5747 N N . THR B 1 340 ? 12.492 -17.406 -29.859 1 96.06 340 THR B N 1
ATOM 5748 C CA . THR B 1 340 ? 12.656 -16.922 -28.5 1 96.06 340 THR B CA 1
ATOM 5749 C C . THR B 1 340 ? 11.57 -15.898 -28.156 1 96.06 340 THR B C 1
ATOM 5751 O O . THR B 1 340 ? 11.055 -15.219 -29.047 1 96.06 340 THR B O 1
ATOM 5754 N N . LEU B 1 341 ? 11.172 -15.898 -26.922 1 97.06 341 LEU B N 1
ATOM 5755 C CA . LEU B 1 341 ? 10.273 -14.883 -26.406 1 97.06 341 LEU B CA 1
ATOM 5756 C C . LEU B 1 341 ? 10.961 -14.047 -25.328 1 97.06 341 LEU B C 1
ATOM 5758 O O . LEU B 1 341 ? 11.562 -14.594 -24.406 1 97.06 341 LEU B O 1
ATOM 5762 N N . LYS B 1 342 ? 10.898 -12.789 -25.5 1 95.88 342 LYS B N 1
ATOM 5763 C CA . LYS B 1 342 ? 11.492 -11.859 -24.547 1 95.88 342 LYS B CA 1
ATOM 5764 C C . LYS B 1 342 ? 10.484 -10.797 -24.094 1 95.88 342 LYS B C 1
ATOM 5766 O O . LYS B 1 342 ? 9.789 -10.219 -24.938 1 95.88 342 LYS B O 1
ATOM 5771 N N . LEU B 1 343 ? 10.359 -10.609 -22.812 1 96 343 LEU B N 1
ATOM 5772 C CA . LEU B 1 343 ? 9.555 -9.523 -22.25 1 96 343 LEU B CA 1
ATOM 5773 C C . LEU B 1 343 ? 10.453 -8.438 -21.672 1 96 343 LEU B C 1
ATOM 5775 O O . LEU B 1 343 ? 11.352 -8.727 -20.875 1 96 343 LEU B O 1
ATOM 5779 N N . GLN B 1 344 ? 10.211 -7.266 -22.078 1 95.06 344 GLN B N 1
ATOM 5780 C CA . GLN B 1 344 ? 11.008 -6.133 -21.609 1 95.06 344 GLN B CA 1
ATOM 5781 C C . GLN B 1 344 ? 10.188 -5.219 -20.703 1 95.06 344 GLN B C 1
ATOM 5783 O O . GLN B 1 344 ? 9 -5 -20.953 1 95.06 344 GLN B O 1
ATOM 5788 N N . PHE B 1 345 ? 10.875 -4.691 -19.672 1 94.19 345 PHE B N 1
ATOM 5789 C CA . PHE B 1 345 ? 10.203 -3.859 -18.672 1 94.19 345 PHE B CA 1
ATOM 5790 C C . PHE B 1 345 ? 10.945 -2.543 -18.484 1 94.19 345 PHE B C 1
ATOM 5792 O O . PHE B 1 345 ? 12.008 -2.33 -19.078 1 94.19 345 PHE B O 1
ATOM 5799 N N . GLU B 1 346 ? 10.312 -1.69 -17.688 1 88.88 346 GLU B N 1
ATOM 5800 C CA . GLU B 1 346 ? 10.969 -0.429 -17.359 1 88.88 346 GLU B CA 1
ATOM 5801 C C . GLU B 1 346 ? 12.328 -0.668 -16.703 1 88.88 346 GLU B C 1
ATOM 5803 O O . GLU B 1 346 ? 12.539 -1.695 -16.062 1 88.88 346 GLU B O 1
ATOM 5808 N N . GLY B 1 347 ? 13.234 0.204 -16.922 1 86.12 347 GLY B N 1
ATOM 5809 C CA . GLY B 1 347 ? 14.555 0.1 -16.312 1 86.12 347 GLY B CA 1
ATOM 5810 C C . GLY B 1 347 ? 15.445 -0.915 -17 1 86.12 347 GLY B C 1
ATOM 5811 O O . GLY B 1 347 ? 16.359 -1.459 -16.375 1 86.12 347 GLY B O 1
ATOM 5812 N N . ASN B 1 348 ? 15.109 -1.268 -18.141 1 90.19 348 ASN B N 1
ATOM 5813 C CA . ASN B 1 348 ? 15.844 -2.217 -18.969 1 90.19 348 ASN B CA 1
ATOM 5814 C C . ASN B 1 348 ? 15.82 -3.619 -18.375 1 90.19 348 ASN B C 1
ATOM 5816 O O . ASN B 1 348 ? 16.734 -4.414 -18.609 1 90.19 348 ASN B O 1
ATOM 5820 N N . ALA B 1 349 ? 14.906 -3.816 -17.609 1 94.19 349 ALA B N 1
ATOM 5821 C CA . ALA B 1 349 ? 14.711 -5.176 -17.109 1 94.19 349 ALA B CA 1
ATOM 5822 C C . ALA B 1 349 ? 14.109 -6.074 -18.188 1 94.19 349 ALA B C 1
ATOM 5824 O O . ALA B 1 349 ? 13.328 -5.613 -19.031 1 94.19 349 ALA B O 1
ATOM 5825 N N . GLU B 1 350 ? 14.523 -7.324 -18.156 1 95.12 350 GLU B N 1
ATOM 5826 C CA . GLU B 1 350 ? 13.977 -8.227 -19.172 1 95.12 350 GLU B CA 1
ATOM 5827 C C . GLU B 1 350 ? 13.82 -9.641 -18.625 1 95.12 350 GLU B C 1
ATOM 5829 O O . GLU B 1 350 ? 14.562 -10.047 -17.719 1 95.12 350 GLU B O 1
ATOM 5834 N N . MET B 1 351 ? 12.867 -10.305 -19.125 1 96 351 MET B N 1
ATOM 5835 C CA . MET B 1 351 ? 12.641 -11.727 -18.906 1 96 351 MET B CA 1
ATOM 5836 C C . MET B 1 351 ? 12.781 -12.523 -20.188 1 96 351 MET B C 1
ATOM 5838 O O . MET B 1 351 ? 12.039 -12.305 -21.156 1 96 351 MET B O 1
ATOM 5842 N N . ASN B 1 352 ? 13.812 -13.312 -20.203 1 95.31 352 ASN B N 1
ATOM 5843 C CA . ASN B 1 352 ? 13.945 -14.266 -21.297 1 95.31 352 ASN B CA 1
ATOM 5844 C C . ASN B 1 352 ? 13.18 -15.555 -21.016 1 95.31 352 ASN B C 1
ATOM 5846 O O . ASN B 1 352 ? 13.602 -16.359 -20.172 1 95.31 352 ASN B O 1
ATOM 5850 N N . VAL B 1 353 ? 12.125 -15.758 -21.766 1 96.69 353 VAL B N 1
ATOM 5851 C CA . VAL B 1 353 ? 11.258 -16.906 -21.5 1 96.69 353 VAL B CA 1
ATOM 5852 C C . VAL B 1 353 ? 11.961 -18.203 -21.891 1 96.69 353 VAL B C 1
ATOM 5854 O O . VAL B 1 353 ? 12.438 -18.328 -23.016 1 96.69 353 VAL B O 1
ATOM 5857 N N . ASP B 1 354 ? 12.102 -19.078 -20.922 1 93.44 354 ASP B N 1
ATOM 5858 C CA . ASP B 1 354 ? 12.664 -20.391 -21.203 1 93.44 354 ASP B CA 1
ATOM 5859 C C . ASP B 1 354 ? 11.805 -21.141 -22.219 1 93.44 354 ASP B C 1
ATOM 5861 O O . ASP B 1 354 ? 10.594 -20.969 -22.281 1 93.44 354 ASP B O 1
ATOM 5865 N N . VAL B 1 355 ? 12.469 -22.016 -22.953 1 93.56 355 VAL B N 1
ATOM 5866 C CA . VAL B 1 355 ? 11.758 -22.766 -24 1 93.56 355 VAL B CA 1
ATOM 5867 C C . VAL B 1 355 ? 10.594 -23.531 -23.391 1 93.56 355 VAL B C 1
ATOM 5869 O O . VAL B 1 355 ? 9.539 -23.688 -24.016 1 93.56 355 VAL B O 1
ATOM 5872 N N . THR B 1 356 ? 10.742 -23.984 -22.141 1 92.69 356 THR B N 1
ATOM 5873 C CA . THR B 1 356 ? 9.703 -24.75 -21.469 1 92.69 356 THR B CA 1
ATOM 5874 C C . THR B 1 356 ? 8.531 -23.859 -21.094 1 92.69 356 THR B C 1
ATOM 5876 O O . THR B 1 356 ? 7.465 -24.344 -20.703 1 92.69 356 THR B O 1
ATOM 5879 N N . GLY B 1 357 ? 8.68 -22.562 -21.234 1 95.69 357 GLY B N 1
ATOM 5880 C CA . GLY B 1 357 ? 7.617 -21.609 -20.938 1 95.69 357 GLY B CA 1
ATOM 5881 C C . GLY B 1 357 ? 6.922 -21.094 -22.188 1 95.69 357 GLY B C 1
ATOM 5882 O O . GLY B 1 357 ? 5.992 -20.281 -22.094 1 95.69 357 GLY B O 1
ATOM 5883 N N . VAL B 1 358 ? 7.352 -21.578 -23.344 1 96.44 358 VAL B N 1
ATOM 5884 C CA . VAL B 1 358 ? 6.801 -21.062 -24.594 1 96.44 358 VAL B CA 1
ATOM 5885 C C . VAL B 1 358 ? 5.582 -21.891 -25 1 96.44 358 VAL B C 1
ATOM 5887 O O . VAL B 1 358 ? 4.578 -21.344 -25.469 1 96.44 358 VAL B O 1
ATOM 5890 N N . PHE B 1 359 ? 5.703 -23.203 -24.797 1 95.25 359 PHE B N 1
ATOM 5891 C CA . PHE B 1 359 ? 4.648 -24.094 -25.281 1 95.25 359 PHE B CA 1
ATOM 5892 C C . PHE B 1 359 ? 3.957 -24.797 -24.125 1 95.25 359 PHE B C 1
ATOM 5894 O O . PHE B 1 359 ? 4.602 -25.156 -23.141 1 95.25 359 PHE B O 1
ATOM 5901 N N . TYR B 1 360 ? 2.697 -24.922 -24.266 1 94.12 360 TYR B N 1
ATOM 5902 C CA . TYR B 1 360 ? 1.865 -25.797 -23.438 1 94.12 360 TYR B CA 1
ATOM 5903 C C . TYR B 1 360 ? 1.604 -27.125 -24.125 1 94.12 360 TYR B C 1
ATOM 5905 O O . TYR B 1 360 ? 0.946 -27.172 -25.172 1 94.12 360 TYR B O 1
ATOM 5913 N N . PHE B 1 361 ? 2.104 -28.234 -23.594 1 90.44 361 PHE B N 1
ATOM 5914 C CA . PHE B 1 361 ? 1.912 -29.547 -24.188 1 90.44 361 PHE B CA 1
ATOM 5915 C C . PHE B 1 361 ? 0.561 -30.125 -23.797 1 90.44 361 PHE B C 1
ATOM 5917 O O . PHE B 1 361 ? 0.387 -30.594 -22.672 1 90.44 361 PHE B O 1
ATOM 5924 N N . VAL B 1 362 ? -0.291 -30.109 -24.75 1 88.88 362 VAL B N 1
ATOM 5925 C CA . VAL B 1 362 ? -1.613 -30.688 -24.531 1 88.88 362 VAL B CA 1
ATOM 5926 C C . VAL B 1 362 ? -1.517 -32.219 -24.531 1 88.88 362 VAL B C 1
ATOM 5928 O O . VAL B 1 362 ? -2.127 -32.875 -23.688 1 88.88 362 VAL B O 1
ATOM 5931 N N . LYS B 1 363 ? -0.803 -32.688 -25.531 1 88.31 363 LYS B N 1
ATOM 5932 C CA . LYS B 1 363 ? -0.528 -34.125 -25.625 1 88.31 363 LYS B CA 1
ATOM 5933 C C . LYS B 1 363 ? 0.962 -34.406 -25.453 1 88.31 363 LYS B C 1
ATOM 5935 O O . LYS B 1 363 ? 1.802 -33.688 -26.016 1 88.31 363 LYS B O 1
ATOM 5940 N N . THR B 1 364 ? 1.27 -35.469 -24.75 1 84.06 364 THR B N 1
ATOM 5941 C CA . THR B 1 364 ? 2.65 -35.75 -24.406 1 84.06 364 THR B CA 1
ATOM 5942 C C . THR B 1 364 ? 3.447 -36.188 -25.641 1 84.06 364 THR B C 1
ATOM 5944 O O . THR B 1 364 ? 4.676 -36.094 -25.641 1 84.06 364 THR B O 1
ATOM 5947 N N . ASP B 1 365 ? 2.785 -36.688 -26.672 1 89.06 365 ASP B N 1
ATOM 5948 C CA . ASP B 1 365 ? 3.482 -37.094 -27.875 1 89.06 365 ASP B CA 1
ATOM 5949 C C . ASP B 1 365 ? 3.734 -35.938 -28.828 1 89.06 365 ASP B C 1
ATOM 5951 O O . ASP B 1 365 ? 4.16 -36.125 -29.969 1 89.06 365 ASP B O 1
ATOM 5955 N N . ALA B 1 366 ? 3.361 -34.719 -28.422 1 91.19 366 ALA B N 1
ATOM 5956 C CA . ALA B 1 366 ? 3.602 -33.469 -29.109 1 91.19 366 ALA B CA 1
ATOM 5957 C C . ALA B 1 366 ? 2.707 -33.312 -30.344 1 91.19 366 ALA B C 1
ATOM 5959 O O . ALA B 1 366 ? 2.963 -32.5 -31.219 1 91.19 366 ALA B O 1
ATOM 5960 N N . SER B 1 367 ? 1.737 -34.219 -30.469 1 94.06 367 SER B N 1
ATOM 5961 C CA . SER B 1 367 ? 0.827 -34.094 -31.594 1 94.06 367 SER B CA 1
ATOM 5962 C C . SER B 1 367 ? -0.051 -32.844 -31.453 1 94.06 367 SER B C 1
ATOM 5964 O O . SER B 1 367 ? -0.684 -32.406 -32.406 1 94.06 367 SER B O 1
ATOM 5966 N N . GLN B 1 368 ? -0.081 -32.281 -30.203 1 94.06 368 GLN B N 1
ATOM 5967 C CA . GLN B 1 368 ? -0.775 -31.047 -29.938 1 94.06 368 GLN B CA 1
ATOM 5968 C C . GLN B 1 368 ? -0.036 -30.219 -28.875 1 94.06 368 GLN B C 1
ATOM 5970 O O . GLN B 1 368 ? -0.143 -30.484 -27.688 1 94.06 368 GLN B O 1
ATOM 5975 N N . VAL B 1 369 ? 0.663 -29.297 -29.406 1 95.31 369 VAL B N 1
ATOM 5976 C CA . VAL B 1 369 ? 1.434 -28.359 -28.594 1 95.31 369 VAL B CA 1
ATOM 5977 C C . VAL B 1 369 ? 1 -26.922 -28.906 1 95.31 369 VAL B C 1
ATOM 5979 O O . VAL B 1 369 ? 0.94 -26.531 -30.062 1 95.31 369 VAL B O 1
ATOM 5982 N N . CYS B 1 370 ? 0.613 -26.172 -27.828 1 95.81 370 CYS B N 1
ATOM 5983 C CA . CYS B 1 370 ? 0.054 -24.844 -28.062 1 95.81 370 CYS B CA 1
ATOM 5984 C C . CYS B 1 370 ? 0.938 -23.766 -27.438 1 95.81 370 CYS B C 1
ATOM 5986 O O . CYS B 1 370 ? 1.632 -24.016 -26.453 1 95.81 370 CYS B O 1
ATOM 5988 N N . LEU B 1 371 ? 0.959 -22.594 -28.062 1 97.12 371 LEU B N 1
ATOM 5989 C CA . LEU B 1 371 ? 1.563 -21.438 -27.406 1 97.12 371 LEU B CA 1
ATOM 5990 C C . LEU B 1 371 ? 0.937 -21.188 -26.047 1 97.12 371 LEU B C 1
ATOM 5992 O O . LEU B 1 371 ? -0.289 -21.156 -25.922 1 97.12 371 LEU B O 1
ATOM 5996 N N . ALA B 1 372 ? 1.754 -21.062 -24.969 1 97.19 372 ALA B N 1
ATOM 5997 C CA . ALA B 1 372 ? 1.266 -20.906 -23.609 1 97.19 372 ALA B CA 1
ATOM 5998 C C . ALA B 1 372 ? 0.9 -19.453 -23.312 1 97.19 372 ALA B C 1
ATOM 6000 O O . ALA B 1 372 ? 1.321 -18.906 -22.297 1 97.19 372 ALA B O 1
ATOM 6001 N N . LEU B 1 373 ? 0.263 -18.828 -24.188 1 97.56 373 LEU B N 1
ATOM 6002 C CA . LEU B 1 373 ? -0.266 -17.469 -24.094 1 97.56 373 LEU B CA 1
ATOM 6003 C C . LEU B 1 373 ? -1.695 -17.406 -24.625 1 97.56 373 LEU B C 1
ATOM 6005 O O . LEU B 1 373 ? -2.062 -18.156 -25.516 1 97.56 373 LEU B O 1
ATOM 6009 N N . ALA B 1 374 ? -2.467 -16.562 -24.016 1 95.56 374 ALA B N 1
ATOM 6010 C CA . ALA B 1 374 ? -3.832 -16.344 -24.5 1 95.56 374 ALA B CA 1
ATOM 6011 C C . ALA B 1 374 ? -4.211 -14.875 -24.438 1 95.56 374 ALA B C 1
ATOM 6013 O O . ALA B 1 374 ? -3.543 -14.078 -23.766 1 95.56 374 ALA B O 1
ATOM 6014 N N . SER B 1 375 ? -5.207 -14.523 -25.203 1 93.38 375 SER B N 1
ATOM 6015 C CA . SER B 1 375 ? -5.703 -13.148 -25.25 1 93.38 375 SER B CA 1
ATOM 6016 C C . SER B 1 375 ? -6.711 -12.875 -24.141 1 93.38 375 SER B C 1
ATOM 6018 O O . SER B 1 375 ? -7.512 -13.75 -23.797 1 93.38 375 SER B O 1
ATOM 6020 N N . LEU B 1 376 ? -6.562 -11.664 -23.609 1 88.12 376 LEU B N 1
ATOM 6021 C CA . LEU B 1 376 ? -7.688 -11.148 -22.844 1 88.12 376 LEU B CA 1
ATOM 6022 C C . LEU B 1 376 ? -8.867 -10.812 -23.75 1 88.12 376 LEU B C 1
ATOM 6024 O O . LEU B 1 376 ? -8.734 -10.844 -24.969 1 88.12 376 LEU B O 1
ATOM 6028 N N . THR B 1 377 ? -10.07 -10.648 -23.172 1 78.62 377 THR B N 1
ATOM 6029 C CA . THR B 1 377 ? -11.273 -10.367 -23.938 1 78.62 377 THR B CA 1
ATOM 6030 C C . THR B 1 377 ? -11.297 -8.906 -24.391 1 78.62 377 THR B C 1
ATOM 6032 O O . THR B 1 377 ? -11.703 -8.617 -25.516 1 78.62 377 THR B O 1
ATOM 6035 N N . PHE B 1 378 ? -10.859 -7.969 -23.438 1 78.94 378 PHE B N 1
ATOM 6036 C CA . PHE B 1 378 ? -10.969 -6.543 -23.734 1 78.94 378 PHE B CA 1
ATOM 6037 C C . PHE B 1 378 ? -9.617 -5.855 -23.594 1 78.94 378 PHE B C 1
ATOM 6039 O O . PHE B 1 378 ? -8.789 -6.258 -22.781 1 78.94 378 PHE B O 1
ATOM 6046 N N . GLU B 1 379 ? -9.398 -4.773 -24.359 1 80.25 379 GLU B N 1
ATOM 6047 C CA . GLU B 1 379 ? -8.125 -4.062 -24.422 1 80.25 379 GLU B CA 1
ATOM 6048 C C . GLU B 1 379 ? -7.805 -3.373 -23.109 1 80.25 379 GLU B C 1
ATOM 6050 O O . GLU B 1 379 ? -6.633 -3.168 -22.766 1 80.25 379 GLU B O 1
ATOM 6055 N N . ASP B 1 380 ? -8.812 -3.021 -22.312 1 73.75 380 ASP B N 1
ATOM 6056 C CA . ASP B 1 380 ? -8.586 -2.219 -21.109 1 73.75 380 ASP B CA 1
ATOM 6057 C C . ASP B 1 380 ? -8.359 -3.109 -19.891 1 73.75 380 ASP B C 1
ATOM 6059 O O . ASP B 1 380 ? -8.133 -2.609 -18.781 1 73.75 380 ASP B O 1
ATOM 6063 N N . GLU B 1 381 ? -8.344 -4.406 -20.047 1 80.5 381 GLU B N 1
ATOM 6064 C CA . GLU B 1 381 ? -8.031 -5.336 -18.969 1 80.5 381 GLU B CA 1
ATOM 6065 C C . GLU B 1 381 ? -6.531 -5.375 -18.703 1 80.5 381 GLU B C 1
ATOM 6067 O O . GLU B 1 381 ? -5.727 -5.051 -19.578 1 80.5 381 GLU B O 1
ATOM 6072 N N . ILE B 1 382 ? -6.18 -5.754 -17.438 1 85.62 382 ILE B N 1
ATOM 6073 C CA . ILE B 1 382 ? -4.773 -5.789 -17.047 1 85.62 382 ILE B CA 1
ATOM 6074 C C . ILE B 1 382 ? -4.168 -7.145 -17.406 1 85.62 382 ILE B C 1
ATOM 6076 O O . ILE B 1 382 ? -4.66 -8.188 -16.969 1 85.62 382 ILE B O 1
ATOM 6080 N N . GLY B 1 383 ? -3.188 -7.137 -18.266 1 92.69 383 GLY B N 1
ATOM 6081 C CA . GLY B 1 383 ? -2.484 -8.359 -18.609 1 92.69 383 GLY B CA 1
ATOM 6082 C C . GLY B 1 383 ? -1.847 -9.039 -17.406 1 92.69 383 GLY B C 1
ATOM 6083 O O . GLY B 1 383 ? -1.588 -8.391 -16.391 1 92.69 383 GLY B O 1
ATOM 6084 N N . ILE B 1 384 ? -1.621 -10.336 -17.516 1 93.75 384 ILE B N 1
ATOM 6085 C CA . ILE B 1 384 ? -1.029 -11.125 -16.438 1 93.75 384 ILE B CA 1
ATOM 6086 C C . ILE B 1 384 ? 0.159 -11.922 -16.984 1 93.75 384 ILE B C 1
ATOM 6088 O O . ILE B 1 384 ? 0.031 -12.656 -17.969 1 93.75 384 ILE B O 1
ATOM 6092 N N . ILE B 1 385 ? 1.313 -11.711 -16.453 1 97.56 385 ILE B N 1
ATOM 6093 C CA . ILE B 1 385 ? 2.439 -12.617 -16.656 1 97.56 385 ILE B CA 1
ATOM 6094 C C . ILE B 1 385 ? 2.328 -13.805 -15.711 1 97.56 385 ILE B C 1
ATOM 6096 O O . ILE B 1 385 ? 2.578 -13.68 -14.508 1 97.56 385 ILE B O 1
ATOM 6100 N N . ALA B 1 386 ? 2.018 -14.945 -16.234 1 97.31 386 ALA B N 1
ATOM 6101 C CA . ALA B 1 386 ? 1.655 -16.109 -15.43 1 97.31 386 ALA B CA 1
ATOM 6102 C C . ALA B 1 386 ? 2.852 -17.047 -15.25 1 97.31 386 ALA B C 1
ATOM 6104 O O . ALA B 1 386 ? 3.971 -16.703 -15.641 1 97.31 386 ALA B O 1
ATOM 6105 N N . ASN B 1 387 ? 2.668 -18.141 -14.539 1 97.19 387 ASN B N 1
ATOM 6106 C CA . ASN B 1 387 ? 3.797 -18.906 -14.031 1 97.19 387 ASN B CA 1
ATOM 6107 C C . ASN B 1 387 ? 4.531 -19.625 -15.156 1 97.19 387 ASN B C 1
ATOM 6109 O O . ASN B 1 387 ? 5.734 -19.891 -15.047 1 97.19 387 ASN B O 1
ATOM 6113 N N . TYR B 1 388 ? 3.963 -19.906 -16.344 1 96.5 388 TYR B N 1
ATOM 6114 C CA . TYR B 1 388 ? 4.652 -20.562 -17.453 1 96.5 388 TYR B CA 1
ATOM 6115 C C . TYR B 1 388 ? 5.852 -19.75 -17.922 1 96.5 388 TYR B C 1
ATOM 6117 O O . TYR B 1 388 ? 6.934 -20.297 -18.141 1 96.5 388 TYR B O 1
ATOM 6125 N N . GLN B 1 389 ? 5.66 -18.469 -18.031 1 97.38 389 GLN B N 1
ATOM 6126 C CA . GLN B 1 389 ? 6.723 -17.609 -18.578 1 97.38 389 GLN B CA 1
ATOM 6127 C C . GLN B 1 389 ? 7.797 -17.359 -17.516 1 97.38 389 GLN B C 1
ATOM 6129 O O . GLN B 1 389 ? 8.883 -16.875 -17.844 1 97.38 389 GLN B O 1
ATOM 6134 N N . GLN B 1 390 ? 7.484 -17.75 -16.312 1 97.62 390 GLN B N 1
ATOM 6135 C CA . GLN B 1 390 ? 8.422 -17.469 -15.234 1 97.62 390 GLN B CA 1
ATOM 6136 C C . GLN B 1 390 ? 9.328 -18.672 -14.977 1 97.62 390 GLN B C 1
ATOM 6138 O O . GLN B 1 390 ? 10.148 -18.656 -14.055 1 97.62 390 GLN B O 1
ATOM 6143 N N . ARG B 1 391 ? 9.266 -19.703 -15.797 1 96.81 391 ARG B N 1
ATOM 6144 C CA . ARG B 1 391 ? 10.023 -20.938 -15.594 1 96.81 391 ARG B CA 1
ATOM 6145 C C . ARG B 1 391 ? 11.508 -20.703 -15.844 1 96.81 391 ARG B C 1
ATOM 6147 O O . ARG B 1 391 ? 11.883 -19.953 -16.734 1 96.81 391 ARG B O 1
ATOM 6154 N N . ASN B 1 392 ? 12.281 -21.391 -15.055 1 95.75 392 ASN B N 1
ATOM 6155 C CA . ASN B 1 392 ? 13.734 -21.453 -15.18 1 95.75 392 ASN B CA 1
ATOM 6156 C C . ASN B 1 392 ? 14.359 -20.062 -15.234 1 95.75 392 ASN B C 1
ATOM 6158 O O . ASN B 1 392 ? 15.156 -19.766 -16.125 1 95.75 392 ASN B O 1
ATOM 6162 N N . GLN B 1 393 ? 13.961 -19.234 -14.391 1 95.62 393 GLN B N 1
ATOM 6163 C CA . GLN B 1 393 ? 14.523 -17.938 -14.047 1 95.62 393 GLN B CA 1
ATOM 6164 C C . GLN B 1 393 ? 14.195 -17.562 -12.609 1 95.62 393 GLN B C 1
ATOM 6166 O O . GLN B 1 393 ? 13.219 -18.047 -12.039 1 95.62 393 GLN B O 1
ATOM 6171 N N . ARG B 1 394 ? 15.117 -16.828 -12.102 1 95.94 394 ARG B N 1
ATOM 6172 C CA . ARG B 1 394 ? 14.875 -16.328 -10.75 1 95.94 394 ARG B CA 1
ATOM 6173 C C . ARG B 1 394 ? 14.133 -15 -10.773 1 95.94 394 ARG B C 1
ATOM 6175 O O . ARG B 1 394 ? 14.586 -14.039 -11.406 1 95.94 394 ARG B O 1
ATOM 6182 N N . VAL B 1 395 ? 12.961 -15.008 -10.172 1 97 395 VAL B N 1
ATOM 6183 C CA . VAL B 1 395 ? 12.188 -13.789 -10.008 1 97 395 VAL B CA 1
ATOM 6184 C C . VAL B 1 395 ? 12.297 -13.297 -8.57 1 97 395 VAL B C 1
ATOM 6186 O O . VAL B 1 395 ? 11.922 -14.016 -7.633 1 97 395 VAL B O 1
ATOM 6189 N N . ILE B 1 396 ? 12.789 -12.109 -8.414 1 96 396 ILE B N 1
ATOM 6190 C CA . ILE B 1 396 ? 12.977 -11.555 -7.082 1 96 396 ILE B CA 1
ATOM 6191 C C . ILE B 1 396 ? 11.922 -10.477 -6.82 1 96 396 ILE B C 1
ATOM 6193 O O . ILE B 1 396 ? 11.633 -9.656 -7.695 1 96 396 ILE B O 1
ATOM 6197 N N . TYR B 1 397 ? 11.305 -10.586 -5.684 1 95.56 397 TYR B N 1
ATOM 6198 C CA . TYR B 1 397 ? 10.391 -9.57 -5.168 1 95.56 397 TYR B CA 1
ATOM 6199 C C . TYR B 1 397 ? 11.023 -8.789 -4.027 1 95.56 397 TYR B C 1
ATOM 6201 O O . TYR B 1 397 ? 11.195 -9.32 -2.926 1 95.56 397 TYR B O 1
ATOM 6209 N N . ASP B 1 398 ? 11.414 -7.625 -4.359 1 90.25 398 ASP B N 1
ATOM 6210 C CA . ASP B 1 398 ? 11.961 -6.691 -3.377 1 90.25 398 ASP B CA 1
ATOM 6211 C C . ASP B 1 398 ? 10.906 -5.672 -2.949 1 90.25 398 ASP B C 1
ATOM 6213 O O . ASP B 1 398 ? 10.867 -4.559 -3.477 1 90.25 398 ASP B O 1
ATOM 6217 N N . THR B 1 399 ? 10.086 -6.078 -1.969 1 85.56 399 THR B N 1
ATOM 6218 C CA . THR B 1 399 ? 8.977 -5.219 -1.571 1 85.56 399 THR B CA 1
ATOM 6219 C C . THR B 1 399 ? 9.484 -3.994 -0.819 1 85.56 399 THR B C 1
ATOM 6221 O O . THR B 1 399 ? 8.852 -2.936 -0.849 1 85.56 399 THR B O 1
ATOM 6224 N N . LYS B 1 400 ? 10.586 -4.145 -0.204 1 74.69 400 LYS B N 1
ATOM 6225 C CA . LYS B 1 400 ? 11.211 -3.006 0.468 1 74.69 400 LYS B CA 1
ATOM 6226 C C . LYS B 1 400 ? 11.609 -1.926 -0.535 1 74.69 400 LYS B C 1
ATOM 6228 O O . LYS B 1 400 ? 11.359 -0.74 -0.308 1 74.69 400 LYS B O 1
ATOM 6233 N N . GLY B 1 401 ? 12.219 -2.35 -1.574 1 74.31 401 GLY B N 1
ATOM 6234 C CA . GLY B 1 401 ? 12.656 -1.431 -2.613 1 74.31 401 GLY B CA 1
ATOM 6235 C C . GLY B 1 401 ? 11.602 -1.191 -3.676 1 74.31 401 GLY B C 1
ATOM 6236 O O . GLY B 1 401 ? 11.828 -0.439 -4.625 1 74.31 401 GLY B O 1
ATOM 6237 N N . SER B 1 402 ? 10.484 -1.83 -3.545 1 79.25 402 SER B N 1
ATOM 6238 C CA . SER B 1 402 ? 9.391 -1.765 -4.508 1 79.25 402 SER B CA 1
ATOM 6239 C C . SER B 1 402 ? 9.875 -2.08 -5.918 1 79.25 402 SER B C 1
ATOM 6241 O O . SER B 1 402 ? 9.648 -1.299 -6.844 1 79.25 402 SER B O 1
ATOM 6243 N N . ARG B 1 403 ? 10.531 -3.096 -6.035 1 89.31 403 ARG B N 1
ATOM 6244 C CA . ARG B 1 403 ? 11.039 -3.473 -7.352 1 89.31 403 ARG B CA 1
ATOM 6245 C C . ARG B 1 403 ? 11.008 -4.984 -7.539 1 89.31 403 ARG B C 1
ATOM 6247 O O . ARG B 1 403 ? 10.945 -5.734 -6.562 1 89.31 403 ARG B O 1
ATOM 6254 N N . LEU B 1 404 ? 10.938 -5.367 -8.766 1 94.56 404 LEU B N 1
ATOM 6255 C CA . LEU B 1 404 ? 11.031 -6.754 -9.211 1 94.56 404 LEU B CA 1
ATOM 6256 C C . LEU B 1 404 ? 12.312 -6.996 -9.992 1 94.56 404 LEU B C 1
ATOM 6258 O O . LEU B 1 404 ? 12.781 -6.113 -10.711 1 94.56 404 LEU B O 1
ATOM 6262 N N . GLY B 1 405 ? 12.922 -8.148 -9.836 1 95.38 405 GLY B N 1
ATOM 6263 C CA . GLY B 1 405 ? 14.141 -8.508 -10.547 1 95.38 405 GLY B CA 1
ATOM 6264 C C . GLY B 1 405 ? 14.039 -9.836 -11.266 1 95.38 405 GLY B C 1
ATOM 6265 O O . GLY B 1 405 ? 13.344 -10.75 -10.805 1 95.38 405 GLY B O 1
ATOM 6266 N N . PHE B 1 406 ? 14.836 -9.922 -12.352 1 96.12 406 PHE B N 1
ATOM 6267 C CA . PHE B 1 406 ? 14.828 -11.125 -13.172 1 96.12 406 PHE B CA 1
ATOM 6268 C C . PHE B 1 406 ? 16.25 -11.547 -13.531 1 96.12 406 PHE B C 1
ATOM 6270 O O . PHE B 1 406 ? 17.094 -10.703 -13.82 1 96.12 406 PHE B O 1
ATOM 6277 N N . ALA B 1 407 ? 16.5 -12.797 -13.43 1 94.75 407 ALA B N 1
ATOM 6278 C CA . ALA B 1 407 ? 17.766 -13.391 -13.867 1 94.75 407 ALA B CA 1
ATOM 6279 C C . ALA B 1 407 ? 17.562 -14.836 -14.32 1 94.75 407 ALA B C 1
ATOM 6281 O O . ALA B 1 407 ? 16.781 -15.578 -13.727 1 94.75 407 ALA B O 1
ATOM 6282 N N . GLN B 1 408 ? 18.297 -15.156 -15.344 1 92.75 408 GLN B N 1
ATOM 6283 C CA . GLN B 1 408 ? 18.219 -16.531 -15.812 1 92.75 408 GLN B CA 1
ATOM 6284 C C . GLN B 1 408 ? 18.859 -17.5 -14.812 1 92.75 408 GLN B C 1
ATOM 6286 O O . GLN B 1 408 ? 19.922 -17.203 -14.25 1 92.75 408 GLN B O 1
ATOM 6291 N N . GLU B 1 409 ? 18.094 -18.5 -14.562 1 93.81 409 GLU B N 1
ATOM 6292 C CA . GLU B 1 409 ? 18.562 -19.531 -13.648 1 93.81 409 GLU B CA 1
ATOM 6293 C C . GLU B 1 409 ? 18 -20.906 -14.031 1 93.81 409 GLU B C 1
ATOM 6295 O O . GLU B 1 409 ? 16.797 -21.047 -14.227 1 93.81 409 GLU B O 1
ATOM 6300 N N . SER B 1 410 ? 18.938 -21.859 -14.297 1 90.19 410 SER B N 1
ATOM 6301 C CA . SER B 1 410 ? 18.484 -23.25 -14.375 1 90.19 410 SER B CA 1
ATOM 6302 C C . SER B 1 410 ? 18.078 -23.766 -13 1 90.19 410 SER B C 1
ATOM 6304 O O . SER B 1 410 ? 18.938 -24.109 -12.18 1 90.19 410 SER B O 1
ATOM 6306 N N . CYS B 1 411 ? 16.781 -23.891 -12.828 1 93.5 411 CYS B N 1
ATOM 6307 C CA . CYS B 1 411 ? 16.266 -24.172 -11.492 1 93.5 411 CYS B CA 1
ATOM 6308 C C . CYS B 1 411 ? 16.688 -25.562 -11.031 1 93.5 411 CYS B C 1
ATOM 6310 O O . CYS B 1 411 ? 16.547 -26.531 -11.773 1 93.5 411 CYS B O 1
ATOM 6312 N N . SER B 1 412 ? 17.297 -25.594 -9.875 1 88.88 412 SER B N 1
ATOM 6313 C CA . SER B 1 412 ? 17.656 -26.844 -9.203 1 88.88 412 SER B CA 1
ATOM 6314 C C . SER B 1 412 ? 17.797 -26.641 -7.695 1 88.88 412 SER B C 1
ATOM 6316 O O . SER B 1 412 ? 18.203 -25.562 -7.246 1 88.88 412 SER B O 1
ATOM 6318 N N . PHE B 1 413 ? 17.188 -27.625 -7.023 1 82.44 413 PHE B N 1
ATOM 6319 C CA . PHE B 1 413 ? 17.375 -27.594 -5.582 1 82.44 413 PHE B CA 1
ATOM 6320 C C . PHE B 1 413 ? 18.375 -28.656 -5.141 1 82.44 413 PHE B C 1
ATOM 6322 O O . PHE B 1 413 ? 18.156 -29.844 -5.336 1 82.44 413 PHE B O 1
ATOM 6329 N N . SER B 1 414 ? 19.656 -28.328 -5.004 1 69.25 414 SER B N 1
ATOM 6330 C CA . SER B 1 414 ? 20.688 -29.234 -4.512 1 69.25 414 SER B CA 1
ATOM 6331 C C . SER B 1 414 ? 20.906 -29.062 -3.016 1 69.25 414 SER B C 1
ATOM 6333 O O . SER B 1 414 ? 20.703 -27.984 -2.473 1 69.25 414 SER B O 1
#

pLDDT: mean 85.31, std 15.01, range [31.09, 98.5]

Nearest PDB structures (foldseek):
  3aup-assembly1_C  TM=7.642E-01  e=1.104E-23  Glycine max
  5n7q-assembly2_B  TM=7.823E-01  e=2.230E-20  Ixodes ricinus
  2h6s-assembly1_A  TM=7.717E-01  e=4.147E-20  Candida albicans
  5n71-assembly1_A  TM=7.415E-01  e=3.737E-19  Ixodes ricinus
  5i70-assembly1_B  TM=7.388E-01  e=9.746E-19  Plasmodium falciparum 7G8

Radius of gyration: 28.98 Å; Cα contacts (8 Å, |Δi|>4): 2211; chains: 2; bounding box: 60×90×70 Å

InterPro domains:
  IPR001461 Aspartic peptidase A1 [PTHR13683] (15-408)
  IPR001969 Aspartic peptidase, active site [PS00141] (80-91)
  IPR021109 Aspartic peptidase domain superfamily [G3DSA:2.40.70.10] (41-234)
  IPR021109 Aspartic peptidase domain superfamily [G3DSA:2.40.70.10] (237-414)
  IPR021109 Aspartic peptidase domain superfamily [SSF50630] (61-411)
  IPR032799 Xylanase inhibitor, C-terminal [PF14541] (261-407)
  IPR032861 Xylanase inhibitor, N-terminal [PF14543] (67-235)
  IPR033121 Peptidase family A1 domain [PS51767] (67-407)

Organism: Hibiscus syriacus (NCBI:txid106335)

Secondary structure (DSSP, 8-state):
---------S-HHHHHHHHHHHHHHHHHHHHHHHHHHHHHH----S-----EEEEEEESGGGT-SSEEEEEEETTEEEEEEEETT----EEEBSS-SB----SSPPB-GGG-TT-EEPBTTSHHHHTHHHHHSS--EE-SSS-BEEEEEE-SSS-EEEEEEEEEEEEETTEEEEEEEEEEEEEEES--TT--EEEE-SSSTTSHHHHTHHHHTTEEEEEB--SSTT--EEEEES--GGG--BSS--EEEE----GGGTTS-EEEEEEEEETTEE---TT-S-EEEEE-SS-SSEEE-HHHHHHHHHHHHHHTTTS-EE--BTTB--EE--TT-S---PPPEEEEEGGG-EEEE-GGGTEEESSTTSSSEEESEEE-SSTTSPEEE-GGGGBTEEEEEETTTTEEEEEEB-----/---------S-HHHHHHHHHHHHHHHHHHHHHHHHHHHHHH----S-----EEEEEEESGGGT-SSEEEEEEETTEEEEEEEETT----EEEBSS-SB----SSPPB-GGG-TT-EEPBTTSHHHHTHHHHHSS--EE-SSS-BEEEEEE-SSS-EEEEEEEEEEEEETTEEEEEEEEEEEEEEES--TT--EEEE-SSSTTSHHHHTHHHHTTEEEEEB--SSTT--EEEEES--GGG--BSS--EEEE----GGGTTS-EEEEEEEEETTEE---TT-S-EEEEE-SS-SSEEE-HHHHHHHHHHHHHHTTTS-EE--BTTB--EE--TT-S---PPPEEEEEGGG-EEEE-GGGTEEESSTTSSSEEESEEE-SSTTSPEEE-GGGGBTEEEEEETTTTEEEEEEB-----

Foldseek 3Di:
DDDDPPCPDPCVVVVVVVVVVVVVVVVVVVVVVVCVCCVLPVQPDVPPQDKFKWKKAACVVLPDRFIWTWKAWLNRIFIAGEKQLAFFAEFEEPPAPADDAADDPGHYQVSRPQKDFDACPDVVQQLQCVRAVDHWDFDDVRGGTKHKHDDPPPWIFIDTFIFTWMDRHPDIDGRQTHHHGRHTDDPRGNGRYHQHNWDTCNHPLNSCCSNAVSKWKKAYAFNDPPFIFIIMGHDDPVVADFPDDKQKFFFDADPSSRRFTKFWWDWKDWLRRIQPPVPSHTAIATEISNFNFWEDAPVVVVSNLVVQCVVVVVFAFDCADDQFGGKTACLVPPDDDGIWMKIAGPRRGIQTFDPSLQWDPPDPSSGIITGRYGYDPHRPDHIYNYNSRSHQWMWMDDVVRRMIIIGGHNGDDD/DDDDPPCPDPCVVVVVVVVVVVVVVVVVVVVVVVCVCCVLPVDPDVPDQDKFKWKKAACVVLPDRFIWTWKAWLNRIFIAGEKQLAFFAEFEEPPAPADDAADDPGHYQVSRPQKDFDACPDPVQQLQCVRAVDHWDFDDVRGGTKHKHDDPPPWIFIATFIFTWMGRHPDIDGRQTHHHGRHTDDPRGNGRYHQHNWDTCNHPLNSCCSRAVSKWKKAYAFNDPPFIFIIMGHDDPVVADFPDDKFKFFFDADPSSRRFTKFWWDWKDWLRRIQPPVPSHTAIATEISNFNFWEDAPVVVVSNLVVQCVVVVVFAFDCADDQFGGKTACLVPPDDDGIWMKIAGPRRGIQTFDPSLQWDQPDPSSGIITGRYGYDPHRPDHIYNYNSRSHQWMWMDDVVRRMIIIGGHNGDDD